Protein AF-A0A5A9P0S5-F1 (afdb_monomer_lite)

InterPro domains:
  IPR000719 Protein kinase domain [PS50011] (943-1234)
  IPR001245 Serine-threonine/tyrosine-protein kinase, catalytic domain [PF07714] (943-1093)
  IPR002110 Ankyrin repeat [PF12796] (555-648)
  IPR002110 Ankyrin repeat [PF12796] (655-737)
  IPR002110 Ankyrin repeat [PF12796] (754-848)
  IPR002110 Ankyrin repeat [PR01415] (750-765)
  IPR002110 Ankyrin repeat [PR01415] (835-849)
  IPR002110 Ankyrin repeat [PS50088] (584-616)
  IPR002110 Ankyrin repeat [PS50088] (617-649)
  IPR002110 Ankyrin repeat [PS50088] (653-682)
  IPR002110 Ankyrin repeat [PS50088] (683-715)
  IPR002110 Ankyrin repeat [PS50088] (749-781)
  IPR002110 Ankyrin repeat [PS50088] (819-851)
  IPR002110 Ankyrin repeat [SM00248] (550-580)
  IPR002110 Ankyrin repeat [SM00248] (584-613)
  IPR002110 Ankyrin repeat [SM00248] (617-646)
  IPR002110 Ankyrin repeat [SM00248] (650-679)
  IPR002110 Ankyrin repeat [SM00248] (683-712)
  IPR002110 Ankyrin repeat [SM00248] (714-743)
  IPR002110 Ankyrin repeat [SM00248] (749-780)

Foldseek 3Di:
DVVVVVVLLVQLLVQLVVLLVVQVVQQLEADDQLLAFQEEEEEAQAVVRQVLVVVVVVVSNVVSVGGPNHYYHYYHDDPDDAAAPQRSLLVVLVVCCVVQPPNLQQGEYEYEYFYDALLFDNVCRVNTLQQCFFQDDVLTDGLVSQVRSQCSQASNQEHRWYKYFYSFKHKTFGAPPPDGDHHPDAFKEFEWEWAALVVLQQFKFFDWDDDPDDDPHQKDKTFGQAIDGNDHSVVCVVSVQWDDDPNDTTTIGTGMMIHHPVVSVLSNVLCVVCPPSNAYDYNCQQQRLLEHNNRDLPSLPDCPPGLDDDDCSSVSSVSSSVSRHPGTYMYMYRHSMDMQGRSHLLSVLCLQFPDPSNCSSNVRDQAHLEAEDDDDSVVQSERHELEYAYPQEAAHGSEYAALEYEDHCEYEEHSEYHYVYYHDHNHYHYHQKYWDWAFDCDLNDTDIDIDIAGSPFRSSDDPVDPVSCVVTCRPVDPDDDPPPPLDQPFDRPADPVRVVVVVVVVVLVVVVVLLVVLLDDDPVVLVLLLVLQVDPVSVVPDDQPDADPQRDGNLLSCLRNPHFLVSNLVSLVVPDDQLDQTNSWDGSLLNNLLVLPLRSNVSCVVSPRDQCRATPQRDGSLLSNLLSLRQSSNLSSLVSPRDLCDQGNQGDGSLLSNLLVLNLVSNVVSVVSPRDQCRATPFQDGSLLNNLLVQNQSVVVVSPDDPHDQQGPQGDGSLLRNLLNQNQVNNCCVLVDPDPDDQQDATNQQDGSLLNNLLNQNQSSNVSSCVRRNCPQQPGAGNSLDGSLLSNLLNVPHLVSNVVSCVPPPDDQCDAGPQFDGSLLNNLLNLVQVNNVVSVQVPHDQPTWGFSPVDPPPDTPTDTSLLNNLLQQNVVNNVCVVPPDHPPDPDPPDDDDDDDDDDDDPDNPDCVSVVNNQDPLNVLLVVLVVPQDPQQEDAPVQKAFDAFQDDDPFATWTFIDGPNATKIKGWGADPPPPPPLRSVLLSQQQVVQSPDDDPQAWHFRHWHRDDPNTTMTITHDAPQAFQCCCCPVVVDDDDPLLVLQQQLSVLVQQLRQCPPPFRKDQVDDDRNQWGAHPVSHIHGHDRSVMDGDDDDDDDDDDDDDDDDPPLVVVLVVQCPDPDPVSHDRSVRVNVSSVVVSVVVVVVVVDDDDDDDDDDDDDDDDDDDDDDDDDDDDDDDDPPVPPPVVVVVVVVVVVVVPPPPDPDDDDDDDDDPVVSVVQDDDDCQDDVSDHPDSSPSGDDDDDDDDDDDDDDD

Organism: NCBI:txid1572043

Radius of gyration: 39.24 Å; chains: 1; bounding box: 106×98×119 Å

Structure (mmCIF, N/CA/C/O backbone):
data_AF-A0A5A9P0S5-F1
#
_entry.id   AF-A0A5A9P0S5-F1
#
loop_
_atom_site.group_PDB
_atom_site.id
_atom_site.type_symbol
_atom_site.label_atom_id
_atom_site.label_alt_id
_atom_site.label_comp_id
_atom_site.label_asym_id
_atom_site.label_entity_id
_atom_site.label_seq_id
_atom_site.pdbx_PDB_ins_code
_atom_site.Cartn_x
_atom_site.Cartn_y
_atom_site.Cartn_z
_atom_site.occupancy
_atom_site.B_iso_or_equiv
_atom_site.auth_seq_id
_atom_site.auth_comp_id
_atom_site.auth_asym_id
_atom_site.auth_atom_id
_atom_site.pdbx_PDB_model_num
ATOM 1 N N . MET A 1 1 ? 24.740 50.585 16.521 1.00 32.47 1 MET A N 1
ATOM 2 C CA . MET A 1 1 ? 23.821 49.792 15.682 1.00 32.47 1 MET A CA 1
ATOM 3 C C . MET A 1 1 ? 24.189 48.311 15.735 1.00 32.47 1 MET A C 1
ATOM 5 O O . MET A 1 1 ? 23.430 47.580 16.341 1.00 32.47 1 MET A O 1
ATOM 9 N N . LEU A 1 2 ? 25.398 47.901 15.326 1.00 28.11 2 LEU A N 1
ATOM 10 C CA . LEU A 1 2 ? 25.856 46.494 15.385 1.00 28.11 2 LEU A CA 1
ATOM 11 C C . LEU A 1 2 ? 25.905 45.846 16.795 1.00 28.11 2 LEU A C 1
ATOM 13 O O . LEU A 1 2 ? 25.663 44.659 16.933 1.00 28.11 2 LEU A O 1
ATOM 17 N N . ILE A 1 3 ? 26.156 46.612 17.866 1.00 28.73 3 ILE A N 1
ATOM 18 C CA . ILE A 1 3 ? 26.396 46.045 19.217 1.00 28.73 3 ILE A CA 1
ATOM 19 C C . ILE A 1 3 ? 25.102 45.596 19.944 1.00 28.73 3 ILE A C 1
ATOM 21 O O . ILE A 1 3 ? 25.177 44.811 20.887 1.00 28.73 3 ILE A O 1
ATOM 25 N N . MET A 1 4 ? 23.913 46.078 19.547 1.00 33.94 4 MET A N 1
ATOM 26 C CA . MET A 1 4 ? 22.639 45.675 20.182 1.00 33.94 4 MET A CA 1
ATOM 27 C C . MET A 1 4 ? 21.898 44.569 19.416 1.00 33.94 4 MET A C 1
ATOM 29 O O . MET A 1 4 ? 21.261 43.747 20.069 1.00 33.94 4 MET A O 1
ATOM 33 N N . GLU A 1 5 ? 22.033 44.488 18.086 1.00 43.41 5 GLU A N 1
ATOM 34 C CA . GLU A 1 5 ? 21.559 43.327 17.305 1.00 43.41 5 GLU A CA 1
ATOM 35 C C . GLU A 1 5 ? 22.314 42.046 17.696 1.00 43.41 5 GLU A C 1
ATOM 37 O O . GLU A 1 5 ? 21.688 41.005 17.888 1.00 43.41 5 GLU A O 1
ATOM 42 N N . ASP A 1 6 ? 23.625 42.148 17.957 1.00 43.88 6 ASP A N 1
ATOM 43 C CA . ASP A 1 6 ? 24.424 41.031 18.481 1.00 43.88 6 ASP A CA 1
ATOM 44 C C . ASP A 1 6 ? 23.940 40.554 19.862 1.00 43.88 6 ASP A C 1
ATOM 46 O O . ASP A 1 6 ? 23.918 39.356 20.130 1.00 43.88 6 ASP A O 1
ATOM 50 N N . ARG A 1 7 ? 23.500 41.457 20.756 1.00 47.25 7 ARG A N 1
ATOM 51 C CA . ARG A 1 7 ? 23.011 41.057 22.092 1.00 47.25 7 ARG A CA 1
ATOM 52 C C . ARG A 1 7 ? 21.668 40.324 22.037 1.00 47.25 7 ARG A C 1
ATOM 54 O O . ARG A 1 7 ? 21.497 39.364 22.783 1.00 47.25 7 ARG A O 1
ATOM 61 N N . GLY A 1 8 ? 20.738 40.751 21.178 1.00 55.19 8 GLY A N 1
ATOM 62 C CA . GLY A 1 8 ? 19.429 40.098 21.016 1.00 55.19 8 GLY A CA 1
ATOM 63 C C . GLY A 1 8 ? 19.546 38.664 20.492 1.00 55.19 8 GLY A C 1
ATOM 64 O O . GLY A 1 8 ? 18.948 37.751 21.065 1.00 55.19 8 GLY A O 1
ATOM 65 N N . ASN A 1 9 ? 20.404 38.455 19.485 1.00 60.12 9 ASN A N 1
ATOM 66 C CA . ASN A 1 9 ? 20.675 37.133 18.912 1.00 60.12 9 ASN A CA 1
ATOM 67 C C . ASN A 1 9 ? 21.346 36.181 19.912 1.00 60.12 9 ASN A C 1
ATOM 69 O O . ASN A 1 9 ? 20.933 35.030 20.016 1.00 60.12 9 ASN A O 1
ATOM 73 N N . ILE A 1 10 ? 22.306 36.660 20.715 1.00 69.00 10 ILE A N 1
ATOM 74 C CA . ILE A 1 10 ? 22.970 35.832 21.740 1.00 69.00 10 ILE A CA 1
ATOM 75 C C . ILE A 1 10 ? 21.971 35.343 22.804 1.00 69.00 10 ILE A C 1
ATOM 77 O O . ILE A 1 10 ? 22.044 34.197 23.251 1.00 69.00 10 ILE A O 1
ATOM 81 N N . HIS A 1 11 ? 21.026 36.192 23.227 1.00 77.88 11 HIS A N 1
ATOM 82 C CA . HIS A 1 11 ? 19.996 35.796 24.196 1.00 77.88 11 HIS A CA 1
ATOM 83 C C . HIS A 1 11 ? 19.016 34.767 23.619 1.00 77.88 11 HIS A C 1
ATOM 85 O O . HIS A 1 11 ? 18.635 33.825 24.321 1.00 77.88 11 HIS A O 1
ATOM 91 N N . LEU A 1 12 ? 18.639 34.920 22.348 1.00 86.00 12 LEU A N 1
ATOM 92 C CA . LEU A 1 12 ? 17.738 34.003 21.658 1.00 86.00 12 LEU A CA 1
ATOM 93 C C . LEU A 1 12 ? 18.386 32.636 21.406 1.00 86.00 12 LEU A C 1
ATOM 95 O O . LEU A 1 12 ? 17.783 31.613 21.729 1.00 86.00 12 LEU A O 1
ATOM 99 N N . GLU A 1 13 ? 19.629 32.614 20.924 1.00 87.56 13 GLU A N 1
ATOM 100 C CA . GLU A 1 13 ? 20.435 31.399 20.746 1.00 87.56 13 GLU A CA 1
ATOM 101 C C . GLU A 1 13 ? 20.596 30.651 22.077 1.00 87.56 13 GLU A C 1
ATOM 103 O O . GLU A 1 13 ? 20.300 29.459 22.181 1.00 87.56 13 GLU A O 1
ATOM 108 N N . LYS A 1 14 ? 20.986 31.366 23.143 1.00 88.50 14 LYS A N 1
ATOM 109 C CA . LYS A 1 14 ? 21.144 30.780 24.481 1.00 88.50 14 LYS A CA 1
ATOM 110 C C . LYS A 1 14 ? 19.832 30.190 25.004 1.00 88.50 14 LYS A C 1
ATOM 112 O O . LYS A 1 14 ? 19.840 29.087 25.549 1.00 88.50 14 LYS A O 1
ATOM 117 N N . SER A 1 15 ? 18.717 30.910 24.856 1.00 89.94 15 SER A N 1
ATOM 118 C CA . SER A 1 15 ? 17.403 30.429 25.302 1.00 89.94 15 SER A CA 1
ATOM 119 C C . SER A 1 15 ? 16.962 29.198 24.510 1.00 89.94 15 SER A C 1
ATOM 121 O O . SER A 1 15 ? 16.526 28.214 25.103 1.00 89.94 15 SER A O 1
ATOM 123 N N . THR A 1 16 ? 17.127 29.226 23.189 1.00 92.25 16 THR A N 1
ATOM 124 C CA . THR A 1 16 ? 16.798 28.114 22.288 1.00 92.25 16 THR A CA 1
ATOM 125 C C . THR A 1 16 ? 17.585 26.865 22.664 1.00 92.25 16 THR A C 1
ATOM 127 O O . THR A 1 16 ? 16.993 25.815 22.914 1.00 92.25 16 THR A O 1
ATOM 130 N N . LYS A 1 17 ? 18.905 26.993 22.831 1.00 91.06 17 LYS A N 1
ATOM 131 C CA . LYS A 1 17 ? 19.767 25.900 23.288 1.00 91.06 17 LYS A CA 1
ATOM 132 C C . LYS A 1 17 ? 19.325 25.341 24.643 1.00 91.06 17 LYS A C 1
ATOM 134 O O . LYS A 1 17 ? 19.251 24.127 24.799 1.00 91.06 17 LYS A O 1
ATOM 139 N N . GLY A 1 18 ? 18.973 26.205 25.596 1.00 92.44 18 GLY A N 1
ATOM 140 C CA . GLY A 1 18 ? 18.474 25.784 26.908 1.00 92.44 18 GLY A CA 1
ATOM 141 C C . GLY A 1 18 ? 17.190 24.949 26.833 1.00 92.44 18 GLY A C 1
ATOM 142 O O . GLY A 1 18 ? 17.072 23.946 27.539 1.00 92.44 18 GLY A O 1
ATOM 143 N N . LYS A 1 19 ? 16.251 25.309 25.947 1.00 94.00 19 LYS A N 1
ATOM 144 C CA . LYS A 1 19 ? 15.019 24.535 25.718 1.00 94.00 19 LYS A CA 1
ATOM 145 C C . LYS A 1 19 ? 15.295 23.181 25.068 1.00 94.00 19 LYS A C 1
ATOM 147 O O . LYS A 1 19 ? 14.759 22.172 25.523 1.00 94.00 19 LYS A O 1
ATOM 152 N N . LEU A 1 20 ? 16.173 23.143 24.062 1.00 94.00 20 LEU A N 1
ATOM 153 C CA . LEU A 1 20 ? 16.613 21.894 23.430 1.00 94.00 20 LEU A CA 1
ATOM 154 C C . LEU A 1 20 ? 17.281 20.963 24.453 1.00 94.00 20 LEU A C 1
ATOM 156 O O . LEU A 1 20 ? 16.906 19.802 24.561 1.00 94.00 20 LEU A O 1
ATOM 160 N N . GLU A 1 21 ? 18.184 21.486 25.289 1.00 93.31 21 GLU A N 1
ATOM 161 C CA . GLU A 1 21 ? 18.820 20.723 26.370 1.00 93.31 21 GLU A CA 1
ATOM 162 C C . GLU A 1 21 ? 17.809 20.223 27.415 1.00 93.31 21 GLU A C 1
ATOM 164 O O . GLU A 1 21 ? 17.973 19.135 27.972 1.00 93.31 21 GLU A O 1
ATOM 169 N N . LYS A 1 22 ? 16.767 21.009 27.719 1.00 92.75 22 LYS A N 1
ATOM 170 C CA . LYS A 1 22 ? 15.687 20.594 28.624 1.00 92.75 22 LYS A CA 1
ATOM 171 C C . LYS A 1 22 ? 14.866 19.454 28.020 1.00 92.75 22 LYS A C 1
ATOM 173 O O . LYS A 1 22 ? 14.611 18.477 28.720 1.00 92.75 22 LYS A O 1
ATOM 178 N N . PHE A 1 23 ? 14.513 19.540 26.740 1.00 94.81 23 PHE A N 1
ATOM 179 C CA . PHE A 1 23 ? 13.813 18.470 26.031 1.00 94.81 23 PHE A CA 1
ATOM 180 C C . PHE A 1 23 ? 14.666 17.198 25.916 1.00 94.81 23 PHE A C 1
ATOM 182 O O . PHE A 1 23 ? 14.196 16.110 26.249 1.00 94.81 23 PHE A O 1
ATOM 189 N N . ASP A 1 24 ? 15.948 17.327 25.563 1.00 92.00 24 ASP A N 1
ATOM 190 C CA . ASP A 1 24 ? 16.892 16.205 25.490 1.00 92.00 24 ASP A CA 1
ATOM 191 C C . ASP A 1 24 ? 17.017 15.459 26.826 1.00 92.00 24 ASP A C 1
ATOM 193 O O . ASP A 1 24 ? 17.144 14.235 26.854 1.00 92.00 24 ASP A O 1
ATOM 197 N N . LYS A 1 25 ? 16.912 16.165 27.959 1.00 92.25 25 LYS A N 1
ATOM 198 C CA . LYS A 1 25 ? 16.901 15.535 29.290 1.00 92.25 25 LYS A CA 1
ATOM 199 C C . LYS A 1 25 ? 15.659 14.679 29.551 1.00 92.25 25 LYS A C 1
ATOM 201 O O . LYS A 1 25 ? 15.755 13.799 30.412 1.00 92.25 25 LYS A O 1
ATOM 206 N N . MET A 1 26 ? 14.542 14.935 28.867 1.00 93.12 26 MET A N 1
ATOM 207 C CA . MET A 1 26 ? 13.263 14.223 29.015 1.00 93.12 26 MET A CA 1
ATOM 208 C C . MET A 1 26 ? 13.113 13.041 28.045 1.00 93.12 26 MET A C 1
ATOM 210 O O . MET A 1 26 ? 12.341 12.121 28.319 1.00 93.12 26 MET A O 1
ATOM 214 N N . ARG A 1 27 ? 13.856 13.026 26.932 1.00 91.69 27 ARG A N 1
ATOM 215 C CA . ARG A 1 27 ? 13.843 11.930 25.949 1.00 91.69 27 ARG A CA 1
ATOM 216 C C . ARG A 1 27 ? 14.065 10.566 26.607 1.00 91.69 27 ARG A C 1
ATOM 218 O O . ARG A 1 27 ? 14.986 10.384 27.406 1.00 91.69 27 ARG A O 1
ATOM 225 N N . GLY A 1 28 ? 13.196 9.600 26.297 1.00 90.75 28 GLY A N 1
ATOM 226 C CA . GLY A 1 28 ? 13.305 8.238 26.820 1.00 90.75 28 GLY A CA 1
ATOM 227 C C . GLY A 1 28 ? 12.995 8.068 28.306 1.00 90.75 28 GLY A C 1
ATOM 228 O O . GLY A 1 28 ? 13.204 6.971 28.832 1.00 90.75 28 GLY A O 1
ATOM 229 N N . LYS A 1 29 ? 12.530 9.118 28.992 1.00 92.12 29 LYS A N 1
ATOM 230 C CA . LYS A 1 29 ? 12.165 9.086 30.412 1.00 92.12 29 LYS A CA 1
ATOM 231 C C . LYS A 1 29 ? 10.672 9.293 30.581 1.00 92.12 29 LYS A C 1
ATOM 233 O O . LYS A 1 29 ? 10.063 10.052 29.834 1.00 92.12 29 LYS A O 1
ATOM 238 N N . ALA A 1 30 ? 10.097 8.611 31.568 1.00 90.06 30 ALA A N 1
ATOM 239 C CA . ALA A 1 30 ? 8.739 8.902 31.998 1.00 90.06 30 ALA A CA 1
ATOM 240 C C . ALA A 1 30 ? 8.717 10.282 32.665 1.00 90.06 30 ALA A C 1
ATOM 242 O O . ALA A 1 30 ? 9.511 10.515 33.575 1.00 90.06 30 ALA A O 1
ATOM 243 N N . VAL A 1 31 ? 7.838 11.165 32.201 1.00 89.06 31 VAL A N 1
ATOM 244 C CA . VAL A 1 31 ? 7.643 12.505 32.776 1.00 89.06 31 VAL A CA 1
ATOM 245 C C . VAL A 1 31 ? 6.436 12.517 33.713 1.00 89.06 31 VAL A C 1
ATOM 247 O O . VAL A 1 31 ? 5.468 11.779 33.508 1.00 89.06 31 VAL A O 1
ATOM 250 N N . GLU A 1 32 ? 6.501 13.325 34.769 1.00 81.12 32 GLU A N 1
ATOM 251 C CA . GLU A 1 32 ? 5.411 13.440 35.740 1.00 81.12 32 GLU A CA 1
ATOM 252 C C . GLU A 1 32 ? 4.300 14.384 35.246 1.00 81.12 32 GLU A C 1
ATOM 254 O O . GLU A 1 32 ? 4.511 15.262 34.405 1.00 81.12 32 GLU A O 1
ATOM 259 N N . SER A 1 33 ? 3.083 14.225 35.780 1.00 79.00 33 SER A N 1
ATOM 260 C CA . SER A 1 33 ? 1.962 15.097 35.404 1.00 79.00 33 SER A CA 1
ATOM 261 C C . SER A 1 33 ? 2.272 16.553 35.756 1.00 79.00 33 SER A C 1
ATOM 263 O O . SER A 1 33 ? 2.631 16.877 36.888 1.00 79.00 33 SER A O 1
ATOM 265 N N . GLY A 1 34 ? 2.128 17.435 34.766 1.00 79.62 34 GLY A N 1
ATOM 266 C CA . GLY A 1 34 ? 2.428 18.859 34.882 1.00 79.62 34 GLY A CA 1
ATOM 267 C C . GLY A 1 34 ? 3.888 19.247 34.625 1.00 79.62 34 GLY A C 1
ATOM 268 O O . GLY A 1 34 ? 4.143 20.440 34.472 1.00 79.62 34 GLY A O 1
ATOM 269 N N . GLU A 1 35 ? 4.815 18.287 34.527 1.00 86.31 35 GLU A N 1
ATOM 270 C CA . GLU A 1 35 ? 6.205 18.529 34.106 1.00 86.31 35 GLU A CA 1
ATOM 271 C C . GLU A 1 35 ? 6.294 18.771 32.591 1.00 86.31 35 GLU A C 1
ATOM 273 O O . GLU A 1 35 ? 7.090 19.586 32.123 1.00 86.31 35 GLU A O 1
ATOM 278 N N . PHE A 1 36 ? 5.435 18.086 31.833 1.00 94.31 36 PHE A N 1
ATOM 279 C CA . PHE A 1 36 ? 5.337 18.158 30.380 1.00 94.31 36 PHE A CA 1
ATOM 280 C C . PHE A 1 36 ? 3.864 18.046 29.927 1.00 94.31 36 PHE A C 1
ATOM 282 O O . PHE A 1 36 ? 2.951 18.101 30.753 1.00 94.31 36 PHE A O 1
ATOM 289 N N . TRP A 1 37 ? 3.615 17.950 28.618 1.00 95.19 37 TRP A N 1
ATOM 290 C CA . TRP A 1 37 ? 2.272 17.810 28.036 1.00 95.19 37 TRP A CA 1
ATOM 291 C C . TRP A 1 37 ? 1.584 16.525 28.497 1.00 95.19 37 TRP A C 1
ATOM 293 O O . TRP A 1 37 ? 2.206 15.475 28.440 1.00 95.19 37 TRP A O 1
ATOM 303 N N . ASP A 1 38 ? 0.301 16.570 28.870 1.00 94.12 38 ASP A N 1
ATOM 304 C CA . ASP A 1 38 ? -0.440 15.345 29.214 1.00 94.12 38 ASP A CA 1
ATOM 305 C C . ASP A 1 38 ? -0.821 14.558 27.947 1.00 94.12 38 ASP A C 1
ATOM 307 O O . ASP A 1 38 ? -0.778 13.326 27.928 1.00 94.12 38 ASP A O 1
ATOM 311 N N . LEU A 1 39 ? -1.189 15.279 26.880 1.00 96.12 39 LEU A N 1
ATOM 312 C CA . LEU A 1 39 ? -1.552 14.725 25.576 1.00 96.12 39 LEU A CA 1
ATOM 313 C C . LEU A 1 39 ? -0.857 15.504 24.452 1.00 96.12 39 LEU A C 1
ATOM 315 O O . LEU A 1 39 ? -0.878 16.738 24.433 1.00 96.12 39 LEU A O 1
ATOM 319 N N . VAL A 1 40 ? -0.321 14.776 23.475 1.00 97.69 40 VAL A N 1
ATOM 320 C CA . VAL A 1 40 ? 0.166 15.325 22.202 1.00 97.69 40 VAL A CA 1
ATOM 321 C C . VAL A 1 40 ? -0.763 14.832 21.101 1.00 97.69 40 VAL A C 1
ATOM 323 O O . VAL A 1 40 ? -0.926 13.629 20.918 1.00 97.69 40 VAL A O 1
ATOM 326 N N . VAL A 1 41 ? -1.399 15.751 20.383 1.00 97.88 41 VAL A N 1
ATOM 327 C CA . VAL A 1 41 ? -2.350 15.445 19.312 1.00 97.88 41 VAL A CA 1
ATOM 328 C C . VAL A 1 41 ? -1.790 15.951 17.995 1.00 97.88 41 VAL A C 1
ATOM 330 O O . VAL A 1 41 ? -1.412 17.112 17.889 1.00 97.88 41 VAL A O 1
ATOM 333 N N . ILE A 1 42 ? -1.756 15.091 16.986 1.00 96.06 42 ILE A N 1
ATOM 334 C CA . ILE A 1 42 ? -1.276 15.412 15.642 1.00 96.06 42 ILE A CA 1
ATOM 335 C C . ILE A 1 42 ? -2.427 15.176 14.665 1.00 96.06 42 ILE A C 1
ATOM 337 O O . ILE A 1 42 ? -3.051 14.117 14.686 1.00 96.06 42 ILE A O 1
ATOM 341 N N . THR A 1 43 ? -2.741 16.155 13.820 1.00 92.94 43 THR A N 1
ATOM 342 C CA . THR A 1 43 ? -3.777 15.969 12.791 1.00 92.94 43 THR A CA 1
ATOM 343 C C . THR A 1 43 ? -3.204 15.286 11.548 1.00 92.94 43 THR A C 1
ATOM 345 O O . THR A 1 43 ? -2.040 15.491 11.208 1.00 92.94 43 THR A O 1
ATOM 348 N N . ALA A 1 44 ? -4.016 14.486 10.863 1.00 87.81 44 ALA A N 1
ATOM 349 C CA . ALA A 1 44 ? -3.702 13.829 9.596 1.00 87.81 44 ALA A CA 1
ATOM 350 C C . ALA A 1 44 ? -4.834 14.080 8.585 1.00 87.81 44 ALA A C 1
ATOM 352 O O . ALA A 1 44 ? -5.978 14.284 8.975 1.00 87.81 44 ALA A O 1
ATOM 353 N N . VAL A 1 45 ? -4.519 14.099 7.289 1.00 78.94 45 VAL A N 1
ATOM 354 C CA . VAL A 1 45 ? -5.489 14.402 6.218 1.00 78.94 45 VAL A CA 1
ATOM 355 C C . VAL A 1 45 ? -6.476 13.263 5.956 1.00 78.94 45 VAL A C 1
ATOM 357 O O . VAL A 1 45 ? -7.591 13.515 5.516 1.00 78.94 45 VAL A O 1
ATOM 360 N N . ASP A 1 46 ? -6.061 12.026 6.216 1.00 79.50 46 ASP A N 1
ATOM 361 C CA . ASP A 1 46 ? -6.827 10.800 6.009 1.00 79.50 46 ASP A CA 1
ATOM 362 C C . ASP A 1 46 ? -6.278 9.664 6.898 1.00 79.50 46 ASP A C 1
ATOM 364 O O . ASP A 1 46 ? -5.302 9.836 7.641 1.00 79.50 46 ASP A O 1
ATOM 368 N N . GLU A 1 47 ? -6.940 8.503 6.858 1.00 83.44 47 GLU A N 1
ATOM 369 C CA . GLU A 1 47 ? -6.556 7.322 7.645 1.00 83.44 47 GLU A CA 1
ATOM 370 C C . GLU A 1 47 ? -5.199 6.733 7.212 1.00 83.44 47 GLU A C 1
ATOM 372 O O . GLU A 1 47 ? -4.474 6.193 8.050 1.00 83.44 47 GLU A O 1
ATOM 377 N N . ASP A 1 48 ? -4.800 6.897 5.947 1.00 73.19 48 ASP A N 1
ATOM 378 C CA . ASP A 1 48 ? -3.504 6.418 5.452 1.00 73.19 48 ASP A CA 1
ATOM 379 C C . ASP A 1 48 ? -2.354 7.240 6.055 1.00 73.19 48 ASP A C 1
ATOM 381 O O . ASP A 1 48 ? -1.407 6.690 6.630 1.00 73.19 48 ASP A O 1
ATOM 385 N N . GLN A 1 49 ? -2.459 8.573 6.011 1.00 75.25 49 GLN A N 1
ATOM 386 C CA . GLN A 1 49 ? -1.492 9.469 6.643 1.00 75.25 49 GLN A CA 1
ATOM 387 C C . GLN A 1 49 ? -1.472 9.280 8.162 1.00 75.25 49 GLN A C 1
ATOM 389 O O . GLN A 1 49 ? -0.402 9.329 8.776 1.00 75.25 49 GLN A O 1
ATOM 394 N N . ARG A 1 50 ? -2.629 9.016 8.776 1.00 85.25 50 ARG A N 1
ATOM 395 C CA . ARG A 1 50 ? -2.702 8.687 10.199 1.00 85.25 50 ARG A CA 1
ATOM 396 C C . ARG A 1 50 ? -1.900 7.429 10.522 1.00 85.25 50 ARG A C 1
ATOM 398 O O . ARG A 1 50 ? -1.063 7.480 11.420 1.00 85.25 50 ARG A O 1
ATOM 405 N N . SER A 1 51 ? -2.105 6.338 9.782 1.00 79.88 51 SER A N 1
ATOM 406 C CA . SER A 1 51 ? -1.365 5.086 9.981 1.00 79.88 51 SER A CA 1
ATOM 407 C C . SER A 1 51 ? 0.150 5.290 9.832 1.00 79.88 51 SER A C 1
ATOM 409 O O . SER A 1 51 ? 0.939 4.744 10.611 1.00 79.88 51 SER A O 1
ATOM 411 N N . ALA A 1 52 ? 0.577 6.111 8.867 1.00 71.88 52 ALA A N 1
ATOM 412 C CA . ALA A 1 52 ? 1.987 6.443 8.671 1.00 71.88 52 ALA A CA 1
ATOM 413 C C . ALA A 1 52 ? 2.571 7.252 9.846 1.00 71.88 52 ALA A C 1
ATOM 415 O O . ALA A 1 52 ? 3.674 6.962 10.313 1.00 71.88 52 ALA A O 1
ATOM 416 N N . TYR A 1 53 ? 1.841 8.250 10.354 1.00 85.50 53 TYR A N 1
ATOM 417 C CA . TYR A 1 53 ? 2.271 9.055 11.503 1.00 85.50 53 TYR A CA 1
ATOM 418 C C . TYR A 1 53 ? 2.312 8.230 12.797 1.00 85.50 53 TYR A C 1
ATOM 420 O O . TYR A 1 53 ? 3.272 8.346 13.557 1.00 85.50 53 TYR A O 1
ATOM 428 N N . GLU A 1 54 ? 1.318 7.368 13.043 1.00 88.31 54 GLU A N 1
ATOM 429 C CA . GLU A 1 54 ? 1.290 6.474 14.211 1.00 88.31 54 GLU A CA 1
ATOM 430 C C . GLU A 1 54 ? 2.492 5.515 14.213 1.00 88.31 54 GLU A C 1
ATOM 432 O O . GLU A 1 54 ? 3.123 5.317 15.256 1.00 88.31 54 GLU A O 1
ATOM 437 N N . THR A 1 55 ? 2.865 4.988 13.042 1.00 80.94 55 THR A N 1
ATOM 438 C CA . THR A 1 55 ? 4.056 4.139 12.880 1.00 80.94 55 THR A CA 1
ATOM 439 C C . THR A 1 55 ? 5.331 4.910 13.235 1.00 80.94 55 THR A C 1
ATOM 441 O O . THR A 1 55 ? 6.094 4.470 14.095 1.00 80.94 55 THR A O 1
ATOM 444 N N . GLN A 1 56 ? 5.523 6.109 12.670 1.00 79.19 56 GLN A N 1
ATOM 445 C CA . GLN A 1 56 ? 6.704 6.940 12.947 1.00 79.19 56 GLN A CA 1
ATOM 446 C C . GLN A 1 56 ? 6.827 7.324 14.431 1.00 79.19 56 GLN A C 1
ATOM 448 O O . GLN A 1 56 ? 7.916 7.270 15.000 1.00 79.19 56 GLN A O 1
ATOM 453 N N . ILE A 1 57 ? 5.722 7.682 15.091 1.00 88.31 57 ILE A N 1
ATOM 454 C CA . ILE A 1 57 ? 5.725 8.015 16.527 1.00 88.31 57 ILE A CA 1
ATOM 455 C C . ILE A 1 57 ? 6.076 6.788 17.371 1.00 88.31 57 ILE A C 1
ATOM 457 O O . ILE A 1 57 ? 6.850 6.900 18.323 1.00 88.31 57 ILE A O 1
ATOM 461 N N . THR A 1 58 ? 5.527 5.622 17.023 1.00 88.38 58 THR A N 1
ATOM 462 C CA . THR A 1 58 ? 5.797 4.365 17.734 1.00 88.38 58 THR A CA 1
ATOM 463 C C . THR A 1 58 ? 7.283 4.023 17.675 1.00 88.38 58 THR A C 1
ATOM 465 O O . THR A 1 58 ? 7.902 3.813 18.717 1.00 88.38 58 THR A O 1
ATOM 468 N N . GLU A 1 59 ? 7.891 4.082 16.490 1.00 80.56 59 GLU A N 1
ATOM 469 C CA . GLU A 1 59 ? 9.329 3.845 16.325 1.00 80.56 59 GLU A CA 1
ATOM 470 C C . GLU A 1 59 ? 10.185 4.846 17.115 1.00 80.56 59 GLU A C 1
ATOM 472 O O . GLU A 1 59 ? 11.169 4.468 17.756 1.00 80.56 59 GLU A O 1
ATOM 477 N N . LYS A 1 60 ? 9.801 6.127 17.133 1.00 86.81 60 LYS A N 1
ATOM 478 C CA . LYS A 1 60 ? 10.497 7.151 17.927 1.00 86.81 60 LYS A CA 1
ATOM 479 C C . LYS A 1 60 ? 10.446 6.881 19.424 1.00 86.81 60 LYS A C 1
ATOM 481 O O . LYS A 1 60 ? 11.438 7.095 20.124 1.00 86.81 60 LYS A O 1
ATOM 486 N N . LEU A 1 61 ? 9.309 6.408 19.932 1.00 89.00 61 LEU A N 1
ATOM 487 C CA . LEU A 1 61 ? 9.166 6.013 21.333 1.00 89.00 61 LEU A CA 1
ATOM 488 C C . LEU A 1 61 ? 10.047 4.800 21.658 1.00 89.00 61 LEU A C 1
ATOM 490 O O . LEU A 1 61 ? 10.735 4.808 22.681 1.00 89.00 61 LEU A O 1
ATOM 494 N N . GLU A 1 62 ? 10.098 3.800 20.773 1.00 87.00 62 GLU A N 1
ATOM 495 C CA . GLU A 1 62 ? 10.971 2.625 20.916 1.00 87.00 62 GLU A CA 1
ATOM 496 C C . GLU A 1 62 ? 12.458 3.007 20.951 1.00 87.00 62 GLU A C 1
ATOM 498 O O . GLU A 1 62 ? 13.224 2.489 21.769 1.00 87.00 62 GLU A O 1
ATOM 503 N N . ARG A 1 63 ? 12.857 3.977 20.121 1.00 84.50 63 ARG A N 1
ATOM 504 C CA . ARG A 1 63 ? 14.219 4.537 20.069 1.00 84.50 63 ARG A CA 1
ATOM 505 C C . ARG A 1 63 ? 14.519 5.549 21.164 1.00 84.50 63 ARG A C 1
ATOM 507 O O . ARG A 1 63 ? 15.650 6.023 21.250 1.00 84.50 63 ARG A O 1
ATOM 514 N N . LYS A 1 64 ? 13.543 5.848 22.029 1.00 90.06 64 LYS A N 1
ATOM 515 C CA . LYS A 1 64 ? 13.665 6.816 23.128 1.00 90.06 64 LYS A CA 1
ATOM 516 C C . LYS A 1 64 ? 13.941 8.249 22.654 1.00 90.06 64 LYS A C 1
ATOM 518 O O . LYS A 1 64 ? 14.546 9.031 23.379 1.00 90.06 64 LYS A O 1
ATOM 523 N N . GLU A 1 65 ? 13.471 8.610 21.463 1.00 89.06 65 GLU A N 1
ATOM 524 C CA . GLU A 1 65 ? 13.620 9.953 20.879 1.00 89.06 65 GLU A CA 1
ATOM 525 C C . GLU A 1 65 ? 12.571 10.952 21.394 1.00 89.06 65 GLU A C 1
ATOM 527 O O . GLU A 1 65 ? 12.737 12.164 21.238 1.00 89.06 65 GLU A O 1
ATOM 532 N N . LEU A 1 66 ? 11.513 10.448 22.039 1.00 94.94 66 LEU A N 1
ATOM 533 C CA . LEU A 1 66 ? 10.419 11.215 22.634 1.00 94.94 66 LEU A CA 1
ATOM 534 C C . LEU A 1 66 ? 10.293 10.926 24.147 1.00 94.94 66 LEU A C 1
ATOM 536 O O . LEU A 1 66 ? 10.723 9.860 24.607 1.00 94.94 66 LEU A O 1
ATOM 540 N N . PRO A 1 67 ? 9.726 11.851 24.945 1.00 94.75 67 PRO A N 1
ATOM 541 C CA . PRO A 1 67 ? 9.360 11.589 26.339 1.00 94.75 67 PRO A CA 1
ATOM 542 C C . PRO A 1 67 ? 8.374 10.418 26.481 1.00 94.75 67 PRO A C 1
ATOM 544 O O . PRO A 1 67 ? 7.433 10.275 25.703 1.00 94.75 67 PRO A O 1
ATOM 547 N N . LEU A 1 68 ? 8.579 9.573 27.491 1.00 92.44 68 LEU A N 1
ATOM 548 C CA . LEU A 1 68 ? 7.706 8.435 27.794 1.00 92.44 68 LEU A CA 1
ATOM 549 C C . LEU A 1 68 ? 6.625 8.832 28.810 1.00 92.44 68 LEU A C 1
ATOM 551 O O . LEU A 1 68 ? 6.736 9.837 29.507 1.00 92.44 68 LEU A O 1
ATOM 555 N N . GLY A 1 69 ? 5.574 8.020 28.929 1.00 86.75 69 GLY A N 1
ATOM 556 C CA . GLY A 1 69 ? 4.461 8.286 29.854 1.00 86.75 69 GLY A CA 1
ATOM 557 C C . GLY A 1 69 ? 3.441 9.309 29.341 1.00 86.75 69 GLY A C 1
ATOM 558 O O . GLY A 1 69 ? 2.430 9.528 30.002 1.00 86.75 69 GLY A O 1
ATOM 559 N N . ILE A 1 70 ? 3.671 9.870 28.151 1.00 92.00 70 ILE A N 1
ATOM 560 C CA . ILE A 1 70 ? 2.751 10.762 27.441 1.00 92.00 70 ILE A CA 1
ATOM 561 C C . ILE A 1 70 ? 1.916 9.977 26.439 1.00 92.00 70 ILE A C 1
ATOM 563 O O . ILE A 1 70 ? 2.384 8.997 25.855 1.00 92.00 70 ILE A O 1
ATOM 567 N N . ILE A 1 71 ? 0.673 10.411 26.228 1.00 92.75 71 ILE A N 1
ATOM 568 C CA . ILE A 1 71 ? -0.195 9.825 25.209 1.00 92.75 71 ILE A CA 1
ATOM 569 C C . ILE A 1 71 ? -0.117 10.670 23.937 1.00 92.75 71 ILE A C 1
ATOM 571 O O . ILE A 1 71 ? -0.493 11.844 23.929 1.00 92.75 71 ILE A O 1
ATOM 575 N N . TYR A 1 72 ? 0.329 10.035 22.859 1.00 96.88 72 TYR A N 1
ATOM 576 C CA . TYR A 1 72 ? 0.372 10.604 21.518 1.00 96.88 72 TYR A CA 1
ATOM 577 C C . TYR A 1 72 ? -0.834 10.091 20.723 1.00 96.88 72 TYR A C 1
ATOM 579 O O . TYR A 1 72 ? -0.989 8.881 20.566 1.00 96.88 72 TYR A O 1
ATOM 587 N N . HIS A 1 73 ? -1.698 10.988 20.240 1.00 97.62 73 HIS A N 1
ATOM 588 C CA . HIS A 1 73 ? -2.779 10.645 19.307 1.00 97.62 73 HIS A CA 1
ATOM 589 C C . HIS A 1 73 ? -2.506 11.229 17.938 1.00 97.62 73 HIS A C 1
ATOM 591 O O . HIS A 1 73 ? -2.086 12.381 17.823 1.00 97.62 73 HIS A O 1
ATOM 597 N N . VAL A 1 74 ? -2.865 10.466 16.914 1.00 96.06 74 VAL A N 1
ATOM 598 C CA . VAL A 1 74 ? -3.022 10.984 15.562 1.00 96.06 74 VAL A CA 1
ATOM 599 C C . VAL A 1 74 ? -4.497 10.894 15.190 1.00 96.06 74 VAL A C 1
ATOM 601 O O . VAL A 1 74 ? -5.099 9.828 15.304 1.00 96.06 74 VAL A O 1
ATOM 604 N N . PHE A 1 75 ? -5.100 12.010 14.783 1.00 95.19 75 PHE A N 1
ATOM 605 C CA . PHE A 1 75 ? -6.494 12.048 14.339 1.00 95.19 75 PHE A CA 1
ATOM 606 C C . PHE A 1 75 ? -6.563 12.398 12.858 1.00 95.19 75 PHE A C 1
ATOM 608 O O . PHE A 1 75 ? -6.108 13.469 12.456 1.00 95.19 75 PHE A O 1
ATOM 615 N N . ALA A 1 76 ? -7.131 11.487 12.069 1.00 91.00 76 ALA A N 1
ATOM 616 C CA . ALA A 1 76 ? -7.452 11.721 10.669 1.00 91.00 76 ALA A CA 1
ATOM 617 C C . ALA A 1 76 ? -8.669 12.642 10.542 1.00 91.00 76 ALA A C 1
ATOM 619 O O . ALA A 1 76 ? -9.624 12.520 11.314 1.00 91.00 76 ALA A O 1
ATOM 620 N N . ASP A 1 77 ? -8.649 13.533 9.555 1.00 87.69 77 ASP A N 1
ATOM 621 C CA . ASP A 1 77 ? -9.843 14.248 9.123 1.00 87.69 77 ASP A CA 1
ATOM 622 C C . ASP A 1 77 ? -10.898 13.237 8.602 1.00 87.69 77 ASP A C 1
ATOM 624 O O . ASP A 1 77 ? -10.548 12.202 8.026 1.00 87.69 77 ASP A O 1
ATOM 628 N N . PRO A 1 78 ? -12.204 13.494 8.806 1.00 84.19 78 PRO A N 1
ATOM 629 C CA . PRO A 1 78 ? -13.270 12.611 8.346 1.00 84.19 78 PRO A CA 1
ATOM 630 C C . PRO A 1 78 ? -13.301 12.514 6.809 1.00 84.19 78 PRO A C 1
ATOM 632 O O . PRO A 1 78 ? -13.006 13.497 6.123 1.00 84.19 78 PRO A O 1
ATOM 635 N N . PRO A 1 79 ? -13.731 11.369 6.243 1.00 78.50 79 PRO A N 1
ATOM 636 C CA . PRO A 1 79 ? -13.824 11.205 4.797 1.00 78.50 79 PRO A CA 1
ATOM 637 C C . PRO A 1 79 ? -14.829 12.202 4.204 1.00 78.50 79 PRO A C 1
ATOM 639 O O . PRO A 1 79 ? -15.948 12.343 4.703 1.00 78.50 79 PRO A O 1
ATOM 642 N N . GLY A 1 80 ? -14.453 12.878 3.117 1.00 74.44 80 GLY A N 1
ATOM 643 C CA . GLY A 1 80 ? -15.323 13.840 2.442 1.00 74.44 80 GLY A CA 1
ATOM 644 C C . GLY A 1 80 ? -14.591 15.084 1.948 1.00 74.44 80 GLY A C 1
ATOM 645 O O . GLY A 1 80 ? -13.498 15.003 1.390 1.00 74.44 80 GLY A O 1
ATOM 646 N N . VAL A 1 81 ? -15.236 16.245 2.086 1.00 70.44 81 VAL A N 1
ATOM 647 C CA . VAL A 1 81 ? -14.678 17.533 1.650 1.00 70.44 81 VAL A CA 1
ATOM 648 C C . VAL A 1 81 ? -13.560 18.000 2.579 1.00 70.44 81 VAL A C 1
ATOM 650 O O . VAL A 1 81 ? -13.564 17.715 3.772 1.00 70.44 81 VAL A O 1
ATOM 653 N N . LYS A 1 82 ? -12.610 18.768 2.040 1.00 76.75 82 LYS A N 1
ATOM 654 C CA . LYS A 1 82 ? -11.504 19.332 2.818 1.00 76.75 82 LYS A CA 1
ATOM 655 C C . LYS A 1 82 ? -12.036 20.310 3.874 1.00 76.75 82 LYS A C 1
ATOM 657 O O . LYS A 1 82 ? -12.568 21.362 3.526 1.00 76.75 82 LYS A O 1
ATOM 662 N N . ILE A 1 83 ? -11.832 19.994 5.152 1.00 83.25 83 ILE A N 1
ATOM 663 C CA . ILE A 1 83 ? -12.392 20.768 6.276 1.00 83.25 83 ILE A CA 1
ATOM 664 C C . ILE A 1 83 ? -11.477 21.885 6.803 1.00 83.25 83 ILE A C 1
ATOM 666 O O . ILE A 1 83 ? -11.934 22.739 7.561 1.00 83.25 83 ILE A O 1
ATOM 670 N N . GLY A 1 84 ? -10.216 21.940 6.366 1.00 83.31 84 GLY A N 1
ATOM 671 C CA . GLY A 1 84 ? -9.248 22.962 6.787 1.00 83.31 84 GLY A CA 1
ATOM 672 C C . GLY A 1 84 ? -8.770 22.792 8.231 1.00 83.31 84 GLY A C 1
ATOM 673 O O . GLY A 1 84 ? -9.344 22.033 9.004 1.00 83.31 84 GLY A O 1
ATOM 674 N N . ASN A 1 85 ? -7.721 23.522 8.617 1.00 87.31 85 ASN A N 1
ATOM 675 C CA . ASN A 1 85 ? -7.094 23.368 9.935 1.00 87.31 85 ASN A CA 1
ATOM 676 C C . ASN A 1 85 ? -8.032 23.729 11.105 1.00 87.31 85 ASN A C 1
ATOM 678 O O . ASN A 1 85 ? -7.946 23.127 12.172 1.00 87.31 85 ASN A O 1
ATOM 682 N N . GLY A 1 86 ? -8.970 24.660 10.909 1.00 89.50 86 GLY A N 1
ATOM 683 C CA . GLY A 1 86 ? -10.018 24.956 11.886 1.00 89.50 86 GLY A CA 1
ATOM 684 C C . GLY A 1 86 ? -11.027 23.816 12.007 1.00 89.50 86 GLY A C 1
ATOM 685 O O . GLY A 1 86 ? -11.427 23.465 13.116 1.00 89.50 86 GLY A O 1
ATOM 686 N N . GLY A 1 87 ? -11.382 23.180 10.888 1.00 90.75 87 GLY A N 1
ATOM 687 C CA . GLY A 1 87 ? -12.203 21.971 10.876 1.00 90.75 87 GLY A CA 1
ATOM 688 C C . GLY A 1 87 ? -11.511 20.816 11.598 1.00 90.75 87 GLY A C 1
ATOM 689 O O . GLY A 1 87 ? -12.118 20.203 12.475 1.00 90.75 87 GLY A O 1
ATOM 690 N N . SER A 1 88 ? -10.226 20.586 11.313 1.00 91.69 88 SER A N 1
ATOM 691 C CA . SER A 1 88 ? -9.407 19.571 11.986 1.00 91.69 88 SER A CA 1
ATOM 692 C C . SER A 1 88 ? -9.301 19.825 13.492 1.00 91.69 88 SER A C 1
ATOM 694 O O . SER A 1 88 ? -9.346 18.872 14.271 1.00 91.69 88 SER A O 1
ATOM 696 N N . THR A 1 89 ? -9.221 21.089 13.938 1.00 94.31 89 THR A N 1
ATOM 697 C CA . THR A 1 89 ? -9.298 21.433 15.372 1.00 94.31 89 THR A CA 1
ATOM 698 C C . THR A 1 89 ? -10.622 20.980 15.977 1.00 94.31 89 THR A C 1
ATOM 700 O O . THR A 1 89 ? -10.620 20.321 17.014 1.00 94.31 89 THR A O 1
ATOM 703 N N . LEU A 1 90 ? -11.757 21.304 15.346 1.00 93.81 90 LEU A N 1
ATOM 704 C CA . LEU A 1 90 ? -13.076 20.925 15.860 1.00 93.81 90 LEU A CA 1
ATOM 705 C C . LEU A 1 90 ? -13.249 19.405 15.911 1.00 93.81 90 LEU A C 1
ATOM 707 O O . LEU A 1 90 ? -13.689 18.870 16.927 1.00 93.81 90 LEU A O 1
ATOM 711 N N . TYR A 1 91 ? -12.856 18.709 14.846 1.00 93.00 91 TYR A N 1
ATOM 712 C CA . TYR A 1 91 ? -12.942 17.255 14.786 1.00 93.00 91 TYR A CA 1
ATOM 713 C C . TYR A 1 91 ? -12.019 16.585 15.814 1.00 93.00 91 TYR A C 1
ATOM 715 O O . TYR A 1 91 ? -12.437 15.685 16.535 1.00 93.00 91 TYR A O 1
ATOM 723 N N . SER A 1 92 ? -10.797 17.094 15.993 1.00 95.19 92 SER A N 1
ATOM 724 C CA . SER A 1 92 ? -9.886 16.620 17.044 1.00 95.19 92 SER A CA 1
ATOM 725 C C . SER A 1 92 ? -10.465 16.826 18.445 1.00 95.19 92 SER A C 1
ATOM 727 O O . SER A 1 92 ? -10.337 15.947 19.296 1.00 95.19 92 SER A O 1
ATOM 729 N N . LEU A 1 93 ? -11.138 17.956 18.696 1.00 95.31 93 LEU A N 1
ATOM 730 C CA . LEU A 1 93 ? -11.847 18.184 19.957 1.00 95.31 93 LEU A CA 1
ATOM 731 C C . LEU A 1 93 ? -12.973 17.168 20.160 1.00 95.31 93 LEU A C 1
ATOM 733 O O . LEU A 1 93 ? -13.134 16.680 21.278 1.00 95.31 93 LEU A O 1
ATOM 737 N N . GLN A 1 94 ? -13.723 16.827 19.109 1.00 94.81 94 GLN A N 1
ATOM 738 C CA . GLN A 1 94 ? -14.745 15.780 19.167 1.00 94.81 94 GLN A CA 1
ATOM 739 C C . GLN A 1 94 ? -14.127 14.432 19.541 1.00 94.81 94 GLN A C 1
ATOM 741 O O . GLN A 1 94 ? -14.547 13.836 20.528 1.00 94.81 94 GLN A O 1
ATOM 746 N N . CYS A 1 95 ? -13.067 14.009 18.849 1.00 95.44 95 CYS A N 1
ATOM 747 C CA . CYS A 1 95 ? -12.347 12.769 19.144 1.00 95.44 95 CYS A CA 1
ATOM 748 C C . CYS A 1 95 ? -11.825 12.724 20.590 1.00 95.44 95 CYS A C 1
ATOM 750 O O . CYS A 1 95 ? -11.948 11.707 21.277 1.00 95.44 95 CYS A O 1
ATOM 752 N N . LEU A 1 96 ? -11.267 13.832 21.086 1.00 96.50 96 LEU A N 1
ATOM 753 C CA . LEU A 1 96 ? -10.825 13.951 22.477 1.00 96.50 96 LEU A CA 1
ATOM 754 C C . LEU A 1 96 ? -11.996 13.863 23.458 1.00 96.50 96 LEU A C 1
ATOM 756 O O . LEU A 1 96 ? -11.894 13.175 24.473 1.00 96.50 96 LEU A O 1
ATOM 760 N N . ASN A 1 97 ? -13.104 14.543 23.170 1.00 94.75 97 ASN A N 1
ATOM 761 C CA . ASN A 1 97 ? -14.296 14.515 24.006 1.00 94.75 97 ASN A CA 1
ATOM 762 C C . ASN A 1 97 ? -14.935 13.119 24.037 1.00 94.75 97 ASN A C 1
ATOM 764 O O . ASN A 1 97 ? -15.342 12.667 25.102 1.00 94.75 97 ASN A O 1
ATOM 768 N N . ASP A 1 98 ? -14.960 12.407 22.915 1.00 94.69 98 ASP A N 1
ATOM 769 C CA . ASP A 1 98 ? -15.497 11.049 22.831 1.00 94.69 98 ASP A CA 1
ATOM 770 C C . ASP A 1 98 ? -14.610 10.049 23.589 1.00 94.69 98 ASP A C 1
ATOM 772 O O . ASP A 1 98 ? -15.110 9.136 24.247 1.00 94.69 98 ASP A O 1
ATOM 776 N N . LYS A 1 99 ? -13.285 10.254 23.564 1.00 96.12 99 LYS A N 1
ATOM 777 C CA . LYS A 1 99 ? -12.309 9.383 24.235 1.00 96.12 99 LYS A CA 1
ATOM 778 C C . LYS A 1 99 ? -12.193 9.632 25.740 1.00 96.12 99 LYS A C 1
ATOM 780 O O . LYS A 1 99 ? -12.023 8.684 26.504 1.00 96.12 99 LYS A O 1
ATOM 785 N N . TYR A 1 100 ? -12.255 10.890 26.171 1.00 94.31 100 TYR A N 1
ATOM 786 C CA . TYR A 1 100 ? -11.947 11.297 27.548 1.00 94.31 100 TYR A CA 1
ATOM 787 C C . TYR A 1 100 ? -13.151 11.873 28.307 1.00 94.31 100 TYR A C 1
ATOM 789 O O . TYR A 1 100 ? -13.195 11.852 29.540 1.00 94.31 100 TYR A O 1
ATOM 797 N N . GLY A 1 101 ? -14.169 12.367 27.605 1.00 92.38 101 GLY A N 1
ATOM 798 C CA . GLY A 1 101 ? -15.361 12.958 28.201 1.00 92.38 101 GLY A CA 1
ATOM 799 C C . GLY A 1 101 ? -15.014 14.023 29.240 1.00 92.38 101 GLY A C 1
ATOM 800 O O . GLY A 1 101 ? -14.298 14.985 28.974 1.00 92.38 101 GLY A O 1
ATOM 801 N N . LYS A 1 102 ? -15.498 13.840 30.473 1.00 87.38 102 LYS A N 1
ATOM 802 C CA . LYS A 1 102 ? -15.290 14.814 31.556 1.00 87.38 102 LYS A CA 1
ATOM 803 C C . LYS A 1 102 ? -13.833 14.942 32.007 1.00 87.38 102 LYS A C 1
ATOM 805 O O . LYS A 1 102 ? -13.502 15.991 32.548 1.00 87.38 102 LYS A O 1
ATOM 810 N N . THR A 1 103 ? -12.979 13.933 31.811 1.00 91.06 103 THR A N 1
ATOM 811 C CA . THR A 1 103 ? -11.570 14.014 32.244 1.00 91.06 103 THR A CA 1
ATOM 812 C C . THR A 1 103 ? -10.750 14.965 31.377 1.00 91.06 103 THR A C 1
ATOM 814 O O . THR A 1 103 ? -9.723 15.458 31.836 1.00 91.06 103 THR A O 1
ATOM 817 N N . LEU A 1 104 ? -11.255 15.324 30.188 1.00 91.31 104 LEU A N 1
ATOM 818 C CA . LEU A 1 104 ? -10.644 16.308 29.295 1.00 91.31 104 LEU A CA 1
ATOM 819 C C . LEU A 1 104 ? -10.397 17.664 29.975 1.00 91.31 104 LEU A C 1
ATOM 821 O O . LEU A 1 104 ? -9.438 18.351 29.645 1.00 91.31 104 LEU A O 1
ATOM 825 N N . SER A 1 105 ? -11.206 18.021 30.981 1.00 91.38 105 SER A N 1
ATOM 826 C CA . SER A 1 105 ? -11.054 19.268 31.740 1.00 91.38 105 SER A CA 1
ATOM 827 C C . SER A 1 105 ? -9.766 19.366 32.557 1.00 91.38 105 SER A C 1
ATOM 829 O O . SER A 1 105 ? -9.488 20.428 33.106 1.00 91.38 105 SER A O 1
ATOM 831 N N . GLY A 1 106 ? -9.050 18.253 32.732 1.00 92.06 106 GLY A N 1
ATOM 832 C CA . GLY A 1 106 ? -7.818 18.178 33.511 1.00 92.06 106 GLY A CA 1
ATOM 833 C C . GLY A 1 106 ? -6.539 18.161 32.677 1.00 92.06 106 GLY A C 1
ATOM 834 O O . GLY A 1 106 ? -5.472 18.280 33.267 1.00 92.06 106 GLY A O 1
ATOM 835 N N . PHE A 1 107 ? -6.623 18.028 31.348 1.00 94.25 107 PHE A N 1
ATOM 836 C CA . PHE A 1 107 ? -5.444 17.834 30.501 1.00 94.25 107 PHE A CA 1
ATOM 837 C C . PHE A 1 107 ? -4.877 19.138 29.936 1.00 94.25 107 PHE A C 1
ATOM 839 O O . PHE A 1 107 ? -5.614 20.036 29.527 1.00 94.25 107 PHE A O 1
ATOM 846 N N . LYS A 1 108 ? -3.547 19.203 29.861 1.00 94.94 108 LYS A N 1
ATOM 847 C CA . LYS A 1 108 ? -2.774 20.178 29.087 1.00 94.94 108 LYS A CA 1
ATOM 848 C C . LYS A 1 108 ? -2.373 19.524 27.774 1.00 94.94 108 LYS A C 1
ATOM 850 O O . LYS A 1 108 ? -1.603 18.562 27.760 1.00 94.94 108 LYS A O 1
ATOM 855 N N . ILE A 1 109 ? -2.933 20.024 26.682 1.00 97.00 109 ILE A N 1
ATOM 856 C CA . ILE A 1 109 ? -2.849 19.384 25.370 1.00 97.00 109 ILE A CA 1
ATOM 857 C C . ILE A 1 109 ? -2.095 20.299 24.422 1.00 97.00 109 ILE A C 1
ATOM 859 O O . ILE A 1 109 ? -2.417 21.483 24.332 1.00 97.00 109 ILE A O 1
ATOM 863 N N . ILE A 1 110 ? -1.150 19.737 23.676 1.00 97.44 110 ILE A N 1
ATOM 864 C CA . ILE A 1 110 ? -0.627 20.370 22.467 1.00 97.44 110 ILE A CA 1
ATOM 865 C C . ILE A 1 110 ? -1.246 19.684 21.250 1.00 97.44 110 ILE A C 1
ATOM 867 O O . ILE A 1 110 ? -1.178 18.464 21.111 1.00 97.44 110 ILE A O 1
ATOM 871 N N . LEU A 1 111 ? -1.890 20.470 20.395 1.00 97.44 111 LEU A N 1
ATOM 872 C CA . LEU A 1 111 ? -2.490 20.048 19.138 1.00 97.44 111 LEU A CA 1
ATOM 873 C C . LEU A 1 111 ? -1.677 20.651 17.995 1.00 97.44 111 LEU A C 1
ATOM 875 O O . LEU A 1 111 ? -1.581 21.868 17.853 1.00 97.44 111 LEU A O 1
ATOM 879 N N . ILE A 1 112 ? -1.090 19.784 17.180 1.00 95.12 112 ILE A N 1
ATOM 880 C CA . ILE A 1 112 ? -0.215 20.158 16.079 1.00 95.12 112 ILE A CA 1
ATOM 881 C C . ILE A 1 112 ? -0.946 19.904 14.764 1.00 95.12 112 ILE A C 1
ATOM 883 O O . ILE A 1 112 ? -1.279 18.764 14.426 1.00 95.12 112 ILE A O 1
ATOM 887 N N . HIS A 1 113 ? -1.183 20.972 14.006 1.00 90.69 113 HIS A N 1
ATOM 888 C CA . HIS A 1 113 ? -1.734 20.883 12.659 1.00 90.69 113 HIS A CA 1
ATOM 889 C C . HIS A 1 113 ? -0.678 20.352 11.695 1.00 90.69 113 HIS A C 1
ATOM 891 O O . HIS A 1 113 ? 0.154 21.099 11.179 1.00 90.69 113 HIS A O 1
ATOM 897 N N . ALA A 1 114 ? -0.726 19.044 11.455 1.00 84.38 114 ALA A N 1
ATOM 898 C CA . ALA A 1 114 ? 0.148 18.339 10.520 1.00 84.38 114 ALA A CA 1
ATOM 899 C C . ALA A 1 114 ? -0.612 17.724 9.332 1.00 84.38 114 ALA A C 1
ATOM 901 O O . ALA A 1 114 ? 0.021 17.246 8.387 1.00 84.38 114 ALA A O 1
ATOM 902 N N . GLY A 1 115 ? -1.949 17.749 9.384 1.00 61.50 115 GLY A N 1
ATOM 903 C CA . GLY A 1 115 ? -2.842 17.246 8.349 1.00 61.50 115 GLY A CA 1
ATOM 904 C C . GLY A 1 115 ? -2.897 18.175 7.138 1.00 61.50 115 GLY A C 1
ATOM 905 O O . GLY A 1 115 ? -2.978 19.399 7.260 1.00 61.50 115 GLY A O 1
ATOM 906 N N . GLY A 1 116 ? -2.844 17.574 5.953 1.00 58.75 116 GLY A N 1
ATOM 907 C CA . GLY A 1 116 ? -2.977 18.232 4.657 1.00 58.75 116 GLY A CA 1
ATOM 908 C C . GLY A 1 116 ? -1.753 18.028 3.767 1.00 58.75 116 GLY A C 1
ATOM 909 O O . GLY A 1 116 ? -0.611 18.122 4.212 1.00 58.75 116 GLY A O 1
ATOM 910 N N . PHE A 1 117 ? -1.981 17.790 2.475 1.00 52.94 117 PHE A N 1
ATOM 911 C CA . PHE A 1 117 ? -0.894 17.693 1.503 1.00 52.94 117 PHE A CA 1
ATOM 912 C C . PHE A 1 117 ? -0.163 19.039 1.393 1.00 52.94 117 PHE A C 1
ATOM 914 O O . PHE A 1 117 ? -0.775 20.085 1.140 1.00 52.94 117 PHE A O 1
ATOM 921 N N . SER A 1 118 ? 1.158 19.035 1.581 1.00 50.25 118 SER A N 1
ATOM 922 C CA . SER A 1 118 ? 1.993 20.205 1.323 1.00 50.25 118 SER A CA 1
ATOM 923 C C . SER A 1 118 ? 2.074 20.450 -0.179 1.00 50.25 118 SER A C 1
ATOM 925 O O . SER A 1 118 ? 2.959 19.962 -0.878 1.00 50.25 118 SER A O 1
ATOM 927 N N . GLN A 1 119 ? 1.172 21.282 -0.686 1.00 48.19 119 GLN A N 1
ATOM 928 C CA . GLN A 1 119 ? 1.062 21.589 -2.115 1.00 48.19 119 GLN A CA 1
ATOM 929 C C . GLN A 1 119 ? 2.310 22.285 -2.720 1.00 48.19 119 GLN A C 1
ATOM 931 O O . GLN A 1 119 ? 2.258 22.753 -3.851 1.00 48.19 119 GLN A O 1
ATOM 936 N N . ARG A 1 120 ? 3.397 22.444 -1.950 1.00 50.53 120 ARG A N 1
ATOM 937 C CA . ARG A 1 120 ? 4.632 23.149 -2.323 1.00 50.53 120 ARG A CA 1
ATOM 938 C C . ARG A 1 120 ? 5.921 22.424 -1.920 1.00 50.53 120 ARG A C 1
ATOM 940 O O . ARG A 1 120 ? 6.979 22.875 -2.323 1.00 50.53 120 ARG A O 1
ATOM 947 N N . LEU A 1 121 ? 5.864 21.332 -1.149 1.00 54.94 121 LEU A N 1
ATOM 948 C CA . LEU A 1 121 ? 7.029 20.531 -0.738 1.00 54.94 121 LEU A CA 1
ATOM 949 C C . LEU A 1 121 ? 6.660 19.039 -0.843 1.00 54.94 121 LEU A C 1
ATOM 951 O O . LEU A 1 121 ? 6.024 18.510 0.071 1.00 54.94 121 LEU A O 1
ATOM 955 N N . PRO A 1 122 ? 7.014 18.343 -1.940 1.00 47.41 122 PRO A N 1
ATOM 956 C CA . PRO A 1 122 ? 6.578 16.961 -2.161 1.00 47.41 122 PRO A CA 1
ATOM 957 C C . PRO A 1 122 ? 7.060 15.966 -1.092 1.00 47.41 122 PRO A C 1
ATOM 959 O O . PRO A 1 122 ? 6.278 15.110 -0.692 1.00 47.41 122 PRO A O 1
ATOM 962 N N . ASN A 1 123 ? 8.269 16.122 -0.534 1.00 46.19 123 ASN A N 1
ATOM 963 C CA . ASN A 1 123 ? 8.738 15.266 0.576 1.00 46.19 123 ASN A CA 1
ATOM 964 C C . ASN A 1 123 ? 7.900 15.463 1.840 1.00 46.19 123 ASN A C 1
ATOM 966 O O . ASN A 1 123 ? 7.530 14.495 2.493 1.00 46.19 123 ASN A O 1
ATOM 970 N N . ALA A 1 124 ? 7.542 16.712 2.153 1.00 47.25 124 ALA A N 1
ATOM 971 C CA . ALA A 1 124 ? 6.665 17.038 3.276 1.00 47.25 124 ALA A CA 1
ATOM 972 C C . ALA A 1 124 ? 5.209 16.595 3.030 1.00 47.25 124 ALA A C 1
ATOM 974 O O . ALA A 1 124 ? 4.444 16.464 3.980 1.00 47.25 124 ALA A O 1
ATOM 975 N N . SER A 1 125 ? 4.819 16.350 1.774 1.00 46.97 125 SER A N 1
ATOM 976 C CA . SER A 1 125 ? 3.542 15.707 1.432 1.00 46.97 125 SER A CA 1
ATOM 977 C C . SER A 1 125 ? 3.582 14.187 1.568 1.00 46.97 125 SER A C 1
ATOM 979 O O . SER A 1 125 ? 2.572 13.613 1.954 1.00 46.97 125 SER A O 1
ATOM 981 N N . ALA A 1 126 ? 4.717 13.550 1.263 1.00 39.69 126 ALA A N 1
ATOM 982 C CA . ALA A 1 126 ? 4.880 12.096 1.307 1.00 39.69 126 ALA A CA 1
ATOM 983 C C . ALA A 1 126 ? 5.221 11.559 2.713 1.00 39.69 126 ALA A C 1
ATOM 985 O O . ALA A 1 126 ? 4.714 10.515 3.106 1.00 39.69 126 ALA A O 1
ATOM 986 N N . LEU A 1 127 ? 6.059 12.272 3.476 1.00 46.97 127 LEU A N 1
ATOM 987 C CA . LEU A 1 127 ? 6.481 11.905 4.840 1.00 46.97 127 LEU A CA 1
ATOM 988 C C . LEU A 1 127 ? 5.674 12.622 5.937 1.00 46.97 127 LEU A C 1
ATOM 990 O O . LEU A 1 127 ? 5.633 12.153 7.074 1.00 46.97 127 LEU A O 1
ATOM 994 N N . GLY A 1 128 ? 5.030 13.743 5.589 1.00 61.75 128 GLY A N 1
ATOM 995 C CA . GLY A 1 128 ? 4.345 14.647 6.513 1.00 61.75 128 GLY A CA 1
ATOM 996 C C . GLY A 1 128 ? 5.212 15.810 6.987 1.00 61.75 128 GLY A C 1
ATOM 997 O O . GLY A 1 128 ? 6.349 15.615 7.412 1.00 61.75 128 GLY A O 1
ATOM 998 N N . LYS A 1 129 ? 4.665 17.036 6.974 1.00 73.00 129 LYS A N 1
ATOM 999 C CA . LYS A 1 129 ? 5.369 18.271 7.391 1.00 73.00 129 LYS A CA 1
ATOM 1000 C C . LYS A 1 129 ? 6.025 18.141 8.769 1.00 73.00 129 LYS A C 1
ATOM 1002 O O . LYS A 1 129 ? 7.146 18.605 8.965 1.00 73.00 129 LYS A O 1
ATOM 1007 N N . ILE A 1 130 ? 5.347 17.459 9.691 1.00 83.31 130 ILE A N 1
ATOM 1008 C CA . ILE A 1 130 ? 5.767 17.292 11.086 1.00 83.31 130 ILE A CA 1
ATOM 1009 C C . ILE A 1 130 ? 7.002 16.392 11.264 1.00 83.31 130 ILE A C 1
ATOM 1011 O O . ILE A 1 130 ? 7.657 16.453 12.300 1.00 83.31 130 ILE A O 1
ATOM 1015 N N . PHE A 1 131 ? 7.378 15.622 10.241 1.00 82.25 131 PHE A N 1
ATOM 1016 C CA . PHE A 1 131 ? 8.573 14.772 10.239 1.00 82.25 131 PHE A CA 1
ATOM 1017 C C . PHE A 1 131 ? 9.701 15.326 9.353 1.00 82.25 131 PHE A C 1
ATOM 1019 O O . PHE A 1 131 ? 10.664 14.625 9.043 1.00 82.25 131 PHE A O 1
ATOM 1026 N N . THR A 1 132 ? 9.626 16.602 8.962 1.00 79.06 132 THR A N 1
ATOM 1027 C CA . THR A 1 132 ? 10.720 17.270 8.241 1.00 79.06 132 THR A CA 1
ATOM 1028 C C . THR A 1 132 ? 11.969 17.325 9.122 1.00 79.06 132 THR A C 1
ATOM 1030 O O . THR A 1 132 ? 11.900 17.790 10.260 1.00 79.06 132 THR A O 1
ATOM 1033 N N . ALA A 1 133 ? 13.099 16.853 8.597 1.00 79.06 133 ALA A N 1
ATOM 1034 C CA . ALA A 1 133 ? 14.385 16.851 9.282 1.00 79.06 133 ALA A CA 1
ATOM 1035 C C . ALA A 1 133 ? 15.033 18.238 9.350 1.00 79.06 133 ALA A C 1
ATOM 1037 O O . ALA A 1 133 ? 14.972 19.021 8.404 1.00 79.06 133 ALA A O 1
ATOM 1038 N N . LEU A 1 134 ? 15.705 18.506 10.468 1.00 84.06 134 LEU A N 1
ATOM 1039 C CA . LEU A 1 134 ? 16.472 19.718 10.728 1.00 84.06 134 LEU A CA 1
ATOM 1040 C C . LEU A 1 134 ? 17.942 19.345 10.926 1.00 84.06 134 LEU A C 1
ATOM 1042 O O . LEU A 1 134 ? 18.198 18.422 11.680 1.00 84.06 134 LEU A O 1
ATOM 1046 N N . PRO A 1 135 ? 18.939 20.044 10.362 1.00 85.62 135 PRO A N 1
ATOM 1047 C CA . PRO A 1 135 ? 20.351 19.676 10.486 1.00 85.62 135 PRO A CA 1
ATOM 1048 C C . PRO A 1 135 ? 20.941 20.006 11.877 1.00 85.62 135 PRO A C 1
ATOM 1050 O O . PRO A 1 135 ? 21.944 20.710 11.978 1.00 85.62 135 PRO A O 1
ATOM 1053 N N . LEU A 1 136 ? 20.315 19.531 12.959 1.00 86.56 136 LEU A N 1
ATOM 1054 C CA . LEU A 1 136 ? 20.722 19.724 14.352 1.00 86.56 136 LEU A CA 1
ATOM 1055 C C . LEU A 1 136 ? 20.213 18.581 15.263 1.00 86.56 136 LEU A C 1
ATOM 1057 O O . LEU A 1 136 ? 19.313 17.836 14.883 1.00 86.56 136 LEU A O 1
ATOM 1061 N N . GLY A 1 137 ? 20.758 18.466 16.479 1.00 81.25 137 GLY A N 1
ATOM 1062 C CA . GLY A 1 137 ? 20.387 17.428 17.463 1.00 81.25 137 GLY A CA 1
ATOM 1063 C C . GLY A 1 137 ? 21.165 16.113 17.309 1.00 81.25 137 GLY A C 1
ATOM 1064 O O . GLY A 1 137 ? 21.939 15.976 16.370 1.00 81.25 137 GLY A O 1
ATOM 1065 N N . ASN A 1 138 ? 21.004 15.166 18.247 1.00 74.81 138 ASN A N 1
ATOM 1066 C CA . ASN A 1 138 ? 21.495 13.781 18.134 1.00 74.81 138 ASN A CA 1
ATOM 1067 C C . ASN A 1 138 ? 20.587 12.775 18.897 1.00 74.81 138 ASN A C 1
ATOM 1069 O O . ASN A 1 138 ? 20.585 12.818 20.128 1.00 74.81 138 ASN A O 1
ATOM 1073 N N . PRO A 1 139 ? 19.847 11.872 18.212 1.00 72.75 139 PRO A N 1
ATOM 1074 C CA . PRO A 1 139 ? 19.683 11.822 16.758 1.00 72.75 139 PRO A CA 1
ATOM 1075 C C . PRO A 1 139 ? 19.024 13.108 16.243 1.00 72.75 139 PRO A C 1
ATOM 1077 O O . PRO A 1 139 ? 18.560 13.946 17.024 1.00 72.75 139 PRO A O 1
ATOM 1080 N N . LEU A 1 140 ? 19.067 13.290 14.927 1.00 77.62 140 LEU A N 1
ATOM 1081 C CA . LEU A 1 140 ? 18.634 14.512 14.268 1.00 77.62 140 LEU A CA 1
ATOM 1082 C C . LEU A 1 140 ? 17.194 14.902 14.674 1.00 77.62 140 LEU A C 1
ATOM 1084 O O . LEU A 1 140 ? 16.311 14.050 14.755 1.00 77.62 140 LEU A O 1
ATOM 1088 N N . TYR A 1 141 ? 16.947 16.177 14.978 1.00 86.81 141 TYR A N 1
ATOM 1089 C CA . TYR A 1 141 ? 15.588 16.626 15.278 1.00 86.81 141 TYR A CA 1
ATOM 1090 C C . TYR A 1 141 ? 14.734 16.656 14.016 1.00 86.81 141 TYR A C 1
ATOM 1092 O O . TYR A 1 141 ? 15.176 17.123 12.965 1.00 86.81 141 TYR A O 1
ATOM 1100 N N . GLN A 1 142 ? 13.480 16.232 14.143 1.00 89.06 142 GLN A N 1
ATOM 1101 C CA . GLN A 1 142 ? 12.445 16.567 13.180 1.00 89.06 142 GLN A CA 1
ATOM 1102 C C . GLN A 1 142 ? 11.542 17.665 13.758 1.00 89.06 142 GLN A C 1
ATOM 1104 O O . GLN A 1 142 ? 11.665 18.062 14.923 1.00 89.06 142 GLN A O 1
ATOM 1109 N N . MET A 1 143 ? 10.646 18.198 12.926 1.00 88.50 143 MET A N 1
ATOM 1110 C CA . MET A 1 143 ? 9.724 19.261 13.338 1.00 88.50 143 MET A CA 1
ATOM 1111 C C . MET A 1 143 ? 8.898 18.885 14.577 1.00 88.50 143 MET A C 1
ATOM 1113 O O . MET A 1 143 ? 8.629 19.759 15.398 1.00 88.50 143 MET A O 1
ATOM 1117 N N . LEU A 1 144 ? 8.554 17.606 14.770 1.00 93.19 144 LEU A N 1
ATOM 1118 C CA . LEU A 1 144 ? 7.867 17.122 15.969 1.00 93.19 144 LEU A CA 1
ATOM 1119 C C . LEU A 1 144 ? 8.651 17.431 17.249 1.00 93.19 144 LEU A C 1
ATOM 1121 O O . LEU A 1 144 ? 8.123 18.063 18.162 1.00 93.19 144 LEU A O 1
ATOM 1125 N N . GLU A 1 145 ? 9.909 17.003 17.327 1.00 93.81 145 GLU A N 1
ATOM 1126 C CA . GLU A 1 145 ? 10.750 17.240 18.496 1.00 93.81 145 GLU A CA 1
ATOM 1127 C C . GLU A 1 145 ? 11.057 18.714 18.673 1.00 93.81 145 GLU A C 1
ATOM 1129 O O . GLU A 1 145 ? 11.044 19.193 19.803 1.00 93.81 145 GLU A O 1
ATOM 1134 N N . LEU A 1 146 ? 11.281 19.448 17.578 1.00 93.88 146 LEU A N 1
ATOM 1135 C CA . LEU A 1 146 ? 11.498 20.885 17.668 1.00 93.88 146 LEU A CA 1
ATOM 1136 C C . LEU A 1 146 ? 10.276 21.584 18.275 1.00 93.88 146 LEU A C 1
ATOM 1138 O O . LEU A 1 146 ? 10.438 22.398 19.180 1.00 93.88 146 LEU A O 1
ATOM 1142 N N . LYS A 1 147 ? 9.057 21.244 17.838 1.00 94.44 147 LYS A N 1
ATOM 1143 C CA . LYS A 1 147 ? 7.817 21.813 18.387 1.00 94.44 147 LYS A CA 1
ATOM 1144 C C . LYS A 1 147 ? 7.666 21.502 19.868 1.00 94.44 147 LYS A C 1
ATOM 1146 O O . LYS A 1 147 ? 7.419 22.395 20.674 1.00 94.44 147 LYS A O 1
ATOM 1151 N N . LEU A 1 148 ? 7.874 20.245 20.241 1.00 95.81 148 LEU A N 1
ATOM 1152 C CA . LEU A 1 148 ? 7.815 19.816 21.633 1.00 95.81 148 LEU A CA 1
ATOM 1153 C C . LEU A 1 148 ? 8.887 20.493 22.502 1.00 95.81 148 LEU A C 1
ATOM 1155 O O . LEU A 1 148 ? 8.602 20.863 23.641 1.00 95.81 148 LEU A O 1
ATOM 1159 N N . ALA A 1 149 ? 10.089 20.697 21.962 1.00 95.12 149 ALA A N 1
ATOM 1160 C CA . ALA A 1 149 ? 11.185 21.359 22.652 1.00 95.12 149 ALA A CA 1
ATOM 1161 C C . ALA A 1 149 ? 10.953 22.865 22.803 1.00 95.12 149 ALA A C 1
ATOM 1163 O O . ALA A 1 149 ? 11.182 23.408 23.880 1.00 95.12 149 ALA A O 1
ATOM 1164 N N . MET A 1 150 ? 10.466 23.552 21.767 1.00 94.06 150 MET A N 1
ATOM 1165 C CA . MET A 1 150 ? 10.236 24.998 21.832 1.00 94.06 150 MET A CA 1
ATOM 1166 C C . MET A 1 150 ? 9.157 25.371 22.845 1.00 94.06 150 MET A C 1
ATOM 1168 O O . MET A 1 150 ? 9.266 26.430 23.452 1.00 94.06 150 MET A O 1
ATOM 1172 N N . TYR A 1 151 ? 8.193 24.485 23.113 1.00 94.19 151 TYR A N 1
ATOM 1173 C CA . TYR A 1 151 ? 7.129 24.715 24.097 1.00 94.19 151 TYR A CA 1
ATOM 1174 C C . TYR A 1 151 ? 7.274 23.896 25.390 1.00 94.19 151 TYR A C 1
ATOM 1176 O O . TYR A 1 151 ? 6.313 23.755 26.148 1.00 94.19 151 TYR A O 1
ATOM 1184 N N . VAL A 1 152 ? 8.470 23.369 25.674 1.00 93.12 152 VAL A N 1
ATOM 1185 C CA . VAL A 1 152 ? 8.751 22.523 26.853 1.00 93.12 152 VAL A CA 1
ATOM 1186 C C . VAL A 1 152 ? 8.475 23.222 28.195 1.00 93.12 152 VAL A C 1
ATOM 1188 O O . VAL A 1 152 ? 8.274 22.568 29.216 1.00 93.12 152 VAL A O 1
ATOM 1191 N N . ASP A 1 153 ? 8.459 24.556 28.215 1.00 89.69 153 ASP A N 1
ATOM 1192 C CA . ASP A 1 153 ? 8.271 25.363 29.427 1.00 89.69 153 ASP A CA 1
ATOM 1193 C C . ASP A 1 153 ? 6.803 25.706 29.721 1.00 89.69 153 ASP A C 1
ATOM 1195 O O . ASP A 1 153 ? 6.493 26.223 30.792 1.00 89.69 153 ASP A O 1
ATOM 1199 N N . PHE A 1 154 ? 5.881 25.443 28.791 1.00 92.44 154 PHE A N 1
ATOM 1200 C CA . PHE A 1 154 ? 4.488 25.870 28.945 1.00 92.44 154 PHE A CA 1
ATOM 1201 C C . PHE A 1 154 ? 3.698 25.027 29.943 1.00 92.44 154 PHE A C 1
ATOM 1203 O O . PHE A 1 154 ? 3.012 25.622 30.780 1.00 92.44 154 PHE A O 1
ATOM 1210 N N . PRO A 1 155 ? 3.786 23.681 29.938 1.00 93.00 155 PRO A N 1
ATOM 1211 C CA . PRO A 1 155 ? 2.957 22.860 30.814 1.00 93.00 155 PRO A CA 1
ATOM 1212 C C . PRO A 1 155 ? 3.085 23.211 32.302 1.00 93.00 155 PRO A C 1
ATOM 1214 O O . PRO A 1 155 ? 2.077 23.189 33.011 1.00 93.00 155 PRO A O 1
ATOM 1217 N N . SER A 1 156 ? 4.259 23.630 32.784 1.00 89.62 156 SER A N 1
ATOM 1218 C CA . SER A 1 156 ? 4.459 24.011 34.192 1.00 89.62 156 SER A CA 1
ATOM 1219 C C . SER A 1 156 ? 3.751 25.313 34.598 1.00 89.62 156 SER A C 1
ATOM 1221 O O . SER A 1 156 ? 3.508 25.529 35.785 1.00 89.62 156 SER A O 1
ATOM 1223 N N . HIS A 1 157 ? 3.365 26.157 33.636 1.00 89.25 157 HIS A N 1
ATOM 1224 C CA . HIS A 1 157 ? 2.755 27.478 33.854 1.00 89.25 157 HIS A CA 1
ATOM 1225 C C . HIS A 1 157 ? 1.400 27.647 33.139 1.00 89.25 157 HIS A C 1
ATOM 1227 O O . HIS A 1 157 ? 0.911 28.759 32.931 1.00 89.25 157 HIS A O 1
ATOM 1233 N N . MET A 1 158 ? 0.764 26.534 32.782 1.00 90.44 158 MET A N 1
ATOM 1234 C CA . MET A 1 158 ? -0.450 26.485 31.969 1.00 90.44 158 MET A CA 1
ATOM 1235 C C . MET A 1 158 ? -1.612 25.838 32.735 1.00 90.44 158 MET A C 1
ATOM 1237 O O . MET A 1 158 ? -1.438 24.808 33.395 1.00 90.44 158 MET A O 1
ATOM 1241 N N . LYS A 1 159 ? -2.816 26.422 32.640 1.00 91.19 159 LYS A N 1
ATOM 1242 C CA . LYS A 1 159 ? -4.060 25.758 33.069 1.00 91.19 159 LYS A CA 1
ATOM 1243 C C . LYS A 1 159 ? -4.479 24.680 32.054 1.00 91.19 159 LYS A C 1
ATOM 1245 O O . LYS A 1 159 ? -4.116 24.788 30.888 1.00 91.19 159 LYS A O 1
ATOM 1250 N N . PRO A 1 160 ? -5.261 23.661 32.458 1.00 92.06 160 PRO A N 1
ATOM 1251 C CA . PRO A 1 160 ? -5.820 22.697 31.514 1.00 92.06 160 PRO A CA 1
ATOM 1252 C C . PRO A 1 160 ? -6.548 23.370 30.342 1.00 92.06 160 PRO A C 1
ATOM 1254 O O . PRO A 1 160 ? -7.392 24.250 30.536 1.00 92.06 160 PRO A O 1
ATOM 1257 N N . GLY A 1 161 ? -6.227 22.926 29.135 1.00 94.25 161 GLY A N 1
ATOM 1258 C CA . GLY A 1 161 ? -6.679 23.509 27.880 1.00 94.25 161 GLY A CA 1
ATOM 1259 C C . GLY A 1 161 ? -5.803 23.046 26.715 1.00 94.25 161 GLY A C 1
ATOM 1260 O O . GLY A 1 161 ? -4.985 22.134 26.869 1.00 94.25 161 GLY A O 1
ATOM 1261 N N . ILE A 1 162 ? -5.997 23.653 25.546 1.00 96.69 162 ILE A N 1
ATOM 1262 C CA . ILE A 1 162 ? -5.390 23.204 24.291 1.00 96.69 162 ILE A CA 1
ATOM 1263 C C . ILE A 1 162 ? -4.528 24.326 23.711 1.00 96.69 162 ILE A C 1
ATOM 1265 O O . ILE A 1 162 ? -5.040 25.408 23.437 1.00 96.69 162 ILE A O 1
ATOM 1269 N N . LEU A 1 163 ? -3.236 24.062 23.507 1.00 96.31 163 LEU A N 1
ATOM 1270 C CA . LEU A 1 163 ? -2.340 24.877 22.685 1.00 96.31 163 LEU A CA 1
ATOM 1271 C C . LEU A 1 163 ? -2.358 24.344 21.247 1.00 96.31 163 LEU A C 1
ATOM 1273 O O . LEU A 1 163 ? -2.124 23.157 21.041 1.00 96.31 163 LEU A O 1
ATOM 1277 N N . VAL A 1 164 ? -2.607 25.204 20.263 1.00 95.50 164 VAL A N 1
ATOM 1278 C CA . VAL A 1 164 ? -2.659 24.867 18.836 1.00 95.50 164 VAL A CA 1
ATOM 1279 C C . VAL A 1 164 ? -1.510 25.536 18.090 1.00 95.50 164 VAL A C 1
ATOM 1281 O O . VAL A 1 164 ? -1.391 26.758 18.121 1.00 95.50 164 VAL A O 1
ATOM 1284 N N . THR A 1 165 ? -0.711 24.740 17.379 1.00 92.50 165 THR A N 1
ATOM 1285 C CA . THR A 1 165 ? 0.436 25.197 16.573 1.00 92.50 165 THR A CA 1
ATOM 1286 C C . THR A 1 165 ? 0.472 24.492 15.214 1.00 92.50 165 THR A C 1
ATOM 1288 O O . THR A 1 165 ? -0.090 23.405 15.053 1.00 92.50 165 THR A O 1
ATOM 1291 N N . CYS A 1 166 ? 1.144 25.093 14.233 1.00 88.44 166 CYS A N 1
ATOM 1292 C CA . CYS A 1 166 ? 1.340 24.507 12.910 1.00 88.44 166 CYS A CA 1
ATOM 1293 C C . CYS A 1 166 ? 2.621 23.658 12.846 1.00 88.44 166 CYS A C 1
ATOM 1295 O O . CYS A 1 166 ? 3.521 23.787 13.673 1.00 88.44 166 CYS A O 1
ATOM 1297 N N . ALA A 1 167 ? 2.693 22.737 11.883 1.00 86.56 167 ALA A N 1
ATOM 1298 C CA . ALA A 1 167 ? 3.873 21.897 11.664 1.00 86.56 167 ALA A CA 1
ATOM 1299 C C . ALA A 1 167 ? 4.934 22.533 10.740 1.00 86.56 167 ALA A C 1
ATOM 1301 O O . ALA A 1 167 ? 6.024 21.983 10.623 1.00 86.56 167 ALA A O 1
ATOM 1302 N N . ASP A 1 168 ? 4.619 23.634 10.050 1.00 81.56 168 ASP A N 1
ATOM 1303 C CA . ASP A 1 168 ? 5.442 24.275 9.010 1.00 81.56 168 ASP A CA 1
ATOM 1304 C C . ASP A 1 168 ? 6.022 25.643 9.399 1.00 81.56 168 ASP A C 1
ATOM 1306 O O . ASP A 1 168 ? 6.529 26.366 8.543 1.00 81.56 168 ASP A O 1
ATOM 1310 N N . ASP A 1 169 ? 6.016 25.987 10.680 1.00 85.31 169 ASP A N 1
ATOM 1311 C CA . ASP A 1 169 ? 6.655 27.182 11.225 1.00 85.31 169 ASP A CA 1
ATOM 1312 C C . ASP A 1 169 ? 7.596 26.855 12.393 1.00 85.31 169 ASP A C 1
ATOM 1314 O O . ASP A 1 169 ? 7.448 25.863 13.108 1.00 85.31 169 ASP A O 1
ATOM 1318 N N . ILE A 1 170 ? 8.603 27.701 12.583 1.00 88.69 170 ILE A N 1
ATOM 1319 C CA . ILE A 1 170 ? 9.574 27.632 13.670 1.00 88.69 170 ILE A CA 1
ATOM 1320 C C . ILE A 1 170 ? 9.491 28.937 14.454 1.00 88.69 170 ILE A C 1
ATOM 1322 O O . ILE A 1 170 ? 9.727 30.024 13.923 1.00 88.69 170 ILE A O 1
ATOM 1326 N N . GLU A 1 171 ? 9.187 28.807 15.740 1.00 89.12 171 GLU A N 1
ATOM 1327 C CA . GLU A 1 171 ? 9.071 29.918 16.675 1.00 89.12 171 GLU A CA 1
ATOM 1328 C C . GLU A 1 171 ? 10.205 29.844 17.688 1.00 89.12 171 GLU A C 1
ATOM 1330 O O . GLU A 1 171 ? 10.274 28.919 18.498 1.00 89.12 171 GLU A O 1
ATOM 1335 N N . LEU A 1 172 ? 11.085 30.842 17.660 1.00 91.62 172 LEU A N 1
ATOM 1336 C CA . LEU A 1 172 ? 12.143 30.999 18.647 1.00 91.62 172 LEU A CA 1
ATOM 1337 C C . LEU A 1 172 ? 11.826 32.218 19.492 1.00 91.62 172 LEU A C 1
ATOM 1339 O O . LEU A 1 172 ? 11.492 33.279 18.973 1.00 91.62 172 LEU A O 1
ATOM 1343 N N . TYR A 1 173 ? 11.957 32.100 20.803 1.00 90.88 173 TYR A N 1
ATOM 1344 C CA . TYR A 1 173 ? 11.744 33.224 21.704 1.00 90.88 173 TYR A CA 1
ATOM 1345 C C . TYR A 1 173 ? 12.623 33.101 22.937 1.00 90.88 173 TYR A C 1
ATOM 1347 O O . TYR A 1 173 ? 12.919 31.997 23.401 1.00 90.88 173 TYR A O 1
ATOM 1355 N N . SER A 1 174 ? 13.008 34.240 23.498 1.00 88.69 174 SER A N 1
ATOM 1356 C CA . SER A 1 174 ? 13.633 34.305 24.814 1.00 88.69 174 SER A CA 1
ATOM 1357 C C . SER A 1 174 ? 12.726 35.052 25.776 1.00 88.69 174 SER A C 1
ATOM 1359 O O . SER A 1 174 ? 12.181 36.095 25.418 1.00 88.69 174 SER A O 1
ATOM 1361 N N . ILE A 1 175 ? 12.637 34.554 27.000 1.00 83.44 175 ILE A N 1
ATOM 1362 C CA . ILE A 1 175 ? 12.005 35.251 28.117 1.00 83.44 175 ILE A CA 1
ATOM 1363 C C . ILE A 1 175 ? 13.067 35.566 29.176 1.00 83.44 175 ILE A C 1
ATOM 1365 O O . ILE A 1 175 ? 14.035 34.807 29.292 1.00 83.44 175 ILE A O 1
ATOM 1369 N N . PRO A 1 176 ? 12.931 36.670 29.927 1.00 80.56 176 PRO A N 1
ATOM 1370 C CA . PRO A 1 176 ? 13.823 36.961 31.043 1.00 80.56 176 PRO A CA 1
ATOM 1371 C C . PRO A 1 176 ? 13.773 35.859 32.109 1.00 80.56 176 PRO A C 1
ATOM 1373 O O . PRO A 1 176 ? 12.699 35.355 32.415 1.00 80.56 176 PRO A O 1
ATOM 1376 N N . ASP A 1 177 ? 14.907 35.551 32.750 1.00 75.56 177 ASP A N 1
ATOM 1377 C CA . ASP A 1 177 ? 15.034 34.455 33.738 1.00 75.56 177 ASP A CA 1
ATOM 1378 C C . ASP A 1 177 ? 14.066 34.552 34.947 1.00 75.56 177 ASP A C 1
ATOM 1380 O O . ASP A 1 177 ? 13.914 33.598 35.707 1.00 75.56 177 ASP A O 1
ATOM 1384 N N . HIS A 1 178 ? 13.440 35.712 35.163 1.00 77.25 178 HIS A N 1
ATOM 1385 C CA . HIS A 1 178 ? 12.513 35.994 36.265 1.00 77.25 178 HIS A CA 1
ATOM 1386 C C . HIS A 1 178 ? 11.036 36.029 35.839 1.00 77.25 178 HIS A C 1
ATOM 1388 O O . HIS A 1 178 ? 10.167 36.246 36.685 1.00 77.25 178 HIS A O 1
ATOM 1394 N N . GLU A 1 179 ? 10.740 35.822 34.555 1.00 81.75 179 GLU A N 1
ATOM 1395 C CA . GLU A 1 179 ? 9.388 35.824 33.998 1.00 81.75 179 GLU A CA 1
ATOM 1396 C C . GLU A 1 179 ? 9.051 34.456 33.393 1.00 81.75 179 GLU A C 1
ATOM 1398 O O . GLU A 1 179 ? 9.924 33.735 32.923 1.00 81.75 179 GLU A O 1
ATOM 1403 N N . ASN A 1 180 ? 7.766 34.094 33.393 1.00 83.88 180 ASN A N 1
ATOM 1404 C CA . ASN A 1 180 ? 7.266 32.871 32.766 1.00 83.88 180 ASN A CA 1
ATOM 1405 C C . ASN A 1 180 ? 6.079 33.204 31.861 1.00 83.88 180 ASN A C 1
ATOM 1407 O O . ASN A 1 180 ? 5.283 34.091 32.178 1.00 83.88 180 ASN A O 1
ATOM 1411 N N . ILE A 1 181 ? 5.925 32.456 30.768 1.00 87.88 181 ILE A N 1
ATOM 1412 C CA . ILE A 1 181 ? 4.719 32.515 29.935 1.00 87.88 181 ILE A CA 1
ATOM 1413 C C . ILE A 1 181 ? 3.616 31.756 30.671 1.00 87.88 181 ILE A C 1
ATOM 1415 O O . ILE A 1 181 ? 3.729 30.554 30.898 1.00 87.88 181 ILE A O 1
ATOM 1419 N N . VAL A 1 182 ? 2.563 32.470 31.065 1.00 89.19 182 VAL A N 1
ATOM 1420 C CA . VAL A 1 182 ? 1.457 31.922 31.856 1.00 89.19 182 VAL A CA 1
ATOM 1421 C C . VAL A 1 182 ? 0.175 31.924 31.030 1.00 89.19 182 VAL A C 1
ATOM 1423 O O . VAL A 1 182 ? -0.240 32.961 30.516 1.00 89.19 182 VAL A O 1
ATOM 1426 N N . PHE A 1 183 ? -0.484 30.767 30.951 1.00 90.62 183 PHE A N 1
ATOM 1427 C CA . PHE A 1 183 ? -1.790 30.607 30.302 1.00 90.62 183 PHE A CA 1
ATOM 1428 C C . PHE A 1 183 ? -2.890 30.467 31.363 1.00 90.62 183 PHE A C 1
ATOM 1430 O O . PHE A 1 183 ? -3.380 29.369 31.640 1.00 90.62 183 PHE A O 1
ATOM 1437 N N . ASP A 1 184 ? -3.246 31.579 32.013 1.00 86.44 184 ASP A N 1
ATOM 1438 C CA . ASP A 1 184 ? -4.220 31.619 33.113 1.00 86.44 184 ASP A CA 1
ATOM 1439 C C . ASP A 1 184 ? -5.510 32.400 32.806 1.00 86.44 184 ASP A C 1
ATOM 1441 O O . ASP A 1 184 ? -6.483 32.274 33.566 1.00 86.44 184 ASP A O 1
ATOM 1445 N N . LYS A 1 185 ? -5.523 33.169 31.712 1.00 88.50 185 LYS A N 1
ATOM 1446 C CA . LYS A 1 185 ? -6.663 33.963 31.236 1.00 88.50 185 LYS A CA 1
ATOM 1447 C C . LYS A 1 185 ? -7.738 33.086 30.571 1.00 88.50 185 LYS A C 1
ATOM 1449 O O . LYS A 1 185 ? -7.389 32.087 29.939 1.00 88.50 185 LYS A O 1
ATOM 1454 N N . PRO A 1 186 ? -9.032 33.428 30.723 1.00 89.50 186 PRO A N 1
ATOM 1455 C CA . PRO A 1 186 ? -10.119 32.738 30.032 1.00 89.50 186 PRO A CA 1
ATOM 1456 C C . PRO A 1 186 ? -10.142 33.096 28.538 1.00 89.50 186 PRO A C 1
ATOM 1458 O O . PRO A 1 186 ? -9.602 34.123 28.128 1.00 89.50 186 PRO A O 1
ATOM 1461 N N . GLY A 1 187 ? -10.808 32.275 27.724 1.00 92.44 187 GLY A N 1
ATOM 1462 C CA . GLY A 1 187 ? -10.916 32.522 26.287 1.00 92.44 187 GLY A CA 1
ATOM 1463 C C . GLY A 1 187 ? -9.689 32.049 25.510 1.00 92.44 187 GLY A C 1
ATOM 1464 O O . GLY A 1 187 ? -9.120 30.994 25.805 1.00 92.44 187 GLY A O 1
ATOM 1465 N N . PHE A 1 188 ? -9.295 32.838 24.509 1.00 94.81 188 PHE A N 1
ATOM 1466 C CA . PHE A 1 188 ? -8.104 32.594 23.701 1.00 94.81 188 PHE A CA 1
ATOM 1467 C C . PHE A 1 188 ? -6.917 33.411 24.217 1.00 94.81 188 PHE A C 1
ATOM 1469 O O . PHE A 1 188 ? -7.062 34.574 24.598 1.00 94.81 188 PHE A O 1
ATOM 1476 N N . THR A 1 189 ? -5.728 32.818 24.155 1.00 94.94 189 THR A N 1
ATOM 1477 C CA . THR A 1 189 ? -4.449 33.490 24.403 1.00 94.94 189 THR A CA 1
ATOM 1478 C C . THR A 1 189 ? -3.495 33.164 23.263 1.00 94.94 189 THR A C 1
ATOM 1480 O O . THR A 1 189 ? -3.035 32.032 23.153 1.00 94.94 189 THR A O 1
ATOM 1483 N N . ALA A 1 190 ? -3.202 34.136 22.405 1.00 93.38 190 ALA A N 1
ATOM 1484 C CA . ALA A 1 190 ? -2.272 33.975 21.293 1.00 93.38 190 ALA A CA 1
ATOM 1485 C C . ALA A 1 190 ? -0.855 34.421 21.673 1.00 93.38 190 ALA A C 1
ATOM 1487 O O . ALA A 1 190 ? -0.686 35.367 22.444 1.00 93.38 190 ALA A O 1
ATOM 1488 N N . LEU A 1 191 ? 0.161 33.776 21.104 1.00 92.44 191 LEU A N 1
ATOM 1489 C CA . LEU A 1 191 ? 1.515 34.322 21.084 1.00 92.44 191 LEU A CA 1
ATOM 1490 C C . LEU A 1 191 ? 1.667 35.201 19.846 1.00 92.44 191 LEU A C 1
ATOM 1492 O O . LEU A 1 191 ? 1.151 34.873 18.776 1.00 92.44 191 LEU A O 1
ATOM 1496 N N . ALA A 1 192 ? 2.348 36.334 20.005 1.00 91.44 192 ALA A N 1
ATOM 1497 C CA . ALA A 1 192 ? 2.577 37.245 18.901 1.00 91.44 192 ALA A CA 1
ATOM 1498 C C . ALA A 1 192 ? 4.026 37.704 18.810 1.00 91.44 192 ALA A C 1
ATOM 1500 O O . ALA A 1 192 ? 4.656 38.075 19.806 1.00 91.44 192 ALA A O 1
ATOM 1501 N N . HIS A 1 193 ? 4.521 37.727 17.577 1.00 90.19 193 HIS A N 1
ATOM 1502 C CA . HIS A 1 193 ? 5.919 37.992 17.262 1.00 90.19 193 HIS A CA 1
ATOM 1503 C C . HIS A 1 193 ? 6.050 39.295 16.469 1.00 90.19 193 HIS A C 1
ATOM 1505 O O . HIS A 1 193 ? 5.207 39.566 15.608 1.00 90.19 193 HIS A O 1
ATOM 1511 N N . PRO A 1 194 ? 7.075 40.123 16.741 1.00 89.31 194 PRO A N 1
ATOM 1512 C CA . PRO A 1 194 ? 7.340 41.315 15.956 1.00 89.31 194 PRO A CA 1
ATOM 1513 C C . PRO A 1 194 ? 7.838 40.916 14.563 1.00 89.31 194 PRO A C 1
ATOM 1515 O O . PRO A 1 194 ? 8.875 40.271 14.419 1.00 89.31 194 PRO A O 1
ATOM 1518 N N . SER A 1 195 ? 7.115 41.351 13.537 1.00 87.50 195 SER A N 1
ATOM 1519 C CA . SER A 1 195 ? 7.329 40.944 12.153 1.00 87.50 195 SER A CA 1
ATOM 1520 C C . SER A 1 195 ? 7.328 42.147 11.203 1.00 87.50 195 SER A C 1
ATOM 1522 O O . SER A 1 195 ? 6.561 43.098 11.400 1.00 87.50 195 SER A O 1
ATOM 1524 N N . PRO A 1 196 ? 8.145 42.127 10.132 1.00 85.69 196 PRO A N 1
ATOM 1525 C CA . PRO A 1 196 ? 8.060 43.107 9.058 1.00 85.69 196 PRO A CA 1
ATOM 1526 C C . PRO A 1 196 ? 6.673 43.122 8.406 1.00 85.69 196 PRO A C 1
ATOM 1528 O O . PRO A 1 196 ? 5.983 42.102 8.340 1.00 85.69 196 PRO A O 1
ATOM 1531 N N . LEU A 1 197 ? 6.298 44.263 7.821 1.00 85.06 197 LEU A N 1
ATOM 1532 C CA . LEU A 1 197 ? 5.028 44.408 7.097 1.00 85.06 197 LEU A CA 1
ATOM 1533 C C . LEU A 1 197 ? 4.847 43.368 5.979 1.00 85.06 197 LEU A C 1
ATOM 1535 O O . LEU A 1 197 ? 3.720 42.967 5.711 1.00 85.06 197 LEU A O 1
ATOM 1539 N N . SER A 1 198 ? 5.931 42.917 5.338 1.00 80.81 198 SER A N 1
ATOM 1540 C CA . SER A 1 198 ? 5.881 41.869 4.311 1.00 80.81 198 SER A CA 1
ATOM 1541 C C . SER A 1 198 ? 5.330 40.550 4.861 1.00 80.81 198 SER A C 1
ATOM 1543 O O . SER A 1 198 ? 4.424 39.982 4.255 1.00 80.81 198 SER A O 1
ATOM 1545 N N . ILE A 1 199 ? 5.790 40.111 6.037 1.00 79.31 199 ILE A N 1
ATOM 1546 C CA . ILE A 1 199 ? 5.270 38.918 6.727 1.00 79.31 199 ILE A CA 1
ATOM 1547 C C . ILE A 1 199 ? 3.814 39.141 7.150 1.00 79.31 199 ILE A C 1
ATOM 1549 O O . ILE A 1 199 ? 2.974 38.262 6.971 1.00 79.31 199 ILE A O 1
ATOM 1553 N N . GLY A 1 200 ? 3.478 40.349 7.612 1.00 83.25 200 GLY A N 1
ATOM 1554 C CA . GLY A 1 200 ? 2.102 40.719 7.951 1.00 83.25 200 GLY A CA 1
ATOM 1555 C C . GLY A 1 200 ? 1.109 40.596 6.788 1.00 83.25 200 GLY A C 1
ATOM 1556 O O . GLY A 1 200 ? -0.083 40.453 7.029 1.00 83.25 200 GLY A O 1
ATOM 1557 N N . THR A 1 201 ? 1.558 40.620 5.525 1.00 83.62 201 THR A N 1
ATOM 1558 C CA . THR A 1 201 ? 0.659 40.387 4.375 1.00 83.62 201 THR A CA 1
ATOM 1559 C C . THR A 1 201 ? 0.333 38.917 4.130 1.00 83.62 201 THR A C 1
ATOM 1561 O O . THR A 1 201 ? -0.674 38.610 3.491 1.00 83.62 201 THR A O 1
ATOM 1564 N N . THR A 1 202 ? 1.154 38.002 4.645 1.00 77.94 202 THR A N 1
ATOM 1565 C CA . THR A 1 202 ? 0.981 36.552 4.487 1.00 77.94 202 THR A CA 1
ATOM 1566 C C . THR A 1 202 ? 0.466 35.870 5.755 1.00 77.94 202 THR A C 1
ATOM 1568 O O . THR A 1 202 ? -0.024 34.745 5.661 1.00 77.94 202 THR A O 1
ATOM 1571 N N . HIS A 1 203 ? 0.489 36.570 6.893 1.00 82.38 203 HIS A N 1
ATOM 1572 C CA . HIS A 1 203 ? 0.065 36.095 8.213 1.00 82.38 203 HIS A CA 1
ATOM 1573 C C . HIS A 1 203 ? -1.071 36.951 8.786 1.00 82.38 203 HIS A C 1
ATOM 1575 O O . HIS A 1 203 ? -1.453 37.989 8.242 1.00 82.38 203 HIS A O 1
ATOM 1581 N N . GLY A 1 204 ? -1.676 36.487 9.868 1.00 87.62 204 GLY A N 1
ATOM 1582 C CA . GLY A 1 204 ? -2.575 37.282 10.678 1.00 87.62 204 GLY A CA 1
ATOM 1583 C C . GLY A 1 204 ? -1.846 38.370 11.458 1.00 87.62 204 GLY A C 1
ATOM 1584 O O . GLY A 1 204 ? -0.690 38.222 11.833 1.00 87.62 204 GLY A O 1
ATOM 1585 N N . VAL A 1 205 ? -2.520 39.492 11.692 1.00 92.06 205 VAL A N 1
ATOM 1586 C CA . VAL A 1 205 ? -1.967 40.663 12.377 1.00 92.06 205 VAL A CA 1
ATOM 1587 C C . VAL A 1 205 ? -2.883 41.062 13.526 1.00 92.06 205 VAL A C 1
ATOM 1589 O O . VAL A 1 205 ? -4.086 41.259 13.331 1.00 92.06 205 VAL A O 1
ATOM 1592 N N . PHE A 1 206 ? -2.312 41.222 14.719 1.00 93.50 206 PHE A N 1
ATOM 1593 C CA . PHE A 1 206 ? -3.040 41.682 15.901 1.00 93.50 206 PHE A CA 1
ATOM 1594 C C . PHE A 1 206 ? -3.112 43.210 15.950 1.00 93.50 206 PHE A C 1
ATOM 1596 O O . PHE A 1 206 ? -2.098 43.903 15.868 1.00 93.50 206 PHE A O 1
ATOM 1603 N N . VAL A 1 207 ? -4.318 43.740 16.150 1.00 92.56 207 VAL A N 1
ATOM 1604 C CA . VAL A 1 207 ? -4.551 45.147 16.489 1.00 92.56 207 VAL A CA 1
ATOM 1605 C C . VAL A 1 207 ? -4.674 45.238 18.003 1.00 92.56 207 VAL A C 1
ATOM 1607 O O . VAL A 1 207 ? -5.668 44.798 18.579 1.00 92.56 207 VAL A O 1
ATOM 1610 N N . LEU A 1 208 ? -3.649 45.772 18.659 1.00 90.56 208 LEU A N 1
ATOM 1611 C CA . LEU A 1 208 ? -3.551 45.802 20.118 1.00 90.56 208 LEU A CA 1
ATOM 1612 C C . LEU A 1 208 ? -4.210 47.056 20.701 1.00 90.56 208 LEU A C 1
ATOM 1614 O O . LEU A 1 208 ? -4.091 48.146 20.141 1.00 90.56 208 LEU A O 1
ATOM 1618 N N . GLU A 1 209 ? -4.849 46.926 21.865 1.00 86.06 209 GLU A N 1
ATOM 1619 C CA . GLU A 1 209 ? -5.327 48.096 22.616 1.00 86.06 209 GLU A CA 1
ATOM 1620 C C . GLU A 1 209 ? -4.154 48.990 23.058 1.00 86.06 209 GLU A C 1
ATOM 1622 O O . GLU A 1 209 ? -3.081 48.451 23.339 1.00 86.06 209 GLU A O 1
ATOM 1627 N N . PRO A 1 210 ? -4.311 50.325 23.166 1.00 79.31 210 PRO A N 1
ATOM 1628 C CA . PRO A 1 210 ? -3.234 51.229 23.579 1.00 79.31 210 PRO A CA 1
ATOM 1629 C C . PRO A 1 210 ? -2.607 50.845 24.928 1.00 79.31 210 PRO A C 1
ATOM 1631 O O . PRO A 1 210 ? -3.310 50.538 25.891 1.00 79.31 210 PRO A O 1
ATOM 1634 N N . ALA A 1 211 ? -1.274 50.893 25.016 1.00 70.31 211 ALA A N 1
ATOM 1635 C CA . ALA A 1 211 ? -0.559 50.628 26.264 1.00 70.31 211 ALA A CA 1
ATOM 1636 C C . ALA A 1 211 ? -0.863 51.725 27.297 1.00 70.31 211 ALA A C 1
ATOM 1638 O O . ALA A 1 211 ? -0.832 52.909 26.960 1.00 70.31 211 ALA A O 1
ATOM 1639 N N . LYS A 1 212 ? -1.096 51.352 28.564 1.00 63.75 212 LYS A N 1
ATOM 1640 C CA . LYS A 1 212 ? -1.258 52.330 29.660 1.00 63.75 212 LYS A CA 1
ATOM 1641 C C . LYS A 1 212 ? 0.057 53.050 29.997 1.00 63.75 212 LYS A C 1
ATOM 1643 O O . LYS A 1 212 ? 0.016 54.203 30.408 1.00 63.75 212 LYS A O 1
ATOM 1648 N N . GLU A 1 213 ? 1.202 52.398 29.776 1.00 60.50 213 GLU A N 1
ATOM 1649 C CA . GLU A 1 213 ? 2.553 52.963 29.892 1.00 60.50 213 GLU A CA 1
ATOM 1650 C C . GLU A 1 213 ? 3.481 52.316 28.842 1.00 60.50 213 GLU A C 1
ATOM 1652 O O . GLU A 1 213 ? 3.484 51.090 28.728 1.00 60.50 213 GLU A O 1
ATOM 1657 N N . PRO A 1 214 ? 4.285 53.080 28.080 1.00 57.16 214 PRO A N 1
ATOM 1658 C CA . PRO A 1 214 ? 5.256 52.510 27.151 1.00 57.16 214 PRO A CA 1
ATOM 1659 C C . PRO A 1 214 ? 6.469 51.974 27.925 1.00 57.16 214 PRO A C 1
ATOM 1661 O O . PRO A 1 214 ? 7.339 52.739 28.340 1.00 57.16 214 PRO A O 1
ATOM 1664 N N . ARG A 1 215 ? 6.539 50.655 28.123 1.00 62.16 215 ARG A N 1
ATOM 1665 C CA . ARG A 1 215 ? 7.725 49.975 28.663 1.00 62.16 215 ARG A CA 1
ATOM 1666 C C . ARG A 1 215 ? 8.370 49.126 27.571 1.00 62.16 215 ARG A C 1
ATOM 1668 O O . ARG A 1 215 ? 7.680 48.439 26.827 1.00 62.16 215 ARG A O 1
ATOM 1675 N N . ILE A 1 216 ? 9.696 49.186 27.470 1.00 63.47 216 ILE A N 1
ATOM 1676 C CA . ILE A 1 216 ? 10.472 48.271 26.625 1.00 63.47 216 ILE A CA 1
ATOM 1677 C C . ILE A 1 216 ? 10.725 47.022 27.474 1.00 63.47 216 ILE A C 1
ATOM 1679 O O . ILE A 1 216 ? 11.639 47.012 28.293 1.00 63.47 216 ILE A O 1
ATOM 1683 N N . CYS A 1 217 ? 9.869 46.015 27.324 1.00 72.56 217 CYS A N 1
ATOM 1684 C CA . CYS A 1 217 ? 9.975 44.723 28.006 1.00 72.56 217 CYS A CA 1
ATOM 1685 C C . CYS A 1 217 ? 10.133 43.611 26.965 1.00 72.56 217 CYS A C 1
ATOM 1687 O O . CYS A 1 217 ? 9.568 43.717 25.878 1.00 72.56 217 CYS A O 1
ATOM 1689 N N . ASP A 1 218 ? 10.867 42.544 27.284 1.00 76.81 218 ASP A N 1
ATOM 1690 C CA . ASP A 1 218 ? 11.063 41.407 26.367 1.00 76.81 218 ASP A CA 1
ATOM 1691 C C . ASP A 1 218 ? 9.782 40.572 26.183 1.00 76.81 218 ASP A C 1
ATOM 1693 O O . ASP A 1 218 ? 9.622 39.905 25.159 1.00 76.81 218 ASP A O 1
ATOM 1697 N N . MET A 1 219 ? 8.842 40.669 27.128 1.00 86.69 219 MET A N 1
ATOM 1698 C CA . MET A 1 219 ? 7.511 40.070 27.072 1.00 86.69 219 MET A CA 1
ATOM 1699 C C . MET A 1 219 ? 6.448 41.054 27.593 1.00 86.69 219 MET A C 1
ATOM 1701 O O . MET A 1 219 ? 6.707 41.819 28.521 1.00 86.69 219 MET A O 1
ATOM 1705 N N . GLU A 1 220 ? 5.243 41.050 27.011 1.00 87.88 220 GLU A N 1
ATOM 1706 C CA . GLU A 1 220 ? 4.114 41.867 27.484 1.00 87.88 220 GLU A CA 1
ATOM 1707 C C . GLU A 1 220 ? 2.765 41.153 27.291 1.00 87.88 220 GLU A C 1
ATOM 1709 O O . GLU A 1 220 ? 2.509 40.574 26.239 1.00 87.88 220 GLU A O 1
ATOM 1714 N N . PHE A 1 221 ? 1.866 41.241 28.276 1.00 87.88 221 PHE A N 1
ATOM 1715 C CA . PHE A 1 221 ? 0.480 40.779 28.145 1.00 87.88 221 PHE A CA 1
ATOM 1716 C C . PHE A 1 221 ? -0.424 41.923 27.688 1.00 87.88 221 PHE A C 1
ATOM 1718 O O . PHE A 1 221 ? -0.526 42.952 28.360 1.00 87.88 221 PHE A O 1
ATOM 1725 N N . ARG A 1 222 ? -1.115 41.735 26.563 1.00 88.81 222 ARG A N 1
ATOM 1726 C CA . ARG A 1 222 ? -2.016 42.727 25.969 1.00 88.81 222 ARG A CA 1
ATOM 1727 C C . ARG A 1 222 ? -3.341 42.115 25.548 1.00 88.81 222 ARG A C 1
ATOM 1729 O O . ARG A 1 222 ? -3.461 40.910 25.356 1.00 88.81 222 ARG A O 1
ATOM 1736 N N . THR A 1 223 ? -4.335 42.976 25.383 1.00 86.62 223 THR A N 1
ATOM 1737 C CA . THR A 1 223 ? -5.636 42.607 24.824 1.00 86.62 223 THR A CA 1
ATOM 1738 C C . THR A 1 223 ? -5.675 42.980 23.347 1.00 86.62 223 THR A C 1
ATOM 1740 O O . THR A 1 223 ? -5.235 44.068 22.955 1.00 86.62 223 THR A O 1
ATOM 1743 N N . CYS A 1 224 ? -6.200 42.079 22.519 1.00 91.06 224 CYS A N 1
ATOM 1744 C CA . CYS A 1 224 ? -6.424 42.344 21.105 1.00 91.06 224 CYS A CA 1
ATOM 1745 C C . CYS A 1 224 ? -7.785 43.015 20.895 1.00 91.06 224 CYS A C 1
ATOM 1747 O O . CYS A 1 224 ? -8.818 42.481 21.294 1.00 91.06 224 CYS A O 1
ATOM 1749 N N . SER A 1 225 ? -7.792 44.161 20.215 1.00 89.62 225 SER A N 1
ATOM 1750 C CA . SER A 1 225 ? -9.018 44.836 19.779 1.00 89.62 225 SER A CA 1
ATOM 1751 C C . SER A 1 225 ? -9.650 44.138 18.574 1.00 89.62 225 SER A C 1
ATOM 1753 O O . SER A 1 225 ? -10.874 44.031 18.480 1.00 89.62 225 SER A O 1
ATOM 1755 N N . GLN A 1 226 ? -8.809 43.695 17.635 1.00 90.38 226 GLN A N 1
ATOM 1756 C CA . GLN A 1 226 ? -9.213 43.056 16.387 1.00 90.38 226 GLN A CA 1
ATOM 1757 C C . GLN A 1 226 ? -8.072 42.218 15.816 1.00 90.38 226 GLN A C 1
ATOM 1759 O O . GLN A 1 226 ? -6.922 42.653 15.798 1.00 90.38 226 GLN A O 1
ATOM 1764 N N . PHE A 1 227 ? -8.397 41.062 15.254 1.00 91.56 227 PHE A N 1
ATOM 1765 C CA . PHE A 1 227 ? -7.461 40.289 14.451 1.00 91.56 227 PHE A CA 1
ATOM 1766 C C . PHE A 1 227 ? -7.708 40.509 12.953 1.00 91.56 227 PHE A C 1
ATOM 1768 O O . PHE A 1 227 ? -8.846 40.465 12.482 1.00 91.56 227 PHE A O 1
ATOM 1775 N N . LEU A 1 228 ? -6.643 40.753 12.190 1.00 89.88 228 LEU A N 1
ATOM 1776 C CA . LEU A 1 228 ? -6.691 40.945 10.744 1.00 89.88 228 LEU A CA 1
ATOM 1777 C C . LEU A 1 228 ? -6.047 39.744 10.059 1.00 89.88 228 LEU A C 1
ATOM 1779 O O . LEU A 1 228 ? -4.840 39.573 10.142 1.00 89.88 228 LEU A O 1
ATOM 1783 N N . HIS A 1 229 ? -6.811 38.941 9.327 1.00 88.88 229 HIS A N 1
ATOM 1784 C CA . HIS A 1 229 ? -6.240 37.797 8.617 1.00 88.88 229 HIS A CA 1
ATOM 1785 C C . HIS A 1 229 ? -5.670 38.213 7.251 1.00 88.88 229 HIS A C 1
ATOM 1787 O O . HIS A 1 229 ? -6.429 38.656 6.381 1.00 88.88 229 HIS A O 1
ATOM 1793 N N . LYS A 1 230 ? -4.348 38.070 7.071 1.00 86.44 230 LYS A N 1
ATOM 1794 C CA . LYS A 1 230 ? -3.600 38.347 5.825 1.00 86.44 230 LYS A CA 1
ATOM 1795 C C . LYS A 1 230 ? -3.933 39.718 5.198 1.00 86.44 230 LYS A C 1
ATOM 1797 O O . LYS A 1 230 ? -4.388 39.784 4.051 1.00 86.44 230 LYS A O 1
ATOM 1802 N N . PRO A 1 231 ? -3.828 40.829 5.958 1.00 88.62 231 PRO A N 1
ATOM 1803 C CA . PRO A 1 231 ? -4.194 42.164 5.491 1.00 88.62 231 PRO A CA 1
ATOM 1804 C C . PRO A 1 231 ? -3.203 42.734 4.468 1.00 88.62 231 PRO A C 1
ATOM 1806 O O . PRO A 1 231 ? -2.020 42.416 4.467 1.00 88.62 231 PRO A O 1
ATOM 1809 N N . SER A 1 232 ? -3.653 43.690 3.651 1.00 88.00 232 SER A N 1
ATOM 1810 C CA . SER A 1 232 ? -2.728 44.533 2.886 1.00 88.00 232 SER A CA 1
ATOM 1811 C C . SER A 1 232 ? -1.987 45.515 3.800 1.00 88.00 232 SER A C 1
ATOM 1813 O O . SER A 1 232 ? -2.510 45.926 4.841 1.00 88.00 232 SER A O 1
ATOM 1815 N N . SER A 1 233 ? -0.802 45.974 3.381 1.00 87.38 233 SER A N 1
ATOM 1816 C CA . SER A 1 233 ? -0.030 47.001 4.103 1.00 87.38 233 SER A CA 1
ATOM 1817 C C . SER A 1 233 ? -0.847 48.271 4.366 1.00 87.38 233 SER A C 1
ATOM 1819 O O . SER A 1 233 ? -0.728 48.891 5.417 1.00 87.38 233 SER A O 1
ATOM 1821 N N . GLU A 1 234 ? -1.734 48.638 3.440 1.00 88.31 234 GLU A N 1
ATOM 1822 C CA . GLU A 1 234 ? -2.651 49.769 3.600 1.00 88.31 234 GLU A CA 1
ATOM 1823 C C . GLU A 1 234 ? -3.718 49.510 4.676 1.00 88.31 234 GLU A C 1
ATOM 1825 O O . GLU A 1 234 ? -4.011 50.392 5.485 1.00 88.31 234 GLU A O 1
ATOM 1830 N N . LYS A 1 235 ? -4.274 48.291 4.731 1.00 88.06 235 LYS A N 1
ATOM 1831 C CA . LYS A 1 235 ? -5.247 47.901 5.758 1.00 88.06 235 LYS A CA 1
ATOM 1832 C C . LYS A 1 235 ? -4.610 47.898 7.149 1.00 88.06 235 LYS A C 1
ATOM 1834 O O . LYS A 1 235 ? -5.216 48.429 8.071 1.00 88.06 235 LYS A O 1
ATOM 1839 N N . MET A 1 236 ? -3.376 47.403 7.286 1.00 91.69 236 MET A N 1
ATOM 1840 C CA . MET A 1 236 ? -2.623 47.469 8.549 1.00 91.69 236 MET A CA 1
ATOM 1841 C C . MET A 1 236 ? -2.469 48.915 9.052 1.00 91.69 236 MET A C 1
ATOM 1843 O O . MET A 1 236 ? -2.711 49.184 10.229 1.00 91.69 236 MET A O 1
ATOM 1847 N N . ARG A 1 237 ? -2.143 49.859 8.152 1.00 89.19 237 ARG A N 1
ATOM 1848 C CA . ARG A 1 237 ? -2.027 51.298 8.469 1.00 89.19 237 ARG A CA 1
ATOM 1849 C C . ARG A 1 237 ? -3.347 51.905 8.927 1.00 89.19 237 ARG A C 1
ATOM 1851 O O . ARG A 1 237 ? -3.382 52.589 9.943 1.00 89.19 237 ARG A O 1
ATOM 1858 N N . ARG A 1 238 ? -4.439 51.635 8.207 1.00 90.88 238 ARG A N 1
ATOM 1859 C CA . ARG A 1 238 ? -5.775 52.160 8.544 1.00 90.88 238 ARG A CA 1
ATOM 1860 C C . ARG A 1 238 ? -6.336 51.593 9.845 1.00 90.88 238 ARG A C 1
ATOM 1862 O O . ARG A 1 238 ? -7.044 52.301 10.549 1.00 90.88 238 ARG A O 1
ATOM 1869 N N . SER A 1 239 ? -6.020 50.340 10.156 1.00 87.31 239 SER A N 1
ATOM 1870 C CA . SER A 1 239 ? -6.480 49.651 11.365 1.00 87.31 239 SER A CA 1
ATOM 1871 C C . SER A 1 239 ? -5.605 49.914 12.595 1.00 87.31 239 SER A C 1
ATOM 1873 O O . SER A 1 239 ? -5.820 49.275 13.617 1.00 87.31 239 SER A O 1
ATOM 1875 N N . ASN A 1 240 ? -4.633 50.832 12.517 1.00 88.06 240 ASN A N 1
ATOM 1876 C CA . ASN A 1 240 ? -3.720 51.167 13.614 1.00 88.06 240 ASN A CA 1
ATOM 1877 C C . ASN A 1 240 ? -2.956 49.948 14.179 1.00 88.06 240 ASN A C 1
ATOM 1879 O O . ASN A 1 240 ? -2.725 49.847 15.380 1.00 88.06 240 ASN A O 1
ATOM 1883 N N . ALA A 1 241 ? -2.582 49.006 13.305 1.00 89.25 241 ALA A N 1
ATOM 1884 C CA . ALA A 1 241 ? -1.851 47.793 13.685 1.00 89.25 241 ALA A CA 1
ATOM 1885 C C . ALA A 1 241 ? -0.328 48.006 13.795 1.00 89.25 241 ALA A C 1
ATOM 1887 O O . ALA A 1 241 ? 0.388 47.139 14.294 1.00 89.25 241 ALA A O 1
ATOM 1888 N N . LEU A 1 242 ? 0.184 49.129 13.278 1.00 88.56 242 LEU A N 1
ATOM 1889 C CA . LEU A 1 242 ? 1.620 49.387 13.199 1.00 88.56 242 LEU A CA 1
ATOM 1890 C C . LEU A 1 242 ? 2.186 49.763 14.561 1.00 88.56 242 LEU A C 1
ATOM 1892 O O . LEU A 1 242 ? 1.654 50.615 15.270 1.00 88.56 242 LEU A O 1
ATOM 1896 N N . CYS A 1 243 ? 3.334 49.175 14.860 1.00 85.06 243 CYS A N 1
ATOM 1897 C CA . CYS A 1 243 ? 4.178 49.530 15.981 1.00 85.06 243 CYS A CA 1
ATOM 1898 C C . CYS A 1 243 ? 5.481 50.147 15.461 1.00 85.06 243 CYS A C 1
ATOM 1900 O O . CYS A 1 243 ? 5.955 49.819 14.372 1.00 85.06 243 CYS A O 1
ATOM 1902 N N . LEU A 1 244 ? 6.063 51.048 16.252 1.00 80.56 244 LEU A N 1
ATOM 1903 C CA . LEU A 1 244 ? 7.333 51.698 15.940 1.00 80.56 244 LEU A CA 1
ATOM 1904 C C . LEU A 1 244 ? 8.382 51.270 16.960 1.00 80.56 244 LEU A C 1
ATOM 1906 O O . LEU A 1 244 ? 8.199 51.461 18.162 1.00 80.56 244 LEU A O 1
ATOM 1910 N N . ARG A 1 245 ? 9.495 50.712 16.480 1.00 77.50 245 ARG A N 1
ATOM 1911 C CA . ARG A 1 245 ? 10.680 50.417 17.296 1.00 77.50 245 ARG A CA 1
ATOM 1912 C C . ARG A 1 245 ? 11.890 50.986 16.569 1.00 77.50 245 ARG A C 1
ATOM 1914 O O . ARG A 1 245 ? 12.151 50.632 15.430 1.00 77.50 245 ARG A O 1
ATOM 1921 N N . ASN A 1 246 ? 12.602 51.910 17.213 1.00 70.12 246 ASN A N 1
ATOM 1922 C CA . ASN A 1 246 ? 13.813 52.545 16.671 1.00 70.12 246 ASN A CA 1
ATOM 1923 C C . ASN A 1 246 ? 13.653 53.201 15.279 1.00 70.12 246 ASN A C 1
ATOM 1925 O O . ASN A 1 246 ? 14.624 53.310 14.539 1.00 70.12 246 ASN A O 1
ATOM 1929 N N . GLY A 1 247 ? 12.447 53.667 14.933 1.00 73.38 247 GLY A N 1
ATOM 1930 C CA . GLY A 1 247 ? 12.153 54.302 13.641 1.00 73.38 247 GLY A CA 1
ATOM 1931 C C . GLY A 1 247 ? 11.734 53.339 12.525 1.00 73.38 247 GLY A C 1
ATOM 1932 O O . GLY A 1 247 ? 11.350 53.808 11.458 1.00 73.38 247 GLY A O 1
ATOM 1933 N N . GLU A 1 248 ? 11.742 52.027 12.774 1.00 80.75 248 GLU A N 1
ATOM 1934 C CA . GLU A 1 248 ? 11.238 51.019 11.840 1.00 80.75 248 GLU A CA 1
ATOM 1935 C C . GLU A 1 248 ? 9.810 50.595 12.199 1.00 80.75 248 GLU A C 1
ATOM 1937 O O . GLU A 1 248 ? 9.453 50.421 13.372 1.00 80.75 248 GLU A O 1
ATOM 1942 N N . GLU A 1 249 ? 8.982 50.453 11.165 1.00 88.06 249 GLU A N 1
ATOM 1943 C CA . GLU A 1 249 ? 7.604 49.989 11.280 1.00 88.06 249 GLU A CA 1
ATOM 1944 C C . GLU A 1 249 ? 7.556 48.461 11.278 1.00 88.06 249 GLU A C 1
ATOM 1946 O O . GLU A 1 249 ? 8.061 47.806 10.365 1.00 88.06 249 GLU A O 1
ATOM 1951 N N . PHE A 1 250 ? 6.875 47.895 12.268 1.00 89.62 250 PHE A N 1
ATOM 1952 C CA . PHE A 1 250 ? 6.626 46.462 12.362 1.00 89.62 250 PHE A CA 1
ATOM 1953 C C . PHE A 1 250 ? 5.195 46.201 12.843 1.00 89.62 250 PHE A C 1
ATOM 1955 O O . PHE A 1 250 ? 4.492 47.110 13.291 1.00 89.62 250 PHE A O 1
ATOM 1962 N N . VAL A 1 251 ? 4.750 44.955 12.734 1.00 91.94 251 VAL A N 1
ATOM 1963 C CA . VAL A 1 251 ? 3.440 44.493 13.209 1.00 91.94 251 VAL A CA 1
ATOM 1964 C C . VAL A 1 251 ? 3.606 43.239 14.058 1.00 91.94 251 VAL A C 1
ATOM 1966 O O . VAL A 1 251 ? 4.611 42.545 13.934 1.00 91.94 251 VAL A O 1
ATOM 1969 N N . TYR A 1 252 ? 2.634 42.939 14.916 1.00 91.62 252 TYR A N 1
ATOM 1970 C CA . TYR A 1 252 ? 2.611 41.674 15.651 1.00 91.62 252 TYR A CA 1
ATOM 1971 C C . TYR A 1 252 ? 1.798 40.637 14.883 1.00 91.62 252 TYR A C 1
ATOM 1973 O O . TYR A 1 252 ? 0.612 40.864 14.629 1.00 91.62 252 TYR A O 1
ATOM 1981 N N . THR A 1 253 ? 2.429 39.521 14.519 1.00 90.50 253 THR A N 1
ATOM 1982 C CA . THR A 1 253 ? 1.794 38.441 13.747 1.00 90.50 253 THR A CA 1
ATOM 1983 C C . THR A 1 253 ? 1.462 37.225 14.598 1.00 90.50 253 THR A C 1
ATOM 1985 O O . THR A 1 253 ? 2.089 37.014 15.637 1.00 90.50 253 THR A O 1
ATOM 1988 N N . ASP A 1 254 ? 0.469 36.449 14.161 1.00 85.50 254 ASP A N 1
ATOM 1989 C CA . ASP A 1 254 ? 0.083 35.168 14.758 1.00 85.50 254 ASP A CA 1
ATOM 1990 C C . ASP A 1 254 ? 1.086 34.055 14.480 1.00 85.50 254 ASP A C 1
ATOM 1992 O O . ASP A 1 254 ? 1.797 34.058 13.478 1.00 85.50 254 ASP A O 1
ATOM 1996 N N . SER A 1 255 ? 1.117 33.100 15.404 1.00 80.81 255 SER A N 1
ATOM 1997 C CA . SER A 1 255 ? 1.950 31.906 15.313 1.00 80.81 255 SER A CA 1
ATOM 1998 C C . SER A 1 255 ? 1.236 30.712 15.957 1.00 80.81 255 SER A C 1
ATOM 2000 O O . SER A 1 255 ? 0.696 29.843 15.275 1.00 80.81 255 SER A O 1
ATOM 2002 N N . THR A 1 256 ? 1.045 30.757 17.271 1.00 90.88 256 THR A N 1
ATOM 2003 C CA . THR A 1 256 ? 0.376 29.729 18.072 1.00 90.88 256 THR A CA 1
ATOM 2004 C C . THR A 1 256 ? -0.651 30.361 19.006 1.00 90.88 256 THR A C 1
ATOM 2006 O O . THR A 1 256 ? -0.524 31.521 19.415 1.00 90.88 256 THR A O 1
ATOM 2009 N N . TYR A 1 257 ? -1.699 29.616 19.350 1.00 93.62 257 TYR A N 1
ATOM 2010 C CA . TYR A 1 257 ? -2.700 30.085 20.302 1.00 93.62 257 TYR A CA 1
ATOM 2011 C C . TYR A 1 257 ? -3.188 28.978 21.224 1.00 93.62 257 TYR A C 1
ATOM 2013 O O . TYR A 1 257 ? -3.306 27.814 20.861 1.00 93.62 257 TYR A O 1
ATOM 2021 N N . TYR A 1 258 ? -3.511 29.379 22.440 1.00 95.69 258 TYR A N 1
ATOM 2022 C CA . TYR A 1 258 ? -4.134 28.567 23.464 1.00 95.69 258 TYR A CA 1
ATOM 2023 C C . TYR A 1 258 ? -5.613 28.918 23.587 1.00 95.69 258 TYR A C 1
ATOM 2025 O O . TYR A 1 258 ? -5.976 30.090 23.482 1.00 95.69 258 TYR A O 1
ATOM 2033 N N . PHE A 1 259 ? -6.453 27.933 23.888 1.00 95.75 259 PHE A N 1
ATOM 2034 C CA . PHE A 1 259 ? -7.782 28.178 24.435 1.00 95.75 259 PHE A CA 1
ATOM 2035 C C . PHE A 1 259 ? -8.071 27.271 25.627 1.00 95.75 259 PHE A C 1
ATOM 2037 O O . PHE A 1 259 ? -7.689 26.097 25.676 1.00 95.75 259 PHE A O 1
ATOM 2044 N N . ASP A 1 260 ? -8.758 27.842 26.611 1.00 94.31 260 ASP A N 1
ATOM 2045 C CA . ASP A 1 260 ? -9.113 27.138 27.832 1.00 94.31 260 ASP A CA 1
ATOM 2046 C C . ASP A 1 260 ? -10.220 26.094 27.604 1.00 94.31 260 ASP A C 1
ATOM 2048 O O . ASP A 1 260 ? -10.936 26.078 26.597 1.00 94.31 260 ASP A O 1
ATOM 2052 N N . TYR A 1 261 ? -10.394 25.200 28.577 1.00 92.06 261 TYR A N 1
ATOM 2053 C CA . TYR A 1 261 ? -11.405 24.146 28.478 1.00 92.06 261 TYR A CA 1
ATOM 2054 C C . TYR A 1 261 ? -12.846 24.681 28.349 1.00 92.06 261 TYR A C 1
ATOM 2056 O O . TYR A 1 261 ? -13.699 24.025 27.747 1.00 92.06 261 TYR A O 1
ATOM 2064 N N . SER A 1 262 ? -13.142 25.868 28.895 1.00 92.75 262 SER A N 1
ATOM 2065 C CA . SER A 1 262 ? -14.469 26.480 28.747 1.00 92.75 262 SER A CA 1
ATOM 2066 C C . SER A 1 262 ? -14.747 26.846 27.285 1.00 92.75 262 SER A C 1
ATOM 2068 O O . SER A 1 262 ? -15.797 26.487 26.750 1.00 92.75 262 SER A O 1
ATOM 2070 N N . THR A 1 263 ? -13.758 27.422 26.607 1.00 94.19 263 THR A N 1
ATOM 2071 C CA . THR A 1 263 ? -13.801 27.726 25.175 1.00 94.19 263 THR A CA 1
ATOM 2072 C C . THR A 1 263 ? -13.842 26.461 24.321 1.00 94.19 263 THR A C 1
ATOM 2074 O O . THR A 1 263 ? -14.604 26.399 23.356 1.00 94.19 263 THR A O 1
ATOM 2077 N N . ALA A 1 264 ? -13.116 25.405 24.706 1.00 94.06 264 ALA A N 1
ATOM 2078 C CA . ALA A 1 264 ? -13.181 24.108 24.027 1.00 94.06 264 ALA A CA 1
ATOM 2079 C C . ALA A 1 264 ? -14.615 23.539 23.990 1.00 94.06 264 ALA A C 1
ATOM 2081 O O . ALA A 1 264 ? -15.048 23.005 22.969 1.00 94.06 264 ALA A O 1
ATOM 2082 N N . LYS A 1 265 ? -15.398 23.708 25.068 1.00 92.81 265 LYS A N 1
ATOM 2083 C CA . LYS A 1 265 ? -16.822 23.323 25.088 1.00 92.81 265 LYS A CA 1
ATOM 2084 C C . LYS A 1 265 ? -17.687 24.174 24.168 1.00 92.81 265 LYS A C 1
ATOM 2086 O O . LYS A 1 265 ? -18.607 23.641 23.546 1.00 92.81 265 LYS A O 1
ATOM 2091 N N . THR A 1 266 ? -17.415 25.474 24.078 1.00 94.38 266 THR A N 1
ATOM 2092 C CA . THR A 1 266 ? -18.107 26.360 23.132 1.00 94.38 266 THR A CA 1
ATOM 2093 C C . THR A 1 266 ? -17.870 25.894 21.697 1.00 94.38 266 THR A C 1
ATOM 2095 O O . THR A 1 266 ? -18.821 25.775 20.929 1.00 94.38 266 THR A O 1
ATOM 2098 N N . LEU A 1 267 ? -16.629 25.532 21.359 1.00 94.62 267 LEU A N 1
ATOM 2099 C CA . LEU A 1 267 ? -16.270 24.978 20.052 1.00 94.62 267 LEU A CA 1
ATOM 2100 C C . LEU A 1 267 ? -16.925 23.609 19.780 1.00 94.62 267 LEU A C 1
ATOM 2102 O O . LEU A 1 267 ? -17.406 23.378 18.674 1.00 94.62 267 LEU A O 1
ATOM 2106 N N . LEU A 1 268 ? -17.025 22.726 20.779 1.00 93.62 268 LEU A N 1
ATOM 2107 C CA . LEU A 1 268 ? -17.765 21.456 20.666 1.00 93.62 268 LEU A CA 1
ATOM 2108 C C . LEU A 1 268 ? -19.271 21.666 20.451 1.00 93.62 268 LEU A C 1
ATOM 2110 O O . LEU A 1 268 ? -19.894 20.963 19.656 1.00 93.62 268 LEU A O 1
ATOM 2114 N N . THR A 1 269 ? -19.857 22.647 21.140 1.00 93.88 269 THR A N 1
ATOM 2115 C CA . THR A 1 269 ? -21.273 23.011 20.972 1.00 93.88 269 THR A CA 1
ATOM 2116 C C . THR A 1 269 ? -21.511 23.520 19.555 1.00 93.88 269 THR A C 1
ATOM 2118 O O . THR A 1 269 ? -22.389 23.012 18.862 1.00 93.88 269 THR A O 1
ATOM 2121 N N . LEU A 1 270 ? -20.658 24.434 19.085 1.00 92.62 270 LEU A N 1
ATOM 2122 C CA . LEU A 1 270 ? -20.663 24.914 17.708 1.00 92.62 270 LEU A CA 1
ATOM 2123 C C . LEU A 1 270 ? -20.572 23.752 16.708 1.00 92.62 270 LEU A C 1
ATOM 2125 O O . LEU A 1 270 ? -21.355 23.721 15.761 1.00 92.62 270 LEU A O 1
ATOM 2129 N N . LEU A 1 271 ? -19.656 22.796 16.917 1.00 92.00 271 LEU A N 1
ATOM 2130 C CA . LEU A 1 271 ? -19.491 21.639 16.036 1.00 92.00 271 LEU A CA 1
ATOM 2131 C C . LEU A 1 271 ? -20.801 20.853 15.890 1.00 92.00 271 LEU A C 1
ATOM 2133 O O . LEU A 1 271 ? -21.196 20.538 14.769 1.00 92.00 271 LEU A O 1
ATOM 2137 N N . SER A 1 272 ? -21.522 20.617 16.990 1.00 90.06 272 SER A N 1
ATOM 2138 C CA . SER A 1 272 ? -22.812 19.911 16.954 1.00 90.06 272 SER A CA 1
ATOM 2139 C C . SER A 1 272 ? -23.869 20.595 16.071 1.00 90.06 272 SER A C 1
ATOM 2141 O O . SER A 1 272 ? -24.759 19.927 15.550 1.00 90.06 272 SER A O 1
ATOM 2143 N N . GLU A 1 273 ? -23.748 21.906 15.837 1.00 89.75 273 GLU A N 1
ATOM 2144 C CA . GLU A 1 273 ? -24.645 22.668 14.964 1.00 89.75 273 GLU A CA 1
ATOM 2145 C C . GLU A 1 273 ? -24.196 22.736 13.498 1.00 89.75 273 GLU A C 1
ATOM 2147 O O . GLU A 1 273 ? -24.977 23.176 12.642 1.00 89.75 273 GLU A O 1
ATOM 2152 N N . ILE A 1 274 ? -22.936 22.405 13.203 1.00 87.62 274 ILE A N 1
ATOM 2153 C CA . ILE A 1 274 ? -22.339 22.540 11.864 1.00 87.62 274 ILE A CA 1
ATOM 2154 C C . ILE A 1 274 ? -21.906 21.208 11.242 1.00 87.62 274 ILE A C 1
ATOM 2156 O O . ILE A 1 274 ? -21.451 21.222 10.104 1.00 87.62 274 ILE A O 1
ATOM 2160 N N . VAL A 1 275 ? -22.059 20.078 11.942 1.00 83.38 275 VAL A N 1
ATOM 2161 C CA . VAL A 1 275 ? -21.857 18.726 11.388 1.00 83.38 275 VAL A CA 1
ATOM 2162 C C . VAL A 1 275 ? -23.024 18.340 10.455 1.00 83.38 275 VAL A C 1
ATOM 2164 O O . VAL A 1 275 ? -24.180 18.613 10.789 1.00 83.38 275 VAL A O 1
ATOM 2167 N N . PRO A 1 276 ? -22.763 17.670 9.312 1.00 81.44 276 PRO A N 1
ATOM 2168 C CA . PRO A 1 276 ? -21.439 17.327 8.783 1.00 81.44 276 PRO A CA 1
ATOM 2169 C C . PRO A 1 276 ? -20.673 18.572 8.322 1.00 81.44 276 PRO A C 1
ATOM 2171 O O . PRO A 1 276 ? -21.261 19.484 7.750 1.00 81.44 276 PRO A O 1
ATOM 2174 N N . LEU A 1 277 ? -19.357 18.610 8.567 1.00 81.19 277 LEU A N 1
ATOM 2175 C CA . LEU A 1 277 ? -18.500 19.703 8.105 1.00 81.19 277 LEU A CA 1
ATOM 2176 C C . LEU A 1 277 ? -18.449 19.679 6.573 1.00 81.19 277 LEU A C 1
ATOM 2178 O O . LEU A 1 277 ? -17.798 18.826 5.979 1.00 81.19 277 LEU A O 1
ATOM 2182 N N . THR A 1 278 ? -19.167 20.599 5.931 1.00 76.94 278 THR A N 1
ATOM 2183 C CA . THR A 1 278 ? -19.293 20.643 4.467 1.00 76.94 278 THR A CA 1
ATOM 2184 C C . THR A 1 278 ? -18.417 21.704 3.806 1.00 76.94 278 THR A C 1
ATOM 2186 O O . THR A 1 278 ? -18.680 22.026 2.652 1.00 76.94 278 THR A O 1
ATOM 2189 N N . CYS A 1 279 ? -17.482 22.332 4.527 1.00 75.81 279 CYS A N 1
ATOM 2190 C CA . CYS A 1 279 ? -16.636 23.388 3.973 1.00 75.81 279 CYS A CA 1
ATOM 2191 C C . CYS A 1 279 ? -15.321 23.586 4.739 1.00 75.81 279 CYS A C 1
ATOM 2193 O O . CYS A 1 279 ? -15.238 23.271 5.926 1.00 75.81 279 CYS A O 1
ATOM 2195 N N . GLU A 1 280 ? -14.329 24.194 4.081 1.00 83.50 280 GLU A N 1
ATOM 2196 C CA . GLU A 1 280 ? -13.034 24.550 4.682 1.00 83.50 280 GLU A CA 1
ATOM 2197 C C . GLU A 1 280 ? -13.191 25.658 5.748 1.00 83.50 280 GLU A C 1
ATOM 2199 O O . GLU A 1 280 ? -13.755 26.725 5.477 1.00 83.50 280 GLU A O 1
ATOM 2204 N N . ILE A 1 281 ? -12.679 25.409 6.957 1.00 85.75 281 ILE A N 1
ATOM 2205 C CA . ILE A 1 281 ? -12.613 26.355 8.079 1.00 85.75 281 ILE A CA 1
ATOM 2206 C C . ILE A 1 281 ? -11.134 26.641 8.373 1.00 85.75 281 ILE A C 1
ATOM 2208 O O . ILE A 1 281 ? -10.360 25.717 8.629 1.00 85.75 281 ILE A O 1
ATOM 2212 N N . ASP A 1 282 ? -10.742 27.915 8.357 1.00 85.56 282 ASP A N 1
ATOM 2213 C CA . ASP A 1 282 ? -9.386 28.359 8.704 1.00 85.56 282 ASP A CA 1
ATOM 2214 C C . ASP A 1 282 ? -9.336 28.713 10.194 1.00 85.56 282 ASP A C 1
ATOM 2216 O O . ASP A 1 282 ? -10.075 29.578 10.653 1.00 85.56 282 ASP A O 1
ATOM 2220 N N . ALA A 1 283 ? -8.483 28.061 10.978 1.00 83.12 283 ALA A N 1
ATOM 2221 C CA . ALA A 1 283 ? -8.468 28.261 12.425 1.00 83.12 283 ALA A CA 1
ATOM 2222 C C . ALA A 1 283 ? -8.134 29.716 12.814 1.00 83.12 283 ALA A C 1
ATOM 2224 O O . ALA A 1 283 ? -8.754 30.288 13.708 1.00 83.12 283 ALA A O 1
ATOM 2225 N N . TYR A 1 284 ? -7.208 30.355 12.102 1.00 82.50 284 TYR A N 1
ATOM 2226 C CA . TYR A 1 284 ? -6.801 31.733 12.372 1.00 82.50 284 TYR A CA 1
ATOM 2227 C C . TYR A 1 284 ? -7.777 32.716 11.709 1.00 82.50 284 TYR A C 1
ATOM 2229 O O . TYR A 1 284 ? -8.238 33.683 12.313 1.00 82.50 284 TYR A O 1
ATOM 2237 N N . GLY A 1 285 ? -8.148 32.444 10.459 1.00 82.19 285 GLY A N 1
ATOM 2238 C CA . GLY A 1 285 ? -9.063 33.254 9.667 1.00 82.19 285 GLY A CA 1
ATOM 2239 C C . GLY A 1 285 ? -10.512 33.221 10.149 1.00 82.19 285 GLY A C 1
ATOM 2240 O O . GLY A 1 285 ? -11.212 34.210 9.964 1.00 82.19 285 GLY A O 1
ATOM 2241 N N . ASP A 1 286 ? -10.974 32.147 10.779 1.00 88.06 286 ASP A N 1
ATOM 2242 C CA . ASP A 1 286 ? -12.371 31.999 11.187 1.00 88.06 286 ASP A CA 1
ATOM 2243 C C . ASP A 1 286 ? -12.565 32.052 12.702 1.00 88.06 286 ASP A C 1
ATOM 2245 O O . ASP A 1 286 ? -13.546 32.664 13.129 1.00 88.06 286 ASP A O 1
ATOM 2249 N N . PHE A 1 287 ? -11.648 31.501 13.514 1.00 91.81 287 PHE A N 1
ATOM 2250 C CA . PHE A 1 287 ? -11.745 31.631 14.974 1.00 91.81 287 PHE A CA 1
ATOM 2251 C C . PHE A 1 287 ? -11.210 32.977 15.447 1.00 91.81 287 PHE A C 1
ATOM 2253 O O . PHE A 1 287 ? -11.968 33.738 16.036 1.00 91.81 287 PHE A O 1
ATOM 2260 N N . LEU A 1 288 ? -9.954 33.334 15.148 1.00 90.88 288 LEU A N 1
ATOM 2261 C CA . LEU A 1 288 ? -9.367 34.561 15.708 1.00 90.88 288 LEU A CA 1
ATOM 2262 C C . LEU A 1 288 ? -10.027 35.846 15.181 1.00 90.88 288 LEU A C 1
ATOM 2264 O O . LEU A 1 288 ? -10.196 36.790 15.949 1.00 90.88 288 LEU A O 1
ATOM 2268 N N . GLN A 1 289 ? -10.474 35.890 13.916 1.00 90.00 289 GLN A N 1
ATOM 2269 C CA . GLN A 1 289 ? -11.230 37.048 13.390 1.00 90.00 289 GLN A CA 1
ATOM 2270 C C . GLN A 1 289 ? -12.613 37.226 14.037 1.00 90.00 289 GLN A C 1
ATOM 2272 O O . GLN A 1 289 ? -13.172 38.321 13.964 1.00 90.00 289 GLN A O 1
ATOM 2277 N N . ALA A 1 290 ? -13.173 36.182 14.658 1.00 90.56 290 ALA A N 1
ATOM 2278 C CA . ALA A 1 290 ? -14.432 36.279 15.393 1.00 90.56 290 ALA A CA 1
ATOM 2279 C C . ALA A 1 290 ? -14.280 36.916 16.784 1.00 90.56 290 ALA A C 1
ATOM 2281 O O . ALA A 1 290 ? -15.286 37.237 17.421 1.00 90.56 290 ALA A O 1
ATOM 2282 N N . LEU A 1 291 ? -13.041 37.083 17.253 1.00 90.81 291 LEU A N 1
ATOM 2283 C CA . LEU A 1 291 ? -12.719 37.510 18.608 1.00 90.81 291 LEU A CA 1
ATOM 2284 C C . LEU A 1 291 ? -12.309 38.985 18.672 1.00 90.81 291 LEU A C 1
ATOM 2286 O O . LEU A 1 291 ? -11.804 39.568 17.710 1.00 90.81 291 LEU A O 1
ATOM 2290 N N . GLY A 1 292 ? -12.459 39.565 19.862 1.00 86.25 292 GLY A N 1
ATOM 2291 C CA . GLY A 1 292 ? -12.112 40.956 20.149 1.00 86.25 292 GLY A CA 1
ATOM 2292 C C . GLY A 1 292 ? -13.296 41.928 20.012 1.00 86.25 292 GLY A C 1
ATOM 2293 O O . GLY A 1 292 ? -14.274 41.651 19.312 1.00 86.25 292 GLY A O 1
ATOM 2294 N N . PRO A 1 293 ? -13.239 43.085 20.693 1.00 85.88 293 PRO A N 1
ATOM 2295 C CA . PRO A 1 293 ? -14.344 44.042 20.765 1.00 85.88 293 PRO A CA 1
ATOM 2296 C C . PRO A 1 293 ? -14.708 44.689 19.420 1.00 85.88 293 PRO A C 1
ATOM 2298 O O . PRO A 1 293 ? -15.844 45.133 19.254 1.00 85.88 293 PRO A O 1
ATOM 2301 N N . LEU A 1 294 ? -13.778 44.744 18.459 1.00 87.06 294 LEU A N 1
ATOM 2302 C CA . LEU A 1 294 ? -13.996 45.333 17.131 1.00 87.06 294 LEU A CA 1
ATOM 2303 C C . LEU A 1 294 ? -14.241 44.283 16.032 1.00 87.06 294 LEU A C 1
ATOM 2305 O O . LEU A 1 294 ? -14.244 44.625 14.848 1.00 87.06 294 LEU A O 1
ATOM 2309 N N . ALA A 1 295 ? -14.443 43.010 16.386 1.00 86.56 295 ALA A N 1
ATOM 2310 C CA . ALA A 1 295 ? -14.780 41.972 15.417 1.00 86.56 295 ALA A CA 1
ATOM 2311 C C . ALA A 1 295 ? -16.160 42.227 14.782 1.00 86.56 295 ALA A C 1
ATOM 2313 O O . ALA A 1 295 ? -17.164 42.423 15.474 1.00 86.56 295 ALA A O 1
ATOM 2314 N N . THR A 1 296 ? -16.228 42.192 13.449 1.00 85.00 296 THR A N 1
ATOM 2315 C CA . THR A 1 296 ? -17.469 42.388 12.683 1.00 85.00 296 THR A CA 1
ATOM 2316 C C . THR A 1 296 ? -17.796 41.164 11.835 1.00 85.00 296 THR A C 1
ATOM 2318 O O . THR A 1 296 ? -16.927 40.368 11.495 1.00 85.00 296 THR A O 1
ATOM 2321 N N . LEU A 1 297 ? -19.058 41.039 11.418 1.00 87.00 297 LEU A N 1
ATOM 2322 C CA . LEU A 1 297 ? -19.503 39.981 10.502 1.00 87.00 297 LEU A CA 1
ATOM 2323 C C . LEU A 1 297 ? -18.923 40.108 9.081 1.00 87.00 297 LEU A C 1
ATOM 2325 O O . LEU A 1 297 ? -19.148 39.224 8.254 1.00 87.00 297 LEU A O 1
ATOM 2329 N N . ASP A 1 298 ? -18.198 41.181 8.761 1.00 82.88 298 ASP A N 1
ATOM 2330 C CA . ASP A 1 298 ? -17.771 41.477 7.390 1.00 82.88 298 ASP A CA 1
ATOM 2331 C C . ASP A 1 298 ? -16.792 40.434 6.841 1.00 82.88 298 ASP A C 1
ATOM 2333 O O . ASP A 1 298 ? -16.857 40.093 5.656 1.00 82.88 298 ASP A O 1
ATOM 2337 N N . TYR A 1 299 ? -15.942 39.847 7.696 1.00 81.00 299 TYR A N 1
ATOM 2338 C CA . TYR A 1 299 ? -14.996 38.811 7.264 1.00 81.00 299 TYR A CA 1
ATOM 2339 C C . TYR A 1 299 ? -15.705 37.534 6.786 1.00 81.00 299 TYR A C 1
ATOM 2341 O O . TYR A 1 299 ? -15.178 36.829 5.925 1.00 81.00 299 TYR A O 1
ATOM 2349 N N . THR A 1 300 ? -16.928 37.261 7.263 1.00 81.75 300 THR A N 1
ATOM 2350 C CA . THR A 1 300 ? -17.683 36.051 6.889 1.00 81.75 300 THR A CA 1
ATOM 2351 C C . THR A 1 300 ? -17.984 35.989 5.389 1.00 81.75 300 THR A C 1
ATOM 2353 O O . THR A 1 300 ? -18.142 34.902 4.837 1.00 81.75 300 THR A O 1
ATOM 2356 N N . LYS A 1 301 ? -18.001 37.146 4.710 1.00 77.00 301 LYS A N 1
ATOM 2357 C CA . LYS A 1 301 ? -18.214 37.286 3.261 1.00 77.00 301 LYS A CA 1
ATOM 2358 C C . LYS A 1 301 ? -16.912 37.278 2.452 1.00 77.00 301 LYS A C 1
ATOM 2360 O O . LYS A 1 301 ? -16.963 37.245 1.224 1.00 77.00 301 LYS A O 1
ATOM 2365 N N . ASN A 1 302 ? -15.751 37.321 3.107 1.00 69.69 302 ASN A N 1
ATOM 2366 C CA . ASN A 1 302 ? -14.458 37.372 2.435 1.00 69.69 302 ASN A CA 1
ATOM 2367 C C . ASN A 1 302 ? -14.034 35.977 1.946 1.00 69.69 302 ASN A C 1
ATOM 2369 O O . ASN A 1 302 ? -13.553 35.149 2.718 1.00 69.69 302 ASN A O 1
ATOM 2373 N N . THR A 1 303 ? -14.183 35.722 0.647 1.00 63.97 303 THR A N 1
ATOM 2374 C CA . THR A 1 303 ? -13.814 34.441 0.022 1.00 63.97 303 THR A CA 1
ATOM 2375 C C . THR A 1 303 ? -12.405 34.427 -0.577 1.00 63.97 303 THR A C 1
ATOM 2377 O O . THR A 1 303 ? -12.086 33.490 -1.300 1.00 63.97 303 THR A O 1
ATOM 2380 N N . ALA A 1 304 ? -11.580 35.461 -0.366 1.00 57.44 304 ALA A N 1
ATOM 2381 C CA . ALA A 1 304 ? -10.302 35.614 -1.075 1.00 57.44 304 ALA A CA 1
ATOM 2382 C C . ALA A 1 304 ? -9.278 34.501 -0.771 1.00 57.44 304 ALA A C 1
ATOM 2384 O O . ALA A 1 304 ? -8.443 34.205 -1.617 1.00 57.44 304 ALA A O 1
ATOM 2385 N N . ASN A 1 305 ? -9.380 33.863 0.401 1.00 55.28 305 ASN A N 1
ATOM 2386 C CA . ASN A 1 305 ? -8.411 32.873 0.888 1.00 55.28 305 ASN A CA 1
ATOM 2387 C C . ASN A 1 305 ? -8.933 31.422 0.857 1.00 55.28 305 ASN A C 1
ATOM 2389 O O . ASN A 1 305 ? -8.296 30.545 1.429 1.00 55.28 305 ASN A O 1
ATOM 2393 N N . LEU A 1 306 ? -10.089 31.164 0.230 1.00 57.97 306 LEU A N 1
ATOM 2394 C CA . LEU A 1 306 ? -10.684 29.823 0.146 1.00 57.97 306 LEU A CA 1
ATOM 2395 C C . LEU A 1 306 ? -10.190 29.072 -1.092 1.00 57.97 306 LEU A C 1
ATOM 2397 O O . LEU A 1 306 ? -10.175 29.634 -2.188 1.00 57.97 306 LEU A O 1
ATOM 2401 N N . THR A 1 307 ? -9.847 27.789 -0.934 1.00 52.34 307 THR A N 1
ATOM 2402 C CA . THR A 1 307 ? -9.380 26.954 -2.055 1.00 52.34 307 THR A CA 1
ATOM 2403 C C . THR A 1 307 ? -10.504 26.554 -3.019 1.00 52.34 307 THR A C 1
ATOM 2405 O O . THR A 1 307 ? -10.253 26.397 -4.214 1.00 52.34 307 THR A O 1
ATOM 2408 N N . LYS A 1 308 ? -11.755 26.460 -2.543 1.00 53.47 308 LYS A N 1
ATOM 2409 C CA . LYS A 1 308 ? -12.951 26.173 -3.352 1.00 53.47 308 LYS A CA 1
ATOM 2410 C C . LYS A 1 308 ? -14.146 26.975 -2.822 1.00 53.47 308 LYS A C 1
ATOM 2412 O O . LYS A 1 308 ? -14.340 27.080 -1.616 1.00 53.47 308 LYS A O 1
ATOM 2417 N N . LYS A 1 309 ? -14.944 27.589 -3.705 1.00 55.69 309 LYS A N 1
ATOM 2418 C CA . LYS A 1 309 ? -16.156 28.329 -3.301 1.00 55.69 309 LYS A CA 1
ATOM 2419 C C . LYS A 1 309 ? -17.328 27.360 -3.169 1.00 55.69 309 LYS A C 1
ATOM 2421 O O . LYS A 1 309 ? -17.931 26.995 -4.173 1.00 55.69 309 LYS A O 1
ATOM 2426 N N . GLU A 1 310 ? -17.650 26.963 -1.944 1.00 61.25 310 GLU A N 1
ATOM 2427 C CA . GLU A 1 310 ? -18.745 26.024 -1.668 1.00 61.25 310 GLU A CA 1
ATOM 2428 C C . GLU A 1 310 ? -20.004 26.731 -1.134 1.00 61.25 310 GLU A C 1
ATOM 2430 O O . GLU A 1 310 ? -19.940 27.748 -0.430 1.00 61.25 310 GLU A O 1
ATOM 2435 N N . ASN A 1 311 ? -21.178 26.192 -1.478 1.00 56.94 311 ASN A N 1
ATOM 2436 C CA . ASN A 1 311 ? -22.479 26.723 -1.070 1.00 56.94 311 ASN A CA 1
ATOM 2437 C C . ASN A 1 311 ? -22.707 26.493 0.435 1.00 56.94 311 ASN A C 1
ATOM 2439 O O . ASN A 1 311 ? -23.298 25.498 0.833 1.00 56.94 311 ASN A O 1
ATOM 2443 N N . GLY A 1 312 ? -22.261 27.421 1.287 1.00 67.81 312 GLY A N 1
ATOM 2444 C CA . GLY A 1 312 ? -22.490 27.326 2.736 1.00 67.81 312 GLY A CA 1
ATOM 2445 C C . GLY A 1 312 ? -21.475 28.040 3.629 1.00 67.81 312 GLY A C 1
ATOM 2446 O O . GLY A 1 312 ? -21.823 28.363 4.764 1.00 67.81 312 GLY A O 1
ATOM 2447 N N . HIS A 1 313 ? -20.280 28.375 3.119 1.00 76.38 313 HIS A N 1
ATOM 2448 C CA . HIS A 1 313 ? -19.185 28.976 3.909 1.00 76.38 313 HIS A CA 1
ATOM 2449 C C . HIS A 1 313 ? -19.610 30.178 4.759 1.00 76.38 313 HIS A C 1
ATOM 2451 O O . HIS A 1 313 ? -19.271 30.268 5.936 1.00 76.38 313 HIS A O 1
ATOM 2457 N N . VAL A 1 314 ? -20.390 31.098 4.183 1.00 81.44 314 VAL A N 1
ATOM 2458 C CA . VAL A 1 314 ? -20.836 32.307 4.893 1.00 81.44 314 VAL A CA 1
ATOM 2459 C C . VAL A 1 314 ? -21.707 31.948 6.103 1.00 81.44 314 VAL A C 1
ATOM 2461 O O . VAL A 1 314 ? -21.561 32.558 7.157 1.00 81.44 314 VAL A O 1
ATOM 2464 N N . LYS A 1 315 ? -22.577 30.933 5.987 1.00 85.12 315 LYS A N 1
ATOM 2465 C CA . LYS A 1 315 ? -23.451 30.490 7.087 1.00 85.12 315 LYS A CA 1
ATOM 2466 C C . LYS A 1 315 ? -22.644 29.849 8.217 1.00 85.12 315 LYS A C 1
ATOM 2468 O O . LYS A 1 315 ? -22.913 30.132 9.381 1.00 85.12 315 LYS A O 1
ATOM 2473 N N . VAL A 1 316 ? -21.651 29.022 7.882 1.00 87.06 316 VAL A N 1
ATOM 2474 C CA . VAL A 1 316 ? -20.761 28.394 8.874 1.00 87.06 316 VAL A CA 1
ATOM 2475 C C . VAL A 1 316 ? -19.942 29.460 9.605 1.00 87.06 316 VAL A C 1
ATOM 2477 O O . VAL A 1 316 ? -19.964 29.505 10.831 1.00 87.06 316 VAL A O 1
ATOM 2480 N N . ARG A 1 317 ? -19.329 30.404 8.880 1.00 87.94 317 ARG A N 1
ATOM 2481 C CA . ARG A 1 317 ? -18.582 31.526 9.478 1.00 87.94 317 ARG A CA 1
ATOM 2482 C C . ARG A 1 317 ? -19.447 32.437 10.349 1.00 87.94 317 ARG A C 1
ATOM 2484 O O . ARG A 1 317 ? -18.992 32.893 11.389 1.00 87.94 317 ARG A O 1
ATOM 2491 N N . GLN A 1 318 ? -20.705 32.668 9.972 1.00 89.56 318 GLN A N 1
ATOM 2492 C CA . GLN A 1 318 ? -21.663 33.394 10.815 1.00 89.56 318 GLN A CA 1
ATOM 2493 C C . GLN A 1 318 ? -21.964 32.653 12.122 1.00 89.56 318 GLN A C 1
ATOM 2495 O O . GLN A 1 318 ? -22.017 33.285 13.174 1.00 89.56 318 GLN A O 1
ATOM 2500 N N . LYS A 1 319 ? -22.131 31.325 12.081 1.00 91.00 319 LYS A N 1
ATOM 2501 C CA . LYS A 1 319 ? -22.305 30.513 13.296 1.00 91.00 319 LYS A CA 1
ATOM 2502 C C . LYS A 1 319 ? -21.067 30.553 14.189 1.00 91.00 319 LYS A C 1
ATOM 2504 O O . LYS A 1 319 ? -21.226 30.743 15.392 1.00 91.00 319 LYS A O 1
ATOM 2509 N N . ILE A 1 320 ? -19.868 30.446 13.603 1.00 91.12 320 ILE A N 1
ATOM 2510 C CA . ILE A 1 320 ? -18.588 30.602 14.314 1.00 91.12 320 ILE A CA 1
ATOM 2511 C C . ILE A 1 320 ? -18.546 31.964 15.016 1.00 91.12 320 ILE A C 1
ATOM 2513 O O . ILE A 1 320 ? -18.353 32.023 16.228 1.00 91.1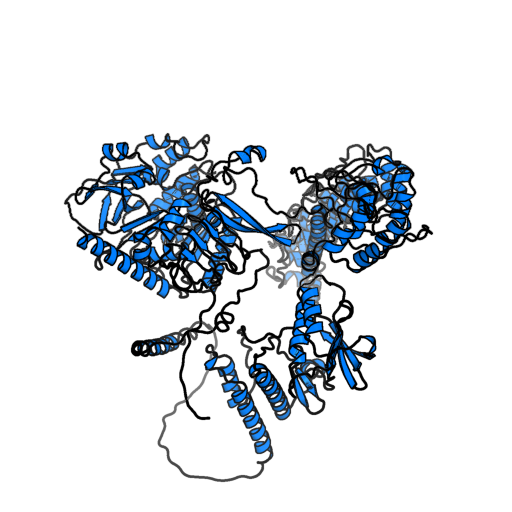2 320 ILE A O 1
ATOM 2517 N N . PHE A 1 321 ? -18.817 33.046 14.278 1.00 91.75 321 PHE A N 1
ATOM 2518 C CA . PHE A 1 321 ? -18.859 34.395 14.836 1.00 91.75 321 PHE A CA 1
ATOM 2519 C C . PHE A 1 321 ? -19.845 34.509 15.999 1.00 91.75 321 PHE A C 1
ATOM 2521 O O . PHE A 1 321 ? -19.493 35.030 17.048 1.00 91.75 321 PHE A O 1
ATOM 2528 N N . ASN A 1 322 ? -21.064 33.990 15.852 1.00 92.19 322 ASN A N 1
ATOM 2529 C CA . ASN A 1 322 ? -22.083 34.085 16.897 1.00 92.19 322 ASN A CA 1
ATOM 2530 C C . ASN A 1 322 ? -21.697 33.347 18.188 1.00 92.19 322 ASN A C 1
ATOM 2532 O O . ASN A 1 322 ? -22.074 33.804 19.263 1.00 92.19 322 ASN A O 1
ATOM 2536 N N . HIS A 1 323 ? -20.957 32.238 18.089 1.00 92.12 323 HIS A N 1
ATOM 2537 C CA . HIS A 1 323 ? -20.503 31.467 19.250 1.00 92.12 323 HIS A CA 1
ATOM 2538 C C . HIS A 1 323 ? -19.277 32.073 19.934 1.00 92.12 323 HIS A C 1
ATOM 2540 O O . HIS A 1 323 ? -19.157 31.984 21.152 1.00 92.12 323 HIS A O 1
ATOM 2546 N N . LEU A 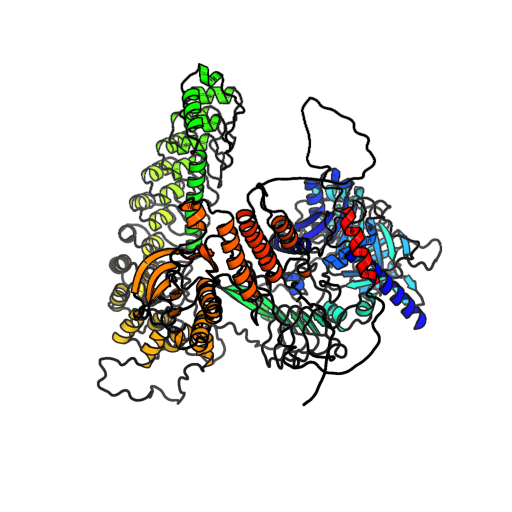1 324 ? -18.362 32.657 19.157 1.00 91.94 324 LEU A N 1
ATOM 2547 C CA . LEU A 1 324 ? -17.094 33.190 19.662 1.00 91.94 324 LEU A CA 1
ATOM 2548 C C . LEU A 1 324 ? -17.153 34.682 20.006 1.00 91.94 324 LEU A C 1
ATOM 2550 O O . LEU A 1 324 ? -16.293 35.191 20.726 1.00 91.94 324 LEU A O 1
ATOM 2554 N N . LYS A 1 325 ? -18.162 35.412 19.520 1.00 89.44 325 LYS A N 1
ATOM 2555 C CA . LYS A 1 325 ? -18.316 36.834 19.820 1.00 89.44 325 LYS A CA 1
ATOM 2556 C C . LYS A 1 325 ? -18.454 37.048 21.327 1.00 89.44 325 LYS A C 1
ATOM 2558 O O . LYS A 1 325 ? -19.366 36.531 21.965 1.00 89.44 325 LYS A O 1
ATOM 2563 N N . GLY A 1 326 ? -17.593 37.906 21.869 1.00 84.62 326 GLY A N 1
ATOM 2564 C CA . GLY A 1 326 ? -17.551 38.218 23.299 1.00 84.62 326 GLY A CA 1
ATOM 2565 C C . GLY A 1 326 ? -16.609 37.321 24.103 1.00 84.62 326 GLY A C 1
ATOM 2566 O O . GLY A 1 326 ? -16.391 37.599 25.278 1.00 84.62 326 GLY A O 1
ATOM 2567 N N . THR A 1 327 ? -16.008 36.298 23.489 1.00 90.56 327 THR A N 1
ATOM 2568 C CA . THR A 1 327 ? -14.862 35.591 24.065 1.00 90.56 327 THR A CA 1
ATOM 2569 C C . THR A 1 327 ? -13.616 36.483 23.998 1.00 90.56 327 THR A C 1
ATOM 2571 O O . THR A 1 327 ? -13.362 37.146 22.988 1.00 90.56 327 THR A O 1
ATOM 2574 N N . GLU A 1 328 ? -12.844 36.522 25.085 1.00 87.44 328 GLU A N 1
ATOM 2575 C CA . GLU A 1 328 ? -11.623 37.328 25.175 1.00 87.44 328 GLU A CA 1
ATOM 2576 C C . GLU A 1 328 ? -10.520 36.781 24.251 1.00 87.44 328 GLU A C 1
ATOM 2578 O O . GLU A 1 328 ? -10.318 35.568 24.161 1.00 87.44 328 GLU A O 1
ATOM 2583 N N . LEU A 1 329 ? -9.797 37.691 23.585 1.00 92.19 329 LEU A N 1
ATOM 2584 C CA . LEU A 1 329 ? -8.561 37.401 22.853 1.00 92.19 329 LEU A CA 1
ATOM 2585 C C . LEU A 1 329 ? -7.398 38.126 23.528 1.00 92.19 329 LEU A C 1
ATOM 2587 O O . LEU A 1 329 ? -7.146 39.315 23.303 1.00 92.19 329 LEU A O 1
ATOM 2591 N N . ASN A 1 330 ? -6.702 37.377 24.369 1.00 92.81 330 ASN A N 1
ATOM 2592 C CA . ASN A 1 330 ? -5.475 37.789 25.024 1.00 92.81 330 ASN A CA 1
ATOM 2593 C C . ASN A 1 330 ? -4.293 37.551 24.080 1.00 92.81 330 ASN A C 1
ATOM 2595 O O . ASN A 1 330 ? -4.304 36.616 23.277 1.00 92.81 330 ASN A O 1
ATOM 2599 N N . VAL A 1 331 ? -3.263 38.384 24.178 1.00 92.62 331 VAL A N 1
ATOM 2600 C CA . VAL A 1 331 ? -2.053 38.276 23.363 1.00 92.62 331 VAL A CA 1
ATOM 2601 C C . VAL A 1 331 ? -0.830 38.429 24.254 1.00 92.62 331 VAL A C 1
ATOM 2603 O O . VAL A 1 331 ? -0.719 39.395 25.010 1.00 92.62 331 VAL A O 1
ATOM 2606 N N . ILE A 1 332 ? 0.095 37.482 24.151 1.00 92.50 332 ILE A N 1
ATOM 2607 C CA . ILE A 1 332 ? 1.414 37.549 24.775 1.00 92.50 332 ILE A CA 1
ATOM 2608 C C . ILE A 1 332 ? 2.393 37.999 23.695 1.00 92.50 332 ILE A C 1
ATOM 2610 O O . ILE A 1 332 ? 2.690 37.260 22.756 1.00 92.50 332 ILE A O 1
ATOM 2614 N N . LEU A 1 333 ? 2.864 39.236 23.812 1.00 90.94 333 LEU A N 1
ATOM 2615 C CA . LEU A 1 333 ? 3.845 39.812 22.904 1.00 90.94 333 LEU A CA 1
ATOM 2616 C C . LEU A 1 333 ? 5.226 39.311 23.300 1.00 90.94 333 LEU A C 1
ATOM 2618 O O . LEU A 1 333 ? 5.690 39.595 24.403 1.00 90.94 333 LEU A O 1
ATOM 2622 N N . LEU A 1 334 ? 5.889 38.596 22.399 1.00 90.19 334 LEU A N 1
ATOM 2623 C CA . LEU A 1 334 ? 7.250 38.111 22.593 1.00 90.19 334 LEU A CA 1
ATOM 2624 C C . LEU A 1 334 ? 8.202 39.052 21.856 1.00 90.19 334 LEU A C 1
ATOM 2626 O O . LEU A 1 334 ? 8.512 38.865 20.683 1.00 90.19 334 LEU A O 1
ATOM 2630 N N . ASN A 1 335 ? 8.650 40.108 22.529 1.00 86.31 335 ASN A N 1
ATOM 2631 C CA . ASN A 1 335 ? 9.415 41.190 21.908 1.00 86.31 335 ASN A CA 1
ATOM 2632 C C . ASN A 1 335 ? 10.831 40.799 21.499 1.00 86.31 335 ASN A C 1
ATOM 2634 O O . ASN A 1 335 ? 11.365 41.434 20.583 1.00 86.31 335 ASN A O 1
ATOM 2638 N N . ASN A 1 336 ? 11.396 39.773 22.142 1.00 86.38 336 ASN A N 1
ATOM 2639 C CA . ASN A 1 336 ? 12.614 39.102 21.703 1.00 86.38 336 ASN A CA 1
ATOM 2640 C C . ASN A 1 336 ? 12.292 37.694 21.182 1.00 86.38 336 ASN A C 1
ATOM 2642 O O . ASN A 1 336 ? 12.477 36.683 21.866 1.00 86.38 336 ASN A O 1
ATOM 2646 N N . SER A 1 337 ? 11.741 37.645 19.971 1.00 88.56 337 SER A N 1
ATOM 2647 C CA . SER A 1 337 ? 11.389 36.405 19.291 1.00 88.56 337 SER A CA 1
ATOM 2648 C C . SER A 1 337 ? 11.553 36.514 17.778 1.00 88.56 337 SER A C 1
ATOM 2650 O O . SER A 1 337 ? 11.643 37.611 17.220 1.00 88.56 337 SER A O 1
ATOM 2652 N N . LYS A 1 338 ? 11.605 35.355 17.127 1.00 86.69 338 LYS A N 1
ATOM 2653 C CA . LYS A 1 338 ? 11.708 35.181 15.684 1.00 86.69 338 LYS A CA 1
ATOM 2654 C C . LYS A 1 338 ? 10.706 34.134 15.229 1.00 86.69 338 LYS A C 1
ATOM 2656 O O . LYS A 1 338 ? 10.508 33.116 15.891 1.00 86.69 338 LYS A O 1
ATOM 2661 N N . PHE A 1 339 ? 10.101 34.412 14.087 1.00 85.38 339 PHE A N 1
ATOM 2662 C CA . PHE A 1 339 ? 9.135 33.547 13.439 1.00 85.38 339 PHE A CA 1
ATOM 2663 C C . PHE A 1 339 ? 9.643 33.224 12.035 1.00 85.38 339 PHE A C 1
ATOM 2665 O O . PHE A 1 339 ? 9.888 34.132 11.237 1.00 85.38 339 PHE A O 1
ATOM 2672 N N . TYR A 1 340 ? 9.810 31.937 11.753 1.00 85.06 340 TYR A N 1
ATOM 2673 C CA . TYR A 1 340 ? 10.286 31.429 10.474 1.00 85.06 340 TYR A CA 1
ATOM 2674 C C . TYR A 1 340 ? 9.233 30.504 9.885 1.00 85.06 340 TYR A C 1
ATOM 2676 O O . TYR A 1 340 ? 8.824 29.543 10.526 1.00 85.06 340 TYR A O 1
ATOM 2684 N N . HIS A 1 341 ? 8.806 30.771 8.658 1.00 80.81 341 HIS A N 1
ATOM 2685 C CA . HIS A 1 341 ? 7.811 29.958 7.971 1.00 80.81 341 HIS A CA 1
ATOM 2686 C C . HIS A 1 341 ? 8.500 29.107 6.905 1.00 80.81 341 HIS A C 1
ATOM 2688 O O . HIS A 1 341 ? 9.212 29.629 6.052 1.00 80.81 341 HIS A O 1
ATOM 2694 N N . VAL A 1 342 ? 8.293 27.793 6.952 1.00 77.62 342 VAL A N 1
ATOM 2695 C CA . VAL A 1 342 ? 8.922 26.791 6.079 1.00 77.62 342 VAL A CA 1
ATOM 2696 C C . VAL A 1 342 ? 7.834 26.085 5.255 1.00 77.62 342 VAL A C 1
ATOM 2698 O O . VAL A 1 342 ? 7.732 24.860 5.204 1.00 77.62 342 VAL A O 1
ATOM 2701 N N . GLY A 1 343 ? 6.969 26.872 4.609 1.00 68.94 343 GLY A N 1
ATOM 2702 C CA . GLY A 1 343 ? 5.785 26.375 3.897 1.00 68.94 343 GLY A CA 1
ATOM 2703 C C . GLY A 1 343 ? 5.919 26.313 2.369 1.00 68.94 343 GLY A C 1
ATOM 2704 O O . GLY A 1 343 ? 4.962 25.924 1.680 1.00 68.94 343 GLY A O 1
ATOM 2705 N N . THR A 1 344 ? 7.065 26.717 1.817 1.00 72.50 344 THR A N 1
ATOM 2706 C CA . THR A 1 344 ? 7.395 26.685 0.382 1.00 72.50 344 THR A CA 1
ATOM 2707 C C . THR A 1 344 ? 8.789 26.103 0.133 1.00 72.50 344 THR A C 1
ATOM 2709 O O . THR A 1 344 ? 9.652 26.136 1.007 1.00 72.50 344 THR A O 1
ATOM 2712 N N . THR A 1 345 ? 9.035 25.601 -1.081 1.00 75.06 345 THR A N 1
ATOM 2713 C CA . THR A 1 345 ? 10.378 25.216 -1.553 1.00 75.06 345 THR A CA 1
ATOM 2714 C C . THR A 1 345 ? 11.380 26.365 -1.461 1.00 75.06 345 THR A C 1
ATOM 2716 O O . THR A 1 345 ? 12.528 26.134 -1.092 1.00 75.06 345 THR A O 1
ATOM 2719 N N . GLU A 1 346 ? 10.964 27.596 -1.770 1.00 78.56 346 GLU A N 1
ATOM 2720 C CA . GLU A 1 346 ? 11.834 28.773 -1.689 1.00 78.56 346 GLU A CA 1
ATOM 2721 C C . GLU A 1 346 ? 12.208 29.123 -0.250 1.00 78.56 346 GLU A C 1
ATOM 2723 O O . GLU A 1 346 ? 13.386 29.337 0.025 1.00 78.56 346 GLU A O 1
ATOM 2728 N N . GLU A 1 347 ? 11.236 29.142 0.664 1.00 80.19 347 GLU A N 1
ATOM 2729 C CA . GLU A 1 347 ? 11.479 29.365 2.093 1.00 80.19 347 GLU A CA 1
ATOM 2730 C C . GLU A 1 347 ? 12.358 28.254 2.676 1.00 80.19 347 GLU A C 1
ATOM 2732 O O . GLU A 1 347 ? 13.331 28.548 3.362 1.00 80.19 347 GLU A O 1
ATOM 2737 N N . TYR A 1 348 ? 12.082 26.987 2.346 1.00 83.12 348 TYR A N 1
ATOM 2738 C CA . TYR A 1 348 ? 12.894 25.844 2.770 1.00 83.12 348 TYR A CA 1
ATOM 2739 C C . TYR A 1 348 ? 14.345 25.974 2.283 1.00 83.12 348 TYR A C 1
ATOM 2741 O O . TYR A 1 348 ? 15.280 25.936 3.082 1.00 83.12 348 TYR A O 1
ATOM 2749 N N . LEU A 1 349 ? 14.562 26.217 0.985 1.00 85.25 349 LEU A N 1
ATOM 2750 C CA . LEU A 1 349 ? 15.908 26.442 0.456 1.00 85.25 349 LEU A CA 1
ATOM 2751 C C . LEU A 1 349 ? 16.577 27.639 1.130 1.00 85.25 349 LEU A C 1
ATOM 2753 O O . LEU A 1 349 ? 17.718 27.522 1.565 1.00 85.25 349 LEU A O 1
ATOM 2757 N N . TYR A 1 350 ? 15.891 28.777 1.241 1.00 86.12 350 TYR A N 1
ATOM 2758 C CA . TYR A 1 350 ? 16.448 29.981 1.848 1.00 86.12 350 TYR A CA 1
ATOM 2759 C C . TYR A 1 350 ? 16.880 29.736 3.298 1.00 86.12 350 TYR A C 1
ATOM 2761 O O . TYR A 1 350 ? 18.047 29.966 3.618 1.00 86.12 350 TYR A O 1
ATOM 2769 N N . HIS A 1 351 ? 15.991 29.207 4.139 1.00 86.12 351 HIS A N 1
ATOM 2770 C CA . HIS A 1 351 ? 16.232 29.020 5.568 1.00 86.12 351 HIS A CA 1
ATOM 2771 C C . HIS A 1 351 ? 17.330 27.988 5.871 1.00 86.12 351 HIS A C 1
ATOM 2773 O O . HIS A 1 351 ? 18.171 28.233 6.733 1.00 86.12 351 HIS A O 1
ATOM 2779 N N . PHE A 1 352 ? 17.406 26.873 5.135 1.00 85.69 352 PHE A N 1
ATOM 2780 C CA . PHE A 1 352 ? 18.428 25.846 5.393 1.00 85.69 352 PHE A CA 1
ATOM 2781 C C . PHE A 1 352 ? 19.785 26.120 4.732 1.00 85.69 352 PHE A C 1
ATOM 2783 O O . PHE A 1 352 ? 20.772 25.472 5.082 1.00 85.69 352 PHE A O 1
ATOM 2790 N N . THR A 1 353 ? 19.876 27.065 3.790 1.00 85.56 353 THR A N 1
ATOM 2791 C CA . THR A 1 353 ? 21.121 27.293 3.027 1.00 85.56 353 THR A CA 1
ATOM 2792 C C . THR A 1 353 ? 21.669 28.711 3.128 1.00 85.56 353 THR A C 1
ATOM 2794 O O . THR A 1 353 ? 22.882 28.902 3.201 1.00 85.56 353 THR A O 1
ATOM 2797 N N . THR A 1 354 ? 20.795 29.715 3.101 1.00 83.94 354 THR A N 1
ATOM 2798 C CA . THR A 1 354 ? 21.163 31.117 2.876 1.00 83.94 354 THR A CA 1
ATOM 2799 C C . THR A 1 354 ? 20.940 31.982 4.110 1.00 83.94 354 THR A C 1
ATOM 2801 O O . THR A 1 354 ? 21.663 32.963 4.260 1.00 83.94 354 THR A O 1
ATOM 2804 N N . ASP A 1 355 ? 19.994 31.625 4.981 1.00 84.19 355 ASP A N 1
ATOM 2805 C CA . ASP A 1 355 ? 19.634 32.375 6.186 1.00 84.19 355 ASP A CA 1
ATOM 2806 C C . ASP A 1 355 ? 20.682 32.207 7.307 1.00 84.19 355 ASP A C 1
ATOM 2808 O O . ASP A 1 355 ? 20.778 31.142 7.928 1.00 84.19 355 ASP A O 1
ATOM 2812 N N . PRO A 1 356 ? 21.494 33.241 7.595 1.00 80.00 356 PRO A N 1
ATOM 2813 C CA . PRO A 1 356 ? 22.497 33.158 8.646 1.00 80.00 356 PRO A CA 1
ATOM 2814 C C . PRO A 1 356 ? 21.887 33.273 10.051 1.00 80.00 356 PRO A C 1
ATOM 2816 O O . PRO A 1 356 ? 22.515 32.812 11.004 1.00 80.00 356 PRO A O 1
ATOM 2819 N N . CYS A 1 357 ? 20.698 33.877 10.190 1.00 84.69 357 CYS A N 1
ATOM 2820 C CA . CYS A 1 357 ? 20.051 34.126 11.477 1.00 84.69 357 CYS A CA 1
ATOM 2821 C C . CYS A 1 357 ? 19.499 32.827 12.050 1.00 84.69 357 CYS A C 1
ATOM 2823 O O . CYS A 1 357 ? 19.940 32.408 13.118 1.00 84.69 357 CYS A O 1
ATOM 2825 N N . LEU A 1 358 ? 18.644 32.126 11.295 1.00 85.81 358 LEU A N 1
ATOM 2826 C CA . LEU A 1 358 ? 18.100 30.836 11.726 1.00 85.81 358 LEU A CA 1
ATOM 2827 C C . LEU A 1 358 ? 19.218 29.839 12.049 1.00 85.81 358 LEU A C 1
ATOM 2829 O O . LEU A 1 358 ? 19.165 29.127 13.051 1.00 85.81 358 LEU A O 1
ATOM 2833 N N . ARG A 1 359 ? 20.264 29.817 11.215 1.00 85.19 359 ARG A N 1
ATOM 2834 C CA . ARG A 1 359 ? 21.424 28.951 11.420 1.00 85.19 359 ARG A CA 1
ATOM 2835 C C . ARG A 1 359 ? 22.125 29.215 12.750 1.00 85.19 359 ARG A C 1
ATOM 2837 O O . ARG A 1 359 ? 22.469 28.249 13.426 1.00 85.19 359 ARG A O 1
ATOM 2844 N N . ALA A 1 360 ? 22.366 30.477 13.095 1.00 84.25 360 ALA A N 1
ATOM 2845 C CA . ALA A 1 360 ? 22.998 30.838 14.359 1.00 84.25 360 ALA A CA 1
ATOM 2846 C C . ALA A 1 360 ? 22.076 30.532 15.550 1.00 84.25 360 ALA A C 1
ATOM 2848 O O . ALA A 1 360 ? 22.503 29.895 16.504 1.00 84.25 360 ALA A O 1
ATOM 2849 N N . GLU A 1 361 ? 20.800 30.908 15.459 1.00 87.88 361 GLU A N 1
ATOM 2850 C CA . GLU A 1 361 ? 19.834 30.805 16.558 1.00 87.88 361 GLU A CA 1
ATOM 2851 C C . GLU A 1 361 ? 19.464 29.352 16.916 1.00 87.88 361 GLU A C 1
ATOM 2853 O O . GLU A 1 361 ? 19.324 29.034 18.097 1.00 87.88 361 GLU A O 1
ATOM 2858 N N . LEU A 1 362 ? 19.338 28.461 15.922 1.00 87.12 362 LEU A N 1
ATOM 2859 C CA . LEU A 1 362 ? 19.086 27.022 16.118 1.00 87.12 362 LEU A CA 1
ATOM 2860 C C . LEU A 1 362 ? 20.362 26.171 16.208 1.00 87.12 362 LEU A C 1
ATOM 2862 O O . LEU A 1 362 ? 20.291 25.000 16.581 1.00 87.12 362 LEU A O 1
ATOM 2866 N N . GLY A 1 363 ? 21.516 26.713 15.813 1.00 85.38 363 GLY A N 1
ATOM 2867 C CA . GLY A 1 363 ? 22.758 25.948 15.690 1.00 85.38 363 GLY A CA 1
ATOM 2868 C C . GLY A 1 363 ? 22.754 24.942 14.530 1.00 85.38 363 GLY A C 1
ATOM 2869 O O . GLY A 1 363 ? 23.215 23.813 14.693 1.00 85.38 363 GLY A O 1
ATOM 2870 N N . LEU A 1 364 ? 22.228 25.328 13.360 1.00 86.38 364 LEU A N 1
ATOM 2871 C CA . LEU A 1 364 ? 22.146 24.448 12.187 1.00 86.38 364 LEU A CA 1
ATOM 2872 C C . LEU A 1 364 ? 23.533 24.107 11.619 1.00 86.38 364 LEU A C 1
ATOM 2874 O O . LEU A 1 364 ? 24.374 24.978 11.378 1.00 86.38 364 LEU A O 1
ATOM 2878 N N . LEU A 1 365 ? 23.747 22.830 11.315 1.00 83.50 365 LEU A N 1
ATOM 2879 C CA . LEU A 1 365 ? 24.960 22.334 10.672 1.00 83.50 365 LEU A CA 1
ATOM 2880 C C . LEU A 1 365 ? 24.847 22.436 9.141 1.00 83.50 365 LEU A C 1
ATOM 2882 O O . LEU A 1 365 ? 23.781 22.248 8.563 1.00 83.50 365 LEU A O 1
ATOM 2886 N N . SER A 1 366 ? 25.963 22.696 8.444 1.00 77.81 366 SER A N 1
ATOM 2887 C CA . SER A 1 366 ? 25.990 22.601 6.965 1.00 77.81 366 SER A CA 1
ATOM 2888 C C . SER A 1 366 ? 25.911 21.156 6.484 1.00 77.81 366 SER A C 1
ATOM 2890 O O . SER A 1 366 ? 25.378 20.888 5.415 1.00 77.81 366 SER A O 1
ATOM 2892 N N . ALA A 1 367 ? 26.475 20.236 7.264 1.00 80.12 367 ALA A N 1
ATOM 2893 C CA . ALA A 1 367 ? 26.443 18.808 7.010 1.00 80.12 367 ALA A CA 1
ATOM 2894 C C . ALA A 1 367 ? 26.110 18.099 8.327 1.00 80.12 367 ALA A C 1
ATOM 2896 O O . ALA A 1 367 ? 26.965 17.997 9.206 1.00 80.12 367 ALA A O 1
ATOM 2897 N N . ALA A 1 368 ? 24.867 17.648 8.482 1.00 75.81 368 ALA A N 1
ATOM 2898 C CA . ALA A 1 368 ? 24.421 16.899 9.649 1.00 75.81 368 ALA A CA 1
ATOM 2899 C C . ALA A 1 368 ? 24.401 15.408 9.314 1.00 75.81 368 ALA A C 1
ATOM 2901 O O . ALA A 1 368 ? 23.794 14.993 8.321 1.00 75.81 368 ALA A O 1
ATOM 2902 N N . PHE A 1 369 ? 25.086 14.604 10.129 1.00 72.12 369 PHE A N 1
ATOM 2903 C CA . PHE A 1 369 ? 25.044 13.141 10.043 1.00 72.12 369 PHE A CA 1
ATOM 2904 C C . PHE A 1 369 ? 25.306 12.554 8.644 1.00 72.12 369 PHE A C 1
ATOM 2906 O O . PHE A 1 369 ? 24.705 11.565 8.230 1.00 72.12 369 PHE A O 1
ATOM 2913 N N . SER A 1 370 ? 26.190 13.202 7.891 1.00 71.81 370 SER A N 1
ATOM 2914 C CA . SER A 1 370 ? 26.464 12.886 6.490 1.00 71.81 370 SER A CA 1
ATOM 2915 C C . SER A 1 370 ? 27.914 12.457 6.305 1.00 71.81 370 SER A C 1
ATOM 2917 O O . SER A 1 370 ? 28.802 12.927 7.018 1.00 71.81 370 SER A O 1
ATOM 2919 N N . ILE A 1 371 ? 28.169 11.584 5.328 1.00 72.56 371 ILE A N 1
ATOM 2920 C CA . ILE A 1 371 ? 29.523 11.136 4.989 1.00 72.56 371 ILE A CA 1
ATOM 2921 C C . ILE A 1 371 ? 29.956 11.811 3.694 1.00 72.56 371 ILE A C 1
ATOM 2923 O O . ILE A 1 371 ? 29.512 11.450 2.607 1.00 72.56 371 ILE A O 1
ATOM 2927 N N . CYS A 1 372 ? 30.832 12.805 3.821 1.00 68.00 372 CYS A N 1
ATOM 2928 C CA . CYS A 1 372 ? 31.400 13.566 2.712 1.00 68.00 372 CYS A CA 1
ATOM 2929 C C . CYS A 1 372 ? 32.870 13.907 2.998 1.00 68.00 372 CYS A C 1
ATOM 2931 O O . CYS A 1 372 ? 33.235 14.195 4.141 1.00 68.00 372 CYS A O 1
ATOM 2933 N N . SER A 1 373 ? 33.738 13.893 1.980 1.00 56.22 373 SER A N 1
ATOM 2934 C CA . SER A 1 373 ? 35.160 14.182 2.196 1.00 56.22 373 SER A CA 1
ATOM 2935 C C . SER A 1 373 ? 35.452 15.684 2.105 1.00 56.22 373 SER A C 1
ATOM 2937 O O . SER A 1 373 ? 35.353 16.280 1.037 1.00 56.22 373 SER A O 1
ATOM 2939 N N . SER A 1 374 ? 35.886 16.250 3.234 1.00 48.78 374 SER A N 1
ATOM 2940 C CA . SER A 1 374 ? 36.630 17.511 3.408 1.00 48.78 374 SER A CA 1
ATOM 2941 C C . SER A 1 374 ? 35.936 18.849 3.077 1.00 48.78 374 SER A C 1
ATOM 2943 O O . SER A 1 374 ? 35.654 19.149 1.922 1.00 48.78 374 SER A O 1
ATOM 2945 N N . LYS A 1 375 ? 35.794 19.693 4.118 1.00 50.19 375 LYS A N 1
ATOM 2946 C CA . LYS A 1 375 ? 36.004 21.166 4.205 1.00 50.19 375 LYS A CA 1
ATOM 2947 C C . LYS A 1 375 ? 35.402 22.131 3.158 1.00 50.19 375 LYS A C 1
ATOM 2949 O O . LYS A 1 375 ? 35.589 23.333 3.301 1.00 50.19 375 LYS A O 1
ATOM 2954 N N . SER A 1 376 ? 34.682 21.665 2.144 1.00 52.09 376 SER A N 1
ATOM 2955 C CA . SER A 1 376 ? 34.174 22.494 1.039 1.00 52.09 376 SER A CA 1
ATOM 2956 C C . SER A 1 376 ? 32.732 22.980 1.224 1.00 52.09 376 SER A C 1
ATOM 2958 O O . SER A 1 376 ? 32.338 23.939 0.574 1.00 52.09 376 SER A O 1
ATOM 2960 N N . PHE A 1 377 ? 31.946 22.378 2.124 1.00 55.59 377 PHE A N 1
ATOM 2961 C CA . PHE A 1 377 ? 30.518 22.707 2.268 1.00 55.59 377 PHE A CA 1
ATOM 2962 C C . PHE A 1 377 ? 30.213 23.848 3.251 1.00 55.59 377 PHE A C 1
ATOM 2964 O O . PHE A 1 377 ? 29.151 24.465 3.178 1.00 55.59 377 PHE A O 1
ATOM 2971 N N . GLU A 1 378 ? 31.152 24.188 4.138 1.00 52.56 378 GLU A N 1
ATOM 2972 C CA . GLU A 1 378 ? 31.040 25.391 4.977 1.00 52.56 378 GLU A CA 1
ATOM 2973 C C . GLU A 1 378 ? 31.163 26.674 4.141 1.00 52.56 378 GLU A C 1
ATOM 2975 O O . GLU A 1 378 ? 30.533 27.681 4.458 1.00 52.56 378 GLU A O 1
ATOM 2980 N N . THR A 1 379 ? 31.915 26.633 3.035 1.00 52.12 379 THR A N 1
ATOM 2981 C CA . THR A 1 379 ? 32.103 27.773 2.128 1.00 52.12 379 THR A CA 1
ATOM 2982 C C . THR A 1 379 ? 31.045 27.858 1.026 1.00 52.12 379 THR A C 1
ATOM 2984 O O . THR A 1 379 ? 30.797 28.953 0.524 1.00 52.12 379 THR A O 1
ATOM 2987 N N . THR A 1 380 ? 30.387 26.752 0.655 1.00 59.69 380 THR A N 1
ATOM 2988 C CA . THR A 1 380 ? 29.417 26.732 -0.456 1.00 59.69 380 THR A CA 1
ATOM 2989 C C . THR A 1 380 ? 27.981 27.063 -0.065 1.00 59.69 380 THR A C 1
ATOM 2991 O O . THR A 1 380 ? 27.168 27.198 -0.968 1.00 59.69 380 THR A O 1
ATOM 2994 N N . ARG A 1 381 ? 27.633 27.245 1.220 1.00 74.81 381 ARG A N 1
ATOM 2995 C CA . ARG A 1 381 ? 26.233 27.491 1.647 1.00 74.81 381 ARG A CA 1
ATOM 2996 C C . ARG A 1 381 ? 25.257 26.427 1.104 1.00 74.81 381 ARG A C 1
ATOM 2998 O O . ARG A 1 381 ? 24.186 26.755 0.600 1.00 74.81 381 ARG A O 1
ATOM 3005 N N . ALA A 1 382 ? 25.659 25.160 1.135 1.00 84.50 382 ALA A N 1
ATOM 3006 C CA . ALA A 1 382 ? 24.789 24.017 0.859 1.00 84.50 382 ALA A CA 1
ATOM 3007 C C . ALA A 1 382 ? 24.426 23.319 2.179 1.00 84.50 382 ALA A C 1
ATOM 3009 O O . ALA A 1 382 ? 25.209 23.360 3.132 1.00 84.50 382 ALA A O 1
ATOM 3010 N N . CYS A 1 383 ? 23.256 22.683 2.225 1.00 86.88 383 CYS A N 1
ATOM 3011 C CA . CYS A 1 383 ? 22.805 21.895 3.371 1.00 86.88 383 CYS A CA 1
ATOM 3012 C C . CYS A 1 383 ? 22.786 20.413 3.000 1.00 86.88 383 CYS A C 1
ATOM 3014 O O . CYS A 1 383 ? 22.173 20.033 2.004 1.00 86.88 383 CYS A O 1
ATOM 3016 N N . VAL A 1 384 ? 23.467 19.577 3.780 1.00 84.81 384 VAL A N 1
ATOM 3017 C CA . VAL A 1 384 ? 23.537 18.130 3.562 1.00 84.81 384 VAL A CA 1
ATOM 3018 C C . VAL A 1 384 ? 23.110 17.403 4.837 1.00 84.81 384 VAL A C 1
ATOM 3020 O O . VAL A 1 384 ? 23.661 17.645 5.908 1.00 84.81 384 VAL A O 1
ATOM 3023 N N . MET A 1 385 ? 22.125 16.514 4.745 1.00 80.00 385 MET A N 1
ATOM 3024 C CA . MET A 1 385 ? 21.541 15.808 5.892 1.00 80.00 385 MET A CA 1
ATOM 3025 C C . MET A 1 385 ? 21.456 14.311 5.611 1.00 80.00 385 MET A C 1
ATOM 3027 O O . MET A 1 385 ? 20.983 13.923 4.545 1.00 80.00 385 MET A O 1
ATOM 3031 N N . HIS A 1 386 ? 21.902 13.458 6.539 1.00 73.44 386 HIS A N 1
ATOM 3032 C CA . HIS A 1 386 ? 21.783 11.991 6.421 1.00 73.44 386 HIS A CA 1
ATOM 3033 C C . HIS A 1 386 ? 22.174 11.427 5.039 1.00 73.44 386 HIS A C 1
ATOM 3035 O O . HIS A 1 386 ? 21.544 10.509 4.517 1.00 73.44 386 HIS A O 1
ATOM 3041 N N . SER A 1 387 ? 23.187 12.012 4.400 1.00 74.56 387 SER A N 1
ATOM 3042 C CA . SER A 1 387 ? 23.516 11.716 3.005 1.00 74.56 387 SER A CA 1
ATOM 3043 C C . SER A 1 387 ? 24.952 11.240 2.848 1.00 74.56 387 SER A C 1
ATOM 3045 O O . SER A 1 387 ? 25.841 11.590 3.626 1.00 74.56 387 SER A O 1
ATOM 3047 N N . VAL A 1 388 ? 25.193 10.438 1.814 1.00 76.19 388 VAL A N 1
ATOM 3048 C CA . VAL A 1 388 ? 26.523 9.925 1.466 1.00 76.19 388 VAL A CA 1
ATOM 3049 C C . VAL A 1 388 ? 26.952 10.502 0.132 1.00 76.19 388 VAL A C 1
ATOM 3051 O O . VAL A 1 388 ? 26.347 10.223 -0.901 1.00 76.19 388 VAL A O 1
ATOM 3054 N N . LEU A 1 389 ? 28.005 11.313 0.158 1.00 81.44 389 LEU A N 1
ATOM 3055 C CA . LEU A 1 389 ? 28.543 12.001 -1.007 1.00 81.44 389 LEU A CA 1
ATOM 3056 C C . LEU A 1 389 ? 29.982 11.541 -1.244 1.00 81.44 389 LEU A C 1
ATOM 3058 O O . LEU A 1 389 ? 30.847 11.656 -0.370 1.00 81.44 389 LEU A O 1
ATOM 3062 N N . HIS A 1 390 ? 30.262 11.059 -2.454 1.00 82.38 390 HIS A N 1
ATOM 3063 C CA . HIS A 1 390 ? 31.630 10.769 -2.868 1.00 82.38 390 HIS A CA 1
ATOM 3064 C C . HIS A 1 390 ? 32.498 12.055 -2.842 1.00 82.38 390 HIS A C 1
ATOM 3066 O O . HIS A 1 390 ? 32.004 13.125 -3.192 1.00 82.38 390 HIS A O 1
ATOM 3072 N N . PRO A 1 391 ? 33.802 11.984 -2.491 1.00 79.62 391 PRO A N 1
ATOM 3073 C CA . PRO A 1 391 ? 34.743 13.118 -2.477 1.00 79.62 391 PRO A CA 1
ATOM 3074 C C . PRO A 1 391 ? 34.709 14.082 -3.671 1.00 79.62 391 PRO A C 1
ATOM 3076 O O . PRO A 1 391 ? 35.019 15.259 -3.537 1.00 79.62 391 PRO A O 1
ATOM 3079 N N . SER A 1 392 ? 34.391 13.567 -4.855 1.00 81.38 392 SER A N 1
ATOM 3080 C CA . SER A 1 392 ? 34.378 14.316 -6.117 1.00 81.38 392 SER A CA 1
ATOM 3081 C C . SER A 1 392 ? 33.042 15.008 -6.413 1.00 81.38 392 SER A C 1
ATOM 3083 O O . SER A 1 392 ? 32.901 15.601 -7.479 1.00 81.38 392 SER A O 1
ATOM 3085 N N . VAL A 1 393 ? 32.031 14.837 -5.557 1.00 85.50 393 VAL A N 1
ATOM 3086 C CA . VAL A 1 393 ? 30.708 15.443 -5.741 1.00 85.50 393 VAL A CA 1
ATOM 3087 C C . VAL A 1 393 ? 30.805 16.946 -5.520 1.00 85.50 393 VAL A C 1
ATOM 3089 O O . VAL A 1 393 ? 31.365 17.399 -4.524 1.00 85.50 393 VAL A O 1
ATOM 3092 N N . THR A 1 394 ? 30.202 17.725 -6.415 1.00 86.69 394 THR A N 1
ATOM 3093 C CA . THR A 1 394 ? 30.077 19.177 -6.242 1.00 86.69 394 THR A CA 1
ATOM 3094 C C . THR A 1 394 ? 28.620 19.549 -6.027 1.00 86.69 394 THR A C 1
ATOM 3096 O O . THR A 1 394 ? 27.797 19.301 -6.907 1.00 86.69 394 THR A O 1
ATOM 3099 N N . VAL A 1 395 ? 28.309 20.183 -4.896 1.00 88.19 395 VAL A N 1
ATOM 3100 C CA . VAL A 1 395 ? 26.985 20.761 -4.631 1.00 88.19 395 VAL A CA 1
ATOM 3101 C C . VAL A 1 395 ? 27.095 22.274 -4.697 1.00 88.19 395 VAL A C 1
ATOM 3103 O O . VAL A 1 395 ? 27.860 22.879 -3.946 1.00 88.19 395 VAL A O 1
ATOM 3106 N N . SER A 1 396 ? 26.367 22.873 -5.637 1.00 88.19 396 SER A N 1
ATOM 3107 C CA . SER A 1 396 ? 26.360 24.325 -5.810 1.00 88.19 396 SER A CA 1
ATOM 3108 C C . SER A 1 396 ? 25.603 25.021 -4.664 1.00 88.19 396 SER A C 1
ATOM 3110 O O . SER A 1 396 ? 24.763 24.391 -4.016 1.00 88.19 396 SER A O 1
ATOM 3112 N N . PRO A 1 397 ? 25.854 26.322 -4.422 1.00 85.94 397 PRO A N 1
ATOM 3113 C CA . PRO A 1 397 ? 25.215 27.064 -3.340 1.00 85.94 397 PRO A CA 1
ATOM 3114 C C . PRO A 1 397 ? 23.692 27.104 -3.396 1.00 85.94 397 PRO A C 1
ATOM 3116 O O . PRO A 1 397 ? 23.085 27.110 -4.472 1.00 85.94 397 PRO A O 1
ATOM 3119 N N . GLY A 1 398 ? 23.081 27.207 -2.217 1.00 87.00 398 GLY A N 1
ATOM 3120 C CA . GLY A 1 398 ? 21.634 27.324 -2.089 1.00 87.00 398 GLY A CA 1
ATOM 3121 C C . GLY A 1 398 ? 20.884 26.005 -2.267 1.00 87.00 398 GLY A C 1
ATOM 3122 O O . GLY A 1 398 ? 19.670 26.043 -2.420 1.00 87.00 398 GLY A O 1
ATOM 3123 N N . SER A 1 399 ? 21.581 24.865 -2.290 1.00 90.38 399 SER A N 1
ATOM 3124 C CA . SER A 1 399 ? 20.992 23.536 -2.500 1.00 90.38 399 SER A CA 1
ATOM 3125 C C . SER A 1 399 ? 20.947 22.709 -1.211 1.00 90.38 399 SER A C 1
ATOM 3127 O O . SER A 1 399 ? 21.858 22.784 -0.382 1.00 90.38 399 SER A O 1
ATOM 3129 N N . VAL A 1 400 ? 19.898 21.897 -1.073 1.00 87.56 400 VAL A N 1
ATOM 3130 C CA . VAL A 1 400 ? 19.674 20.954 0.029 1.00 87.56 400 VAL A CA 1
ATOM 3131 C C . VAL A 1 400 ? 19.744 19.520 -0.503 1.00 87.56 400 VAL A C 1
ATOM 3133 O O . VAL A 1 400 ? 19.104 19.190 -1.502 1.00 87.56 400 VAL A O 1
ATOM 3136 N N . VAL A 1 401 ? 20.522 18.666 0.160 1.00 86.06 401 VAL A N 1
ATOM 3137 C CA . VAL A 1 401 ? 20.634 17.229 -0.122 1.00 86.06 401 VAL A CA 1
ATOM 3138 C C . VAL A 1 401 ? 20.327 16.458 1.156 1.00 86.06 401 VAL A C 1
ATOM 3140 O O . VAL A 1 401 ? 21.069 16.559 2.127 1.00 86.06 401 VAL A O 1
ATOM 3143 N N . GLU A 1 402 ? 19.251 15.682 1.167 1.00 77.88 402 GLU A N 1
ATOM 3144 C CA . GLU A 1 402 ? 18.802 14.929 2.339 1.00 77.88 402 GLU A CA 1
ATOM 3145 C C . GLU A 1 402 ? 18.555 13.452 2.006 1.00 77.88 402 GLU A C 1
ATOM 3147 O O . GLU A 1 402 ? 18.114 13.120 0.904 1.00 77.88 402 GLU A O 1
ATOM 3152 N N . TYR A 1 403 ? 18.865 12.543 2.934 1.00 73.81 403 TYR A N 1
ATOM 3153 C CA . TYR A 1 403 ? 18.599 11.101 2.805 1.00 73.81 403 TYR A CA 1
ATOM 3154 C C . TYR A 1 403 ? 19.054 10.478 1.470 1.00 73.81 403 TYR A C 1
ATOM 3156 O O . TYR A 1 403 ? 18.405 9.582 0.934 1.00 73.81 403 TYR A O 1
ATOM 3164 N N . SER A 1 404 ? 20.136 10.994 0.882 1.00 76.12 404 SER A N 1
ATOM 3165 C CA . SER A 1 404 ? 20.509 10.713 -0.507 1.00 76.12 404 SER A CA 1
ATOM 3166 C C . SER A 1 404 ? 21.930 10.173 -0.634 1.00 76.12 404 SER A C 1
ATOM 3168 O O . SER A 1 404 ? 22.808 10.435 0.190 1.00 76.12 404 SER A O 1
ATOM 3170 N N . ARG A 1 405 ? 22.181 9.434 -1.717 1.00 78.44 405 ARG A N 1
ATOM 3171 C CA . ARG A 1 405 ? 23.501 8.913 -2.083 1.00 78.44 405 ARG A CA 1
ATOM 3172 C C . ARG A 1 405 ? 23.946 9.464 -3.431 1.00 78.44 405 ARG A C 1
ATOM 3174 O O . ARG A 1 405 ? 23.281 9.248 -4.440 1.00 78.44 405 ARG A O 1
ATOM 3181 N N . LEU A 1 406 ? 25.081 10.153 -3.457 1.00 82.06 406 LEU A N 1
ATOM 3182 C CA . LEU A 1 406 ? 25.658 10.744 -4.663 1.00 82.06 406 LEU A CA 1
ATOM 3183 C C . LEU A 1 406 ? 27.035 10.118 -4.912 1.00 82.06 406 LEU A C 1
ATOM 3185 O O . LEU A 1 406 ? 27.961 10.286 -4.113 1.00 82.06 406 LEU A O 1
ATOM 3189 N N . ASP A 1 407 ? 27.160 9.385 -6.018 1.00 79.75 407 ASP A N 1
ATOM 3190 C CA . ASP A 1 407 ? 28.398 8.700 -6.393 1.00 79.75 407 ASP A CA 1
ATOM 3191 C C . ASP A 1 407 ? 29.405 9.653 -7.079 1.00 79.75 407 ASP A C 1
ATOM 3193 O O . ASP A 1 407 ? 29.209 10.867 -7.160 1.00 79.75 407 ASP A O 1
ATOM 3197 N N . ALA A 1 408 ? 30.547 9.122 -7.529 1.00 80.56 408 ALA A N 1
ATOM 3198 C CA . ALA A 1 408 ? 31.658 9.925 -8.039 1.00 80.56 408 ALA A CA 1
ATOM 3199 C C . ALA A 1 408 ? 31.261 10.849 -9.210 1.00 80.56 408 ALA A C 1
ATOM 3201 O O . ALA A 1 408 ? 30.414 10.515 -10.023 1.00 80.56 408 ALA A O 1
ATOM 3202 N N . GLU A 1 409 ? 31.898 12.009 -9.328 1.00 81.75 409 GLU A N 1
ATOM 3203 C CA . GLU A 1 409 ? 31.693 13.002 -10.394 1.00 81.75 409 GLU A CA 1
ATOM 3204 C C . GLU A 1 409 ? 30.267 13.571 -10.552 1.00 81.75 409 GLU A C 1
ATOM 3206 O O . GLU A 1 409 ? 29.991 14.245 -11.544 1.00 81.75 409 GLU A O 1
ATOM 3211 N N . VAL A 1 410 ? 29.365 13.365 -9.583 1.00 84.81 410 VAL A N 1
ATOM 3212 C CA . VAL A 1 410 ? 28.034 13.992 -9.612 1.00 84.81 410 VAL A CA 1
ATOM 3213 C C . VAL A 1 410 ? 28.131 15.504 -9.388 1.00 84.81 410 VAL A C 1
ATOM 3215 O O . VAL A 1 410 ? 28.791 15.970 -8.454 1.00 84.81 410 VAL A O 1
ATOM 3218 N N . LYS A 1 411 ? 27.428 16.282 -10.218 1.00 87.50 411 LYS A N 1
ATOM 3219 C CA . LYS A 1 411 ? 27.351 17.747 -10.115 1.00 87.50 411 LYS A CA 1
ATOM 3220 C C . LYS A 1 411 ? 25.924 18.189 -9.824 1.00 87.50 411 LYS A C 1
ATOM 3222 O O . LYS A 1 411 ? 25.041 17.991 -10.646 1.00 87.50 411 LYS A O 1
ATOM 3227 N N . VAL A 1 412 ? 25.689 18.822 -8.681 1.00 90.19 412 VAL A N 1
ATOM 3228 C CA . VAL A 1 412 ? 24.385 19.384 -8.318 1.00 90.19 412 VAL A CA 1
ATOM 3229 C C . VAL A 1 412 ? 24.389 20.888 -8.566 1.00 90.19 412 VAL A C 1
ATOM 3231 O O . VAL A 1 412 ? 25.230 21.610 -8.022 1.00 90.19 412 VAL A O 1
ATOM 3234 N N . GLY A 1 413 ? 23.457 21.356 -9.398 1.00 88.12 413 GLY A N 1
ATOM 3235 C CA . GLY A 1 413 ? 23.213 22.770 -9.678 1.00 88.12 413 GLY A CA 1
ATOM 3236 C C . GLY A 1 413 ? 22.774 23.569 -8.448 1.00 88.12 413 GLY A C 1
ATOM 3237 O O . GLY A 1 413 ? 22.605 23.031 -7.352 1.00 88.12 413 GLY A O 1
ATOM 3238 N N . ALA A 1 414 ? 22.656 24.885 -8.610 1.00 89.88 414 ALA A N 1
ATOM 3239 C CA . ALA A 1 414 ? 22.283 25.793 -7.525 1.00 89.88 414 ALA A CA 1
ATOM 3240 C C . ALA A 1 414 ? 20.774 25.741 -7.262 1.00 89.88 414 ALA A C 1
ATOM 3242 O O . ALA A 1 414 ? 19.998 25.528 -8.195 1.00 89.88 414 ALA A O 1
ATOM 3243 N N . ARG A 1 415 ? 20.356 26.018 -6.022 1.00 88.12 415 ARG A N 1
ATOM 3244 C CA . ARG A 1 415 ? 18.935 26.040 -5.625 1.00 88.12 415 ARG A CA 1
ATOM 3245 C C . ARG A 1 415 ? 18.206 24.721 -5.905 1.00 88.12 415 ARG A C 1
ATOM 3247 O O . ARG A 1 415 ? 17.094 24.739 -6.415 1.00 88.12 415 ARG A O 1
ATOM 3254 N N . CYS A 1 416 ? 18.834 23.582 -5.628 1.00 87.31 416 CYS A N 1
ATOM 3255 C CA . CYS A 1 416 ? 18.231 22.258 -5.810 1.00 87.31 416 CYS A CA 1
ATOM 3256 C C . CYS A 1 416 ? 17.812 21.630 -4.480 1.00 87.31 416 CYS A C 1
ATOM 3258 O O . CYS A 1 416 ? 18.467 21.850 -3.468 1.00 87.31 416 CYS A O 1
ATOM 3260 N N . ILE A 1 417 ? 16.770 20.801 -4.499 1.00 84.69 417 ILE A N 1
ATOM 3261 C CA . ILE A 1 417 ? 16.376 19.931 -3.385 1.00 84.69 417 ILE A CA 1
ATOM 3262 C C . ILE A 1 417 ? 16.504 18.490 -3.876 1.00 84.69 417 ILE A C 1
ATOM 3264 O O . ILE A 1 417 ? 15.802 18.100 -4.806 1.00 84.69 417 ILE A O 1
ATOM 3268 N N . ILE A 1 418 ? 17.395 17.704 -3.280 1.00 83.38 418 ILE A N 1
ATOM 3269 C CA . ILE A 1 418 ? 17.568 16.279 -3.589 1.00 83.38 418 ILE A CA 1
ATOM 3270 C C . ILE A 1 418 ? 17.246 15.494 -2.329 1.00 83.38 418 ILE A C 1
ATOM 3272 O O . ILE A 1 418 ? 17.923 15.667 -1.321 1.00 83.38 418 ILE A O 1
ATOM 3276 N N . SER A 1 419 ? 16.232 14.637 -2.387 1.00 76.38 419 SER A N 1
ATOM 3277 C CA . SER A 1 419 ? 15.756 13.914 -1.210 1.00 76.38 419 SER A CA 1
ATOM 3278 C C . SER A 1 419 ? 15.473 12.453 -1.500 1.00 76.38 419 SER A C 1
ATOM 3280 O O . SER A 1 419 ? 14.799 12.146 -2.481 1.00 76.38 419 SER A O 1
ATOM 3282 N N . GLY A 1 420 ? 15.970 11.539 -0.667 1.00 68.69 420 GLY A N 1
ATOM 3283 C CA . GLY A 1 420 ? 15.710 10.104 -0.827 1.00 68.69 420 GLY A CA 1
ATOM 3284 C C . GLY A 1 420 ? 16.218 9.520 -2.153 1.00 68.69 420 GLY A C 1
ATOM 3285 O O . GLY A 1 420 ? 15.665 8.541 -2.643 1.00 68.69 420 GLY A O 1
ATOM 3286 N N . CYS A 1 421 ? 17.211 10.144 -2.795 1.00 73.44 421 CYS A N 1
ATOM 3287 C CA . CYS A 1 421 ? 17.647 9.789 -4.146 1.00 73.44 421 CYS A CA 1
ATOM 3288 C C . CYS A 1 421 ? 19.013 9.102 -4.151 1.00 73.44 421 CYS A C 1
ATOM 3290 O O . CYS A 1 421 ? 19.918 9.482 -3.408 1.00 73.44 421 CYS A O 1
ATOM 3292 N N . TRP A 1 422 ? 19.206 8.162 -5.080 1.00 78.06 422 TRP A N 1
ATOM 3293 C CA . TRP A 1 422 ? 20.532 7.673 -5.458 1.00 78.06 422 TRP A CA 1
ATOM 3294 C C . TRP A 1 422 ? 20.899 8.193 -6.850 1.00 78.06 422 TRP A C 1
ATOM 3296 O O . TRP A 1 422 ? 20.254 7.853 -7.839 1.00 78.06 422 TRP A O 1
ATOM 3306 N N . ILE A 1 423 ? 21.944 9.020 -6.926 1.00 77.38 423 ILE A N 1
ATOM 3307 C CA . ILE A 1 423 ? 22.479 9.567 -8.175 1.00 77.38 423 ILE A CA 1
ATOM 3308 C C . ILE A 1 423 ? 23.796 8.870 -8.517 1.00 77.38 423 ILE A C 1
ATOM 3310 O O . ILE A 1 423 ? 24.784 8.972 -7.784 1.00 77.38 423 ILE A O 1
ATOM 3314 N N . SER A 1 424 ? 23.789 8.154 -9.641 1.00 70.75 424 SER A N 1
ATOM 3315 C CA . SER A 1 424 ? 24.942 7.421 -10.161 1.00 70.75 424 SER A CA 1
ATOM 3316 C C . SER A 1 424 ? 26.055 8.342 -10.657 1.00 70.75 424 SER A C 1
ATOM 3318 O O . SER A 1 424 ? 25.846 9.521 -10.947 1.00 70.75 424 SER A O 1
ATOM 3320 N N . SER A 1 425 ? 27.251 7.770 -10.776 1.00 78.19 425 SER A N 1
ATOM 3321 C CA . SER A 1 425 ? 28.468 8.509 -11.094 1.00 78.19 425 SER A CA 1
ATOM 3322 C C . SER A 1 425 ? 28.393 9.273 -12.428 1.00 78.19 425 SER A C 1
ATOM 3324 O O . SER A 1 425 ? 27.862 8.758 -13.410 1.00 78.19 425 SER A O 1
ATOM 3326 N N . GLY A 1 426 ? 28.937 10.495 -12.462 1.00 73.19 426 GLY A N 1
ATOM 3327 C CA . GLY A 1 426 ? 29.091 11.314 -13.673 1.00 73.19 426 GLY A CA 1
ATOM 3328 C C . GLY A 1 426 ? 27.857 12.115 -14.109 1.00 73.19 426 GLY A C 1
ATOM 3329 O O . GLY A 1 426 ? 27.899 12.784 -15.142 1.00 73.19 426 GLY A O 1
ATOM 3330 N N . LEU A 1 427 ? 26.757 12.075 -13.350 1.00 79.25 427 LEU A N 1
ATOM 3331 C CA . LEU A 1 427 ? 25.520 12.791 -13.685 1.00 79.25 427 LEU A CA 1
ATOM 3332 C C . LEU A 1 427 ? 25.515 14.244 -13.186 1.00 79.25 427 LEU A C 1
ATOM 3334 O O . LEU A 1 427 ? 26.028 14.557 -12.113 1.00 79.25 427 LEU A O 1
ATOM 3338 N N . SER A 1 428 ? 24.874 15.138 -13.945 1.00 82.81 428 SER A N 1
ATOM 3339 C CA . SER A 1 428 ? 24.690 16.541 -13.559 1.00 82.81 428 SER A CA 1
ATOM 3340 C C . SER A 1 428 ? 23.211 16.864 -13.360 1.00 82.81 428 SER A C 1
ATOM 3342 O O . SER A 1 428 ? 22.424 16.768 -14.298 1.00 82.81 428 SER A O 1
ATOM 3344 N N . VAL A 1 429 ? 22.847 17.304 -12.157 1.00 84.81 429 VAL A N 1
ATOM 3345 C CA . VAL A 1 429 ? 21.517 17.827 -11.828 1.00 84.81 429 VAL A CA 1
ATOM 3346 C C . VAL A 1 429 ? 21.478 19.321 -12.171 1.00 84.81 429 VAL A C 1
ATOM 3348 O O . VAL A 1 429 ? 22.306 20.072 -11.647 1.00 84.81 429 VAL A O 1
ATOM 3351 N N . PRO A 1 430 ? 20.555 19.788 -13.031 1.00 84.75 430 PRO A N 1
ATOM 3352 C CA . PRO A 1 430 ? 20.410 21.209 -13.354 1.00 84.75 430 PRO A CA 1
ATOM 3353 C C . PRO A 1 430 ? 20.049 22.060 -12.129 1.00 84.75 430 PRO A C 1
ATOM 3355 O O . PRO A 1 430 ? 19.488 21.549 -11.165 1.00 84.75 430 PRO A O 1
ATOM 3358 N N . SER A 1 431 ? 20.322 23.366 -12.168 1.00 87.56 431 SER A N 1
ATOM 3359 C CA . SER A 1 431 ? 19.884 24.311 -11.124 1.00 87.56 431 SER A CA 1
ATOM 3360 C C . SER A 1 431 ? 18.354 24.430 -11.048 1.00 87.56 431 SER A C 1
ATOM 3362 O O . SER A 1 431 ? 17.674 24.252 -12.057 1.00 87.56 431 SER A O 1
ATOM 3364 N N . ASN A 1 432 ? 17.820 24.826 -9.888 1.00 83.75 432 ASN A N 1
ATOM 3365 C CA . ASN A 1 432 ? 16.381 24.953 -9.605 1.00 83.75 432 ASN A CA 1
ATOM 3366 C C . ASN A 1 432 ? 15.600 23.636 -9.754 1.00 83.75 432 ASN A C 1
ATOM 3368 O O . ASN A 1 432 ? 14.447 23.650 -10.187 1.00 83.75 432 ASN A O 1
ATOM 3372 N N . THR A 1 433 ? 16.220 22.510 -9.392 1.00 81.25 433 THR A N 1
ATOM 3373 C CA . THR A 1 433 ? 15.621 21.173 -9.512 1.00 81.25 433 THR A CA 1
ATOM 3374 C C . THR A 1 433 ? 15.216 20.618 -8.152 1.00 81.25 433 THR A C 1
ATOM 3376 O O . THR A 1 433 ? 16.036 20.544 -7.241 1.00 81.25 433 THR A O 1
ATOM 3379 N N . PHE A 1 434 ? 13.973 20.164 -8.037 1.00 78.94 434 PHE A N 1
ATOM 3380 C CA . PHE A 1 434 ? 13.517 19.269 -6.981 1.00 78.94 434 PHE A CA 1
ATOM 3381 C C . PHE A 1 434 ? 13.560 17.820 -7.496 1.00 78.94 434 PHE A C 1
ATOM 3383 O O . PHE A 1 434 ? 12.997 17.542 -8.553 1.00 78.94 434 PHE A O 1
ATOM 3390 N N . MET A 1 435 ? 14.213 16.906 -6.773 1.00 76.81 435 MET A N 1
ATOM 3391 C CA . MET A 1 435 ? 14.268 15.469 -7.071 1.00 76.81 435 MET A CA 1
ATOM 3392 C C . MET A 1 435 ? 13.905 14.647 -5.835 1.00 76.81 435 MET A C 1
ATOM 3394 O O . MET A 1 435 ? 14.499 14.838 -4.771 1.00 76.81 435 MET A O 1
ATOM 3398 N N . HIS A 1 436 ? 12.995 13.689 -5.999 1.00 70.25 436 HIS A N 1
ATOM 3399 C CA . HIS A 1 436 ? 12.656 12.721 -4.958 1.00 70.25 436 HIS A CA 1
ATOM 3400 C C . HIS A 1 436 ? 12.371 11.338 -5.536 1.00 70.25 436 HIS A C 1
ATOM 3402 O O . HIS A 1 436 ? 11.739 11.247 -6.583 1.00 70.25 436 HIS A O 1
ATOM 3408 N N . SER A 1 437 ? 12.813 10.264 -4.876 1.00 64.06 437 SER A N 1
ATOM 3409 C CA . SER A 1 437 ? 12.539 8.891 -5.326 1.00 64.06 437 SER A CA 1
ATOM 3410 C C . SER A 1 437 ? 11.532 8.203 -4.415 1.00 64.06 437 SER A C 1
ATOM 3412 O O . SER A 1 437 ? 11.764 8.065 -3.221 1.00 64.06 437 SER A O 1
ATOM 3414 N N . LEU A 1 438 ? 10.429 7.748 -5.003 1.00 53.72 438 LEU A N 1
ATOM 3415 C CA . LEU A 1 438 ? 9.366 7.005 -4.337 1.00 53.72 438 LEU A CA 1
ATOM 3416 C C . LEU A 1 438 ? 9.510 5.522 -4.648 1.00 53.72 438 LEU A C 1
ATOM 3418 O O . LEU A 1 438 ? 9.778 5.159 -5.793 1.00 53.72 438 LEU A O 1
ATOM 3422 N N . SER A 1 439 ? 9.298 4.661 -3.660 1.00 47.09 439 SER A N 1
ATOM 3423 C CA . SER A 1 439 ? 9.099 3.242 -3.924 1.00 47.09 439 SER A CA 1
ATOM 3424 C C . SER A 1 439 ? 7.704 3.040 -4.519 1.00 47.09 439 SER A C 1
ATOM 3426 O O . SER A 1 439 ? 6.713 3.593 -4.050 1.00 47.09 439 SER A O 1
ATOM 3428 N N . VAL A 1 440 ? 7.622 2.274 -5.599 1.00 45.53 440 VAL A N 1
ATOM 3429 C CA . VAL A 1 440 ? 6.358 1.907 -6.235 1.00 45.53 440 VAL A CA 1
ATOM 3430 C C . VAL A 1 440 ? 6.305 0.401 -6.381 1.00 45.53 440 VAL A C 1
ATOM 3432 O O . VAL A 1 440 ? 7.295 -0.236 -6.744 1.00 45.53 440 VAL A O 1
ATOM 3435 N N . ASN A 1 441 ? 5.150 -0.185 -6.092 1.00 38.94 441 ASN A N 1
ATOM 3436 C CA . ASN A 1 441 ? 4.927 -1.597 -6.342 1.00 38.94 441 ASN A CA 1
ATOM 3437 C C . ASN A 1 441 ? 4.416 -1.758 -7.777 1.00 38.94 441 ASN A C 1
ATOM 3439 O O . ASN A 1 441 ? 3.250 -1.494 -8.058 1.00 38.94 441 ASN A O 1
ATOM 3443 N N . LEU A 1 442 ? 5.313 -2.137 -8.685 1.00 38.59 442 LEU A N 1
ATOM 3444 C CA . LEU A 1 442 ? 4.987 -2.465 -10.069 1.00 38.59 442 LEU A CA 1
ATOM 3445 C C . LEU A 1 442 ? 5.074 -3.984 -10.207 1.00 38.59 442 LEU A C 1
ATOM 3447 O O . LEU A 1 442 ? 6.157 -4.564 -10.119 1.00 38.59 442 LEU A O 1
ATOM 3451 N N . ASP A 1 443 ? 3.922 -4.628 -10.378 1.00 33.84 443 ASP A N 1
ATOM 3452 C CA . ASP A 1 443 ? 3.804 -6.075 -10.594 1.00 33.84 443 ASP A CA 1
ATOM 3453 C C . ASP A 1 443 ? 4.441 -6.935 -9.482 1.00 33.84 443 ASP A C 1
ATOM 3455 O O . ASP A 1 443 ? 5.169 -7.898 -9.740 1.00 33.84 443 ASP A O 1
ATOM 3459 N N . GLY A 1 444 ? 4.223 -6.565 -8.214 1.00 35.34 444 GLY A N 1
ATOM 3460 C CA . GLY A 1 444 ? 4.779 -7.288 -7.062 1.00 35.34 444 GLY A CA 1
ATOM 3461 C C . GLY A 1 444 ? 6.288 -7.088 -6.872 1.00 35.34 444 GLY A C 1
ATOM 3462 O O . GLY A 1 444 ? 6.897 -7.728 -6.009 1.00 35.34 444 GLY A O 1
ATOM 3463 N N . LYS A 1 445 ? 6.913 -6.206 -7.663 1.00 34.22 445 LYS A N 1
ATOM 3464 C CA . LYS A 1 445 ? 8.288 -5.748 -7.478 1.00 34.22 445 LYS A CA 1
ATOM 3465 C C . LYS A 1 445 ? 8.272 -4.307 -7.003 1.00 34.22 445 LYS A C 1
ATOM 3467 O O . LYS A 1 445 ? 7.763 -3.413 -7.672 1.00 34.22 445 LYS A O 1
ATOM 3472 N N . ILE A 1 446 ? 8.913 -4.086 -5.863 1.00 40.03 446 ILE A N 1
ATOM 3473 C CA . ILE A 1 446 ? 9.223 -2.741 -5.394 1.00 40.03 446 ILE A CA 1
ATOM 3474 C C . ILE A 1 446 ? 10.288 -2.169 -6.339 1.00 40.03 446 ILE A C 1
ATOM 3476 O O . ILE A 1 446 ? 11.441 -2.606 -6.333 1.00 40.03 446 ILE A O 1
ATOM 3480 N N . GLY A 1 447 ? 9.870 -1.255 -7.208 1.00 45.44 447 GLY A N 1
ATOM 3481 C CA . GLY A 1 447 ? 10.727 -0.384 -8.002 1.00 45.44 447 GLY A CA 1
ATOM 3482 C C . GLY A 1 447 ? 10.827 0.996 -7.360 1.00 45.44 447 GLY A C 1
ATOM 3483 O O . GLY A 1 447 ? 10.144 1.280 -6.380 1.00 45.44 447 GLY A O 1
ATOM 3484 N N . PHE A 1 448 ? 11.662 1.867 -7.922 1.00 52.47 448 PHE A N 1
ATOM 3485 C CA . PHE A 1 448 ? 11.749 3.263 -7.501 1.00 52.47 448 PHE A CA 1
ATOM 3486 C C . PHE A 1 448 ? 11.433 4.176 -8.682 1.00 52.47 448 PHE A C 1
ATOM 3488 O O . PHE A 1 448 ? 11.967 3.989 -9.775 1.00 52.47 448 PHE A O 1
ATOM 3495 N N . VAL A 1 449 ? 10.569 5.160 -8.462 1.00 52.56 449 VAL A N 1
ATOM 3496 C CA . VAL A 1 449 ? 10.260 6.225 -9.414 1.00 52.56 449 VAL A CA 1
ATOM 3497 C C . VAL A 1 449 ? 10.847 7.513 -8.873 1.00 52.56 449 VAL A C 1
ATOM 3499 O O . VAL A 1 449 ? 10.431 8.000 -7.825 1.00 52.56 449 VAL A O 1
ATOM 3502 N N . THR A 1 450 ? 11.809 8.079 -9.597 1.00 59.94 450 THR A N 1
ATOM 3503 C CA . THR A 1 450 ? 12.330 9.412 -9.296 1.00 59.94 450 THR A CA 1
ATOM 3504 C C . THR A 1 450 ? 11.467 10.461 -9.979 1.00 59.94 450 THR A C 1
ATOM 3506 O O . THR A 1 450 ? 11.383 10.518 -11.205 1.00 59.94 450 THR A O 1
ATOM 3509 N N . VAL A 1 451 ? 10.836 11.302 -9.174 1.00 61.66 451 VAL A N 1
ATOM 3510 C CA . VAL A 1 451 ? 10.061 12.450 -9.616 1.00 61.66 451 VAL A CA 1
ATOM 3511 C C . VAL A 1 451 ? 10.960 13.681 -9.626 1.00 61.66 451 VAL A C 1
ATOM 3513 O O . VAL A 1 451 ? 11.737 13.901 -8.694 1.00 61.66 451 VAL A O 1
ATOM 3516 N N . VAL A 1 452 ? 10.862 14.476 -10.692 1.00 68.69 452 VAL A N 1
ATOM 3517 C CA . VAL A 1 452 ? 11.692 15.663 -10.908 1.00 68.69 452 VAL A CA 1
ATOM 3518 C C . VAL A 1 452 ? 10.802 16.847 -11.277 1.00 68.69 452 VAL A C 1
ATOM 3520 O O . VAL A 1 452 ? 10.045 16.763 -12.238 1.00 68.69 452 VAL A O 1
ATOM 3523 N N . PHE A 1 453 ? 10.915 17.952 -10.541 1.00 69.75 453 PHE A N 1
ATOM 3524 C CA . PHE A 1 453 ? 10.162 19.191 -10.774 1.00 69.75 453 PHE A CA 1
ATOM 3525 C C . PHE A 1 453 ? 11.085 20.410 -10.747 1.00 69.75 453 PHE A C 1
ATOM 3527 O O . PHE A 1 453 ? 12.184 20.362 -10.191 1.00 69.75 453 PHE A O 1
ATOM 3534 N N . GLY A 1 454 ? 10.637 21.525 -11.318 1.00 71.50 454 GLY A N 1
ATOM 3535 C CA . GLY A 1 454 ? 11.235 22.821 -11.038 1.00 71.50 454 GLY A CA 1
ATOM 3536 C C . GLY A 1 454 ? 10.906 23.261 -9.610 1.00 71.50 454 GLY A C 1
ATOM 3537 O O . GL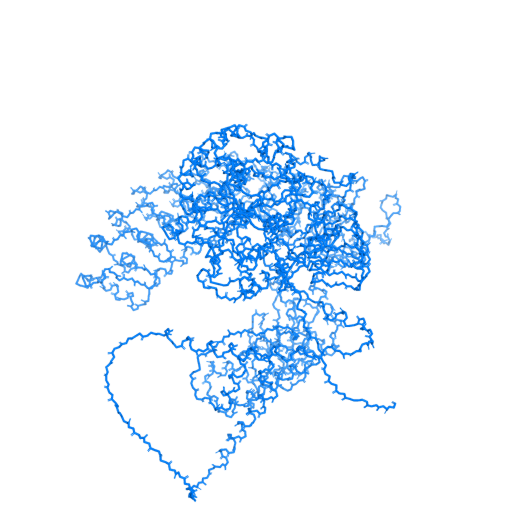Y A 1 454 ? 9.781 23.112 -9.146 1.00 71.50 454 GLY A O 1
ATOM 3538 N N . VAL A 1 455 ? 11.867 23.861 -8.909 1.00 72.69 455 VAL A N 1
ATOM 3539 C CA . VAL A 1 455 ? 11.677 24.385 -7.538 1.00 72.69 455 VAL A CA 1
ATOM 3540 C C . VAL A 1 455 ? 10.572 25.445 -7.450 1.00 72.69 455 VAL A C 1
ATOM 3542 O O . VAL A 1 455 ? 9.964 25.601 -6.394 1.00 72.69 455 VAL A O 1
ATOM 3545 N N . ASN A 1 456 ? 10.290 26.135 -8.558 1.00 70.12 456 ASN A N 1
ATOM 3546 C CA . ASN A 1 456 ? 9.263 27.174 -8.658 1.00 70.12 456 ASN A CA 1
ATOM 3547 C C . ASN A 1 456 ? 7.944 26.665 -9.270 1.00 70.12 456 ASN A C 1
ATOM 3549 O O . ASN A 1 456 ? 7.049 27.475 -9.517 1.00 70.12 456 ASN A O 1
ATOM 3553 N N . ASP A 1 457 ? 7.832 25.368 -9.582 1.00 62.28 457 ASP A N 1
ATOM 3554 C CA . ASP A 1 457 ? 6.594 24.813 -10.128 1.00 62.28 457 ASP A CA 1
ATOM 3555 C C . ASP A 1 457 ? 5.503 24.808 -9.046 1.00 62.28 457 ASP A C 1
ATOM 3557 O O . ASP A 1 457 ? 5.705 24.348 -7.921 1.00 62.28 457 ASP A O 1
ATOM 3561 N N . ASP A 1 458 ? 4.326 25.331 -9.395 1.00 54.66 458 ASP A N 1
ATOM 3562 C CA . ASP A 1 458 ? 3.177 25.370 -8.494 1.00 54.66 458 ASP A CA 1
ATOM 3563 C C . ASP A 1 458 ? 2.344 24.092 -8.631 1.00 54.66 458 ASP A C 1
ATOM 3565 O O . ASP A 1 458 ? 1.489 23.971 -9.514 1.00 54.66 458 ASP A O 1
ATOM 3569 N N . LEU A 1 459 ? 2.577 23.146 -7.723 1.00 51.22 459 LEU A N 1
ATOM 3570 C CA . LEU A 1 459 ? 1.842 21.882 -7.657 1.00 51.22 459 LEU A CA 1
ATOM 3571 C C . LEU A 1 459 ? 0.391 22.056 -7.155 1.00 51.22 459 LEU A C 1
ATOM 3573 O O . LEU A 1 459 ? -0.342 21.073 -7.076 1.00 51.22 459 LEU A O 1
ATOM 3577 N N . LYS A 1 460 ? -0.057 23.284 -6.828 1.00 41.62 460 LYS A N 1
ATOM 3578 C CA . LYS A 1 460 ? -1.459 23.601 -6.476 1.00 41.62 460 LYS A CA 1
ATOM 3579 C C . LYS A 1 460 ? -2.391 23.690 -7.677 1.00 41.62 460 LYS A C 1
ATOM 3581 O O . LYS A 1 460 ? -3.608 23.708 -7.489 1.00 41.62 460 LYS A O 1
ATOM 3586 N N . LYS A 1 461 ? -1.861 23.823 -8.895 1.00 45.00 461 LYS A N 1
ATOM 3587 C CA . LYS A 1 461 ? -2.701 23.844 -10.093 1.00 45.00 461 LYS A CA 1
ATOM 3588 C C . LYS A 1 461 ? -3.192 22.429 -10.362 1.00 45.00 461 LYS A C 1
ATOM 3590 O O . LYS A 1 461 ? -2.434 21.591 -10.841 1.00 45.00 461 LYS A O 1
ATOM 3595 N N . ASN A 1 462 ? -4.464 22.182 -10.062 1.00 39.69 462 ASN A N 1
ATOM 3596 C CA . ASN A 1 462 ? -5.137 20.985 -10.539 1.00 39.69 462 ASN A CA 1
ATOM 3597 C C . ASN A 1 462 ? -5.065 20.972 -12.065 1.00 39.69 462 ASN A C 1
ATOM 3599 O O . ASN A 1 462 ? -5.429 21.943 -12.730 1.00 39.69 462 ASN A O 1
ATOM 3603 N N . VAL A 1 463 ? -4.548 19.874 -12.595 1.00 42.94 463 VAL A N 1
ATOM 3604 C CA . VAL A 1 463 ? -4.580 19.580 -14.016 1.00 42.94 463 VAL A CA 1
ATOM 3605 C C . VAL A 1 463 ? -5.773 18.649 -14.205 1.00 42.94 463 VAL A C 1
ATOM 3607 O O . VAL A 1 463 ? -5.702 17.479 -13.837 1.00 42.94 463 VAL A O 1
ATOM 3610 N N . ASP A 1 464 ? -6.890 19.185 -14.700 1.00 37.62 464 ASP A N 1
ATOM 3611 C CA . ASP A 1 464 ? -8.174 18.468 -14.740 1.00 37.62 464 ASP A CA 1
ATOM 3612 C C . ASP A 1 464 ? -8.153 17.245 -15.682 1.00 37.62 464 ASP A C 1
ATOM 3614 O O . ASP A 1 464 ? -8.983 16.346 -15.546 1.00 37.62 464 ASP A O 1
ATOM 3618 N N . SER A 1 465 ? -7.183 17.163 -16.606 1.00 35.31 465 SER A N 1
ATOM 3619 C CA . SER A 1 465 ? -6.923 15.961 -17.406 1.00 35.31 465 SER A CA 1
ATOM 3620 C C . SER A 1 465 ? -5.430 15.743 -17.721 1.00 35.31 465 SER A C 1
ATOM 3622 O O . SER A 1 465 ? -4.670 16.706 -17.820 1.00 35.31 465 SER A O 1
ATOM 3624 N N . PRO A 1 466 ? -4.979 14.504 -18.005 1.00 33.72 466 PRO A N 1
ATOM 3625 C CA . PRO A 1 466 ? -3.598 14.222 -18.424 1.00 33.72 466 PRO A CA 1
ATOM 3626 C C . PRO A 1 466 ? -3.117 15.009 -19.661 1.00 33.72 466 PRO A C 1
ATOM 3628 O O . PRO A 1 466 ? -1.914 15.129 -19.885 1.00 33.72 466 PRO A O 1
ATOM 3631 N N . ALA A 1 467 ? -4.027 15.564 -20.472 1.00 36.75 467 ALA A N 1
ATOM 3632 C CA . ALA A 1 467 ? -3.689 16.382 -21.638 1.00 36.75 467 ALA A CA 1
ATOM 3633 C C . ALA A 1 467 ? -3.214 17.802 -21.265 1.00 36.75 467 ALA A C 1
ATOM 3635 O O . ALA A 1 467 ? -2.416 18.399 -21.995 1.00 36.75 467 ALA A O 1
ATOM 3636 N N . ASP A 1 468 ? -3.642 18.311 -20.107 1.00 37.34 468 ASP A N 1
ATOM 3637 C CA . ASP A 1 468 ? -3.339 19.662 -19.624 1.00 37.34 468 ASP A CA 1
ATOM 3638 C C . ASP A 1 468 ? -2.021 19.719 -18.833 1.00 37.34 468 ASP A C 1
ATOM 3640 O O . ASP A 1 468 ? -1.587 20.782 -18.389 1.00 37.34 468 ASP A O 1
ATOM 3644 N N . MET A 1 469 ? -1.320 18.583 -18.715 1.00 40.12 469 MET A N 1
ATOM 3645 C CA . MET A 1 469 ? -0.031 18.442 -18.024 1.00 40.12 469 MET A CA 1
ATOM 3646 C C . MET A 1 469 ? 1.057 19.366 -18.605 1.00 40.12 469 MET A C 1
ATOM 3648 O O . MET A 1 469 ? 2.026 19.696 -17.929 1.00 40.12 469 MET A O 1
ATOM 3652 N N . LYS A 1 470 ? 0.861 19.862 -19.837 1.00 41.50 470 LYS A N 1
ATOM 3653 C CA . LYS A 1 470 ? 1.690 20.889 -20.497 1.00 41.50 470 LYS A CA 1
ATOM 3654 C C . LYS A 1 470 ? 1.631 22.268 -19.820 1.00 41.50 470 LYS A C 1
ATOM 3656 O O . LYS A 1 470 ? 2.477 23.110 -20.110 1.00 41.50 470 LYS A O 1
ATOM 3661 N N . ALA A 1 471 ? 0.645 22.516 -18.953 1.00 42.84 471 ALA A N 1
ATOM 3662 C CA . ALA A 1 471 ? 0.542 23.737 -18.155 1.00 42.84 471 ALA A CA 1
ATOM 3663 C C . ALA A 1 471 ? 1.531 23.768 -16.970 1.00 42.84 471 ALA A C 1
ATOM 3665 O O . ALA A 1 471 ? 1.804 24.848 -16.440 1.00 42.84 471 ALA A O 1
ATOM 3666 N N . LEU A 1 472 ? 2.083 22.611 -16.575 1.00 41.47 472 LEU A N 1
ATOM 3667 C CA . LEU A 1 472 ? 3.213 22.506 -15.652 1.00 41.47 472 LEU A CA 1
ATOM 3668 C C . LEU A 1 472 ? 4.515 22.668 -16.446 1.00 41.47 472 LEU A C 1
ATOM 3670 O O . LEU A 1 472 ? 4.820 21.893 -17.355 1.00 41.47 472 LEU A O 1
ATOM 3674 N N . SER A 1 473 ? 5.286 23.705 -16.131 1.00 40.69 473 SER A N 1
ATOM 3675 C CA . SER A 1 473 ? 6.507 24.052 -16.857 1.00 40.69 473 SER A CA 1
ATOM 3676 C C . SER A 1 473 ? 7.710 23.214 -16.419 1.00 40.69 473 SER A C 1
ATOM 3678 O O . SER A 1 473 ? 8.664 23.751 -15.866 1.00 40.69 473 SER A O 1
ATOM 3680 N N . LEU A 1 474 ? 7.730 21.917 -16.737 1.00 43.75 474 LEU A N 1
ATOM 3681 C CA . LEU A 1 474 ? 8.931 21.093 -16.557 1.00 43.75 474 LEU A CA 1
ATOM 3682 C C . LEU A 1 474 ? 10.090 21.632 -17.420 1.00 43.75 474 LEU A C 1
ATOM 3684 O O . LEU A 1 474 ? 10.120 21.476 -18.641 1.00 43.75 474 LEU A O 1
ATOM 3688 N N . PHE A 1 475 ? 11.048 22.303 -16.774 1.00 40.94 475 PHE A N 1
ATOM 3689 C CA . PHE A 1 475 ? 12.350 22.715 -17.326 1.00 40.94 475 PHE A CA 1
ATOM 3690 C C . PHE A 1 475 ? 12.347 23.484 -18.658 1.00 40.94 475 PHE A C 1
ATOM 3692 O O . PHE A 1 475 ? 13.361 23.495 -19.353 1.00 40.94 475 PHE A O 1
ATOM 3699 N N . LYS A 1 476 ? 11.244 24.142 -19.052 1.00 34.69 476 LYS A N 1
ATOM 3700 C CA . LYS A 1 476 ? 11.119 24.838 -20.357 1.00 34.69 476 LYS A CA 1
ATOM 3701 C C . LYS A 1 476 ? 11.580 23.993 -21.569 1.00 34.69 476 LYS A C 1
ATOM 3703 O O . LYS A 1 476 ? 11.892 24.547 -22.620 1.00 34.69 476 LYS A O 1
ATOM 3708 N N . CYS A 1 477 ? 11.615 22.666 -21.443 1.00 28.50 477 CYS A N 1
ATOM 3709 C CA . CYS A 1 477 ? 12.111 21.741 -22.455 1.00 28.50 477 CYS A CA 1
ATOM 3710 C C . CYS A 1 477 ? 11.077 20.643 -22.677 1.00 28.50 477 CYS A C 1
ATOM 3712 O O . CYS A 1 477 ? 10.815 19.822 -21.802 1.00 28.50 477 CYS A O 1
ATOM 3714 N N . THR A 1 478 ? 10.532 20.569 -23.889 1.00 25.58 478 THR A N 1
ATOM 3715 C CA . THR A 1 478 ? 9.847 19.372 -24.384 1.00 25.58 478 THR A CA 1
ATOM 3716 C C . THR A 1 478 ? 10.881 18.280 -24.646 1.00 25.58 478 THR A C 1
ATOM 3718 O O . THR A 1 478 ? 11.325 18.116 -25.779 1.00 25.58 478 THR A O 1
ATOM 3721 N N . LYS A 1 479 ? 11.306 17.604 -23.575 1.00 26.95 479 LYS A N 1
ATOM 3722 C CA . LYS A 1 479 ? 11.878 16.248 -23.490 1.00 26.95 479 LYS A CA 1
ATOM 3723 C C . LYS A 1 479 ? 12.728 16.180 -22.228 1.00 26.95 479 LYS A C 1
ATOM 3725 O O . LYS A 1 479 ? 13.896 16.553 -22.232 1.00 26.95 479 LYS A O 1
ATOM 3730 N N . VAL A 1 480 ? 12.146 15.638 -21.169 1.00 23.81 480 VAL A N 1
ATOM 3731 C CA . VAL A 1 480 ? 12.920 14.942 -20.146 1.00 23.81 480 VAL A CA 1
ATOM 3732 C C . VAL A 1 480 ? 12.452 13.500 -20.218 1.00 23.81 480 VAL A C 1
ATOM 3734 O O . VAL A 1 480 ? 11.292 13.199 -19.948 1.00 23.81 480 VAL A O 1
ATOM 3737 N N . GLN A 1 481 ? 13.340 12.642 -20.718 1.00 23.55 481 GLN A N 1
ATOM 3738 C CA . GLN A 1 481 ? 13.166 11.198 -20.740 1.00 23.55 481 GLN A CA 1
ATOM 3739 C C . GLN A 1 481 ? 12.947 10.715 -19.308 1.00 23.55 481 GLN A C 1
ATOM 3741 O O . GLN A 1 481 ? 13.882 10.656 -18.512 1.00 23.55 481 GLN A O 1
ATOM 3746 N N . THR A 1 482 ? 11.724 10.304 -19.001 1.00 21.98 482 THR A N 1
ATOM 3747 C CA . THR A 1 482 ? 11.533 9.169 -18.114 1.00 21.98 482 THR A CA 1
ATOM 3748 C C . THR A 1 482 ? 12.097 7.961 -18.849 1.00 21.98 482 THR A C 1
ATOM 3750 O O . THR A 1 482 ? 11.488 7.419 -19.768 1.00 21.98 482 THR A O 1
ATOM 3753 N N . SER A 1 483 ? 13.292 7.521 -18.471 1.00 22.81 483 SER A N 1
ATOM 3754 C CA . SER A 1 483 ? 13.734 6.153 -18.728 1.00 22.81 483 SER A CA 1
ATOM 3755 C C . SER A 1 483 ? 12.928 5.197 -17.840 1.00 22.81 483 SER A C 1
ATOM 3757 O O . SER A 1 483 ? 13.466 4.501 -16.986 1.00 22.81 483 SER A O 1
ATOM 3759 N N . ALA A 1 484 ? 11.611 5.155 -18.056 1.00 22.89 484 ALA A N 1
ATOM 3760 C CA . ALA A 1 484 ? 10.871 3.927 -17.857 1.00 22.89 484 ALA A CA 1
ATOM 3761 C C . ALA A 1 484 ? 11.382 2.982 -18.948 1.00 22.89 484 ALA A C 1
ATOM 3763 O O . ALA A 1 484 ? 11.266 3.284 -20.136 1.00 22.89 484 ALA A O 1
ATOM 3764 N N . MET A 1 485 ? 12.028 1.881 -18.559 1.00 25.27 485 MET A N 1
ATOM 3765 C CA . MET A 1 485 ? 12.208 0.774 -19.492 1.00 25.27 485 MET A CA 1
ATOM 3766 C C . MET A 1 485 ? 10.810 0.383 -19.967 1.00 25.27 485 MET A C 1
ATOM 3768 O O . MET A 1 485 ? 10.006 -0.104 -19.172 1.00 25.27 485 MET A O 1
ATOM 3772 N N . GLY A 1 486 ? 10.522 0.687 -21.235 1.00 31.98 486 GLY A N 1
ATOM 3773 C CA . GLY A 1 486 ? 9.374 0.175 -21.963 1.00 31.98 486 GLY A CA 1
ATOM 3774 C C . GLY A 1 486 ? 9.442 -1.338 -21.896 1.00 31.98 486 GLY A C 1
ATOM 3775 O O . GLY A 1 486 ? 10.257 -1.967 -22.563 1.00 31.98 486 GLY A O 1
ATOM 3776 N N . ASN A 1 487 ? 8.661 -1.909 -20.988 1.00 37.75 487 ASN A N 1
ATOM 3777 C CA . ASN A 1 487 ? 8.516 -3.343 -20.886 1.00 37.75 487 ASN A CA 1
ATOM 3778 C C . ASN A 1 487 ? 7.312 -3.727 -21.738 1.00 37.75 487 ASN A C 1
ATOM 3780 O O . ASN A 1 487 ? 6.226 -3.168 -21.569 1.00 37.75 487 ASN A O 1
ATOM 3784 N N . TYR A 1 488 ? 7.525 -4.700 -22.623 1.00 42.78 488 TYR A N 1
ATOM 3785 C CA . TYR A 1 488 ? 6.478 -5.541 -23.193 1.00 42.78 488 TYR A CA 1
ATOM 3786 C C . TYR A 1 488 ? 5.361 -5.774 -22.163 1.00 42.78 488 TYR A C 1
ATOM 3788 O O . TYR A 1 488 ? 5.618 -6.273 -21.061 1.00 42.78 488 TYR A O 1
ATOM 3796 N N . LYS A 1 489 ? 4.131 -5.372 -22.504 1.00 52.62 489 LYS A N 1
ATOM 3797 C CA . LYS A 1 489 ? 2.948 -5.548 -21.653 1.00 52.62 489 LYS A CA 1
ATOM 3798 C C . LYS A 1 489 ? 2.466 -6.996 -21.772 1.00 52.62 489 LYS A C 1
ATOM 3800 O O . LYS A 1 489 ? 1.485 -7.263 -22.449 1.00 52.62 489 LYS A O 1
ATOM 3805 N N . SER A 1 490 ? 3.167 -7.936 -21.140 1.00 55.88 490 SER A N 1
ATOM 3806 C CA . SER A 1 490 ? 2.706 -9.328 -21.051 1.00 55.88 490 SER A CA 1
ATOM 3807 C C . SER A 1 490 ? 1.487 -9.432 -20.138 1.00 55.88 490 SER A C 1
ATOM 3809 O O . SER A 1 490 ? 1.459 -8.771 -19.095 1.00 55.88 490 SER A O 1
ATOM 3811 N N . ARG A 1 491 ? 0.542 -10.329 -20.440 1.00 54.56 491 ARG A N 1
ATOM 3812 C CA . ARG A 1 491 ? -0.562 -10.624 -19.518 1.00 54.56 491 ARG A CA 1
ATOM 3813 C C . ARG A 1 491 ? -0.026 -11.073 -18.138 1.00 54.56 491 ARG A C 1
ATOM 3815 O O . ARG A 1 491 ? 0.774 -12.018 -18.081 1.00 54.56 491 ARG A O 1
ATOM 3822 N N . PRO A 1 492 ? -0.464 -10.461 -17.019 1.00 52.53 492 PRO A N 1
ATOM 3823 C CA . PRO A 1 492 ? -0.050 -10.879 -15.681 1.00 52.53 492 PRO A CA 1
ATOM 3824 C C . PRO A 1 492 ? -0.523 -12.307 -15.373 1.00 52.53 492 PRO A C 1
ATOM 3826 O O . PRO A 1 492 ? -1.630 -12.704 -15.734 1.00 52.53 492 PRO A O 1
ATOM 3829 N N . THR A 1 493 ? 0.325 -13.092 -14.699 1.00 48.56 493 THR A N 1
ATOM 3830 C CA . THR A 1 493 ? 0.068 -14.512 -14.374 1.00 48.56 493 THR A CA 1
ATOM 3831 C C . THR A 1 493 ? -1.079 -14.718 -13.385 1.00 48.56 493 THR A C 1
ATOM 3833 O O . THR A 1 493 ? -1.613 -15.825 -13.300 1.00 48.56 493 THR A O 1
ATOM 3836 N N . GLN A 1 494 ? -1.444 -13.673 -12.640 1.00 47.62 494 GLN A N 1
ATOM 3837 C CA . GLN A 1 494 ? -2.563 -13.628 -11.704 1.00 47.62 494 GLN A CA 1
ATOM 3838 C C . GLN A 1 494 ? -3.319 -12.318 -11.939 1.00 47.62 494 GLN A C 1
ATOM 3840 O O . GLN A 1 494 ? -2.711 -11.251 -12.003 1.00 47.62 494 GLN A O 1
ATOM 3845 N N . THR A 1 495 ? -4.634 -12.405 -12.117 1.00 50.78 495 THR A N 1
ATOM 3846 C CA . THR A 1 495 ? -5.527 -11.239 -12.216 1.00 50.78 495 THR A CA 1
ATOM 3847 C C . THR A 1 495 ? -6.073 -10.874 -10.833 1.00 50.78 495 THR A C 1
ATOM 3849 O O . THR A 1 495 ? -6.110 -11.729 -9.946 1.00 50.78 495 THR A O 1
ATOM 3852 N N . CYS A 1 496 ? -6.526 -9.631 -10.630 1.00 43.91 496 CYS A N 1
ATOM 3853 C CA . CYS A 1 496 ? -7.165 -9.218 -9.370 1.00 43.91 496 CYS A CA 1
ATOM 3854 C C . CYS A 1 496 ? -8.336 -10.144 -8.997 1.00 43.91 496 CYS A C 1
ATOM 3856 O O . CYS A 1 496 ? -8.505 -10.508 -7.834 1.00 43.91 496 CYS A O 1
ATOM 3858 N N . THR A 1 497 ? -9.078 -10.615 -10.002 1.00 51.25 497 THR A N 1
ATOM 3859 C CA . THR A 1 497 ? -10.147 -11.606 -9.852 1.00 51.25 497 THR A CA 1
ATOM 3860 C C . THR A 1 497 ? -9.647 -12.989 -9.400 1.00 51.25 497 THR A C 1
ATOM 3862 O O . THR A 1 497 ? -10.393 -13.701 -8.728 1.00 51.25 497 THR A O 1
ATOM 3865 N N . ASP A 1 498 ? -8.398 -13.383 -9.682 1.00 55.22 498 ASP A N 1
ATOM 3866 C CA . ASP A 1 498 ? -7.812 -14.652 -9.208 1.00 55.22 498 ASP A CA 1
ATOM 3867 C C . ASP A 1 498 ? -7.379 -14.595 -7.747 1.00 55.22 498 ASP A C 1
ATOM 3869 O O . ASP A 1 498 ? -7.667 -15.516 -6.977 1.00 55.22 498 ASP A O 1
ATOM 3873 N N . GLU A 1 499 ? -6.694 -13.519 -7.355 1.00 49.81 499 GLU A N 1
ATOM 3874 C CA . GLU A 1 499 ? -6.308 -13.317 -5.958 1.00 49.81 499 GLU A CA 1
ATOM 3875 C C . GLU A 1 499 ? -7.540 -13.183 -5.069 1.00 49.81 499 GLU A C 1
ATOM 3877 O O . GLU A 1 499 ? -7.580 -13.749 -3.976 1.00 49.81 499 GLU A O 1
ATOM 3882 N N . TRP A 1 500 ? -8.567 -12.481 -5.547 1.00 53.06 500 TRP A N 1
ATOM 3883 C CA . TRP A 1 500 ? -9.802 -12.307 -4.799 1.00 53.06 500 TRP A CA 1
ATOM 3884 C C . TRP A 1 500 ? -10.558 -13.633 -4.630 1.00 53.06 500 TRP A C 1
ATOM 3886 O O . TRP A 1 500 ? -10.908 -14.000 -3.512 1.00 53.06 500 TRP A O 1
ATOM 3896 N N . LYS A 1 501 ? -10.688 -14.452 -5.684 1.00 60.19 501 LYS A N 1
ATOM 3897 C CA . LYS A 1 501 ? -11.300 -15.795 -5.578 1.00 60.19 501 LYS A CA 1
ATOM 3898 C C . LYS A 1 501 ? -10.520 -16.738 -4.661 1.00 60.19 501 LYS A C 1
ATOM 3900 O O . LYS A 1 501 ? -11.121 -17.548 -3.953 1.00 60.19 501 LYS A O 1
ATOM 3905 N N . LYS A 1 502 ? -9.188 -16.630 -4.643 1.00 60.00 502 LYS A N 1
ATOM 3906 C CA . LYS A 1 502 ? -8.341 -17.349 -3.683 1.00 60.00 502 LYS A CA 1
ATOM 3907 C C . LYS A 1 502 ? -8.636 -16.897 -2.247 1.00 60.00 502 LYS A C 1
ATOM 3909 O O . LYS A 1 502 ? -8.859 -17.754 -1.396 1.00 60.00 502 LYS A O 1
ATOM 3914 N N . LYS A 1 503 ? -8.740 -15.586 -2.005 1.00 59.75 503 LYS A N 1
ATOM 3915 C CA . LYS A 1 503 ? -9.110 -15.013 -0.698 1.00 59.75 503 LYS A CA 1
ATOM 3916 C C . LYS A 1 503 ? -10.503 -15.444 -0.237 1.00 59.75 503 LYS A C 1
ATOM 3918 O O . LYS A 1 503 ? -10.662 -15.772 0.932 1.00 59.75 503 LYS A O 1
ATOM 3923 N N . VAL A 1 504 ? -11.491 -15.521 -1.133 1.00 69.44 504 VAL A N 1
ATOM 3924 C CA . VAL A 1 504 ? -12.835 -16.043 -0.811 1.00 69.44 504 VAL A CA 1
ATOM 3925 C C . VAL A 1 504 ? -12.758 -17.505 -0.353 1.00 69.44 504 VAL A C 1
ATOM 3927 O O . VAL A 1 504 ? -13.334 -17.869 0.671 1.00 69.44 504 VAL A O 1
ATOM 3930 N N . SER A 1 505 ? -11.990 -18.347 -1.057 1.00 66.69 505 SER A N 1
ATOM 3931 C CA . SER A 1 505 ? -11.798 -19.747 -0.655 1.00 66.69 505 SER A CA 1
ATOM 3932 C C . SER A 1 505 ? -11.075 -19.887 0.688 1.00 66.69 505 SER A C 1
ATOM 3934 O O . SER A 1 505 ? -11.434 -20.756 1.481 1.00 66.69 505 SER A O 1
ATOM 3936 N N . GLU A 1 506 ? -10.058 -19.062 0.940 1.00 71.06 506 GLU A N 1
ATOM 3937 C CA . GLU A 1 506 ? -9.332 -19.028 2.216 1.00 71.06 506 GLU A CA 1
ATOM 3938 C C . GLU A 1 506 ? -10.235 -18.520 3.353 1.00 71.06 506 GLU A C 1
ATOM 3940 O O . GLU A 1 506 ? -10.209 -19.076 4.449 1.00 71.06 506 GLU A O 1
ATOM 3945 N N . SER A 1 507 ? -11.103 -17.542 3.078 1.00 80.56 507 SER A N 1
ATOM 3946 C CA . SER A 1 507 ? -12.065 -16.986 4.038 1.00 80.56 507 SER A CA 1
ATOM 3947 C C . SER A 1 507 ? -13.033 -18.051 4.566 1.00 80.56 507 SER A C 1
ATOM 3949 O O . SER A 1 507 ? -13.119 -18.258 5.779 1.00 80.56 507 SER A O 1
ATOM 3951 N N . TYR A 1 508 ? -13.704 -18.807 3.684 1.00 86.44 508 TYR A N 1
ATOM 3952 C CA . TYR A 1 508 ? -14.634 -19.861 4.119 1.00 86.44 508 TYR A CA 1
ATOM 3953 C C . TYR A 1 508 ? -13.932 -21.038 4.808 1.00 86.44 508 TYR A C 1
ATOM 3955 O O . TYR A 1 508 ? -14.507 -21.624 5.725 1.00 86.44 508 TYR A O 1
ATOM 3963 N N . ALA A 1 509 ? -12.684 -21.353 4.442 1.00 85.81 509 ALA A N 1
ATOM 3964 C CA . ALA A 1 509 ? -11.895 -22.361 5.152 1.00 85.81 509 ALA A CA 1
ATOM 3965 C C . ALA A 1 509 ? -11.633 -21.952 6.613 1.00 85.81 509 ALA A C 1
ATOM 3967 O O . ALA A 1 509 ? -11.853 -22.752 7.521 1.00 85.81 509 ALA A O 1
ATOM 3968 N N . VAL A 1 510 ? -11.258 -20.689 6.851 1.00 87.19 510 VAL A N 1
ATOM 3969 C CA . VAL A 1 510 ? -11.062 -20.142 8.207 1.00 87.19 510 VAL A CA 1
ATOM 3970 C C . VAL A 1 510 ? -12.370 -20.126 9.002 1.00 87.19 510 VAL A C 1
ATOM 3972 O O . VAL A 1 510 ? -12.376 -20.403 10.201 1.00 87.19 510 VAL A O 1
ATOM 3975 N N . ILE A 1 511 ? -13.497 -19.813 8.357 1.00 88.00 511 ILE A N 1
ATOM 3976 C CA . ILE A 1 511 ? -14.818 -19.845 9.001 1.00 88.00 511 ILE A CA 1
ATOM 3977 C C . ILE A 1 511 ? -15.154 -21.262 9.486 1.00 88.00 511 ILE A C 1
ATOM 3979 O O . ILE A 1 511 ? -15.577 -21.426 10.631 1.00 88.00 511 ILE A O 1
ATOM 3983 N N . ILE A 1 512 ? -14.936 -22.277 8.643 1.00 91.12 512 ILE A N 1
ATOM 3984 C CA . ILE A 1 512 ? -15.166 -23.688 8.988 1.00 91.12 512 ILE A CA 1
ATOM 3985 C C . ILE A 1 512 ? -14.238 -24.123 10.126 1.00 91.12 512 ILE A C 1
ATOM 3987 O O . ILE A 1 512 ? -14.712 -24.704 11.098 1.00 91.12 512 ILE A O 1
ATOM 3991 N N . GLU A 1 513 ? -12.949 -23.782 10.063 1.00 92.19 513 GLU A N 1
ATOM 3992 C CA . GLU A 1 513 ? -11.987 -24.095 11.127 1.00 92.19 513 GLU A CA 1
ATOM 3993 C C . GLU A 1 513 ? -12.434 -23.522 12.480 1.00 92.19 513 GLU A C 1
ATOM 3995 O O . GLU A 1 513 ? -12.478 -24.237 13.480 1.00 92.19 513 GLU A O 1
ATOM 4000 N N . ARG A 1 514 ? -12.870 -22.258 12.509 1.00 92.38 514 ARG A N 1
ATOM 4001 C CA . ARG A 1 514 ? -13.363 -21.605 13.732 1.00 92.38 514 ARG A CA 1
ATOM 4002 C C . ARG A 1 514 ? -14.655 -22.220 14.272 1.00 92.38 514 ARG A C 1
ATOM 4004 O O . ARG A 1 514 ? -14.833 -22.272 15.491 1.00 92.38 514 ARG A O 1
ATOM 4011 N N . LEU A 1 515 ? -15.558 -22.663 13.393 1.00 91.75 515 LEU A N 1
ATOM 4012 C CA . LEU A 1 515 ? -16.748 -23.425 13.788 1.00 91.75 515 LEU A CA 1
ATOM 4013 C C . LEU A 1 515 ? -16.343 -24.764 14.408 1.00 91.75 515 LEU A C 1
ATOM 4015 O O . LEU A 1 515 ? -16.861 -25.135 15.458 1.00 91.75 515 LEU A O 1
ATOM 4019 N N . GLU A 1 516 ? -15.403 -25.480 13.789 1.00 92.56 516 GLU A N 1
ATOM 4020 C CA . GLU A 1 516 ? -14.891 -26.751 14.302 1.00 92.56 516 GLU A CA 1
ATOM 4021 C C . GLU A 1 516 ? -14.166 -26.601 15.642 1.00 92.56 516 GLU A C 1
ATOM 4023 O O . GLU A 1 516 ? -14.307 -27.464 16.507 1.00 92.56 516 GLU A O 1
ATOM 4028 N N . GLU A 1 517 ? -13.436 -25.508 15.856 1.00 91.19 517 GLU A N 1
ATOM 4029 C CA . GLU A 1 517 ? -12.834 -25.187 17.152 1.00 91.19 517 GLU A CA 1
ATOM 4030 C C . GLU A 1 517 ? -13.885 -25.025 18.252 1.00 91.19 517 GLU A C 1
ATOM 4032 O O . GLU A 1 517 ? -13.740 -25.620 19.320 1.00 91.19 517 GLU A O 1
ATOM 4037 N N . ASP A 1 518 ? -14.977 -24.298 17.987 1.00 90.88 518 ASP A N 1
ATOM 4038 C CA . ASP A 1 518 ? -16.081 -24.161 18.945 1.00 90.88 518 ASP A CA 1
ATOM 4039 C C . ASP A 1 518 ? -16.764 -25.516 19.232 1.00 90.88 518 ASP A C 1
ATOM 4041 O O . ASP A 1 518 ? -17.346 -25.708 20.301 1.00 90.88 518 ASP A O 1
ATOM 4045 N N . LEU A 1 519 ? -16.670 -26.490 18.319 1.00 89.25 519 LEU A N 1
ATOM 4046 C CA . LEU A 1 519 ? -17.167 -27.855 18.524 1.00 89.25 519 LEU A CA 1
ATOM 4047 C C . LEU A 1 519 ? -16.216 -28.757 19.329 1.00 89.25 519 LEU A C 1
ATOM 4049 O O . LEU A 1 519 ? -16.662 -29.791 19.840 1.00 89.25 519 LEU A O 1
ATOM 4053 N N . ARG A 1 520 ? -14.926 -28.415 19.447 1.00 87.88 520 ARG A N 1
ATOM 4054 C CA . ARG A 1 520 ? -13.916 -29.226 20.148 1.00 87.88 520 ARG A CA 1
ATOM 4055 C C . ARG A 1 520 ? -13.967 -28.976 21.657 1.00 87.88 520 ARG A C 1
ATOM 4057 O O . ARG A 1 520 ? -13.255 -28.138 22.203 1.00 87.88 520 ARG A O 1
ATOM 4064 N N . ILE A 1 521 ? -14.796 -29.755 22.346 1.00 84.88 521 ILE A N 1
ATOM 4065 C CA . ILE A 1 521 ? -14.877 -29.783 23.815 1.00 84.88 521 ILE A CA 1
ATOM 4066 C C . ILE A 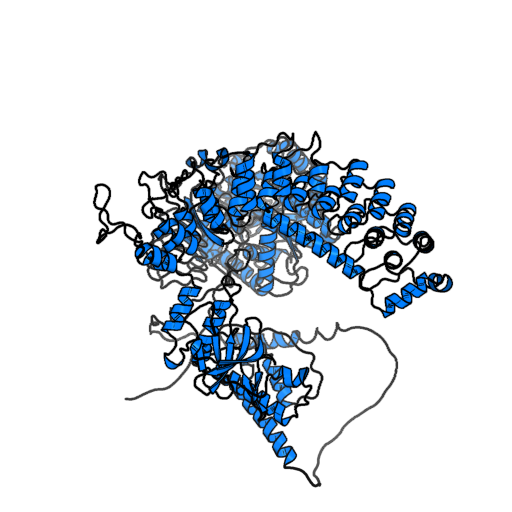1 521 ? -13.972 -30.902 24.355 1.00 84.88 521 ILE A C 1
ATOM 4068 O O . ILE A 1 521 ? -13.904 -31.982 23.768 1.00 84.88 521 ILE A O 1
ATOM 4072 N N . LYS A 1 522 ? -13.282 -30.665 25.482 1.00 83.88 522 LYS A N 1
ATOM 4073 C CA . LYS A 1 522 ? -12.445 -31.679 26.154 1.00 83.88 522 LYS A CA 1
ATOM 4074 C C . LYS A 1 522 ? -13.304 -32.907 26.503 1.00 83.88 522 LYS A C 1
ATOM 4076 O O . LYS A 1 522 ? -14.399 -32.743 27.030 1.00 83.88 522 LYS A O 1
ATOM 4081 N N . GLU A 1 523 ? -12.820 -34.130 26.263 1.00 82.25 523 GLU A N 1
ATOM 4082 C CA . GLU A 1 523 ? -13.624 -35.366 26.421 1.00 82.25 523 GLU A CA 1
ATOM 4083 C C . GLU A 1 523 ? -14.295 -35.517 27.795 1.00 82.25 523 GLU A C 1
ATOM 4085 O O . GLU A 1 523 ? -15.444 -35.960 27.892 1.00 82.25 523 GLU A O 1
ATOM 4090 N N . VAL A 1 524 ? -13.587 -35.123 28.858 1.00 81.62 524 VAL A N 1
ATOM 4091 C CA . VAL A 1 524 ? -14.101 -35.166 30.234 1.00 81.62 524 VAL A CA 1
ATOM 4092 C C . VAL A 1 524 ? -15.294 -34.218 30.389 1.00 81.62 524 VAL A C 1
ATOM 4094 O O . VAL A 1 524 ? -16.362 -34.636 30.828 1.00 81.62 524 VAL A O 1
ATOM 4097 N N . GLU A 1 525 ? -15.150 -32.971 29.932 1.00 82.31 525 GLU A N 1
ATOM 4098 C CA . GLU A 1 525 ? -16.220 -31.965 29.964 1.00 82.31 525 GLU A CA 1
ATOM 4099 C C . GLU A 1 525 ? -17.398 -32.366 29.067 1.00 82.31 525 GLU A C 1
ATOM 4101 O O . GLU A 1 525 ? -18.558 -32.201 29.444 1.00 82.31 525 GLU A O 1
ATOM 4106 N N . PHE A 1 526 ? -17.123 -32.935 27.890 1.00 84.31 526 PHE A N 1
ATOM 4107 C CA . PHE A 1 526 ? -18.155 -33.408 26.971 1.00 84.31 526 PHE A CA 1
ATOM 4108 C C . PHE A 1 526 ? -19.011 -34.511 27.605 1.00 84.31 526 PHE A C 1
ATOM 4110 O O . PHE A 1 526 ? -20.237 -34.477 27.498 1.00 84.31 526 PHE A O 1
ATOM 4117 N N . SER A 1 527 ? -18.383 -35.458 28.307 1.00 83.56 527 SER A N 1
ATOM 4118 C CA . SER A 1 527 ? -19.076 -36.561 28.983 1.00 83.56 527 SER A CA 1
ATOM 4119 C C . SER A 1 527 ? -19.964 -36.067 30.128 1.00 83.56 527 SER A C 1
ATOM 4121 O O . SER A 1 527 ? -21.123 -36.474 30.232 1.00 83.56 527 SER A O 1
ATOM 4123 N N . GLU A 1 528 ? -19.460 -35.140 30.947 1.00 84.69 528 GLU A N 1
ATOM 4124 C CA . GLU A 1 528 ? -20.223 -34.524 32.038 1.00 84.69 528 GLU A CA 1
ATOM 4125 C C . GLU A 1 528 ? -21.412 -33.706 31.521 1.00 84.69 528 GLU A C 1
ATOM 4127 O O . GLU A 1 528 ? -22.534 -33.852 32.009 1.00 84.69 528 GLU A O 1
ATOM 4132 N N . LEU A 1 529 ? -21.194 -32.879 30.494 1.00 85.94 529 LEU A N 1
ATOM 4133 C CA . LEU A 1 529 ? -22.246 -32.060 29.893 1.00 85.94 529 LEU A CA 1
ATOM 4134 C C . LEU A 1 529 ? -23.301 -32.922 29.195 1.00 85.94 529 LEU A C 1
ATOM 4136 O O . LEU A 1 529 ? -24.492 -32.656 29.333 1.00 85.94 529 LEU A O 1
ATOM 4140 N N . LYS A 1 530 ? -22.901 -33.991 28.502 1.00 85.31 530 LYS A N 1
ATOM 4141 C CA . LYS A 1 530 ? -23.835 -34.936 27.877 1.00 85.31 530 LYS A CA 1
ATOM 4142 C C . LYS A 1 530 ? -24.693 -35.665 28.918 1.00 85.31 530 LYS A C 1
ATOM 4144 O O . LYS A 1 530 ? -25.894 -35.842 28.709 1.00 85.31 530 LYS A O 1
ATOM 4149 N N . HIS A 1 531 ? -24.119 -36.038 30.064 1.00 85.50 531 HIS A N 1
ATOM 4150 C CA . HIS A 1 531 ? -24.898 -36.554 31.194 1.00 85.50 531 HIS A CA 1
ATOM 4151 C C . HIS A 1 531 ? -25.857 -35.485 31.748 1.00 85.50 531 HIS A C 1
ATOM 4153 O O . HIS A 1 531 ? -27.034 -35.755 31.987 1.00 85.50 531 HIS A O 1
ATOM 4159 N N . ALA A 1 532 ? -25.391 -34.241 31.889 1.00 86.12 532 ALA A N 1
ATOM 4160 C CA . ALA A 1 532 ? -26.223 -33.137 32.360 1.00 86.12 532 ALA A CA 1
ATOM 4161 C C . ALA A 1 532 ? -27.425 -32.861 31.441 1.00 86.12 532 ALA A C 1
ATOM 4163 O O . ALA A 1 532 ? -28.508 -32.592 31.943 1.00 86.12 532 ALA A O 1
ATOM 4164 N N . PHE A 1 533 ? -27.270 -32.979 30.119 1.00 88.00 533 PHE A N 1
ATOM 4165 C CA . PHE A 1 533 ? -28.367 -32.824 29.153 1.00 88.00 533 PHE A CA 1
ATOM 4166 C C . PHE A 1 533 ? -29.214 -34.094 28.944 1.00 88.00 533 PHE A C 1
ATOM 4168 O O . PHE A 1 533 ? -30.161 -34.057 28.164 1.00 88.00 533 PHE A O 1
ATOM 4175 N N . SER A 1 534 ? -28.918 -35.210 29.618 1.00 84.81 534 SER A N 1
ATOM 4176 C CA . SER A 1 534 ? -29.724 -36.446 29.547 1.00 84.81 534 SER A CA 1
ATOM 4177 C C . SER A 1 534 ? -30.494 -36.765 30.833 1.00 84.81 534 SER A C 1
ATOM 4179 O O . SER A 1 534 ? -31.351 -37.646 30.818 1.00 84.81 534 SER A O 1
ATOM 4181 N N . SER A 1 535 ? -30.254 -36.031 31.925 1.00 85.94 535 SER A N 1
ATOM 4182 C CA . SER A 1 535 ? -30.955 -36.185 33.206 1.00 85.94 535 SER A CA 1
ATOM 4183 C C . SER A 1 535 ? -31.536 -34.853 33.683 1.00 85.94 535 SER A C 1
ATOM 4185 O O . SER A 1 535 ? -30.792 -33.905 33.928 1.00 85.94 535 SER A O 1
ATOM 4187 N N . GLU A 1 536 ? -32.858 -34.782 33.885 1.00 80.62 536 GLU A N 1
ATOM 4188 C CA . GLU A 1 536 ? -33.522 -33.574 34.409 1.00 80.62 536 GLU A CA 1
ATOM 4189 C C . GLU A 1 536 ? -32.987 -33.162 35.789 1.00 80.62 536 GLU A C 1
ATOM 4191 O O . GLU A 1 536 ? -32.861 -31.971 36.089 1.00 80.62 536 GLU A O 1
ATOM 4196 N N . GLU A 1 537 ? -32.633 -34.134 36.635 1.00 82.81 537 GLU A N 1
ATOM 4197 C CA . GLU A 1 537 ? -32.078 -33.856 37.960 1.00 82.81 537 GLU A CA 1
ATOM 4198 C C . GLU A 1 537 ? -30.672 -33.246 37.862 1.00 82.81 537 GLU A C 1
ATOM 4200 O O . GLU A 1 537 ? -30.344 -32.314 38.601 1.00 82.81 537 GLU A O 1
ATOM 4205 N N . ALA A 1 538 ? -29.849 -33.735 36.928 1.00 82.88 538 ALA A N 1
ATOM 4206 C CA . ALA A 1 538 ? -28.518 -33.190 36.677 1.00 82.88 538 ALA A CA 1
ATOM 4207 C C . ALA A 1 538 ? -28.597 -31.803 36.022 1.00 82.88 538 ALA A C 1
ATOM 4209 O O . ALA A 1 538 ? -27.920 -30.879 36.470 1.00 82.88 538 ALA A O 1
ATOM 4210 N N . PHE A 1 539 ? -29.478 -31.627 35.033 1.00 85.81 539 PHE A N 1
ATOM 4211 C CA . PHE A 1 539 ? -29.697 -30.365 34.329 1.00 85.81 539 PHE A CA 1
ATOM 4212 C C . PHE A 1 539 ? -30.096 -29.224 35.276 1.00 85.81 539 PHE A C 1
ATOM 4214 O O . PHE A 1 539 ? -29.598 -28.101 35.166 1.00 85.81 539 PHE A O 1
ATOM 4221 N N . ASN A 1 540 ? -30.952 -29.508 36.263 1.00 82.12 540 ASN A N 1
ATOM 4222 C CA . ASN A 1 540 ? -31.387 -28.512 37.242 1.00 82.12 540 ASN A CA 1
ATOM 4223 C C . ASN A 1 540 ? -30.268 -28.021 38.176 1.00 82.12 540 ASN A C 1
ATOM 4225 O O . ASN A 1 540 ? -30.396 -26.935 38.742 1.00 82.12 540 ASN A O 1
ATOM 4229 N N . LYS A 1 541 ? -29.171 -28.778 38.310 1.00 81.69 541 LYS A N 1
ATOM 4230 C CA . LYS A 1 541 ? -28.004 -28.428 39.137 1.00 81.69 541 LYS A CA 1
ATOM 4231 C C . LYS A 1 541 ? -26.926 -27.657 38.360 1.00 81.69 541 LYS A C 1
ATOM 4233 O O . LYS A 1 541 ? -25.961 -27.195 38.966 1.00 81.69 541 LYS A O 1
ATOM 4238 N N . VAL A 1 542 ? -27.068 -27.495 37.041 1.00 82.62 542 VAL A N 1
ATOM 4239 C CA . VAL A 1 542 ? -26.050 -26.842 36.204 1.00 82.62 542 VAL A CA 1
ATOM 4240 C C . VAL A 1 542 ? -26.006 -25.331 36.462 1.00 82.62 542 VAL A C 1
ATOM 4242 O O . VAL A 1 542 ? -27.026 -24.639 36.461 1.00 82.62 542 VAL A O 1
ATOM 4245 N N . ASN A 1 543 ? -24.797 -24.792 36.642 1.00 84.69 543 ASN A N 1
ATOM 4246 C CA . ASN A 1 543 ? -24.574 -23.360 36.827 1.00 84.69 543 ASN A CA 1
ATOM 4247 C C . ASN A 1 543 ? -24.838 -22.580 35.525 1.00 84.69 543 ASN A C 1
ATOM 4249 O O . ASN A 1 543 ? -24.053 -22.658 34.585 1.00 84.69 543 ASN A O 1
ATOM 4253 N N . LEU A 1 544 ? -25.888 -21.751 35.499 1.00 84.62 544 LEU A N 1
ATOM 4254 C CA . LEU A 1 544 ? -26.287 -20.922 34.346 1.00 84.62 544 LEU A CA 1
ATOM 4255 C C . LEU A 1 544 ? -25.185 -19.974 33.829 1.00 84.62 544 LEU A C 1
ATOM 4257 O O . LEU A 1 544 ? -25.144 -19.627 32.639 1.00 84.62 544 LEU A O 1
ATOM 4261 N N . ASN A 1 545 ? -24.267 -19.584 34.716 1.00 85.69 545 ASN A N 1
ATOM 4262 C CA . ASN A 1 545 ? -23.131 -18.718 34.412 1.00 85.69 545 ASN A CA 1
ATOM 4263 C C . ASN A 1 545 ? -21.898 -19.487 33.919 1.00 85.69 545 ASN A C 1
ATOM 4265 O O . ASN A 1 545 ? -20.906 -18.850 33.573 1.00 85.69 545 ASN A O 1
ATOM 4269 N N . TYR A 1 546 ? -21.944 -20.823 33.862 1.00 86.81 546 TYR A N 1
ATOM 4270 C CA . TYR A 1 546 ? -20.838 -21.635 33.360 1.00 86.81 546 TYR A CA 1
ATOM 4271 C C . TYR A 1 546 ? -20.491 -21.260 31.920 1.00 86.81 546 TYR A C 1
ATOM 4273 O O . TYR A 1 546 ? -21.378 -21.122 31.068 1.00 86.81 546 TYR A O 1
ATOM 4281 N N . ARG A 1 547 ? -19.194 -21.096 31.659 1.00 86.50 547 ARG A N 1
ATOM 4282 C CA . ARG A 1 547 ? -18.630 -20.835 30.338 1.00 86.50 547 ARG A CA 1
ATOM 4283 C C . ARG A 1 547 ? -17.353 -21.647 30.172 1.00 86.50 547 ARG A C 1
ATOM 4285 O O . ARG A 1 547 ? -16.573 -21.734 31.118 1.00 86.50 547 ARG A O 1
ATOM 4292 N N . THR A 1 548 ? -17.136 -22.194 28.980 1.00 86.19 548 THR A N 1
ATOM 4293 C CA . THR A 1 548 ? -15.857 -22.835 28.637 1.00 86.19 548 THR A CA 1
ATOM 4294 C C . THR A 1 548 ? -14.767 -21.787 28.399 1.00 86.19 548 THR A C 1
ATOM 4296 O O . THR A 1 548 ? -15.052 -20.591 28.270 1.00 86.19 548 THR A O 1
ATOM 4299 N N . GLU A 1 549 ? -13.515 -22.233 28.264 1.00 78.88 549 GLU A N 1
ATOM 4300 C CA . GLU A 1 549 ? -12.394 -21.377 27.848 1.00 78.88 549 GLU A CA 1
ATOM 4301 C C . GLU A 1 549 ? -12.658 -20.700 26.490 1.00 78.88 549 GLU A C 1
ATOM 4303 O O . GLU A 1 549 ? -12.303 -19.540 26.323 1.00 78.88 549 GLU A O 1
ATOM 4308 N N . GLY A 1 550 ? -13.373 -21.350 25.563 1.00 74.25 550 GLY A N 1
ATOM 4309 C CA . GLY A 1 550 ? -13.812 -20.768 24.281 1.00 74.25 550 GLY A CA 1
ATOM 4310 C C . GLY A 1 550 ? -14.951 -19.740 24.395 1.00 74.25 550 GLY A C 1
ATOM 4311 O O . GLY A 1 550 ? -15.392 -19.162 23.404 1.00 74.25 550 GLY A O 1
ATOM 4312 N N . GLY A 1 551 ? -15.454 -19.477 25.605 1.00 85.94 551 GLY A N 1
ATOM 4313 C CA . GLY A 1 551 ? -16.565 -18.553 25.841 1.00 85.94 551 GLY A CA 1
ATOM 4314 C C . GLY A 1 551 ? -17.946 -19.133 25.519 1.00 85.94 551 GLY A C 1
ATOM 4315 O O . GLY A 1 551 ? -18.916 -18.374 25.427 1.00 85.94 551 GLY A O 1
ATOM 4316 N N . LEU A 1 552 ? -18.073 -20.457 25.373 1.00 92.19 552 LEU A N 1
ATOM 4317 C CA . LEU A 1 552 ? -19.352 -21.095 25.071 1.00 92.19 552 LEU A CA 1
ATOM 4318 C C . LEU A 1 552 ? -20.308 -20.999 26.260 1.00 92.19 552 LEU A C 1
ATOM 4320 O O . LEU A 1 552 ? -19.950 -21.312 27.393 1.00 92.19 552 LEU A O 1
ATOM 4324 N N . SER A 1 553 ? -21.544 -20.573 26.000 1.00 92.94 553 SER A N 1
ATOM 4325 C CA . SER A 1 553 ? -22.625 -20.571 26.986 1.00 92.94 553 SER A CA 1
ATOM 4326 C C . SER A 1 553 ? -23.278 -21.943 27.108 1.00 92.94 553 SER A C 1
ATOM 4328 O O . SER A 1 553 ? -23.155 -22.762 26.204 1.00 92.94 553 SER A O 1
ATOM 4330 N N . LEU A 1 554 ? -24.054 -22.181 28.172 1.00 92.00 554 LEU A N 1
ATOM 4331 C CA . LEU A 1 554 ? -24.879 -23.395 28.243 1.00 92.00 554 LEU A CA 1
ATOM 4332 C C . LEU A 1 554 ? -25.848 -23.522 27.066 1.00 92.00 554 LEU A C 1
ATOM 4334 O O . LEU A 1 554 ? -26.186 -24.637 26.694 1.00 92.00 554 LEU A O 1
ATOM 4338 N N . LEU A 1 555 ? -26.272 -22.407 26.463 1.00 93.06 555 LEU A N 1
ATOM 4339 C CA . LEU A 1 555 ? -27.113 -22.436 25.270 1.00 93.06 555 LEU A CA 1
ATOM 4340 C C . LEU A 1 555 ? -26.323 -22.923 24.040 1.00 93.06 555 LEU A C 1
ATOM 4342 O O . LEU A 1 555 ? -26.849 -23.712 23.262 1.00 93.06 555 LEU A O 1
ATOM 4346 N N . HIS A 1 556 ? -25.044 -22.541 23.907 1.00 94.50 556 HIS A N 1
ATOM 4347 C CA . HIS A 1 556 ? -24.132 -23.093 22.890 1.00 94.50 556 HIS A CA 1
ATOM 4348 C C . HIS A 1 556 ? -23.879 -24.585 23.132 1.00 94.50 556 HIS A C 1
ATOM 4350 O O . HIS A 1 556 ? -24.049 -25.402 22.234 1.00 94.50 556 HIS A O 1
ATOM 4356 N N . LEU A 1 557 ? -23.546 -24.951 24.371 1.00 92.06 557 LEU A N 1
ATOM 4357 C CA . LEU A 1 557 ? -23.253 -26.331 24.759 1.00 92.06 557 LEU A CA 1
ATOM 4358 C C . LEU A 1 557 ? -24.475 -27.243 24.620 1.00 92.06 557 LEU A C 1
ATOM 4360 O O . LEU A 1 557 ? -24.323 -28.398 24.246 1.00 92.06 557 LEU A O 1
ATOM 4364 N N . CYS A 1 558 ? -25.687 -26.725 24.833 1.00 91.81 558 CYS A N 1
ATOM 4365 C CA . CYS A 1 558 ? -26.931 -27.446 24.560 1.00 91.81 558 CYS A CA 1
ATOM 4366 C C . CYS A 1 558 ? -27.030 -27.863 23.082 1.00 91.81 558 CYS A C 1
ATOM 4368 O O . CYS A 1 558 ? -27.519 -28.951 22.789 1.00 91.81 558 CYS A O 1
ATOM 4370 N N . CYS A 1 559 ? -26.533 -27.033 22.159 1.00 92.56 559 CYS A N 1
ATOM 4371 C CA . CYS A 1 559 ? -26.523 -27.331 20.724 1.00 92.56 559 CYS A CA 1
ATOM 4372 C C . CYS A 1 559 ? -25.423 -28.329 20.329 1.00 92.56 559 CYS A C 1
ATOM 4374 O O . CYS A 1 559 ? -25.571 -29.047 19.346 1.00 92.56 559 CYS A O 1
ATOM 4376 N N . ILE A 1 560 ? -24.336 -28.405 21.103 1.00 90.50 560 ILE A N 1
ATOM 4377 C CA . ILE A 1 560 ? -23.171 -29.251 20.800 1.00 90.50 560 ILE A CA 1
ATOM 4378 C C . ILE A 1 560 ? -23.268 -30.629 21.471 1.00 90.50 560 ILE A C 1
ATOM 4380 O O . ILE A 1 560 ? -22.931 -31.639 20.857 1.00 90.50 560 ILE A O 1
ATOM 4384 N N . CYS A 1 561 ? -23.734 -30.682 22.720 1.00 88.56 561 CYS A N 1
ATOM 4385 C CA . CYS A 1 561 ? -23.670 -31.860 23.591 1.00 88.56 561 CYS A CA 1
ATOM 4386 C C . CYS A 1 561 ? -24.973 -32.680 23.635 1.00 88.56 561 CYS A C 1
ATOM 4388 O O . CYS A 1 561 ? -25.158 -33.478 24.553 1.00 88.56 561 CYS A O 1
ATOM 4390 N N . GLY A 1 562 ? -25.875 -32.506 22.662 1.00 82.88 562 GLY A N 1
ATOM 4391 C CA . GLY A 1 562 ? -27.094 -33.317 22.540 1.00 82.88 562 GLY A CA 1
ATOM 4392 C C . GLY A 1 562 ? -28.254 -32.878 23.437 1.00 82.88 562 GLY A C 1
ATOM 4393 O O . GLY A 1 562 ? -28.978 -33.720 23.963 1.00 82.88 562 GLY A O 1
ATOM 4394 N N . GLY A 1 563 ? -28.438 -31.570 23.633 1.00 88.19 563 GLY A N 1
ATOM 4395 C CA . GLY A 1 563 ? -29.644 -31.034 24.260 1.00 88.19 563 GLY A CA 1
ATOM 4396 C C . GLY A 1 563 ? -30.890 -31.167 23.372 1.00 88.19 563 GLY A C 1
ATOM 4397 O O . GLY A 1 563 ? -30.819 -31.596 22.224 1.00 88.19 563 GLY A O 1
ATOM 4398 N N . ASN A 1 564 ? -32.051 -30.782 23.909 1.00 90.94 564 ASN A N 1
ATOM 4399 C CA . ASN A 1 564 ? -33.354 -30.900 23.243 1.00 90.94 564 ASN A CA 1
ATOM 4400 C C . ASN A 1 564 ? -34.141 -29.582 23.374 1.00 90.94 564 ASN A C 1
ATOM 4402 O O . ASN A 1 564 ? -33.720 -28.656 24.079 1.00 90.94 564 ASN A O 1
ATOM 4406 N N . LYS A 1 565 ? -35.319 -29.491 22.746 1.00 92.19 565 LYS A N 1
ATOM 4407 C CA . LYS A 1 565 ? -36.151 -28.274 22.802 1.00 92.19 565 LYS A CA 1
ATOM 4408 C C . LYS A 1 565 ? -36.560 -27.845 24.219 1.00 92.19 565 LYS A C 1
ATOM 4410 O O . LYS A 1 565 ? -36.741 -26.651 24.460 1.00 92.19 565 LYS A O 1
ATOM 4415 N N . ALA A 1 566 ? -36.724 -28.782 25.159 1.00 91.00 566 ALA A N 1
ATOM 4416 C CA . ALA A 1 566 ? -37.097 -28.471 26.540 1.00 91.00 566 ALA A CA 1
ATOM 4417 C C . ALA A 1 566 ? -35.937 -27.791 27.283 1.00 91.00 566 ALA A C 1
ATOM 4419 O O . ALA A 1 566 ? -36.163 -26.816 28.006 1.00 91.00 566 ALA A O 1
ATOM 4420 N N . HIS A 1 567 ? -34.698 -28.226 27.031 1.00 92.19 567 HIS A N 1
ATOM 4421 C CA . HIS A 1 567 ? -33.497 -27.575 27.553 1.00 92.19 567 HIS A CA 1
ATOM 4422 C C . HIS A 1 567 ? -33.361 -26.144 27.022 1.00 92.19 567 HIS A C 1
ATOM 4424 O O . HIS A 1 567 ? -33.187 -25.227 27.823 1.00 92.19 567 HIS A O 1
ATOM 4430 N N . ILE A 1 568 ? -33.531 -25.926 25.710 1.00 93.19 568 ILE A N 1
ATOM 4431 C CA . ILE A 1 568 ? -33.495 -24.579 25.107 1.00 93.19 568 ILE A CA 1
ATOM 4432 C C . ILE A 1 568 ? -34.530 -23.661 25.762 1.00 93.19 568 ILE A C 1
ATOM 4434 O O . ILE A 1 568 ? -34.169 -22.610 26.293 1.00 93.19 568 ILE A O 1
ATOM 4438 N N . ARG A 1 569 ? -35.799 -24.088 25.820 1.00 90.19 569 ARG A N 1
ATOM 4439 C CA . ARG A 1 569 ? -36.874 -23.319 26.469 1.00 90.19 569 ARG A CA 1
ATOM 4440 C C . ARG A 1 569 ? -36.544 -22.988 27.920 1.00 90.19 569 ARG A C 1
ATOM 4442 O O . ARG A 1 569 ? -36.693 -21.842 28.334 1.00 90.19 569 ARG A O 1
ATOM 4449 N N . THR A 1 570 ? -36.057 -23.965 28.683 1.00 90.69 570 THR A N 1
ATOM 4450 C CA . THR A 1 570 ? -35.717 -23.760 30.095 1.00 90.69 570 THR A CA 1
ATOM 4451 C C . THR A 1 570 ? -34.562 -22.776 30.271 1.00 90.69 570 THR A C 1
ATOM 4453 O O . THR A 1 570 ? -34.642 -21.894 31.123 1.00 90.69 570 THR A O 1
ATOM 4456 N N . LEU A 1 571 ? -33.498 -22.884 29.469 1.00 92.12 571 LEU A N 1
ATOM 4457 C CA . LEU A 1 571 ? -32.360 -21.963 29.541 1.00 92.12 571 LEU A CA 1
ATOM 4458 C C . LEU A 1 571 ? -32.767 -20.530 29.180 1.00 92.12 571 LEU A C 1
ATOM 4460 O O . LEU A 1 571 ? -32.345 -19.590 29.853 1.00 92.12 571 LEU A O 1
ATOM 4464 N N . MET A 1 572 ? -33.614 -20.360 28.164 1.00 90.56 572 MET A N 1
ATOM 4465 C CA . MET A 1 572 ? -34.102 -19.044 27.743 1.00 90.56 572 MET A CA 1
ATOM 4466 C C . MET A 1 572 ? -35.047 -18.423 28.781 1.00 90.56 572 MET A C 1
ATOM 4468 O O . MET A 1 572 ? -34.875 -17.255 29.124 1.00 90.56 572 MET A O 1
ATOM 4472 N N . LEU A 1 573 ? -35.962 -19.205 29.374 1.00 88.88 573 LEU A N 1
ATOM 4473 C CA . LEU A 1 573 ? -36.806 -18.762 30.499 1.00 88.88 573 LEU A CA 1
ATOM 4474 C C . LEU A 1 573 ? -35.977 -18.361 31.728 1.00 88.88 573 LEU A C 1
ATOM 4476 O O . LEU A 1 573 ? -36.333 -17.424 32.437 1.00 88.88 573 LEU A O 1
ATOM 4480 N N . LYS A 1 574 ? -34.843 -19.034 31.958 1.00 88.31 574 LYS A N 1
ATOM 4481 C CA . LYS A 1 574 ? -33.867 -18.686 33.003 1.00 88.31 574 LYS A CA 1
ATOM 4482 C C . LYS A 1 574 ? -32.955 -17.503 32.622 1.00 88.31 574 LYS A C 1
ATOM 4484 O O . LYS A 1 574 ? -32.029 -17.187 33.366 1.00 88.31 574 LYS A O 1
ATOM 4489 N N . GLY A 1 575 ? -33.211 -16.829 31.497 1.00 85.50 575 GLY A N 1
ATOM 4490 C CA . GLY A 1 575 ? -32.574 -15.567 31.115 1.00 85.50 575 GLY A CA 1
ATOM 4491 C C . GLY A 1 575 ? -31.335 -15.683 30.222 1.00 85.50 575 GLY A C 1
ATOM 4492 O O . GLY A 1 575 ? -30.664 -14.671 29.996 1.00 85.50 575 GLY A O 1
ATOM 4493 N N . LEU A 1 576 ? -30.999 -16.869 29.694 1.00 91.38 576 LEU A N 1
ATOM 4494 C CA . LEU A 1 576 ? -29.909 -16.986 28.718 1.00 91.38 576 LEU A CA 1
ATOM 4495 C C . LEU A 1 576 ? -30.348 -16.418 27.366 1.00 91.38 576 LEU A C 1
ATOM 4497 O O . LEU A 1 576 ? -31.321 -16.867 26.767 1.00 91.38 576 LEU A O 1
ATOM 4501 N N . ARG A 1 577 ? -29.590 -15.434 26.875 1.00 89.06 577 ARG A N 1
ATOM 4502 C CA . ARG A 1 577 ? -29.890 -14.746 25.617 1.00 89.06 577 ARG A CA 1
ATOM 4503 C C . ARG A 1 577 ? -29.388 -15.552 24.411 1.00 89.06 577 ARG A C 1
ATOM 4505 O O . ARG A 1 577 ? -28.199 -15.879 24.391 1.00 89.06 577 ARG A O 1
ATOM 4512 N N . PRO A 1 578 ? -30.232 -15.797 23.389 1.00 91.00 578 PRO A N 1
ATOM 4513 C CA . PRO A 1 578 ? -29.824 -16.471 22.153 1.00 91.00 578 PRO A CA 1
ATOM 4514 C C . PRO A 1 578 ? -28.849 -15.642 21.314 1.00 91.00 578 PRO A C 1
ATOM 4516 O O . PRO A 1 578 ? -28.092 -16.207 20.532 1.00 91.00 578 PRO A O 1
ATOM 4519 N N . SER A 1 579 ? -28.818 -14.322 21.526 1.00 91.94 579 SER A N 1
ATOM 4520 C CA . SER A 1 579 ? -27.977 -13.397 20.769 1.00 91.94 579 SER A CA 1
ATOM 4521 C C . SER A 1 579 ? -26.511 -13.353 21.188 1.00 91.94 579 SER A C 1
ATOM 4523 O O . SER A 1 579 ? -25.727 -12.570 20.651 1.00 91.94 579 SER A O 1
ATOM 4525 N N . ARG A 1 580 ? -26.109 -14.158 22.174 1.00 92.06 580 ARG A N 1
ATOM 4526 C CA . ARG A 1 580 ? -24.728 -14.164 22.650 1.00 92.06 580 ARG A CA 1
ATOM 4527 C C . ARG A 1 580 ? -23.810 -14.858 21.644 1.00 92.06 580 ARG A C 1
ATOM 4529 O O . ARG A 1 580 ? -24.173 -15.892 21.102 1.00 92.06 580 ARG A O 1
ATOM 4536 N N . LEU A 1 581 ? -22.609 -14.309 21.467 1.00 93.81 581 LEU A N 1
ATOM 4537 C CA . LEU A 1 581 ? -21.570 -14.860 20.599 1.00 93.81 581 LEU A CA 1
ATOM 4538 C C . LEU A 1 581 ? -20.518 -15.650 21.400 1.00 93.81 581 LEU A C 1
ATOM 4540 O O . LEU A 1 581 ? -20.252 -15.330 22.566 1.00 93.81 581 LEU A O 1
ATOM 4544 N N . THR A 1 582 ? -19.937 -16.686 20.790 1.00 94.06 582 THR A N 1
ATOM 4545 C CA . THR A 1 582 ? -18.690 -17.343 21.230 1.00 94.06 582 THR A CA 1
ATOM 4546 C C . THR A 1 582 ? -17.484 -16.419 21.017 1.00 94.06 582 THR A C 1
ATOM 4548 O O . THR A 1 582 ? -17.619 -15.351 20.417 1.00 94.06 582 THR A O 1
ATOM 4551 N N . ARG A 1 583 ? -16.283 -16.802 21.484 1.00 91.75 583 ARG A N 1
ATOM 4552 C CA . ARG A 1 583 ? -15.051 -16.050 21.160 1.00 91.75 583 ARG A CA 1
ATOM 4553 C C . ARG A 1 583 ? -14.755 -16.030 19.661 1.00 91.75 583 ARG A C 1
ATOM 4555 O O . ARG A 1 583 ? -14.225 -15.036 19.174 1.00 91.75 583 ARG A O 1
ATOM 4562 N N . ASN A 1 584 ? -15.155 -17.083 18.954 1.00 91.00 584 ASN A N 1
ATOM 4563 C CA . ASN A 1 584 ? -15.035 -17.184 17.505 1.00 91.00 584 ASN A CA 1
ATOM 4564 C C . ASN A 1 584 ? -16.171 -16.474 16.749 1.00 91.00 584 ASN A C 1
ATOM 4566 O O . ASN A 1 584 ? -16.128 -16.413 15.525 1.00 91.00 584 ASN A O 1
ATOM 4570 N N . GLY A 1 585 ? -17.133 -15.864 17.454 1.00 93.12 585 GLY A N 1
ATOM 4571 C CA . GLY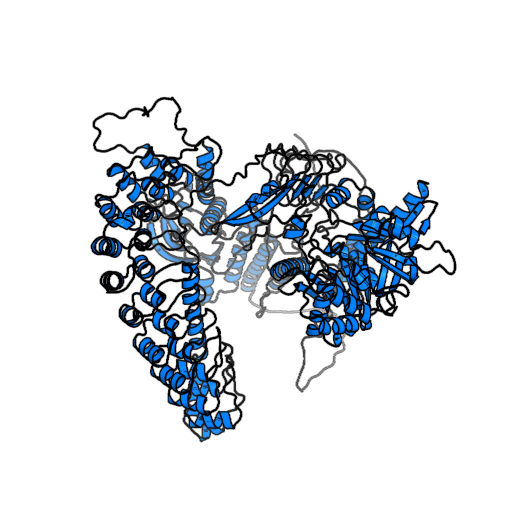 A 1 585 ? -18.145 -14.992 16.860 1.00 93.12 585 GLY A CA 1
ATOM 4572 C C . GLY A 1 585 ? -19.421 -15.697 16.397 1.00 93.12 585 GLY A C 1
ATOM 4573 O O . GLY A 1 585 ? -20.091 -15.176 15.513 1.00 93.12 585 GLY A O 1
ATOM 4574 N N . PHE A 1 586 ? -19.792 -16.846 16.974 1.00 95.94 586 PHE A N 1
ATOM 4575 C CA . PHE A 1 586 ? -20.991 -17.601 16.579 1.00 95.94 586 PHE A CA 1
ATOM 4576 C C . PHE A 1 586 ? -22.071 -17.623 17.667 1.00 95.94 586 PHE A C 1
ATOM 4578 O O . PHE A 1 586 ? -21.771 -17.631 18.858 1.00 95.94 586 PHE A O 1
ATOM 4585 N N . THR A 1 587 ? -23.343 -17.639 17.260 1.00 96.38 587 THR A N 1
ATOM 4586 C CA . THR A 1 587 ? -24.500 -17.765 18.173 1.00 96.38 587 THR A CA 1
ATOM 4587 C C . THR A 1 587 ? -24.887 -19.231 18.373 1.00 96.38 587 THR A C 1
ATOM 4589 O O . THR A 1 587 ? -24.457 -20.113 17.628 1.00 96.38 587 THR A O 1
ATOM 4592 N N . ALA A 1 588 ? -25.787 -19.500 19.325 1.00 95.62 588 ALA A N 1
ATOM 4593 C CA . ALA A 1 588 ? -26.401 -20.824 19.471 1.00 95.62 588 ALA A CA 1
ATOM 4594 C C . ALA A 1 588 ? -27.115 -21.280 18.191 1.00 95.62 588 ALA A C 1
ATOM 4596 O O . ALA A 1 588 ? -27.027 -22.451 17.832 1.00 95.62 588 ALA A O 1
ATOM 4597 N N . LEU A 1 589 ? -27.765 -20.349 17.482 1.00 97.25 589 LEU A N 1
ATOM 4598 C CA . LEU A 1 589 ? -28.445 -20.640 16.221 1.00 97.25 589 LEU A CA 1
ATOM 4599 C C . LEU A 1 589 ? -27.447 -21.042 15.128 1.00 97.25 589 LEU A C 1
ATOM 4601 O O . LEU A 1 589 ? -27.687 -22.034 14.447 1.00 97.25 589 LEU A O 1
ATOM 4605 N N . HIS A 1 590 ? -26.305 -20.352 15.009 1.00 97.12 590 HIS A N 1
ATOM 4606 C CA . HIS A 1 590 ? -25.243 -20.726 14.065 1.00 97.12 590 HIS A CA 1
ATOM 4607 C C . HIS A 1 590 ? -24.717 -22.148 14.324 1.00 97.12 590 HIS A C 1
ATOM 4609 O O . HIS A 1 590 ? -24.616 -22.945 13.395 1.00 97.12 590 HIS A O 1
ATOM 4615 N N . LEU A 1 591 ? -24.445 -22.496 15.586 1.00 95.44 591 LEU A N 1
ATOM 4616 C CA . LEU A 1 591 ? -23.926 -23.819 15.954 1.00 95.44 591 LEU A CA 1
ATOM 4617 C C . LEU A 1 591 ? -24.965 -24.937 15.767 1.00 95.44 591 LEU A C 1
ATOM 4619 O O . LEU A 1 591 ? -24.623 -26.003 15.260 1.00 95.44 591 LEU A O 1
ATOM 4623 N N . ALA A 1 592 ? -26.229 -24.700 16.140 1.00 95.31 592 ALA A N 1
ATOM 4624 C CA . ALA A 1 592 ? -27.322 -25.651 15.911 1.00 95.31 592 ALA A CA 1
ATOM 4625 C C . ALA A 1 592 ? -27.544 -25.912 14.415 1.00 95.31 592 ALA A C 1
ATOM 4627 O O . ALA A 1 592 ? -27.778 -27.049 14.012 1.00 95.31 592 ALA A O 1
ATOM 4628 N N . THR A 1 593 ? -27.411 -24.858 13.608 1.00 95.62 593 THR A N 1
ATOM 4629 C CA . THR A 1 593 ? -27.519 -24.918 12.152 1.00 95.62 593 THR A CA 1
ATOM 4630 C C . THR A 1 593 ? -26.365 -25.707 11.540 1.00 95.62 593 THR A C 1
ATOM 4632 O O . THR A 1 593 ? -26.605 -26.608 10.751 1.00 95.62 593 THR A O 1
ATOM 4635 N N . TYR A 1 594 ? -25.119 -25.446 11.948 1.00 95.25 594 TYR A N 1
ATOM 4636 C CA . TYR A 1 594 ? -23.947 -26.188 11.462 1.00 95.25 594 TYR A CA 1
ATOM 4637 C C . TYR A 1 594 ? -23.980 -27.684 11.836 1.00 95.25 594 TYR A C 1
ATOM 4639 O O . TYR A 1 594 ? -23.458 -28.525 11.107 1.00 95.25 594 TYR A O 1
ATOM 4647 N N . LYS A 1 595 ? -24.616 -28.029 12.964 1.00 91.94 595 LYS A N 1
ATOM 4648 C CA . LYS A 1 595 ? -24.846 -29.414 13.412 1.00 91.94 595 LYS A CA 1
ATOM 4649 C C . LYS A 1 595 ? -26.030 -30.117 12.737 1.00 91.94 595 LYS A C 1
ATOM 4651 O O . LYS A 1 595 ? -26.259 -31.278 13.063 1.00 91.94 595 LYS A O 1
ATOM 4656 N N . ASP A 1 596 ? -26.763 -29.430 11.864 1.00 92.06 596 ASP A N 1
ATOM 4657 C CA . ASP A 1 596 ? -27.973 -29.927 11.197 1.00 92.06 596 ASP A CA 1
ATOM 4658 C C . ASP A 1 596 ? -29.041 -30.461 12.171 1.00 92.06 596 ASP A C 1
ATOM 4660 O O . ASP A 1 596 ? -29.630 -31.523 11.986 1.00 92.06 596 ASP A O 1
ATOM 4664 N N . ASN A 1 597 ? -29.272 -29.748 13.283 1.00 92.62 597 ASN A N 1
ATOM 4665 C CA . ASN A 1 597 ? -30.287 -30.143 14.262 1.00 92.62 597 ASN A CA 1
ATOM 4666 C C . ASN A 1 597 ? -31.565 -29.307 14.114 1.00 92.62 597 ASN A C 1
ATOM 4668 O O . ASN A 1 597 ? -31.745 -28.295 14.799 1.00 92.62 597 ASN A O 1
ATOM 4672 N N . ALA A 1 598 ? -32.468 -29.774 13.251 1.00 93.19 598 ALA A N 1
ATOM 4673 C CA . ALA A 1 598 ? -33.764 -29.158 12.971 1.00 93.19 598 ALA A CA 1
ATOM 4674 C C . ALA A 1 598 ? -34.575 -28.819 14.237 1.00 93.19 598 ALA A C 1
ATOM 4676 O O . ALA A 1 598 ? -35.059 -27.695 14.381 1.00 93.19 598 ALA A O 1
ATOM 4677 N N . GLU A 1 599 ? -34.674 -29.745 15.203 1.00 94.50 599 GLU A N 1
ATOM 4678 C CA . GLU A 1 599 ? -35.447 -29.519 16.434 1.00 94.50 599 GLU A CA 1
ATOM 4679 C C . GLU A 1 599 ? -34.891 -28.336 17.242 1.00 94.50 599 GLU A C 1
ATOM 4681 O O . GLU A 1 599 ? -35.657 -27.508 17.747 1.00 94.50 599 GLU A O 1
ATOM 4686 N N . LEU A 1 600 ? -33.564 -28.232 17.357 1.00 95.06 600 LEU A N 1
ATOM 4687 C CA . LEU A 1 600 ? -32.918 -27.149 18.098 1.00 95.06 600 LEU A CA 1
ATOM 4688 C C . LEU A 1 600 ? -32.967 -25.816 17.353 1.00 95.06 600 LEU A C 1
ATOM 4690 O O . LEU A 1 600 ? -33.201 -24.791 17.996 1.00 95.06 600 LEU A O 1
ATOM 4694 N N . VAL A 1 601 ? -32.811 -25.819 16.026 1.00 96.38 601 VAL A N 1
ATOM 4695 C CA . VAL A 1 601 ? -32.984 -24.621 15.188 1.00 96.38 601 VAL A CA 1
ATOM 4696 C C . VAL A 1 601 ? -34.395 -24.059 15.381 1.00 96.38 601 VAL A C 1
ATOM 4698 O O . VAL A 1 601 ? -34.552 -22.905 15.783 1.00 96.38 601 VAL A O 1
ATOM 4701 N N . THR A 1 602 ? -35.431 -24.887 15.225 1.00 95.75 602 THR A N 1
ATOM 4702 C CA . THR A 1 602 ? -36.828 -24.477 15.431 1.00 95.75 602 THR A CA 1
ATOM 4703 C C . THR A 1 602 ? -37.105 -24.035 16.873 1.00 95.75 602 THR A C 1
ATOM 4705 O O . THR A 1 602 ? -37.864 -23.090 17.097 1.00 95.75 602 THR A O 1
ATOM 4708 N N . ALA A 1 603 ? -36.509 -24.689 17.876 1.00 95.19 603 ALA A N 1
ATOM 4709 C CA . ALA A 1 603 ? -36.682 -24.303 19.277 1.00 95.19 603 ALA A CA 1
ATOM 4710 C C . ALA A 1 603 ? -36.053 -22.937 19.595 1.00 95.19 603 ALA A C 1
ATOM 4712 O O . ALA A 1 603 ? -36.658 -22.150 20.324 1.00 95.19 603 ALA A O 1
ATOM 4713 N N . LEU A 1 604 ? -34.869 -22.647 19.047 1.00 96.12 604 LEU A N 1
ATOM 4714 C CA . LEU A 1 604 ? -34.186 -21.363 19.211 1.00 96.12 604 LEU A CA 1
ATOM 4715 C C . LEU A 1 604 ? -34.962 -20.222 18.543 1.00 96.12 604 LEU A C 1
ATOM 4717 O O . LEU A 1 604 ? -35.145 -19.178 19.168 1.00 96.12 604 LEU A O 1
ATOM 4721 N N . LEU A 1 605 ? -35.471 -20.434 17.325 1.00 95.75 605 LEU A N 1
ATOM 4722 C CA . LEU A 1 605 ? -36.278 -19.444 16.601 1.00 95.75 605 LEU A CA 1
ATOM 4723 C C . LEU A 1 605 ? -37.573 -19.107 17.354 1.00 95.75 605 LEU A C 1
ATOM 4725 O O . LEU A 1 605 ? -37.832 -17.940 17.639 1.00 95.75 605 LEU A O 1
ATOM 4729 N N . HIS A 1 606 ? -38.335 -20.115 17.798 1.00 93.12 606 HIS A N 1
ATOM 4730 C CA . HIS A 1 606 ? -39.518 -19.891 18.642 1.00 93.12 606 HIS A CA 1
ATOM 4731 C C . HIS A 1 606 ? -39.189 -19.249 19.997 1.00 93.12 606 HIS A C 1
ATOM 4733 O O . HIS A 1 606 ? -40.041 -18.601 20.600 1.00 93.12 606 HIS A O 1
ATOM 4739 N N . GLY A 1 607 ? -37.965 -19.443 20.492 1.00 87.88 607 GLY A N 1
ATOM 4740 C CA . GLY A 1 607 ? -37.464 -18.808 21.706 1.00 87.88 607 GLY A CA 1
ATOM 4741 C C . GLY A 1 607 ? -37.073 -17.336 21.533 1.00 87.88 607 GLY A C 1
ATOM 4742 O O . GLY A 1 607 ? -36.714 -16.696 22.519 1.00 87.88 607 GLY A O 1
ATOM 4743 N N . GLY A 1 608 ? -37.131 -16.787 20.315 1.00 89.31 608 GLY A N 1
ATOM 4744 C CA . GLY A 1 608 ? -36.750 -15.405 20.019 1.00 89.31 608 GLY A CA 1
ATOM 4745 C C . GLY A 1 608 ? -35.276 -15.228 19.650 1.00 89.31 608 GLY A C 1
ATOM 4746 O O . GLY A 1 608 ? -34.723 -14.148 19.860 1.00 89.31 608 GLY A O 1
ATOM 4747 N N . ALA A 1 609 ? -34.609 -16.271 19.143 1.00 95.12 609 ALA A N 1
ATOM 4748 C CA . ALA A 1 609 ? -33.339 -16.088 18.446 1.00 95.12 609 ALA A CA 1
ATOM 4749 C C . ALA A 1 609 ? -33.563 -15.248 17.182 1.00 95.12 609 ALA A C 1
ATOM 4751 O O . ALA A 1 609 ? -34.455 -15.545 16.390 1.00 95.12 609 ALA A O 1
ATOM 4752 N N . ASP A 1 610 ? -32.752 -14.207 17.002 1.00 95.50 610 ASP A N 1
ATOM 4753 C CA . ASP A 1 610 ? -32.810 -13.375 15.806 1.00 95.50 610 ASP A CA 1
ATOM 4754 C C . ASP A 1 610 ? -32.245 -14.152 14.610 1.00 95.50 610 ASP A C 1
ATOM 4756 O O . ASP A 1 610 ? -31.060 -14.490 14.565 1.00 95.50 610 ASP A O 1
ATOM 4760 N N . ILE A 1 611 ? -33.124 -14.451 13.654 1.00 96.44 611 ILE A N 1
ATOM 4761 C CA . ILE A 1 611 ? -32.815 -15.222 12.449 1.00 96.44 611 ILE A CA 1
ATOM 4762 C C . ILE A 1 611 ? -31.843 -14.497 11.509 1.00 96.44 611 ILE A C 1
ATOM 4764 O O . ILE A 1 611 ? -31.146 -15.149 10.733 1.00 96.44 611 ILE A O 1
ATOM 4768 N N . GLN A 1 612 ? -31.769 -13.165 11.599 1.00 96.19 612 GLN A N 1
ATOM 4769 C CA . GLN A 1 612 ? -30.899 -12.325 10.772 1.00 96.19 612 GLN A CA 1
ATOM 4770 C C . GLN A 1 612 ? -29.596 -11.952 11.477 1.00 96.19 612 GLN A C 1
ATOM 4772 O O . GLN A 1 612 ? -28.771 -11.238 10.907 1.00 96.19 612 GLN A O 1
ATOM 4777 N N . GLN A 1 613 ? -29.395 -12.404 12.716 1.00 95.62 613 GLN A N 1
ATOM 4778 C CA . GLN A 1 613 ? -28.209 -12.033 13.463 1.00 95.62 613 GLN A CA 1
ATOM 4779 C C . GLN A 1 613 ? -26.949 -12.549 12.770 1.00 95.62 613 GLN A C 1
ATOM 4781 O O . GLN A 1 613 ? -26.790 -13.748 12.539 1.00 95.62 613 GLN A O 1
ATOM 4786 N N . VAL A 1 614 ? -26.024 -11.628 12.522 1.00 93.94 614 VAL A N 1
ATOM 4787 C CA . VAL A 1 614 ? -24.724 -11.928 11.933 1.00 93.94 614 VAL A CA 1
ATOM 4788 C C . VAL A 1 614 ? -23.704 -12.356 12.990 1.00 93.94 614 VAL A C 1
ATOM 4790 O O . VAL A 1 614 ? -23.692 -11.852 14.119 1.00 93.94 614 VAL A O 1
ATOM 4793 N N . GLY A 1 615 ? -22.858 -13.313 12.622 1.00 89.81 615 GLY A N 1
ATOM 4794 C CA . GLY A 1 615 ? -21.692 -13.760 13.375 1.00 89.81 615 GLY A CA 1
ATOM 4795 C C . GLY A 1 615 ? -20.376 -13.274 12.761 1.00 89.81 615 GLY A C 1
ATOM 4796 O O . GLY A 1 615 ? -20.298 -12.200 12.160 1.00 89.81 615 GLY A O 1
ATOM 4797 N N . TYR A 1 616 ? -19.322 -14.076 12.910 1.00 89.31 616 TYR A N 1
ATOM 4798 C CA . TYR A 1 616 ? -18.041 -13.853 12.237 1.00 89.31 616 TYR A CA 1
ATOM 4799 C C . TYR A 1 616 ? -18.228 -13.754 10.715 1.00 89.31 616 TYR A C 1
ATOM 4801 O O . TYR A 1 616 ? -19.058 -14.468 10.165 1.00 89.31 616 TYR A O 1
ATOM 4809 N N . GLY A 1 617 ? -17.498 -12.852 10.048 1.00 83.19 617 GLY A N 1
ATOM 4810 C CA . GLY A 1 617 ? -17.567 -12.650 8.590 1.00 83.19 617 GLY A CA 1
ATOM 4811 C C . GLY A 1 617 ? -18.904 -12.111 8.060 1.00 83.19 617 GLY A C 1
ATOM 4812 O O . GLY A 1 617 ? -19.198 -12.284 6.883 1.00 83.19 617 GLY A O 1
ATOM 4813 N N . ALA A 1 618 ? -19.724 -11.497 8.922 1.00 89.81 618 ALA A N 1
ATOM 4814 C CA . ALA A 1 618 ? -21.090 -11.066 8.607 1.00 89.81 618 ALA A CA 1
ATOM 4815 C C . ALA A 1 618 ? -22.028 -12.209 8.148 1.00 89.81 618 ALA A C 1
ATOM 4817 O O . ALA A 1 618 ? -23.068 -11.961 7.543 1.00 89.81 618 ALA A O 1
ATOM 4818 N N . LEU A 1 619 ? -21.693 -13.467 8.465 1.00 94.12 619 LEU A N 1
ATOM 4819 C CA . LEU A 1 619 ? -22.514 -14.624 8.110 1.00 94.12 619 LEU A CA 1
ATOM 4820 C C . LEU A 1 619 ? -23.726 -14.744 9.037 1.00 94.12 619 LEU A C 1
ATOM 4822 O O . LEU A 1 619 ? -23.609 -14.595 10.250 1.00 94.12 619 LEU A O 1
ATOM 4826 N N . THR A 1 620 ? -24.878 -15.060 8.455 1.00 97.19 620 THR A N 1
ATOM 4827 C CA . THR A 1 620 ? -26.123 -15.398 9.165 1.00 97.19 620 THR A CA 1
ATOM 4828 C C . THR A 1 620 ? -26.259 -16.913 9.307 1.00 97.19 620 THR A C 1
ATOM 4830 O O . THR A 1 620 ? -25.541 -17.677 8.656 1.00 97.19 620 THR A O 1
ATOM 4833 N N . ALA A 1 621 ? -27.239 -17.378 10.088 1.00 96.81 621 ALA A N 1
ATOM 4834 C CA . ALA A 1 621 ? -27.552 -18.805 10.181 1.00 96.81 621 ALA A CA 1
ATOM 4835 C C . ALA A 1 621 ? -27.821 -19.429 8.798 1.00 96.81 621 ALA A C 1
ATOM 4837 O O . ALA A 1 621 ? -27.335 -20.521 8.521 1.00 96.81 621 ALA A O 1
ATOM 4838 N N . LEU A 1 622 ? -28.501 -18.706 7.898 1.00 97.94 622 LEU A N 1
ATOM 4839 C CA . LEU A 1 622 ? -28.770 -19.170 6.533 1.00 97.94 622 LEU A CA 1
ATOM 4840 C C . LEU A 1 622 ? -27.479 -19.389 5.733 1.00 97.94 622 LEU A C 1
ATOM 4842 O O . LEU A 1 622 ? -27.349 -20.400 5.041 1.00 97.94 622 LEU A O 1
ATOM 4846 N N . HIS A 1 623 ? -26.496 -18.497 5.868 1.00 97.12 623 HIS A N 1
ATOM 4847 C CA . HIS A 1 623 ? -25.200 -18.701 5.231 1.00 97.12 623 HIS A CA 1
ATOM 4848 C C . HIS A 1 623 ? -24.469 -19.924 5.798 1.00 97.12 623 HIS A C 1
ATOM 4850 O O . HIS A 1 623 ? -23.979 -20.736 5.023 1.00 97.12 623 HIS A O 1
ATOM 4856 N N . ILE A 1 624 ? -24.435 -20.100 7.125 1.00 96.06 624 ILE A N 1
ATOM 4857 C CA . ILE A 1 624 ? -23.765 -21.250 7.761 1.00 96.06 624 ILE A CA 1
ATOM 4858 C C . ILE A 1 624 ? -24.409 -22.578 7.343 1.00 96.06 624 ILE A C 1
ATOM 4860 O O . ILE A 1 624 ? -23.692 -23.525 7.023 1.00 96.06 624 ILE A O 1
ATOM 4864 N N . ALA A 1 625 ? -25.744 -22.637 7.278 1.00 96.62 625 ALA A N 1
ATOM 4865 C CA . ALA A 1 625 ? -26.473 -23.799 6.763 1.00 96.62 625 ALA A CA 1
ATOM 4866 C C . ALA A 1 625 ? -26.051 -24.138 5.328 1.00 96.62 625 ALA A C 1
ATOM 4868 O O . ALA A 1 625 ? -25.843 -25.301 4.989 1.00 96.62 625 ALA A O 1
ATOM 4869 N N . THR A 1 626 ? -25.887 -23.103 4.500 1.00 96.69 626 THR A N 1
ATOM 4870 C CA . THR A 1 626 ? -25.529 -23.249 3.087 1.00 96.69 626 THR A CA 1
ATOM 4871 C C . THR A 1 626 ? -24.064 -23.653 2.910 1.00 96.69 626 THR A C 1
ATOM 4873 O O . THR A 1 626 ? -23.774 -24.574 2.155 1.00 96.69 626 THR A O 1
ATOM 4876 N N . VAL A 1 627 ? -23.130 -23.057 3.661 1.00 94.38 627 VAL A N 1
ATOM 4877 C CA . VAL A 1 627 ? -21.714 -23.480 3.678 1.00 94.38 627 VAL A CA 1
ATOM 4878 C C . VAL A 1 627 ? -21.599 -24.962 4.049 1.00 94.38 627 VAL A C 1
ATOM 4880 O O . VAL A 1 627 ? -20.832 -25.692 3.428 1.00 94.38 627 VAL A O 1
ATOM 4883 N N . ALA A 1 628 ? -22.392 -25.422 5.020 1.00 92.56 628 ALA A N 1
ATOM 4884 C CA . ALA A 1 628 ? -22.391 -26.812 5.469 1.00 92.56 628 ALA A CA 1
ATOM 4885 C C . ALA A 1 628 ? -23.187 -27.778 4.564 1.00 92.56 628 ALA A C 1
ATOM 4887 O O . ALA A 1 628 ? -23.009 -28.989 4.668 1.00 92.56 628 ALA A O 1
ATOM 4888 N N . GLY A 1 629 ? -24.031 -27.264 3.661 1.00 94.81 629 GLY A N 1
ATOM 4889 C CA . GLY A 1 629 ? -24.838 -28.068 2.736 1.00 94.81 629 GLY A CA 1
ATOM 4890 C C . GLY A 1 629 ? -26.104 -28.683 3.339 1.00 94.81 629 GLY A C 1
ATOM 4891 O O . GLY A 1 629 ? -26.638 -29.650 2.796 1.00 94.81 629 GLY A O 1
ATOM 4892 N N . HIS A 1 630 ? -26.603 -28.121 4.439 1.00 95.88 630 HIS A N 1
ATOM 4893 C CA . HIS A 1 630 ? -27.702 -28.682 5.225 1.00 95.88 630 HIS A CA 1
ATOM 4894 C C . HIS A 1 630 ? -29.070 -28.229 4.709 1.00 95.88 630 HIS A C 1
ATOM 4896 O O . HIS A 1 630 ? -29.567 -27.156 5.058 1.00 95.88 630 HIS A O 1
ATOM 4902 N N . LEU A 1 631 ? -29.688 -29.055 3.860 1.00 95.12 631 LEU A N 1
ATOM 4903 C CA . LEU A 1 631 ? -30.949 -28.744 3.171 1.00 95.12 631 LEU A CA 1
ATOM 4904 C C . LEU A 1 631 ? -32.116 -28.475 4.137 1.00 95.12 631 LEU A C 1
ATOM 4906 O O . LEU A 1 631 ? -32.866 -27.521 3.936 1.00 95.12 631 LEU A O 1
ATOM 4910 N N . GLU A 1 632 ? -32.262 -29.295 5.181 1.00 95.25 632 GLU A N 1
ATOM 4911 C CA . GLU A 1 632 ? -33.363 -29.185 6.147 1.00 95.25 632 GLU A CA 1
ATOM 4912 C C . GLU A 1 632 ? -33.238 -27.913 6.994 1.00 95.25 632 GLU A C 1
ATOM 4914 O O . GLU A 1 632 ? -34.207 -27.169 7.153 1.00 95.25 632 GLU A O 1
ATOM 4919 N N . ALA A 1 633 ? -32.029 -27.597 7.468 1.00 96.12 633 ALA A N 1
ATOM 4920 C CA . ALA A 1 633 ? -31.776 -26.357 8.193 1.00 96.12 633 ALA A CA 1
ATOM 4921 C C . ALA A 1 633 ? -32.049 -25.108 7.332 1.00 96.12 633 ALA A C 1
ATOM 4923 O O . ALA A 1 633 ? -32.649 -24.150 7.825 1.00 96.12 633 ALA A O 1
ATOM 4924 N N . VAL A 1 634 ? -31.667 -25.118 6.046 1.00 97.69 634 VAL A N 1
ATOM 4925 C CA . VAL A 1 634 ? -31.991 -24.030 5.105 1.00 97.69 634 VAL A CA 1
ATOM 4926 C C . VAL A 1 634 ? -33.502 -23.878 4.926 1.00 97.69 634 VAL A C 1
ATOM 4928 O O . VAL A 1 634 ? -34.003 -22.757 5.018 1.00 97.69 634 VAL A O 1
ATOM 4931 N N . ASP A 1 635 ? -34.238 -24.974 4.720 1.00 97.19 635 ASP A N 1
ATOM 4932 C CA . ASP A 1 635 ? -35.700 -24.941 4.558 1.00 97.19 635 ASP A CA 1
ATOM 4933 C C . ASP A 1 635 ? -36.389 -24.351 5.798 1.00 97.19 635 ASP A C 1
ATOM 4935 O O . ASP A 1 635 ? -37.198 -23.428 5.687 1.00 97.19 635 ASP A O 1
ATOM 4939 N N . ILE A 1 636 ? -35.998 -24.794 6.999 1.00 97.38 636 ILE A N 1
ATOM 4940 C CA . ILE A 1 636 ? -36.535 -24.271 8.263 1.00 97.38 636 ILE A CA 1
ATOM 4941 C C . ILE A 1 636 ? -36.268 -22.770 8.395 1.00 97.38 636 ILE A C 1
ATOM 4943 O O . ILE A 1 636 ? -37.181 -22.018 8.746 1.00 97.38 636 ILE A O 1
ATOM 4947 N N . LEU A 1 637 ? -35.040 -22.320 8.123 1.00 98.00 637 LEU A N 1
ATOM 4948 C CA . LEU A 1 637 ? -34.670 -20.908 8.230 1.00 98.00 637 LEU A CA 1
ATOM 4949 C C . LEU A 1 637 ? -35.468 -20.043 7.240 1.00 98.00 637 LEU A C 1
ATOM 4951 O O . LEU A 1 637 ? -36.004 -19.005 7.626 1.00 98.00 637 LEU A O 1
ATOM 4955 N N . LEU A 1 638 ? -35.620 -20.478 5.987 1.00 97.56 638 LEU A N 1
ATOM 4956 C CA . LEU A 1 638 ? -36.403 -19.751 4.981 1.00 97.56 638 LEU A CA 1
ATOM 4957 C C . LEU A 1 638 ? -37.894 -19.688 5.346 1.00 97.56 638 LEU A C 1
ATOM 4959 O O . LEU A 1 638 ? -38.498 -18.619 5.267 1.00 97.56 638 LEU A O 1
ATOM 4963 N N . GLN A 1 639 ? -38.479 -20.789 5.832 1.00 96.62 639 GLN A N 1
ATOM 4964 C CA . GLN A 1 639 ? -39.872 -20.818 6.300 1.00 96.62 639 GLN A CA 1
ATOM 4965 C C . GLN A 1 639 ? -40.127 -19.886 7.496 1.00 96.62 639 GLN A C 1
ATOM 4967 O O . GLN A 1 639 ? -41.235 -19.376 7.648 1.00 96.62 639 GLN A O 1
ATOM 4972 N N . HIS A 1 640 ? -39.108 -19.629 8.322 1.00 96.38 640 HIS A N 1
ATOM 4973 C CA . HIS A 1 640 ? -39.175 -18.691 9.449 1.00 96.38 640 HIS A CA 1
ATOM 4974 C C . HIS A 1 640 ? -38.761 -17.255 9.075 1.00 96.38 640 HIS A C 1
ATOM 4976 O O . HIS A 1 640 ? -38.602 -16.412 9.959 1.00 96.38 640 HIS A O 1
ATOM 4982 N N . GLY A 1 641 ? -38.617 -16.950 7.780 1.00 94.12 641 GLY A N 1
ATOM 4983 C CA . GLY A 1 641 ? -38.405 -15.590 7.283 1.00 94.12 641 GLY A CA 1
ATOM 4984 C C . GLY A 1 641 ? -36.944 -15.146 7.192 1.00 94.12 641 GLY A C 1
ATOM 4985 O O . GLY A 1 641 ? -36.683 -13.942 7.217 1.00 94.12 641 GLY A O 1
ATOM 4986 N N . ALA A 1 642 ? -35.985 -16.074 7.085 1.00 97.19 642 ALA A N 1
ATOM 4987 C CA . ALA A 1 642 ? -34.604 -15.721 6.754 1.00 97.19 642 ALA A CA 1
ATOM 4988 C C . ALA A 1 642 ? -34.551 -15.006 5.393 1.00 97.19 642 ALA A C 1
ATOM 4990 O O . ALA A 1 642 ? -35.237 -15.397 4.446 1.00 97.19 642 ALA A O 1
ATOM 4991 N N . TYR A 1 643 ? -33.738 -13.953 5.276 1.00 97.38 643 TYR A N 1
ATOM 4992 C CA . TYR A 1 643 ? -33.670 -13.192 4.030 1.00 97.38 643 TYR A CA 1
ATOM 4993 C C . TYR A 1 643 ? -32.862 -13.978 3.002 1.00 97.38 643 TYR A C 1
ATOM 4995 O O . TYR A 1 643 ? -31.656 -14.131 3.145 1.00 97.38 643 TYR A O 1
ATOM 5003 N N . VAL A 1 644 ? -33.525 -14.461 1.951 1.00 96.94 644 VAL A N 1
ATOM 5004 C CA . VAL A 1 644 ? -32.912 -15.327 0.929 1.00 96.94 644 VAL A CA 1
ATOM 5005 C C . VAL A 1 644 ? -31.755 -14.656 0.168 1.00 96.94 644 VAL A C 1
ATOM 5007 O O . VAL A 1 644 ? -30.822 -15.337 -0.248 1.00 96.94 644 VAL A O 1
ATOM 5010 N N . ASN A 1 645 ? -31.783 -13.323 0.048 1.00 96.12 645 ASN A N 1
ATOM 5011 C CA . ASN A 1 645 ? -30.781 -12.505 -0.652 1.00 96.12 645 ASN A CA 1
ATOM 5012 C C . ASN A 1 645 ? -29.875 -11.710 0.304 1.00 96.12 645 ASN A C 1
ATOM 5014 O O . ASN A 1 645 ? -29.306 -10.695 -0.090 1.00 96.12 645 ASN A O 1
ATOM 5018 N N . VAL A 1 646 ? -29.770 -12.126 1.570 1.00 95.50 646 VAL A N 1
ATOM 5019 C CA . VAL A 1 646 ? -28.801 -11.536 2.505 1.00 95.50 646 VAL A CA 1
ATOM 5020 C C . VAL A 1 646 ? -27.380 -11.711 1.968 1.00 95.50 646 VAL A C 1
ATOM 5022 O O . VAL A 1 646 ? -27.098 -12.723 1.339 1.00 95.50 646 VAL A O 1
ATOM 5025 N N . GLN A 1 647 ? -26.511 -10.732 2.204 1.00 93.75 647 GLN A N 1
ATOM 5026 C CA . GLN A 1 647 ? -25.126 -10.727 1.739 1.00 93.75 647 GLN A CA 1
ATOM 5027 C C . GLN A 1 647 ? -24.158 -10.821 2.922 1.00 93.75 647 GLN A C 1
ATOM 5029 O O . GLN A 1 647 ? -24.385 -10.185 3.954 1.00 93.75 647 GLN A O 1
ATOM 5034 N N . ASP A 1 648 ? -23.101 -11.618 2.778 1.00 90.69 648 ASP A N 1
ATOM 5035 C CA . ASP A 1 648 ? -21.989 -11.678 3.732 1.00 90.69 648 ASP A CA 1
ATOM 5036 C C . ASP A 1 648 ? -20.942 -10.568 3.480 1.00 90.69 648 ASP A C 1
ATOM 5038 O O . ASP A 1 648 ? -21.159 -9.642 2.696 1.00 90.69 648 ASP A O 1
ATOM 5042 N N . ALA A 1 649 ? -19.789 -10.637 4.158 1.00 85.88 649 ALA A N 1
ATOM 5043 C CA . ALA A 1 649 ? -18.731 -9.630 4.041 1.00 85.88 649 ALA A CA 1
ATOM 5044 C C . ALA A 1 649 ? -18.059 -9.551 2.653 1.00 85.88 649 ALA A C 1
ATOM 5046 O O . ALA A 1 649 ? -17.372 -8.567 2.393 1.00 85.88 649 ALA A O 1
ATOM 5047 N N . VAL A 1 650 ? -18.243 -10.552 1.780 1.00 82.81 650 VAL A N 1
ATOM 5048 C CA . VAL A 1 650 ? -17.781 -10.540 0.374 1.00 82.81 650 VAL A CA 1
ATOM 5049 C C . VAL A 1 650 ? -18.942 -10.346 -0.607 1.00 82.81 650 VAL A C 1
ATOM 5051 O O . VAL A 1 650 ? -18.819 -10.594 -1.807 1.00 82.81 650 VAL A O 1
ATOM 5054 N N . PHE A 1 651 ? -20.080 -9.869 -0.094 1.00 88.88 651 PHE A N 1
ATOM 5055 C CA . PHE A 1 651 ? -21.318 -9.628 -0.828 1.00 88.88 651 PHE A CA 1
ATOM 5056 C C . PHE A 1 651 ? -21.951 -10.890 -1.436 1.00 88.88 651 PHE A C 1
ATOM 5058 O O . PHE A 1 651 ? -22.810 -10.801 -2.319 1.00 88.88 651 PHE A O 1
ATOM 5065 N N . PHE A 1 652 ? -21.574 -12.077 -0.955 1.00 93.19 652 PHE A N 1
ATOM 5066 C CA . PHE A 1 652 ? -22.141 -13.331 -1.430 1.00 93.19 652 PHE A CA 1
ATOM 5067 C C . PHE A 1 652 ? -23.476 -13.599 -0.756 1.00 93.19 652 PHE A C 1
ATOM 5069 O O . PHE A 1 652 ? -23.609 -13.510 0.460 1.00 93.19 652 PHE A O 1
ATOM 5076 N N . THR A 1 653 ? -24.463 -13.964 -1.572 1.00 95.94 653 THR A N 1
ATOM 5077 C CA . THR A 1 653 ? -25.749 -14.474 -1.087 1.00 95.94 653 THR A CA 1
ATOM 5078 C C . THR A 1 653 ? -25.676 -15.979 -0.822 1.00 95.94 653 THR A C 1
ATOM 5080 O O . THR A 1 653 ? -24.798 -16.658 -1.364 1.00 95.94 653 THR A O 1
ATOM 5083 N N . PRO A 1 654 ? -26.631 -16.568 -0.080 1.00 97.19 654 PRO A N 1
ATOM 5084 C CA . PRO A 1 654 ? -26.751 -18.020 0.025 1.00 97.19 654 PRO A CA 1
ATOM 5085 C C . PRO A 1 654 ? -26.729 -18.732 -1.341 1.00 97.19 654 PRO A C 1
ATOM 5087 O O . PRO A 1 654 ? -26.113 -19.786 -1.478 1.00 97.19 654 PRO A O 1
ATOM 5090 N N . LEU A 1 655 ? -27.307 -18.139 -2.395 1.00 96.81 655 LEU A N 1
ATOM 5091 C CA . LEU A 1 655 ? -27.263 -18.728 -3.738 1.00 96.81 655 LEU A CA 1
ATOM 5092 C C . LEU A 1 655 ? -25.842 -18.747 -4.334 1.00 96.81 655 LEU A C 1
ATOM 5094 O O . LEU A 1 655 ? -25.486 -19.723 -4.996 1.00 96.81 655 LEU A O 1
ATOM 5098 N N . HIS A 1 656 ? -25.011 -17.732 -4.058 1.00 94.94 656 HIS A N 1
ATOM 5099 C CA . HIS A 1 656 ? -23.590 -17.741 -4.435 1.00 94.94 656 HIS A CA 1
ATOM 5100 C C . HIS A 1 656 ? -22.848 -18.889 -3.751 1.00 94.94 656 HIS A C 1
ATOM 5102 O O . HIS A 1 656 ? -22.130 -19.637 -4.413 1.00 94.94 656 HIS A O 1
ATOM 5108 N N . ILE A 1 657 ? -23.057 -19.063 -2.443 1.00 94.75 657 ILE A N 1
ATOM 5109 C CA . ILE A 1 657 ? -22.409 -20.114 -1.649 1.00 94.75 657 ILE A CA 1
ATOM 5110 C C . ILE A 1 657 ? -22.827 -21.506 -2.147 1.00 94.75 657 ILE A C 1
ATOM 5112 O O . ILE A 1 657 ? -21.966 -22.346 -2.412 1.00 94.75 657 ILE A O 1
ATOM 5116 N N . ALA A 1 658 ? -24.126 -21.742 -2.354 1.00 96.50 658 ALA A N 1
ATOM 5117 C CA . ALA A 1 658 ? -24.628 -23.015 -2.875 1.00 96.50 658 ALA A CA 1
ATOM 5118 C C . ALA A 1 658 ? -24.042 -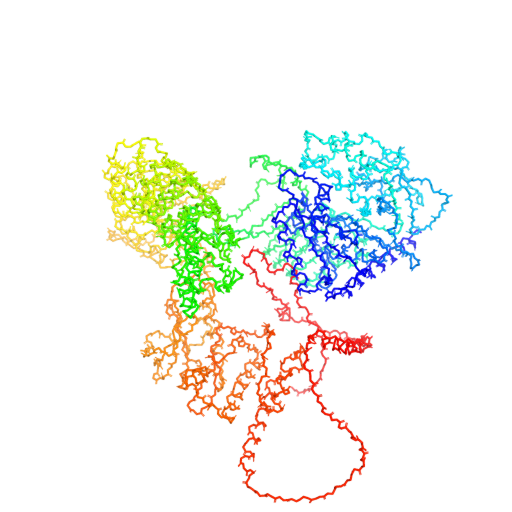23.339 -4.264 1.00 96.50 658 ALA A C 1
ATOM 5120 O O . ALA A 1 658 ? -23.629 -24.474 -4.516 1.00 96.50 658 ALA A O 1
ATOM 5121 N N . ALA A 1 659 ? -23.934 -22.335 -5.144 1.00 94.81 659 ALA A N 1
ATOM 5122 C CA . ALA A 1 659 ? -23.302 -22.480 -6.453 1.00 94.81 659 ALA A CA 1
ATOM 5123 C C . ALA A 1 659 ? -21.786 -22.735 -6.352 1.00 94.81 659 ALA A C 1
ATOM 5125 O O . ALA A 1 659 ? -21.255 -23.556 -7.097 1.00 94.81 659 ALA A O 1
ATOM 5126 N N . TYR A 1 660 ? -21.092 -22.086 -5.413 1.00 92.75 660 TYR A N 1
ATOM 5127 C CA . TYR A 1 660 ? -19.656 -22.264 -5.177 1.00 92.75 660 TYR A CA 1
ATOM 5128 C C . TYR A 1 660 ? -19.300 -23.673 -4.675 1.00 92.75 660 TYR A C 1
ATOM 5130 O O . TYR A 1 660 ? -18.279 -24.229 -5.089 1.00 92.75 660 TYR A O 1
ATOM 5138 N N . PHE A 1 661 ? -20.141 -24.259 -3.815 1.00 92.69 661 PHE A N 1
ATOM 5139 C CA . PHE A 1 661 ? -19.955 -25.605 -3.255 1.00 92.69 661 PHE A CA 1
ATOM 5140 C C . PHE A 1 661 ? -20.630 -26.729 -4.062 1.00 92.69 661 PHE A C 1
ATOM 5142 O O . PHE A 1 661 ? -20.470 -27.898 -3.718 1.00 92.69 661 PHE A O 1
ATOM 5149 N N . GLY A 1 662 ? -21.358 -26.414 -5.138 1.00 94.75 662 GLY A N 1
ATOM 5150 C CA . GLY A 1 662 ? -21.948 -27.422 -6.030 1.00 94.75 662 GLY A CA 1
ATOM 5151 C C . GLY A 1 662 ? -23.232 -28.070 -5.507 1.00 94.75 662 GLY A C 1
ATOM 5152 O O . GLY A 1 662 ? -23.554 -29.202 -5.864 1.00 94.75 662 GLY A O 1
ATOM 5153 N N . GLN A 1 663 ? -23.987 -27.367 -4.667 1.00 95.75 663 GLN A N 1
ATOM 5154 C CA . GLN A 1 663 ? -25.155 -27.902 -3.969 1.00 95.75 663 GLN A CA 1
ATOM 5155 C C . GLN A 1 663 ? -26.455 -27.666 -4.762 1.00 95.75 663 GLN A C 1
ATOM 5157 O O . GLN A 1 663 ? -27.274 -26.813 -4.420 1.00 95.75 663 GLN A O 1
ATOM 5162 N N . GLU A 1 664 ? -26.680 -28.446 -5.824 1.00 95.62 664 GLU A N 1
ATOM 5163 C CA . GLU A 1 664 ? -27.796 -28.233 -6.768 1.00 95.62 664 GLU A CA 1
ATOM 5164 C C . GLU A 1 664 ? -29.190 -28.192 -6.109 1.00 95.62 664 GLU A C 1
ATOM 5166 O O . GLU A 1 664 ? -30.024 -27.356 -6.460 1.00 95.62 664 GLU A O 1
ATOM 5171 N N . GLN A 1 665 ? -29.454 -29.066 -5.131 1.00 96.31 665 GLN A N 1
ATOM 5172 C CA . GLN A 1 665 ? -30.747 -29.093 -4.429 1.00 96.31 665 GLN A CA 1
ATOM 5173 C C . GLN A 1 665 ? -30.972 -27.841 -3.574 1.00 96.31 665 GLN A C 1
ATOM 5175 O O . GLN A 1 665 ? -32.100 -27.360 -3.470 1.00 96.31 665 GLN A O 1
ATOM 5180 N N . LEU A 1 666 ? -29.901 -27.275 -3.010 1.00 97.12 666 LEU A N 1
ATOM 5181 C CA . LEU A 1 666 ? -29.973 -26.020 -2.270 1.00 97.12 666 LEU A CA 1
ATOM 5182 C C . LEU A 1 666 ? -30.203 -24.833 -3.202 1.00 97.12 666 LEU A C 1
ATOM 5184 O O . LEU A 1 666 ? -31.027 -23.983 -2.882 1.00 97.12 666 LEU A O 1
ATOM 5188 N N . CYS A 1 667 ? -29.582 -24.809 -4.386 1.00 96.62 667 CYS A N 1
ATOM 5189 C CA . CYS A 1 667 ? -29.895 -23.803 -5.405 1.00 96.62 667 CYS A CA 1
ATOM 5190 C C . CYS A 1 667 ? -31.389 -23.829 -5.779 1.00 96.62 667 CYS A C 1
ATOM 5192 O O . CYS A 1 667 ? -32.035 -22.782 -5.775 1.00 96.62 667 CYS A O 1
ATOM 5194 N N . LYS A 1 668 ? -31.964 -25.021 -6.013 1.00 95.88 668 LYS A N 1
ATOM 5195 C CA . LYS A 1 668 ? -33.408 -25.202 -6.276 1.00 95.88 668 LYS A CA 1
ATOM 5196 C C . LYS A 1 668 ? -34.274 -24.658 -5.144 1.00 95.88 668 LYS A C 1
ATOM 5198 O O . LYS A 1 668 ? -35.250 -23.952 -5.397 1.00 95.88 668 LYS A O 1
ATOM 5203 N N . LEU A 1 669 ? -33.924 -24.989 -3.902 1.00 97.25 669 LEU A N 1
ATOM 5204 C CA . LEU A 1 669 ? -34.656 -24.542 -2.721 1.00 97.25 669 LEU A CA 1
ATOM 5205 C C . LEU A 1 669 ? -34.594 -23.016 -2.565 1.00 97.25 669 LEU A C 1
ATOM 5207 O O . LEU A 1 669 ? -35.630 -22.378 -2.416 1.00 97.25 669 LEU A O 1
ATOM 5211 N N . LEU A 1 670 ? -33.405 -22.421 -2.664 1.00 97.50 670 LEU A N 1
ATOM 5212 C CA . LEU A 1 670 ? -33.208 -20.974 -2.559 1.00 97.50 670 LEU A CA 1
ATOM 5213 C C . LEU A 1 670 ? -33.980 -20.220 -3.652 1.00 97.50 670 LEU A C 1
ATOM 5215 O O . LEU A 1 670 ? -34.684 -19.257 -3.352 1.00 97.50 670 LEU A O 1
ATOM 5219 N N . MET A 1 671 ? -33.938 -20.692 -4.902 1.00 94.44 671 MET A N 1
ATOM 5220 C CA . MET A 1 671 ? -34.714 -20.103 -6.002 1.00 94.44 671 MET A CA 1
ATOM 5221 C C . MET A 1 671 ? -36.226 -20.205 -5.775 1.00 94.44 671 MET A C 1
ATOM 5223 O O . MET A 1 671 ? -36.944 -19.238 -6.015 1.00 94.44 671 MET A O 1
ATOM 5227 N N . LYS A 1 672 ? -36.721 -21.326 -5.230 1.00 95.50 672 LYS A N 1
ATOM 5228 C CA . LYS A 1 672 ? -38.138 -21.480 -4.851 1.00 95.50 672 LYS A CA 1
ATOM 5229 C C . LYS A 1 672 ? -38.589 -20.425 -3.828 1.00 95.50 672 LYS A C 1
ATOM 5231 O O . LYS A 1 672 ? -39.750 -20.026 -3.848 1.00 95.50 672 LYS A O 1
ATOM 5236 N N . PHE A 1 673 ? -37.685 -19.968 -2.962 1.00 96.56 673 PHE A N 1
ATOM 5237 C CA . PHE A 1 673 ? -37.926 -18.900 -1.986 1.00 96.56 673 PHE A CA 1
ATOM 5238 C C . PHE A 1 673 ? -37.586 -17.488 -2.506 1.00 96.56 673 PHE A C 1
ATOM 5240 O O . PHE A 1 673 ? -37.590 -16.539 -1.726 1.00 96.56 673 PHE A O 1
ATOM 5247 N N . GLY A 1 674 ? -37.342 -17.319 -3.811 1.00 93.38 674 GLY A N 1
ATOM 5248 C CA . GLY A 1 674 ? -37.128 -16.010 -4.436 1.00 93.38 674 GLY A CA 1
ATOM 5249 C C . GLY A 1 674 ? -35.684 -15.505 -4.392 1.00 93.38 674 GLY A C 1
ATOM 5250 O O . GLY A 1 674 ? -35.466 -14.291 -4.375 1.00 93.38 674 GLY A O 1
ATOM 5251 N N . ALA A 1 675 ? -34.696 -16.407 -4.350 1.00 95.69 675 ALA A N 1
ATOM 5252 C CA . ALA A 1 675 ? -33.298 -16.020 -4.521 1.00 95.69 675 ALA A CA 1
ATOM 5253 C C . ALA A 1 675 ? -33.082 -15.315 -5.869 1.00 95.69 675 ALA A C 1
ATOM 5255 O O . ALA A 1 675 ? -33.495 -15.819 -6.914 1.00 95.69 675 ALA A O 1
ATOM 5256 N N . ASP A 1 676 ? -32.412 -14.166 -5.839 1.00 93.06 676 ASP A N 1
ATOM 5257 C CA . ASP A 1 676 ? -32.064 -13.409 -7.034 1.00 93.06 676 ASP A CA 1
ATOM 5258 C C . ASP A 1 676 ? -30.858 -14.056 -7.726 1.00 93.06 676 ASP A C 1
ATOM 5260 O O . ASP A 1 676 ? -29.726 -14.008 -7.236 1.00 93.06 676 ASP A O 1
ATOM 5264 N N . VAL A 1 677 ? -31.108 -14.661 -8.889 1.00 92.19 677 VAL A N 1
ATOM 5265 C CA . VAL A 1 677 ? -30.079 -15.283 -9.737 1.00 92.19 677 VAL A CA 1
ATOM 5266 C C . VAL A 1 677 ? -29.083 -14.265 -10.305 1.00 92.19 677 VAL A C 1
ATOM 5268 O O . VAL A 1 677 ? -27.986 -14.648 -10.710 1.00 92.19 677 VAL A O 1
ATOM 5271 N N . ASN A 1 678 ? -29.446 -12.978 -10.302 1.00 90.94 678 ASN A N 1
ATOM 5272 C CA . ASN A 1 678 ? -28.657 -11.863 -10.820 1.00 90.94 678 ASN A CA 1
ATOM 5273 C C . ASN A 1 678 ? -27.946 -11.054 -9.729 1.00 90.94 678 ASN A C 1
ATOM 5275 O O . ASN A 1 678 ? -27.308 -10.048 -10.058 1.00 90.94 678 ASN A O 1
ATOM 5279 N N . ALA A 1 679 ? -28.039 -11.474 -8.464 1.00 90.31 679 ALA A N 1
ATOM 5280 C CA . ALA A 1 679 ? -27.331 -10.831 -7.368 1.00 90.31 679 ALA A CA 1
ATOM 5281 C C . ALA A 1 679 ? -25.822 -10.799 -7.654 1.00 90.31 679 ALA A C 1
ATOM 5283 O O . ALA A 1 679 ? -25.248 -11.796 -8.087 1.00 90.31 679 ALA A O 1
ATOM 5284 N N . SER A 1 680 ? -25.201 -9.646 -7.407 1.00 86.62 680 SER A N 1
ATOM 5285 C CA . SER A 1 680 ? -23.783 -9.395 -7.669 1.00 86.62 680 SER A CA 1
ATOM 5286 C C . SER A 1 680 ? -22.972 -9.457 -6.378 1.00 86.62 680 SER A C 1
ATOM 5288 O O . SER A 1 680 ? -23.310 -8.761 -5.417 1.00 86.62 680 SER A O 1
ATOM 5290 N N . GLY A 1 681 ? -21.879 -10.220 -6.391 1.00 83.38 681 GLY A N 1
ATOM 5291 C CA . GLY A 1 681 ? -20.799 -10.135 -5.408 1.00 83.38 681 GLY A CA 1
ATOM 5292 C C . GLY A 1 681 ? -19.949 -8.866 -5.568 1.00 83.38 681 GLY A C 1
ATOM 5293 O O . GLY A 1 681 ? -20.234 -8.015 -6.419 1.00 83.38 681 GLY A O 1
ATOM 5294 N N . GLU A 1 682 ? -18.893 -8.739 -4.754 1.00 78.81 682 GLU A N 1
ATOM 5295 C CA . GLU A 1 682 ? -18.020 -7.548 -4.686 1.00 78.81 682 GLU A CA 1
ATOM 5296 C C . GLU A 1 682 ? -17.404 -7.177 -6.044 1.00 78.81 682 GLU A C 1
ATOM 5298 O O . GLU A 1 682 ? -17.299 -6.002 -6.391 1.00 78.81 682 GLU A O 1
ATOM 5303 N N . VAL A 1 683 ? -17.030 -8.186 -6.837 1.00 70.81 683 VAL A N 1
ATOM 5304 C CA . VAL A 1 683 ? -16.371 -8.015 -8.144 1.00 70.81 683 VAL A CA 1
ATOM 5305 C C . VAL A 1 683 ? -17.321 -8.215 -9.328 1.00 70.81 683 VAL A C 1
ATOM 5307 O O . VAL A 1 683 ? -16.873 -8.380 -10.459 1.00 70.81 683 VAL A O 1
ATOM 5310 N N . GLY A 1 684 ? -18.637 -8.203 -9.106 1.00 78.62 684 GLY A N 1
ATOM 5311 C CA . GLY A 1 684 ? -19.606 -8.426 -10.186 1.00 78.62 684 GLY A CA 1
ATOM 5312 C C . GLY A 1 684 ? -19.909 -9.896 -10.470 1.00 78.62 684 GLY A C 1
ATOM 5313 O O . GLY A 1 684 ? -20.680 -10.208 -11.384 1.00 78.62 684 GLY A O 1
ATOM 5314 N N . ASP A 1 685 ? -19.299 -10.825 -9.735 1.00 83.81 685 ASP A N 1
ATOM 5315 C CA . ASP A 1 685 ? -19.534 -12.245 -9.923 1.00 83.81 685 ASP A CA 1
ATOM 5316 C C . ASP A 1 685 ? -20.939 -12.637 -9.463 1.00 83.81 685 ASP A C 1
ATOM 5318 O O . ASP A 1 685 ? -21.496 -12.085 -8.521 1.00 83.81 685 ASP A O 1
ATOM 5322 N N . ARG A 1 686 ? -21.537 -13.573 -10.200 1.00 90.81 686 ARG A N 1
ATOM 5323 C CA . ARG A 1 686 ? -22.904 -14.058 -9.994 1.00 90.81 686 ARG A CA 1
ATOM 5324 C C . ARG A 1 686 ? -22.861 -15.551 -9.709 1.00 90.81 686 ARG A C 1
ATOM 5326 O O . ARG A 1 686 ? -21.885 -16.207 -10.102 1.00 90.81 686 ARG A O 1
ATOM 5333 N N . PRO A 1 687 ? -23.926 -16.147 -9.146 1.00 93.38 687 PRO A N 1
ATOM 5334 C CA . PRO A 1 687 ? -23.970 -17.588 -8.902 1.00 93.38 687 PRO A CA 1
ATOM 5335 C C . PRO A 1 687 ? -23.667 -18.416 -10.164 1.00 93.38 687 PRO A C 1
ATOM 5337 O O . PRO A 1 687 ? -22.961 -19.424 -10.099 1.00 93.38 687 PRO A O 1
ATOM 5340 N N . LEU A 1 688 ? -24.106 -17.939 -11.336 1.00 92.94 688 LEU A N 1
ATOM 5341 C CA . LEU A 1 688 ? -23.840 -18.567 -12.631 1.00 92.94 688 LEU A CA 1
ATOM 5342 C C . LEU A 1 688 ? -22.340 -18.592 -12.981 1.00 92.94 688 LEU A C 1
ATOM 5344 O O . LEU A 1 688 ? -21.832 -19.618 -13.436 1.00 92.94 688 LEU A O 1
ATOM 5348 N N . HIS A 1 689 ? -21.614 -17.498 -12.726 1.00 90.56 689 HIS A N 1
ATOM 5349 C CA . HIS A 1 689 ? -20.168 -17.407 -12.962 1.00 90.56 689 HIS A CA 1
ATOM 5350 C C . HIS A 1 689 ? -19.389 -18.379 -12.067 1.00 90.56 689 HIS A C 1
ATOM 5352 O O . HIS A 1 689 ? -18.461 -19.043 -12.534 1.00 90.56 689 HIS A O 1
ATOM 5358 N N . LEU A 1 690 ? -19.794 -18.515 -10.799 1.00 90.62 690 LEU A N 1
ATOM 5359 C CA . LEU A 1 690 ? -19.179 -19.443 -9.845 1.00 90.62 690 LEU A CA 1
ATOM 5360 C C . LEU A 1 690 ? -19.408 -20.906 -10.249 1.00 90.62 690 LEU A C 1
ATOM 5362 O O . LEU A 1 690 ? -18.452 -21.684 -10.300 1.00 90.62 690 LEU A O 1
ATOM 5366 N N . ALA A 1 691 ? -20.643 -21.266 -10.615 1.00 93.31 691 ALA A N 1
ATOM 5367 C CA . ALA A 1 691 ? -20.976 -22.607 -11.095 1.00 93.31 691 ALA A CA 1
ATOM 5368 C C . ALA A 1 691 ? -20.216 -22.962 -12.386 1.00 93.31 691 ALA A C 1
ATOM 5370 O O . ALA A 1 691 ? -19.661 -24.060 -12.500 1.00 93.31 691 ALA A O 1
ATOM 5371 N N . ALA A 1 692 ? -20.122 -22.017 -13.330 1.00 92.50 692 ALA A N 1
ATOM 5372 C CA . ALA A 1 692 ? -19.368 -22.184 -14.570 1.00 92.50 692 ALA A CA 1
ATOM 5373 C C . ALA A 1 692 ? -17.858 -22.329 -14.323 1.00 92.50 692 ALA A C 1
ATOM 5375 O O . ALA A 1 692 ? -17.215 -23.150 -14.970 1.00 92.50 692 ALA A O 1
ATOM 5376 N N . ALA A 1 693 ? -17.290 -21.584 -13.368 1.00 91.12 693 ALA A N 1
ATOM 5377 C CA . ALA A 1 693 ? -15.877 -21.680 -13.003 1.00 91.12 693 ALA A CA 1
ATOM 5378 C C . ALA A 1 693 ? -15.522 -22.998 -12.292 1.00 91.12 693 ALA A C 1
ATOM 5380 O O . ALA A 1 693 ? -14.406 -23.499 -12.446 1.00 91.12 693 ALA A O 1
ATOM 5381 N N . LYS A 1 694 ? -16.452 -23.571 -11.518 1.00 90.75 694 LYS A N 1
ATOM 5382 C CA . LYS A 1 694 ? -16.254 -24.825 -10.768 1.00 90.75 694 LYS A CA 1
ATOM 5383 C C . LYS A 1 694 ? -16.654 -26.087 -11.535 1.00 90.75 694 LYS A C 1
ATOM 5385 O O . LYS A 1 694 ? -16.234 -27.170 -11.140 1.00 90.75 694 LYS A O 1
ATOM 5390 N N . GLY A 1 695 ? -17.390 -25.959 -12.639 1.00 93.62 695 GLY A N 1
ATOM 5391 C CA . GLY A 1 695 ? -17.750 -27.095 -13.492 1.00 93.62 695 GLY A CA 1
ATOM 5392 C C . GLY A 1 695 ? -19.086 -27.751 -13.143 1.00 93.62 695 GLY A C 1
ATOM 5393 O O . GLY A 1 695 ? -19.332 -28.890 -13.530 1.00 93.62 695 GLY A O 1
ATOM 5394 N N . PHE A 1 696 ? -19.975 -27.061 -12.426 1.00 95.94 696 PHE A N 1
ATOM 5395 C CA . PHE A 1 696 ? -21.247 -27.633 -11.982 1.00 95.94 696 PHE A CA 1
ATOM 5396 C C . PHE A 1 696 ? -22.351 -27.468 -13.033 1.00 95.94 696 PHE A C 1
ATOM 5398 O O . PHE A 1 696 ? -23.212 -26.595 -12.923 1.00 95.94 696 PHE A O 1
ATOM 5405 N N . LEU A 1 697 ? -22.346 -28.336 -14.051 1.00 94.12 697 LEU A N 1
ATOM 5406 C CA . LEU A 1 697 ? -23.283 -28.283 -15.182 1.00 94.12 697 LEU A CA 1
ATOM 5407 C C . LEU A 1 697 ? -24.763 -28.266 -14.760 1.00 94.12 697 LEU A C 1
ATOM 5409 O O . LEU A 1 697 ? -25.548 -27.534 -15.354 1.00 94.12 697 LEU A O 1
ATOM 5413 N N . GLY A 1 698 ? -25.153 -29.050 -13.749 1.00 94.38 698 GLY A N 1
ATOM 5414 C CA . GLY A 1 698 ? -26.536 -29.079 -13.254 1.00 94.38 698 GLY A CA 1
ATOM 5415 C C . GLY A 1 698 ? -27.010 -27.718 -12.732 1.00 94.38 698 GLY A C 1
ATOM 5416 O O . GLY A 1 698 ? -28.121 -27.291 -13.035 1.00 94.38 698 GLY A O 1
ATOM 5417 N N . ILE A 1 699 ? -26.129 -26.990 -12.041 1.00 95.12 699 ILE A N 1
ATOM 5418 C CA . ILE A 1 699 ? -26.402 -25.642 -11.526 1.00 95.12 699 ILE A CA 1
ATOM 5419 C C . ILE A 1 699 ? -26.361 -24.610 -12.654 1.00 95.12 699 ILE A C 1
ATOM 5421 O O . ILE A 1 699 ? -27.206 -23.726 -12.697 1.00 95.12 699 ILE A O 1
ATOM 5425 N N . VAL A 1 700 ? -25.434 -24.736 -13.609 1.00 93.75 700 VAL A N 1
ATOM 5426 C CA . VAL A 1 700 ? -25.417 -23.861 -14.794 1.00 93.75 700 VAL A CA 1
ATOM 5427 C C . VAL A 1 700 ? -26.717 -23.989 -15.587 1.00 93.75 700 VAL A C 1
ATOM 5429 O O . VAL A 1 700 ? -27.300 -22.976 -15.947 1.00 93.75 700 VAL A O 1
ATOM 5432 N N . LYS A 1 701 ? -27.211 -25.215 -15.804 1.00 91.50 701 LYS A N 1
ATOM 5433 C CA . LYS A 1 701 ? -28.510 -25.462 -16.452 1.00 91.50 701 LYS A CA 1
ATOM 5434 C C . LYS A 1 701 ? -29.668 -24.815 -15.700 1.00 91.50 701 LYS A C 1
ATOM 5436 O O . LYS A 1 701 ? -30.569 -24.294 -16.331 1.00 91.50 701 LYS A O 1
ATOM 5441 N N . LEU A 1 702 ? -29.632 -24.873 -14.372 1.00 90.81 702 LEU A N 1
ATOM 5442 C CA . LEU A 1 702 ? -30.654 -24.306 -13.498 1.00 90.81 702 LEU A CA 1
ATOM 5443 C C . LEU A 1 702 ? -30.656 -22.769 -13.497 1.00 90.81 702 LEU A C 1
ATOM 5445 O O . LEU A 1 702 ? -31.709 -22.162 -13.379 1.00 90.81 702 LEU A O 1
ATOM 5449 N N . LEU A 1 703 ? -29.483 -22.140 -13.587 1.00 90.94 703 LEU A N 1
ATOM 5450 C CA . LEU A 1 703 ? -29.345 -20.681 -13.548 1.00 90.94 703 LEU A CA 1
ATOM 5451 C C . LEU A 1 703 ? -29.461 -20.026 -14.935 1.00 90.94 703 LEU A C 1
ATOM 5453 O O . LEU A 1 703 ? -29.653 -18.816 -15.021 1.00 90.94 703 LEU A O 1
ATOM 5457 N N . MET A 1 704 ? -29.334 -20.800 -16.013 1.00 86.00 704 MET A N 1
ATOM 5458 C CA . MET A 1 704 ? -29.541 -20.357 -17.395 1.00 86.00 704 MET A CA 1
ATOM 5459 C C . MET A 1 704 ? -31.030 -20.452 -17.776 1.00 86.00 704 MET A C 1
ATOM 5461 O O . MET A 1 704 ? -31.402 -21.274 -18.610 1.00 86.00 704 MET A O 1
ATOM 5465 N N . ASP A 1 705 ? -31.865 -19.607 -17.165 1.00 72.31 705 ASP A N 1
ATOM 5466 C CA . ASP A 1 705 ? -33.272 -19.382 -17.535 1.00 72.31 705 ASP A CA 1
ATOM 5467 C C . ASP A 1 705 ? -33.455 -17.972 -18.149 1.00 72.31 705 ASP A C 1
ATOM 5469 O O . ASP A 1 705 ? -32.581 -17.106 -18.038 1.00 72.31 705 ASP A O 1
ATOM 5473 N N . ASP A 1 706 ? -34.587 -17.737 -18.824 1.00 54.03 706 ASP A N 1
ATOM 5474 C CA . ASP A 1 706 ? -34.901 -16.490 -19.544 1.00 54.03 706 ASP A CA 1
ATOM 5475 C C . ASP A 1 706 ? -34.928 -15.282 -18.575 1.00 54.03 706 ASP A C 1
ATOM 5477 O O . ASP A 1 706 ? -35.824 -15.158 -17.739 1.00 54.03 706 ASP A O 1
ATOM 5481 N N . GLY A 1 707 ? -33.908 -14.412 -18.641 1.00 62.88 707 GLY A N 1
ATOM 5482 C CA . GLY A 1 707 ? -33.745 -13.238 -17.762 1.00 62.88 707 GLY A CA 1
ATOM 5483 C C . GLY A 1 707 ? -32.466 -13.193 -16.908 1.00 62.88 707 GLY A C 1
ATOM 5484 O O . GLY A 1 707 ? -32.238 -12.199 -16.208 1.00 62.88 707 GLY A O 1
ATOM 5485 N N . SER A 1 708 ? -31.610 -14.218 -16.961 1.00 75.62 708 SER A N 1
ATOM 5486 C CA . SER A 1 708 ? -30.296 -14.189 -16.302 1.00 75.62 708 SER A CA 1
ATOM 5487 C C . SER A 1 708 ? -29.315 -13.263 -17.030 1.00 75.62 708 SER A C 1
ATOM 5489 O O . SER A 1 708 ? -29.042 -13.433 -18.216 1.00 75.62 708 SER A O 1
ATOM 5491 N N . LYS A 1 709 ? -28.742 -12.291 -16.310 1.00 78.62 709 LYS A N 1
ATOM 5492 C CA . LYS A 1 709 ? -27.620 -11.475 -16.785 1.00 78.62 709 LYS A CA 1
ATOM 5493 C C . LYS A 1 709 ? -26.368 -12.331 -16.841 1.00 78.62 709 LYS A C 1
ATOM 5495 O O . LYS A 1 709 ? -25.990 -12.965 -15.855 1.00 78.62 709 LYS A O 1
ATOM 5500 N N . THR A 1 710 ? -25.725 -12.322 -17.997 1.00 79.81 710 THR A N 1
ATOM 5501 C CA . THR A 1 710 ? -24.621 -13.224 -18.300 1.00 79.81 710 THR A CA 1
ATOM 5502 C C . THR A 1 710 ? -23.255 -12.570 -18.183 1.00 79.81 710 THR A C 1
ATOM 5504 O O . THR A 1 710 ? -22.301 -13.233 -18.518 1.00 79.81 710 THR A O 1
ATOM 5507 N N . ASP A 1 711 ? -23.119 -11.308 -17.796 1.00 80.94 711 ASP A N 1
ATOM 5508 C CA . ASP A 1 711 ? -21.864 -10.546 -17.803 1.00 80.94 711 ASP A CA 1
ATOM 5509 C C . ASP A 1 711 ? -21.499 -10.021 -16.403 1.00 80.94 711 ASP A C 1
ATOM 5511 O O . ASP A 1 711 ? -22.363 -9.527 -15.679 1.00 80.94 711 ASP A O 1
ATOM 5515 N N . ASP A 1 712 ? -20.237 -10.144 -15.974 1.00 79.50 712 ASP A N 1
ATOM 5516 C CA . ASP A 1 712 ? -19.718 -9.513 -14.744 1.00 79.50 712 ASP A CA 1
ATOM 5517 C C . ASP A 1 712 ? -19.253 -8.056 -14.955 1.00 79.50 712 ASP A C 1
ATOM 5519 O O . ASP A 1 712 ? -19.413 -7.497 -16.034 1.00 79.50 712 ASP A O 1
ATOM 5523 N N . ASN A 1 713 ? -18.703 -7.413 -13.915 1.00 78.00 713 ASN A N 1
ATOM 5524 C CA . ASN A 1 713 ? -18.240 -6.015 -13.985 1.00 78.00 713 ASN A CA 1
ATOM 5525 C C . ASN A 1 713 ? -17.015 -5.815 -14.903 1.00 78.00 713 ASN A C 1
ATOM 5527 O O . ASN A 1 713 ? -16.633 -4.677 -15.171 1.00 78.00 713 ASN A O 1
ATOM 5531 N N . GLU A 1 714 ? -16.380 -6.902 -15.345 1.00 80.25 714 GLU A N 1
ATOM 5532 C CA . GLU A 1 714 ? -15.265 -6.919 -16.295 1.00 80.25 714 GLU A CA 1
ATOM 5533 C C . GLU A 1 714 ? -15.711 -7.464 -17.668 1.00 80.25 714 GLU A C 1
ATOM 5535 O O . GLU A 1 714 ? -14.870 -7.820 -18.496 1.00 80.25 714 GLU A O 1
ATOM 5540 N N . ASP A 1 715 ? -17.022 -7.529 -17.919 1.00 85.19 715 ASP A N 1
ATOM 5541 C CA . ASP A 1 715 ? -17.652 -8.071 -19.126 1.00 85.19 715 ASP A CA 1
ATOM 5542 C C . ASP A 1 715 ? -17.335 -9.565 -19.382 1.00 85.19 715 ASP A C 1
ATOM 5544 O O . ASP A 1 715 ? -17.434 -10.065 -20.509 1.00 85.19 715 ASP A O 1
ATOM 5548 N N . HIS A 1 716 ? -16.956 -10.337 -18.353 1.00 85.06 716 HIS A N 1
ATOM 5549 C CA . HIS A 1 716 ? -16.835 -11.788 -18.491 1.00 85.06 716 HIS A CA 1
ATOM 5550 C C . HIS A 1 716 ? -18.203 -12.451 -18.496 1.00 85.06 716 HIS A C 1
ATOM 5552 O O . HIS A 1 716 ? -19.003 -12.278 -17.581 1.00 85.06 716 HIS A O 1
ATOM 5558 N N . VAL A 1 717 ? -18.389 -13.336 -19.472 1.00 89.75 717 VAL A N 1
ATOM 5559 C CA . VAL A 1 717 ? -19.547 -14.237 -19.545 1.00 89.75 717 VAL A CA 1
ATOM 5560 C C . VAL A 1 717 ? -19.262 -15.652 -19.020 1.00 89.75 717 VAL A C 1
ATOM 5562 O O . VAL A 1 717 ? -18.093 -16.043 -18.975 1.00 89.75 717 VAL A O 1
ATOM 5565 N N . PRO A 1 718 ? -20.271 -16.486 -18.676 1.00 90.19 718 PRO A N 1
ATOM 5566 C CA . PRO A 1 718 ? -20.077 -17.866 -18.216 1.00 90.19 718 PRO A CA 1
ATOM 5567 C C . PRO A 1 718 ? -19.130 -18.682 -19.096 1.00 90.19 718 PRO A C 1
ATOM 5569 O O . PRO A 1 718 ? -18.326 -19.463 -18.582 1.00 90.19 718 PRO A O 1
ATOM 5572 N N . LEU A 1 719 ? -19.171 -18.437 -20.412 1.00 92.81 719 LEU A N 1
ATOM 5573 C CA . LEU A 1 719 ? -18.293 -19.072 -21.387 1.00 92.81 719 LEU A CA 1
ATOM 5574 C C . LEU A 1 719 ? -16.804 -18.767 -21.134 1.00 92.81 719 LEU A C 1
ATOM 5576 O O . LEU A 1 719 ? -15.977 -19.666 -21.256 1.00 92.81 719 LEU A O 1
ATOM 5580 N N . HIS A 1 720 ? -16.451 -17.547 -20.709 1.00 92.25 720 HIS A N 1
ATOM 5581 C CA . HIS A 1 720 ? -15.080 -17.192 -20.322 1.00 92.25 720 HIS A CA 1
ATOM 5582 C C . HIS A 1 720 ? -14.598 -18.029 -19.132 1.00 92.25 720 HIS A C 1
ATOM 5584 O O . HIS A 1 720 ? -13.478 -18.544 -19.147 1.00 92.25 720 HIS A O 1
ATOM 5590 N N . PHE A 1 721 ? -15.444 -18.210 -18.115 1.00 90.25 721 PHE A N 1
ATOM 5591 C CA . PHE A 1 721 ? -15.093 -18.975 -16.920 1.00 90.25 721 PHE A CA 1
ATOM 5592 C C . PHE A 1 721 ? -14.916 -20.462 -17.221 1.00 90.25 721 PHE A C 1
ATOM 5594 O O . PHE A 1 721 ? -13.862 -21.026 -16.913 1.00 90.25 721 PHE A O 1
ATOM 5601 N N . CYS A 1 722 ? -15.895 -21.108 -17.861 1.00 91.94 722 CYS A N 1
ATOM 5602 C CA . CYS A 1 722 ? -15.772 -22.532 -18.170 1.00 91.94 722 CYS A CA 1
ATOM 5603 C C . CYS A 1 722 ? -14.622 -22.803 -19.151 1.00 91.94 722 CYS A C 1
ATOM 5605 O O . CYS A 1 722 ? -13.920 -23.805 -18.995 1.00 91.94 722 CYS A O 1
ATOM 5607 N N . ALA A 1 723 ? -14.353 -21.885 -20.089 1.00 94.12 723 ALA A N 1
ATOM 5608 C CA . ALA A 1 723 ? -13.233 -22.012 -21.012 1.00 94.12 723 ALA A CA 1
ATOM 5609 C C . ALA A 1 723 ? -11.872 -21.905 -20.303 1.00 94.12 723 ALA A C 1
ATOM 5611 O O . ALA A 1 723 ? -10.982 -22.729 -20.520 1.00 94.12 723 ALA A O 1
ATOM 5612 N N . ARG A 1 724 ? -11.734 -20.942 -19.383 1.00 91.75 724 ARG A N 1
ATOM 5613 C CA . ARG A 1 724 ? -10.531 -20.740 -18.566 1.00 91.75 724 ARG A CA 1
ATOM 5614 C C . ARG A 1 724 ? -10.183 -21.966 -17.716 1.00 91.75 724 ARG A C 1
ATOM 5616 O O . ARG A 1 724 ? -9.016 -22.355 -17.632 1.00 91.75 724 ARG A O 1
ATOM 5623 N N . PHE A 1 725 ? -11.182 -22.566 -17.068 1.00 90.69 725 PHE A N 1
ATOM 5624 C CA . PHE A 1 725 ? -10.969 -23.677 -16.134 1.00 90.69 725 PHE A CA 1
ATOM 5625 C C . PHE A 1 725 ? -10.995 -25.062 -16.798 1.00 90.69 725 PHE A C 1
ATOM 5627 O O . PHE A 1 725 ? -10.425 -26.003 -16.239 1.00 90.69 725 PHE A O 1
ATOM 5634 N N . GLY A 1 726 ? -11.497 -25.172 -18.032 1.00 93.12 726 GLY A N 1
ATOM 5635 C CA . GLY A 1 726 ? -11.447 -26.404 -18.825 1.00 93.12 726 GLY A CA 1
ATOM 5636 C C . GLY A 1 726 ? -12.722 -27.247 -18.785 1.00 93.12 726 GLY A C 1
ATOM 5637 O O . GLY A 1 726 ? -12.650 -28.454 -18.986 1.00 93.12 726 GLY A O 1
ATOM 5638 N N . HIS A 1 727 ? -13.881 -26.649 -18.507 1.00 95.31 727 HIS A N 1
ATOM 5639 C CA . HIS A 1 727 ? -15.141 -27.379 -18.332 1.00 95.31 727 HIS A CA 1
ATOM 5640 C C . HIS A 1 727 ? -15.861 -27.579 -19.671 1.00 95.31 727 HIS A C 1
ATOM 5642 O O . HIS A 1 727 ? -16.810 -26.865 -20.000 1.00 95.31 727 HIS A O 1
ATOM 5648 N N . GLN A 1 728 ? -15.391 -28.557 -20.450 1.00 94.44 728 GLN A N 1
ATOM 5649 C CA . GLN A 1 728 ? -15.845 -28.835 -21.822 1.00 94.44 728 GLN A CA 1
ATOM 5650 C C . GLN A 1 728 ? -17.360 -29.074 -21.941 1.00 94.44 728 GLN A C 1
ATOM 5652 O O . GLN A 1 728 ? -17.990 -28.582 -22.874 1.00 94.44 728 GLN A O 1
ATOM 5657 N N . GLU A 1 729 ? -17.971 -29.794 -20.997 1.00 93.44 729 GLU A N 1
ATOM 5658 C CA . GLU A 1 729 ? -19.412 -30.085 -21.053 1.00 93.44 729 GLU A CA 1
ATOM 5659 C C . GLU A 1 729 ? -20.274 -28.822 -20.935 1.00 93.44 729 GLU A C 1
ATOM 5661 O O . GLU A 1 729 ? -21.310 -28.713 -21.592 1.00 93.44 729 GLU A O 1
ATOM 5666 N N . ILE A 1 730 ? -19.826 -27.844 -20.141 1.00 94.38 730 ILE A N 1
ATOM 5667 C CA . ILE A 1 730 ? -20.502 -26.551 -19.996 1.00 94.38 730 ILE A CA 1
ATOM 5668 C C . ILE A 1 730 ? -20.325 -25.722 -21.266 1.00 94.38 730 ILE A C 1
ATOM 5670 O O . ILE A 1 730 ? -21.292 -25.137 -21.736 1.00 94.38 730 ILE A O 1
ATOM 5674 N N . VAL A 1 731 ? -19.129 -25.720 -21.863 1.00 93.94 731 VAL A N 1
ATOM 5675 C CA . VAL A 1 731 ? -18.879 -25.053 -23.153 1.00 93.94 731 VAL A CA 1
ATOM 5676 C C . VAL A 1 731 ? -19.846 -25.564 -24.220 1.00 93.94 731 VAL A C 1
ATOM 5678 O O . VAL A 1 731 ? -20.511 -24.765 -24.875 1.00 93.94 731 VAL A O 1
ATOM 5681 N N . ARG A 1 732 ? -19.979 -26.889 -24.353 1.00 92.50 732 ARG A N 1
ATOM 5682 C CA . ARG A 1 732 ? -20.904 -27.504 -25.311 1.00 92.50 732 ARG A CA 1
ATOM 5683 C C . ARG A 1 732 ? -22.351 -27.102 -25.034 1.00 92.50 732 ARG A C 1
ATOM 5685 O O . ARG A 1 732 ? -23.060 -26.717 -25.956 1.00 92.50 732 ARG A O 1
ATOM 5692 N N . PHE A 1 733 ? -22.771 -27.155 -23.770 1.00 91.88 733 PHE A N 1
ATOM 5693 C CA . PHE A 1 733 ? -24.117 -26.755 -23.366 1.00 91.88 733 PHE A CA 1
ATOM 5694 C C . PHE A 1 733 ? -24.418 -25.281 -23.685 1.00 91.88 733 PHE A C 1
ATOM 5696 O O . PHE A 1 733 ? -25.478 -24.990 -24.233 1.00 91.88 733 PHE A O 1
ATOM 5703 N N . LEU A 1 734 ? -23.494 -24.365 -23.381 1.00 90.56 734 LEU A N 1
ATOM 5704 C CA . LEU A 1 734 ? -23.682 -22.931 -23.611 1.00 90.56 734 LEU A CA 1
ATOM 5705 C C . LEU A 1 734 ? -23.680 -22.570 -25.104 1.00 90.56 734 LEU A C 1
ATOM 5707 O O . LEU A 1 734 ? -24.463 -21.719 -25.504 1.00 90.56 734 LEU A O 1
ATOM 5711 N N . LEU A 1 735 ? -22.838 -23.216 -25.923 1.00 88.94 735 LEU A N 1
ATOM 5712 C CA . LEU A 1 735 ? -22.713 -22.914 -27.358 1.00 88.94 735 LEU A CA 1
ATOM 5713 C C . LEU A 1 735 ? -23.762 -23.596 -28.245 1.00 88.94 735 LEU A C 1
ATOM 5715 O O . LEU A 1 735 ? -24.070 -23.087 -29.317 1.00 88.94 735 LEU A O 1
ATOM 5719 N N . GLN A 1 736 ? -24.289 -24.753 -27.838 1.00 87.06 736 GLN A N 1
ATOM 5720 C CA . GLN A 1 736 ? -25.358 -25.448 -28.571 1.00 87.06 736 GLN A CA 1
ATOM 5721 C C . GLN A 1 736 ? -26.762 -25.070 -28.081 1.00 87.06 736 GLN A C 1
ATOM 5723 O O . GLN A 1 736 ? -27.751 -25.424 -28.724 1.00 87.06 736 GLN A O 1
ATOM 5728 N N . GLY A 1 737 ? -26.864 -24.405 -26.928 1.00 78.31 737 GLY A N 1
ATOM 5729 C CA . GLY A 1 737 ? -28.132 -23.943 -26.375 1.00 78.31 737 GLY A CA 1
ATOM 5730 C C . GLY A 1 737 ? -28.738 -22.788 -27.175 1.00 78.31 737 GLY A C 1
ATOM 5731 O O . GLY A 1 737 ? -28.062 -22.110 -27.939 1.00 78.31 737 GLY A O 1
ATOM 5732 N N . THR A 1 738 ? -30.027 -22.523 -26.968 1.00 69.94 738 THR A N 1
ATOM 5733 C CA . THR A 1 738 ? -30.758 -21.402 -27.592 1.00 69.94 738 THR A CA 1
ATOM 5734 C C . THR A 1 738 ? -30.523 -20.063 -26.876 1.00 69.94 738 THR A C 1
ATOM 5736 O O . THR A 1 738 ? -31.394 -19.197 -26.893 1.00 69.94 738 THR A O 1
ATOM 5739 N N . PHE A 1 739 ? -29.393 -19.910 -26.186 1.00 75.81 739 PHE A N 1
ATOM 5740 C CA . PHE A 1 739 ? -29.070 -18.729 -25.384 1.00 75.81 739 PHE A CA 1
ATOM 5741 C C . PHE A 1 739 ? -28.410 -17.652 -26.257 1.00 75.81 739 PHE A C 1
ATOM 5743 O O . PHE A 1 739 ? -27.635 -17.989 -27.150 1.00 75.81 739 PHE A O 1
ATOM 5750 N N . ASP A 1 740 ? -28.652 -16.364 -25.981 1.00 71.88 740 ASP A N 1
ATOM 5751 C CA . ASP A 1 740 ? -28.016 -15.235 -26.692 1.00 71.88 740 ASP A CA 1
ATOM 5752 C C . ASP A 1 740 ? -26.567 -14.991 -26.218 1.00 71.88 740 ASP A C 1
ATOM 5754 O O . ASP A 1 740 ? -26.168 -13.893 -25.833 1.00 71.88 740 ASP A O 1
ATOM 5758 N N . LEU A 1 741 ? -25.766 -16.058 -26.167 1.00 77.81 741 LEU A N 1
ATOM 5759 C CA . LEU A 1 741 ? -24.353 -15.994 -25.811 1.00 77.81 741 LEU A CA 1
ATOM 5760 C C . LEU A 1 741 ? -23.506 -15.952 -27.078 1.00 77.81 741 LEU A C 1
ATOM 5762 O O . LEU A 1 741 ? -23.438 -16.917 -27.837 1.00 77.81 741 LEU A O 1
ATOM 5766 N N . GLN A 1 742 ? -22.803 -14.839 -27.278 1.00 82.69 742 GLN A N 1
ATOM 5767 C CA . GLN A 1 742 ? -21.917 -14.668 -28.423 1.00 82.69 742 GLN A CA 1
ATOM 5768 C C . GLN A 1 742 ? -20.575 -15.385 -28.171 1.00 82.69 742 GLN A C 1
ATOM 5770 O O . GLN A 1 742 ? -19.835 -14.979 -27.274 1.00 82.69 742 GLN A O 1
ATOM 5775 N N . PRO A 1 743 ? -20.192 -16.408 -28.960 1.00 82.56 743 PRO A N 1
ATOM 5776 C CA . PRO A 1 743 ? -18.955 -17.174 -28.741 1.00 82.56 743 PRO A CA 1
ATOM 5777 C C . PRO A 1 743 ? -17.677 -16.335 -28.869 1.00 82.56 743 PRO A C 1
ATOM 5779 O O . PRO A 1 743 ? -16.632 -16.681 -28.314 1.00 82.56 743 PRO A O 1
ATOM 5782 N N . HIS A 1 744 ? -17.763 -15.227 -29.607 1.00 89.38 744 HIS A N 1
ATOM 5783 C CA . HIS A 1 744 ? -16.651 -14.332 -29.920 1.00 89.38 744 HIS A CA 1
ATOM 5784 C C . HIS A 1 744 ? -16.702 -13.015 -29.134 1.00 89.38 744 HIS A C 1
ATOM 5786 O O . HIS A 1 744 ? -16.058 -12.044 -29.553 1.00 89.38 744 HIS A O 1
ATOM 5792 N N . CYS A 1 745 ? -17.478 -12.969 -28.044 1.00 88.69 745 CYS A N 1
ATOM 5793 C CA . CYS A 1 745 ? -17.518 -11.839 -27.121 1.00 88.69 745 CYS A CA 1
ATOM 5794 C C . CYS A 1 745 ? -16.136 -11.573 -26.519 1.00 88.69 745 CYS A C 1
ATOM 5796 O O . CYS A 1 745 ? -15.324 -12.494 -26.385 1.00 88.69 745 CYS A O 1
ATOM 5798 N N . VAL A 1 746 ? -15.896 -10.319 -26.141 1.00 90.38 746 VAL A N 1
ATOM 5799 C CA . VAL A 1 746 ? -14.660 -9.899 -25.486 1.00 90.38 746 VAL A CA 1
ATOM 5800 C C . VAL A 1 746 ? -14.955 -9.280 -24.129 1.00 90.38 746 VAL A C 1
ATOM 5802 O O . VAL A 1 746 ? -15.951 -8.577 -23.993 1.00 90.38 746 VAL A O 1
ATOM 5805 N N . ASN A 1 747 ? -14.090 -9.538 -23.154 1.00 87.56 747 ASN A N 1
ATOM 5806 C CA . ASN A 1 747 ? -14.102 -8.838 -21.868 1.00 87.56 747 ASN A CA 1
ATOM 5807 C C . ASN A 1 747 ? -13.419 -7.452 -21.981 1.00 87.56 747 ASN A C 1
ATOM 5809 O O . ASN A 1 747 ? -12.925 -7.082 -23.053 1.00 87.56 747 ASN A O 1
ATOM 5813 N N . ILE A 1 748 ? -13.291 -6.711 -20.873 1.00 80.94 748 ILE A N 1
ATOM 5814 C CA . ILE A 1 748 ? -12.611 -5.394 -20.850 1.00 80.94 748 ILE A CA 1
ATOM 5815 C C . ILE A 1 748 ? -11.141 -5.429 -21.309 1.00 80.94 748 ILE A C 1
ATOM 5817 O O . ILE A 1 748 ? -10.585 -4.407 -21.716 1.00 80.94 748 ILE A O 1
ATOM 5821 N N . TYR A 1 749 ? -10.495 -6.598 -21.261 1.00 83.00 749 TYR A N 1
ATOM 5822 C CA . TYR A 1 749 ? -9.122 -6.799 -21.729 1.00 83.00 749 TYR A CA 1
ATOM 5823 C C . TYR A 1 749 ? -9.056 -7.144 -23.221 1.00 83.00 749 TYR A C 1
ATOM 5825 O O . TYR A 1 749 ? -7.967 -7.313 -23.766 1.00 83.00 749 TYR A O 1
ATOM 5833 N N . GLY A 1 750 ? -10.193 -7.259 -23.907 1.00 87.75 750 GLY A N 1
ATOM 5834 C CA . GLY A 1 750 ? -10.250 -7.740 -25.283 1.00 87.75 750 GLY A CA 1
ATOM 5835 C C . GLY A 1 750 ? -10.047 -9.257 -25.413 1.00 87.75 750 GLY A C 1
ATOM 5836 O O . GLY A 1 750 ? -9.894 -9.752 -26.529 1.00 87.75 750 GLY A O 1
ATOM 5837 N N . ASP A 1 751 ? -10.017 -10.010 -24.307 1.00 91.12 751 ASP A N 1
ATOM 5838 C CA . ASP A 1 751 ? -9.903 -11.467 -24.354 1.00 91.12 751 ASP A CA 1
ATOM 5839 C C . ASP A 1 751 ? -11.231 -12.089 -24.764 1.00 91.12 751 ASP A C 1
ATOM 5841 O O . ASP A 1 751 ? -12.284 -11.683 -24.293 1.00 91.12 751 ASP A O 1
ATOM 5845 N N . THR A 1 752 ? -11.155 -13.149 -25.564 1.00 94.56 752 THR A N 1
ATOM 5846 C CA . THR A 1 752 ? -12.298 -14.012 -25.877 1.00 94.56 752 THR A CA 1
ATOM 5847 C C . THR A 1 752 ? -12.237 -15.242 -24.968 1.00 94.56 752 THR A C 1
ATOM 5849 O O . THR A 1 752 ? -11.172 -15.532 -24.403 1.00 94.56 752 THR A O 1
ATOM 5852 N N . PRO A 1 753 ? -13.301 -16.058 -24.871 1.00 93.94 753 PRO A N 1
ATOM 5853 C CA . PRO A 1 753 ? -13.221 -17.334 -24.159 1.00 93.94 753 PRO A CA 1
ATOM 5854 C C . PRO A 1 753 ? -12.084 -18.231 -24.673 1.00 93.94 753 PRO A C 1
ATOM 5856 O O . PRO A 1 753 ? -11.425 -18.924 -23.894 1.00 93.94 753 PRO A O 1
ATOM 5859 N N . LEU A 1 754 ? -11.794 -18.153 -25.976 1.00 94.38 754 LEU A N 1
ATOM 5860 C CA . LEU A 1 754 ? -10.714 -18.890 -26.621 1.00 94.38 754 LEU A CA 1
ATOM 5861 C C . LEU A 1 754 ? -9.322 -18.400 -26.181 1.00 94.38 754 LEU A C 1
ATOM 5863 O O . LEU A 1 754 ? -8.449 -19.228 -25.931 1.00 94.38 754 LEU A O 1
ATOM 5867 N N . HIS A 1 755 ? -9.131 -17.086 -25.988 1.00 93.50 755 HIS A N 1
ATOM 5868 C CA . HIS A 1 755 ? -7.904 -16.539 -25.387 1.00 93.50 755 HIS A CA 1
ATOM 5869 C C . HIS A 1 755 ? -7.664 -17.145 -23.994 1.00 93.50 755 HIS A C 1
ATOM 5871 O O . HIS A 1 755 ? -6.584 -17.673 -23.720 1.00 93.50 755 HIS A O 1
ATOM 5877 N N . LEU A 1 756 ? -8.684 -17.146 -23.125 1.00 92.00 756 LEU A N 1
ATOM 5878 C CA . LEU A 1 756 ? -8.560 -17.660 -21.754 1.00 92.00 756 LEU A CA 1
ATOM 5879 C C . LEU A 1 756 ? -8.262 -19.165 -21.693 1.00 92.00 756 LEU A C 1
ATOM 5881 O O . LEU A 1 756 ? -7.468 -19.593 -20.847 1.00 92.00 756 LEU A O 1
ATOM 5885 N N . ALA A 1 757 ? -8.870 -19.961 -22.578 1.00 94.06 757 ALA A N 1
ATOM 5886 C CA . ALA A 1 757 ? -8.576 -21.388 -22.707 1.00 94.06 757 ALA A CA 1
ATOM 5887 C C . ALA A 1 757 ? -7.118 -21.628 -23.140 1.00 94.06 757 ALA A C 1
ATOM 5889 O O . ALA A 1 757 ? -6.437 -22.482 -22.560 1.00 94.06 757 ALA A O 1
ATOM 5890 N N . SER A 1 758 ? -6.618 -20.822 -24.085 1.00 93.38 758 SER A N 1
ATOM 5891 C CA . SER A 1 758 ? -5.244 -20.896 -24.593 1.00 93.38 758 SER A CA 1
ATOM 5892 C C . SER A 1 758 ? -4.195 -20.553 -23.539 1.00 93.38 758 SER A C 1
ATOM 5894 O O . SER A 1 758 ? -3.280 -21.348 -23.314 1.00 93.38 758 SER A O 1
ATOM 5896 N N . TYR A 1 759 ? -4.365 -19.455 -22.791 1.00 90.62 759 TYR A N 1
ATOM 5897 C CA . TYR A 1 759 ? -3.478 -19.127 -21.663 1.00 90.62 759 TYR A CA 1
ATOM 5898 C C . TYR A 1 759 ? -3.399 -20.260 -20.627 1.00 90.62 759 TYR A C 1
ATOM 5900 O O . TYR A 1 759 ? -2.380 -20.468 -19.963 1.00 90.62 759 TYR A O 1
ATOM 5908 N N . ASN A 1 760 ? -4.489 -21.008 -20.453 1.00 90.19 760 ASN A N 1
ATOM 5909 C CA . ASN A 1 760 ? -4.585 -22.059 -19.446 1.00 90.19 760 ASN A CA 1
ATOM 5910 C C . ASN A 1 760 ? -4.312 -23.467 -19.976 1.00 90.19 760 ASN A C 1
ATOM 5912 O O . ASN A 1 760 ? -4.406 -24.418 -19.200 1.00 90.19 760 ASN A O 1
ATOM 5916 N N . GLY A 1 761 ? -3.914 -23.607 -21.245 1.00 92.50 761 GLY A N 1
ATOM 5917 C CA . GLY A 1 761 ? -3.545 -24.897 -21.825 1.00 92.50 761 GLY A CA 1
ATOM 5918 C C . GLY A 1 761 ? -4.706 -25.895 -21.913 1.00 92.50 761 GLY A C 1
ATOM 5919 O O . GLY A 1 761 ? -4.457 -27.098 -21.966 1.00 92.50 761 GLY A O 1
ATOM 5920 N N . LYS A 1 762 ? -5.961 -25.418 -21.925 1.00 95.44 762 LYS A N 1
ATOM 5921 C CA . LYS A 1 762 ? -7.188 -26.230 -21.999 1.00 95.44 762 LYS A CA 1
ATOM 5922 C C . LYS A 1 762 ? -7.465 -26.693 -23.432 1.00 95.44 762 LYS A C 1
ATOM 5924 O O . LYS A 1 762 ? -8.315 -26.137 -24.122 1.00 95.44 762 LYS A O 1
ATOM 5929 N N . PHE A 1 763 ? -6.695 -27.674 -23.896 1.00 94.88 763 PHE A N 1
ATOM 5930 C CA . PHE A 1 763 ? -6.683 -28.108 -25.295 1.00 94.88 763 PHE A CA 1
ATOM 5931 C C . PHE A 1 763 ? -8.042 -28.599 -25.793 1.00 94.88 763 PHE A C 1
ATOM 5933 O O . PHE A 1 763 ? -8.510 -28.142 -26.832 1.00 94.88 763 PHE A O 1
ATOM 5940 N N . GLU A 1 764 ? -8.709 -29.443 -25.017 1.00 94.94 764 GLU A N 1
ATOM 5941 C CA . GLU A 1 764 ? -9.998 -30.039 -25.370 1.00 94.94 764 GLU A CA 1
ATOM 5942 C C . GLU A 1 764 ? -11.077 -28.959 -25.539 1.00 94.94 764 GLU A C 1
ATOM 5944 O O . GLU A 1 764 ? -11.875 -28.995 -26.471 1.00 94.94 764 GLU A O 1
ATOM 5949 N N . VAL A 1 765 ? -11.051 -27.934 -24.681 1.00 95.56 765 VAL A N 1
ATOM 5950 C CA . VAL A 1 765 ? -11.935 -26.765 -24.780 1.00 95.56 765 VAL A CA 1
ATOM 5951 C C . VAL A 1 765 ? -11.623 -25.922 -26.015 1.00 95.56 765 VAL A C 1
ATOM 5953 O O . VAL A 1 765 ? -12.551 -25.489 -26.691 1.00 95.56 765 VAL A O 1
ATOM 5956 N N . VAL A 1 766 ? -10.343 -25.681 -26.321 1.00 95.06 766 VAL A N 1
ATOM 5957 C CA . VAL A 1 766 ? -9.937 -24.938 -27.527 1.00 95.06 766 VAL A CA 1
ATOM 5958 C C . VAL A 1 766 ? -10.464 -25.633 -28.783 1.00 95.06 766 VAL A C 1
ATOM 5960 O O . VAL A 1 766 ? -11.039 -24.973 -29.649 1.00 95.06 766 VAL A O 1
ATOM 5963 N N . GLN A 1 767 ? -10.321 -26.960 -28.867 1.00 94.19 767 GLN A N 1
ATOM 5964 C CA . GLN A 1 767 ? -10.860 -27.745 -29.978 1.00 94.19 767 GLN A CA 1
ATOM 5965 C C . GLN A 1 767 ? -12.383 -27.617 -30.070 1.00 94.19 767 GLN A C 1
ATOM 5967 O O . GLN A 1 767 ? -12.900 -27.327 -31.147 1.00 94.19 767 GLN A O 1
ATOM 5972 N N . GLU A 1 768 ? -13.086 -27.781 -28.948 1.00 94.00 768 GLU A N 1
ATOM 5973 C CA . GLU A 1 768 ? -14.548 -27.721 -28.897 1.00 94.00 768 GLU A CA 1
ATOM 5974 C C . GLU A 1 768 ? -15.085 -26.340 -29.316 1.00 94.00 768 GLU A C 1
ATOM 5976 O O . GLU A 1 768 ? -15.976 -26.261 -30.158 1.00 94.00 768 GLU A O 1
ATOM 5981 N N . ILE A 1 769 ? -14.526 -25.241 -28.788 1.00 93.44 769 ILE A N 1
ATOM 5982 C CA . ILE A 1 769 ? -14.960 -23.877 -29.139 1.00 93.44 769 ILE A CA 1
ATOM 5983 C C . ILE A 1 769 ? -14.767 -23.628 -30.638 1.00 93.44 769 ILE A C 1
ATOM 5985 O O . ILE A 1 769 ? -15.683 -23.126 -31.286 1.00 93.44 769 ILE A O 1
ATOM 5989 N N . ILE A 1 770 ? -13.620 -24.008 -31.212 1.00 92.81 770 ILE A N 1
ATOM 5990 C CA . ILE A 1 770 ? -13.350 -23.821 -32.649 1.00 92.81 770 ILE A CA 1
ATOM 5991 C C . ILE A 1 770 ? -14.308 -24.658 -33.510 1.00 92.81 770 ILE A C 1
ATOM 5993 O O . ILE A 1 770 ? -14.804 -24.172 -34.523 1.00 92.81 770 ILE A O 1
ATOM 5997 N N . GLN A 1 771 ? -14.610 -25.896 -33.108 1.00 91.75 771 GLN A N 1
ATOM 5998 C CA . GLN A 1 771 ? -15.548 -26.762 -33.831 1.00 91.75 771 GLN A CA 1
ATOM 5999 C C . GLN A 1 771 ? -16.989 -26.241 -33.795 1.00 91.75 771 GLN A C 1
ATOM 6001 O O . GLN A 1 771 ? -17.702 -26.367 -34.788 1.00 91.75 771 GLN A O 1
ATOM 6006 N N . LEU A 1 772 ? -17.421 -25.663 -32.669 1.00 90.25 772 LEU A N 1
ATOM 6007 C CA . LEU A 1 772 ? -18.797 -25.197 -32.483 1.00 90.25 772 LEU A CA 1
ATOM 6008 C C . LEU A 1 772 ? -19.037 -23.766 -32.983 1.00 90.25 772 LEU A C 1
ATOM 6010 O O . LEU A 1 772 ? -20.139 -23.468 -33.432 1.00 90.25 772 LEU A O 1
ATOM 6014 N N . SER A 1 773 ? -18.034 -22.885 -32.907 1.00 87.31 773 SER A N 1
ATOM 6015 C CA . SER A 1 773 ? -18.174 -21.452 -33.223 1.00 87.31 773 SER A CA 1
ATOM 6016 C C . SER A 1 773 ? -17.358 -20.976 -34.429 1.00 87.31 773 SER A C 1
ATOM 6018 O O . SER A 1 773 ? -17.503 -19.838 -34.862 1.00 87.31 773 SER A O 1
ATOM 6020 N N . GLY A 1 774 ? -16.521 -21.832 -35.017 1.00 87.06 774 GLY A N 1
ATOM 6021 C CA . GLY A 1 774 ? -15.668 -21.469 -36.145 1.00 87.06 774 GLY A CA 1
ATOM 6022 C C . GLY A 1 774 ? -14.398 -20.715 -35.736 1.00 87.06 774 GLY A C 1
ATOM 6023 O O . GLY A 1 774 ? -13.947 -20.756 -34.591 1.00 87.06 774 GLY A O 1
ATOM 6024 N N . THR A 1 775 ? -13.769 -20.053 -36.710 1.00 86.88 775 THR A N 1
ATOM 6025 C CA . THR A 1 775 ? -12.395 -19.530 -36.595 1.00 86.88 775 THR A CA 1
ATOM 6026 C C . THR A 1 775 ? -12.296 -18.015 -36.398 1.00 86.88 775 THR A C 1
ATOM 6028 O O . THR A 1 775 ? -11.185 -17.493 -36.381 1.00 86.88 775 THR A O 1
ATOM 6031 N N . GLU A 1 776 ? -13.408 -17.287 -36.242 1.00 85.81 776 GLU A N 1
ATOM 6032 C CA . GLU A 1 776 ? -13.410 -15.810 -36.167 1.00 85.81 776 GLU A CA 1
ATOM 6033 C C . GLU A 1 776 ? -12.537 -15.275 -35.017 1.00 85.81 776 GLU A C 1
ATOM 6035 O O . GLU A 1 776 ? -11.762 -14.336 -35.194 1.00 85.81 776 GLU A O 1
ATOM 6040 N N . SER A 1 777 ? -12.603 -15.903 -33.839 1.00 87.50 777 SER A N 1
ATOM 6041 C CA . SER A 1 777 ? -11.802 -15.497 -32.676 1.00 87.50 777 SER A CA 1
ATOM 6042 C C . SER A 1 777 ? -10.293 -15.677 -32.859 1.00 87.50 777 SER A C 1
ATOM 6044 O O . SER A 1 777 ? -9.543 -15.087 -32.087 1.00 87.50 777 SER A O 1
ATOM 6046 N N . LEU A 1 778 ? -9.825 -16.463 -33.840 1.00 88.81 778 LEU A N 1
ATOM 6047 C CA . LEU A 1 778 ? -8.392 -16.734 -34.019 1.00 88.81 778 LEU A CA 1
ATOM 6048 C C . LEU A 1 778 ? -7.600 -15.485 -34.424 1.00 88.81 778 LEU A C 1
ATOM 6050 O O . LEU A 1 778 ? -6.432 -15.375 -34.063 1.00 88.81 778 LEU A O 1
ATOM 6054 N N . SER A 1 779 ? -8.229 -14.548 -35.140 1.00 87.00 779 SER A N 1
ATOM 6055 C CA . SER A 1 779 ? -7.600 -13.303 -35.596 1.00 87.00 779 SER A CA 1
ATOM 6056 C C . SER A 1 779 ? -7.889 -12.096 -34.699 1.00 87.00 779 SER A C 1
ATOM 6058 O O . SER A 1 779 ? -7.451 -10.994 -35.020 1.00 87.00 779 SER A O 1
ATOM 6060 N N . LYS A 1 780 ? -8.663 -12.253 -33.614 1.00 88.56 780 LYS A N 1
ATOM 6061 C CA . LYS A 1 780 ? -8.937 -11.148 -32.683 1.00 88.56 780 LYS A CA 1
ATOM 6062 C C . LYS A 1 780 ? -7.731 -10.933 -31.776 1.00 88.56 780 LYS A C 1
ATOM 6064 O O . LYS A 1 780 ? -7.181 -11.893 -31.253 1.00 88.56 780 LYS A O 1
ATOM 6069 N N . GLU A 1 781 ? -7.370 -9.673 -31.566 1.00 88.44 781 GLU A N 1
ATOM 6070 C CA . GLU A 1 781 ? -6.280 -9.279 -30.674 1.00 88.44 781 GLU A CA 1
ATOM 6071 C C . GLU A 1 781 ? -6.819 -8.611 -29.409 1.00 88.44 781 GLU A C 1
ATOM 6073 O O . GLU A 1 781 ? -7.653 -7.703 -29.491 1.00 88.44 781 GLU A O 1
ATOM 6078 N N . ASN A 1 782 ? -6.280 -8.991 -28.255 1.00 86.88 782 ASN A N 1
ATOM 6079 C CA . ASN A 1 782 ? -6.584 -8.347 -26.979 1.00 86.88 782 ASN A CA 1
ATOM 6080 C C . ASN A 1 782 ? -5.757 -7.053 -26.766 1.00 86.88 782 ASN A C 1
ATOM 6082 O O . ASN A 1 782 ? -5.007 -6.616 -27.646 1.00 86.88 782 ASN A O 1
ATOM 6086 N N . ILE A 1 783 ? -5.887 -6.398 -25.606 1.00 81.69 783 ILE A N 1
ATOM 6087 C CA . ILE A 1 783 ? -5.140 -5.157 -25.296 1.00 81.69 783 ILE A CA 1
ATOM 6088 C C . ILE A 1 783 ? -3.621 -5.359 -25.183 1.00 81.69 783 ILE A C 1
ATOM 6090 O O . ILE A 1 783 ? -2.870 -4.384 -25.221 1.00 81.69 783 ILE A O 1
ATOM 6094 N N . PHE A 1 784 ? -3.172 -6.608 -25.039 1.00 82.88 784 PHE A N 1
ATOM 6095 C CA . PHE A 1 784 ? -1.763 -6.998 -24.978 1.00 82.88 784 PHE A CA 1
ATOM 6096 C C . PHE A 1 784 ? -1.188 -7.290 -26.366 1.00 82.88 784 PHE A C 1
ATOM 6098 O O . PHE A 1 784 ? -0.073 -7.789 -26.468 1.00 82.88 784 PHE A O 1
ATOM 6105 N N . SER A 1 785 ? -1.935 -6.978 -27.435 1.00 86.75 785 SER A N 1
ATOM 6106 C CA . SER A 1 785 ? -1.528 -7.269 -28.809 1.00 86.75 785 SER A CA 1
ATOM 6107 C C . SER A 1 785 ? -1.342 -8.776 -29.063 1.00 86.75 785 SER A C 1
ATOM 6109 O O . SER A 1 785 ? -0.574 -9.179 -29.936 1.00 86.75 785 SER A O 1
ATOM 6111 N N . GLU A 1 786 ? -2.032 -9.627 -28.298 1.00 88.69 786 GLU A N 1
ATOM 6112 C CA . GLU A 1 786 ? -1.961 -11.077 -28.448 1.00 88.69 786 GLU A CA 1
ATOM 6113 C C . GLU A 1 786 ? -3.205 -11.619 -29.157 1.00 88.69 786 GLU A C 1
ATOM 6115 O O . GLU A 1 786 ? -4.335 -11.280 -28.800 1.00 88.69 786 GLU A O 1
ATOM 6120 N N . THR A 1 787 ? -2.984 -12.502 -30.133 1.00 91.31 787 THR A N 1
ATOM 6121 C CA . THR A 1 787 ? -4.004 -13.419 -30.659 1.00 91.31 787 THR A CA 1
ATOM 6122 C C . THR A 1 787 ? -4.011 -14.731 -29.879 1.00 91.31 787 THR A C 1
ATOM 6124 O O . THR A 1 787 ? -3.102 -15.021 -29.102 1.00 91.31 787 THR A O 1
ATOM 6127 N N . VAL A 1 788 ? -4.984 -15.602 -30.156 1.00 91.25 788 VAL A N 1
ATOM 6128 C CA . VAL A 1 788 ? -5.119 -16.929 -29.528 1.00 91.25 788 VAL A CA 1
ATOM 6129 C C . VAL A 1 788 ? -3.835 -17.769 -29.621 1.00 91.25 788 VAL A C 1
ATOM 6131 O O . VAL A 1 788 ? -3.493 -18.470 -28.665 1.00 91.25 788 VAL A O 1
ATOM 6134 N N . LEU A 1 789 ? -3.113 -17.691 -30.747 1.00 92.25 789 LEU A N 1
ATOM 6135 C CA . LEU A 1 789 ? -1.830 -18.377 -30.933 1.00 92.25 789 LEU A CA 1
ATOM 6136 C C . LEU A 1 789 ? -0.738 -17.791 -30.028 1.00 92.25 789 LEU A C 1
ATOM 6138 O O . LEU A 1 789 ? 0.002 -18.544 -29.396 1.00 92.25 789 LEU A O 1
ATOM 6142 N N . LEU A 1 790 ? -0.647 -16.462 -29.949 1.00 91.62 790 LEU A N 1
ATOM 6143 C CA . LEU A 1 790 ? 0.322 -15.770 -29.096 1.00 91.62 790 LEU A CA 1
ATOM 6144 C C . LEU A 1 790 ? 0.037 -16.065 -27.617 1.00 91.62 790 LEU A C 1
ATOM 6146 O O . LEU A 1 790 ? 0.949 -16.469 -26.901 1.00 91.62 790 LEU A O 1
ATOM 6150 N N . SER A 1 791 ? -1.228 -16.024 -27.192 1.00 90.88 791 SER A N 1
ATOM 6151 C CA . SER A 1 791 ? -1.643 -16.358 -25.824 1.00 90.88 791 SER A CA 1
ATOM 6152 C C . SER A 1 791 ? -1.317 -17.802 -25.418 1.00 90.88 791 SER A C 1
ATOM 6154 O O . SER A 1 791 ? -0.945 -18.055 -24.268 1.00 90.88 791 SER A O 1
ATOM 6156 N N . ALA A 1 792 ? -1.403 -18.763 -26.348 1.00 91.94 792 ALA A N 1
ATOM 6157 C CA . ALA A 1 792 ? -0.951 -20.138 -26.109 1.00 91.94 792 ALA A CA 1
ATOM 6158 C C . ALA A 1 792 ? 0.578 -20.212 -25.903 1.00 91.94 792 ALA A C 1
ATOM 6160 O O . ALA A 1 792 ? 1.064 -21.003 -25.086 1.00 91.94 792 ALA A O 1
ATOM 6161 N N . CYS A 1 793 ? 1.336 -19.357 -26.597 1.00 92.19 793 CYS A N 1
ATOM 6162 C CA . CYS A 1 793 ? 2.790 -19.263 -26.483 1.00 92.19 793 CYS A CA 1
ATOM 6163 C C . CYS A 1 793 ? 3.266 -18.518 -25.224 1.00 92.19 793 CYS A C 1
ATOM 6165 O O . CYS A 1 793 ? 4.313 -18.878 -24.686 1.00 92.19 793 CYS A O 1
ATOM 6167 N N . THR A 1 794 ? 2.503 -17.543 -24.716 1.00 88.69 794 THR A N 1
ATOM 6168 C CA . THR A 1 794 ? 2.838 -16.737 -23.524 1.00 88.69 794 THR A CA 1
ATOM 6169 C C . THR A 1 794 ? 3.118 -17.611 -22.296 1.00 88.69 794 THR A C 1
ATOM 6171 O O . THR A 1 794 ? 4.176 -17.504 -21.676 1.00 88.69 794 THR A O 1
ATOM 6174 N N . TYR A 1 795 ? 2.242 -18.567 -21.968 1.00 82.25 795 TYR A N 1
ATOM 6175 C CA . TYR A 1 795 ? 2.489 -19.491 -20.847 1.00 82.25 795 TYR A CA 1
ATOM 6176 C C . TYR A 1 795 ? 2.973 -20.881 -21.258 1.00 82.25 795 TYR A C 1
ATOM 6178 O O . TYR A 1 795 ? 3.372 -21.645 -20.381 1.00 82.25 795 TYR A O 1
ATOM 6186 N N . GLY A 1 796 ? 2.942 -21.221 -22.551 1.00 84.38 796 GLY A N 1
ATOM 6187 C CA . GLY A 1 796 ? 3.548 -22.445 -23.085 1.00 84.38 796 GLY A CA 1
ATOM 6188 C C . GLY A 1 796 ? 3.054 -23.749 -22.448 1.00 84.38 796 GLY A C 1
ATOM 6189 O O . GLY A 1 796 ? 3.773 -24.746 -22.454 1.00 84.38 796 GLY A O 1
ATOM 6190 N N . LYS A 1 797 ? 1.843 -23.760 -21.869 1.00 85.56 797 LYS A N 1
ATOM 6191 C CA . LYS A 1 797 ? 1.347 -24.869 -21.031 1.00 85.56 797 LYS A CA 1
ATOM 6192 C C . LYS A 1 797 ? 1.054 -26.154 -21.811 1.00 85.56 797 LYS A C 1
ATOM 6194 O O . LYS A 1 797 ? 1.074 -27.227 -21.215 1.00 85.56 797 LYS A O 1
ATOM 6199 N N . ASN A 1 798 ? 0.748 -26.061 -23.108 1.00 90.50 798 ASN A N 1
ATOM 6200 C CA . ASN A 1 798 ? 0.358 -27.212 -23.923 1.00 90.50 798 ASN A CA 1
ATOM 6201 C C . ASN A 1 798 ? 0.868 -27.086 -25.372 1.00 90.50 798 ASN A C 1
ATOM 6203 O O . ASN A 1 798 ? 0.382 -26.258 -26.139 1.00 90.50 798 ASN A O 1
ATOM 6207 N N . LEU A 1 799 ? 1.836 -27.926 -25.751 1.00 91.56 799 LEU A N 1
ATOM 6208 C CA . LEU A 1 799 ? 2.438 -27.918 -27.091 1.00 91.56 799 LEU A CA 1
ATOM 6209 C C . LEU A 1 799 ? 1.496 -28.463 -28.176 1.00 91.56 799 LEU A C 1
ATOM 6211 O O . LEU A 1 799 ? 1.504 -27.966 -29.300 1.00 91.56 799 LEU A O 1
ATOM 6215 N N . GLU A 1 800 ? 0.675 -29.464 -27.851 1.00 92.62 800 GLU A N 1
ATOM 6216 C CA . GLU A 1 800 ? -0.281 -30.054 -28.799 1.00 92.62 800 GLU A CA 1
ATOM 6217 C C . GLU A 1 800 ? -1.373 -29.055 -29.187 1.00 92.62 800 GLU A C 1
ATOM 6219 O O . GLU A 1 800 ? -1.784 -28.993 -30.344 1.00 92.62 800 GLU A O 1
ATOM 6224 N N . MET A 1 801 ? -1.761 -28.184 -28.255 1.00 93.94 801 MET A N 1
ATOM 6225 C CA . MET A 1 801 ? -2.632 -27.053 -28.556 1.00 93.94 801 MET A CA 1
ATOM 6226 C C . MET A 1 801 ? -2.001 -26.089 -29.566 1.00 93.94 801 MET A C 1
ATOM 6228 O O . MET A 1 801 ? -2.671 -25.695 -30.517 1.00 93.94 801 MET A O 1
ATOM 6232 N N . VAL A 1 802 ? -0.724 -25.723 -29.397 1.00 93.56 802 VAL A N 1
ATOM 6233 C CA . VAL A 1 802 ? -0.027 -24.840 -30.349 1.00 93.56 802 VAL A CA 1
ATOM 6234 C C . VAL A 1 802 ? 0.025 -25.485 -31.738 1.00 93.56 802 VAL A C 1
ATOM 6236 O O . VAL A 1 802 ? -0.286 -24.824 -32.726 1.00 93.56 802 VAL A O 1
ATOM 6239 N N . LYS A 1 803 ? 0.328 -26.789 -31.822 1.00 92.38 803 LYS A N 1
ATOM 6240 C CA . LYS A 1 803 ? 0.284 -27.553 -33.084 1.00 92.38 803 LYS A CA 1
ATOM 6241 C C . LYS A 1 803 ? -1.094 -27.502 -33.741 1.00 92.38 803 LYS A C 1
ATOM 6243 O O . LYS A 1 803 ? -1.195 -27.239 -34.935 1.00 92.38 803 LYS A O 1
ATOM 6248 N N . TYR A 1 804 ? -2.152 -27.736 -32.969 1.00 93.38 804 TYR A N 1
ATOM 6249 C CA . TYR A 1 804 ? -3.523 -27.714 -33.474 1.00 93.38 804 TYR A CA 1
ATOM 6250 C C . TYR A 1 804 ? -3.946 -26.330 -33.977 1.00 93.38 804 TYR A C 1
ATOM 6252 O O . TYR A 1 804 ? -4.584 -26.240 -35.026 1.00 93.38 804 TYR A O 1
ATOM 6260 N N . LEU A 1 805 ? -3.581 -25.263 -33.255 1.00 92.00 805 LEU A N 1
ATOM 6261 C CA . LEU A 1 805 ? -3.855 -23.882 -33.659 1.00 92.00 805 LEU A CA 1
ATOM 6262 C C . LEU A 1 805 ? -3.128 -23.525 -34.964 1.00 92.00 805 LEU A C 1
ATOM 6264 O O . LEU A 1 805 ? -3.743 -22.949 -35.853 1.00 92.00 805 LEU A O 1
ATOM 6268 N N . LEU A 1 806 ? -1.862 -23.928 -35.121 1.00 90.19 806 LEU A N 1
ATOM 6269 C CA . LEU A 1 806 ? -1.109 -23.753 -36.373 1.00 90.19 806 LEU A CA 1
ATOM 6270 C C . LEU A 1 806 ? -1.674 -24.580 -37.539 1.00 90.19 806 LEU A C 1
ATOM 6272 O O . LEU A 1 806 ? -1.517 -24.199 -38.693 1.00 90.19 806 LEU A O 1
ATOM 6276 N N . GLY A 1 807 ? -2.345 -25.697 -37.247 1.00 87.44 807 GLY A N 1
ATOM 6277 C CA . GLY A 1 807 ? -3.060 -26.498 -38.242 1.00 87.44 807 GLY A CA 1
ATOM 6278 C C . GLY A 1 807 ? -4.367 -25.867 -38.738 1.00 87.44 807 GLY A C 1
ATOM 6279 O O . GLY A 1 807 ? -4.965 -26.383 -39.681 1.00 87.44 807 GLY A O 1
ATOM 6280 N N . GLN A 1 808 ? -4.831 -24.769 -38.130 1.00 87.94 808 GLN A N 1
ATOM 6281 C CA . GLN A 1 808 ? -5.976 -24.017 -38.637 1.00 87.94 808 GLN A CA 1
ATOM 6282 C C . GLN A 1 808 ? -5.510 -23.114 -39.788 1.00 87.94 808 GLN A C 1
ATOM 6284 O O . GLN A 1 808 ? -4.642 -22.268 -39.587 1.00 87.94 808 GLN A O 1
ATOM 6289 N N . ASN A 1 809 ? -6.134 -23.216 -40.970 1.00 71.25 809 ASN A N 1
ATOM 6290 C CA . ASN A 1 809 ? -5.792 -22.449 -42.190 1.00 71.25 809 ASN A CA 1
ATOM 6291 C C . ASN A 1 809 ? -5.855 -20.904 -42.053 1.00 71.25 809 ASN A C 1
ATOM 6293 O O . ASN A 1 809 ? -5.647 -20.191 -43.032 1.00 71.25 809 ASN A O 1
ATOM 6297 N N . ALA A 1 810 ? -6.159 -20.381 -40.864 1.00 73.25 810 ALA A N 1
ATOM 6298 C CA . ALA A 1 810 ? -6.260 -18.962 -40.542 1.00 73.25 810 ALA A CA 1
ATOM 6299 C C . ALA A 1 810 ? -5.015 -18.380 -39.840 1.00 73.25 810 ALA A C 1
ATOM 6301 O O . ALA A 1 810 ? -4.937 -17.161 -39.693 1.00 73.25 810 ALA A O 1
ATOM 6302 N N . LEU A 1 811 ? -4.056 -19.198 -39.382 1.00 79.69 811 LEU A N 1
ATOM 6303 C CA . LEU A 1 811 ? -2.954 -18.735 -38.527 1.00 79.69 811 LEU A CA 1
ATOM 6304 C C . LEU A 1 811 ? -1.574 -18.989 -39.145 1.00 79.69 811 LEU A C 1
ATOM 6306 O O . LEU A 1 811 ? -1.249 -20.097 -39.555 1.00 79.69 811 LEU A O 1
ATOM 6310 N N . SER A 1 812 ? -0.734 -17.952 -39.159 1.00 86.75 812 SER A N 1
ATOM 6311 C CA . SER A 1 812 ? 0.681 -18.055 -39.533 1.00 86.75 812 SER A CA 1
ATOM 6312 C C . SER A 1 812 ? 1.549 -18.238 -38.290 1.00 86.75 812 SER A C 1
ATOM 6314 O O . SER A 1 812 ? 1.359 -17.534 -37.298 1.00 86.75 812 SER A O 1
ATOM 6316 N N . ILE A 1 813 ? 2.559 -19.114 -38.358 1.00 89.38 813 ILE A N 1
ATOM 6317 C CA . ILE A 1 813 ? 3.562 -19.275 -37.287 1.00 89.38 813 ILE A CA 1
ATOM 6318 C C . ILE A 1 813 ? 4.333 -17.975 -37.001 1.00 89.38 813 ILE A C 1
ATOM 6320 O O . ILE A 1 813 ? 4.791 -17.748 -35.883 1.00 89.38 813 ILE A O 1
ATOM 6324 N N . ASN A 1 814 ? 4.418 -17.103 -38.008 1.00 90.62 814 ASN A N 1
ATOM 6325 C CA . ASN A 1 814 ? 5.080 -15.803 -37.967 1.00 90.62 814 ASN A CA 1
ATOM 6326 C C . ASN A 1 814 ? 4.087 -14.642 -37.840 1.00 90.62 814 ASN A C 1
ATOM 6328 O O . ASN A 1 814 ? 4.417 -13.510 -38.180 1.00 90.62 814 ASN A O 1
ATOM 6332 N N . HIS A 1 815 ? 2.857 -14.910 -37.394 1.00 89.19 815 HIS A N 1
ATOM 6333 C CA . HIS A 1 815 ? 1.882 -13.856 -37.153 1.00 89.19 815 HIS A CA 1
ATOM 6334 C C . HIS A 1 815 ? 2.413 -12.860 -36.110 1.00 89.19 815 HIS A C 1
ATOM 6336 O O . HIS A 1 815 ? 2.893 -13.265 -35.048 1.00 89.19 815 HIS A O 1
ATOM 6342 N N . GLN A 1 816 ? 2.325 -11.573 -36.440 1.00 87.62 816 GLN A N 1
ATOM 6343 C CA . GLN A 1 816 ? 2.722 -10.455 -35.592 1.00 87.62 816 GLN A CA 1
ATOM 6344 C C . GLN A 1 816 ? 1.468 -9.732 -35.104 1.00 87.62 816 GLN A C 1
ATOM 6346 O O . GLN A 1 816 ? 0.606 -9.410 -35.921 1.00 87.62 816 GLN A O 1
ATOM 6351 N N . GLY A 1 817 ? 1.376 -9.471 -33.799 1.00 84.44 817 GLY A N 1
ATOM 6352 C CA . GLY A 1 817 ? 0.338 -8.584 -33.267 1.00 84.44 817 GLY A CA 1
ATOM 6353 C C . GLY A 1 817 ? 0.559 -7.117 -33.668 1.00 84.44 817 GLY A C 1
ATOM 6354 O O . GLY A 1 817 ? 1.545 -6.776 -34.326 1.00 84.44 817 GLY A O 1
ATOM 6355 N N . ARG A 1 818 ? -0.326 -6.218 -33.221 1.00 83.12 818 ARG A N 1
ATOM 6356 C CA . ARG A 1 818 ? -0.201 -4.751 -33.343 1.00 83.12 818 ARG A CA 1
ATOM 6357 C C . ARG A 1 818 ? 1.161 -4.148 -32.964 1.00 83.12 818 ARG A C 1
ATOM 6359 O O . ARG A 1 818 ? 1.546 -3.144 -33.559 1.00 83.12 818 ARG A O 1
ATOM 6366 N N . ASP A 1 819 ? 1.873 -4.703 -31.990 1.00 78.81 819 ASP A N 1
ATOM 6367 C CA . ASP A 1 819 ? 3.215 -4.264 -31.563 1.00 78.81 819 ASP A CA 1
ATOM 6368 C C . ASP A 1 819 ? 4.362 -5.039 -32.249 1.00 78.81 819 ASP A C 1
ATOM 6370 O O . ASP A 1 819 ? 5.527 -4.881 -31.895 1.00 78.81 819 ASP A O 1
ATOM 6374 N N . GLY A 1 820 ? 4.068 -5.892 -33.232 1.00 82.88 820 GLY A N 1
ATOM 6375 C CA . GLY A 1 820 ? 5.074 -6.624 -33.999 1.00 82.88 820 GLY A CA 1
ATOM 6376 C C . GLY A 1 820 ? 5.611 -7.904 -33.343 1.00 82.88 820 GLY A C 1
ATOM 6377 O O . GLY A 1 820 ? 6.393 -8.610 -33.982 1.00 82.88 820 GLY A O 1
ATOM 6378 N N . HIS A 1 821 ? 5.224 -8.256 -32.110 1.00 88.94 821 HIS A N 1
ATOM 6379 C CA . HIS A 1 821 ? 5.737 -9.484 -31.487 1.00 88.94 821 HIS A CA 1
ATOM 6380 C C . HIS A 1 821 ? 5.062 -10.748 -32.045 1.00 88.94 821 HIS A C 1
ATOM 6382 O O . HIS A 1 821 ? 3.900 -10.734 -32.448 1.00 88.94 821 HIS A O 1
ATOM 6388 N N . THR A 1 822 ? 5.809 -11.858 -32.068 1.00 91.56 822 THR A N 1
ATOM 6389 C CA . THR A 1 822 ? 5.345 -13.174 -32.554 1.00 91.56 822 THR A CA 1
ATOM 6390 C C . THR A 1 822 ? 5.238 -14.192 -31.419 1.00 91.56 822 THR A C 1
ATOM 6392 O O . THR A 1 822 ? 5.780 -13.991 -30.333 1.00 91.56 822 THR A O 1
ATOM 6395 N N . GLY A 1 823 ? 4.644 -15.362 -31.683 1.00 89.44 823 GLY A N 1
ATOM 6396 C CA . GLY A 1 823 ? 4.649 -16.472 -30.719 1.00 89.44 823 GLY A CA 1
ATOM 6397 C C . GLY A 1 823 ? 6.059 -16.915 -30.291 1.00 89.44 823 GLY A C 1
ATOM 6398 O O . GLY A 1 823 ? 6.258 -17.309 -29.141 1.00 89.44 823 GLY A O 1
ATOM 6399 N N . LEU A 1 824 ? 7.059 -16.783 -31.176 1.00 92.69 824 LEU A N 1
ATOM 6400 C CA . LEU A 1 824 ? 8.465 -17.048 -30.847 1.00 92.69 824 LEU A CA 1
ATOM 6401 C C . LEU A 1 824 ? 9.014 -16.019 -29.850 1.00 92.69 824 LEU A C 1
ATOM 6403 O O . LEU A 1 824 ? 9.735 -16.394 -28.928 1.00 92.69 824 LEU A O 1
ATOM 6407 N N . HIS A 1 825 ? 8.632 -14.747 -29.981 1.00 90.06 825 HIS A N 1
ATOM 6408 C CA . HIS A 1 825 ? 8.978 -13.712 -29.009 1.00 90.06 825 HIS A CA 1
ATOM 6409 C C . HIS A 1 825 ? 8.418 -14.044 -27.619 1.00 90.06 825 HIS A C 1
ATOM 6411 O O . HIS A 1 825 ? 9.185 -14.081 -26.654 1.00 90.06 825 HIS A O 1
ATOM 6417 N N . SER A 1 826 ? 7.127 -14.381 -27.517 1.00 88.94 826 SER A N 1
ATOM 6418 C CA . SER A 1 826 ? 6.493 -14.755 -26.243 1.00 88.94 826 SER A CA 1
ATOM 6419 C C . SER A 1 826 ? 7.146 -15.999 -25.622 1.00 88.94 826 SER A C 1
ATOM 6421 O O . SER A 1 826 ? 7.501 -15.993 -24.442 1.00 88.94 826 SER A O 1
ATOM 6423 N N . ALA A 1 827 ? 7.404 -17.045 -26.418 1.00 91.00 827 ALA A N 1
ATOM 6424 C CA . ALA A 1 827 ? 8.066 -18.262 -25.942 1.00 91.00 827 ALA A CA 1
ATOM 6425 C C . ALA A 1 827 ? 9.494 -17.996 -25.421 1.00 91.00 827 ALA A C 1
ATOM 6427 O O . ALA A 1 827 ? 9.893 -18.542 -24.388 1.00 91.00 827 ALA A O 1
ATOM 6428 N N . CYS A 1 828 ? 10.244 -17.124 -26.101 1.00 87.44 828 CYS A N 1
ATOM 6429 C CA . CYS A 1 828 ? 11.581 -16.692 -25.703 1.00 87.44 828 CYS A CA 1
ATOM 6430 C C . CYS A 1 828 ? 11.573 -15.840 -24.429 1.00 87.44 828 CYS A C 1
ATOM 6432 O O . CYS A 1 828 ? 12.408 -16.059 -23.556 1.00 87.44 828 CYS A O 1
ATOM 6434 N N . PHE A 1 829 ? 10.627 -14.908 -24.285 1.00 83.00 829 PHE A N 1
ATOM 6435 C CA . PHE A 1 829 ? 10.494 -14.057 -23.097 1.00 83.00 829 PHE A CA 1
ATOM 6436 C C . PHE A 1 829 ? 10.164 -14.875 -21.840 1.00 83.00 829 PHE A C 1
ATOM 6438 O O . PHE A 1 829 ? 10.741 -14.660 -20.771 1.00 83.00 829 PHE A O 1
ATOM 6445 N N . HIS A 1 830 ? 9.269 -15.857 -21.964 1.00 81.56 830 HIS A N 1
ATOM 6446 C CA . HIS A 1 830 ? 8.807 -16.663 -20.833 1.00 81.56 830 HIS A CA 1
ATOM 6447 C C . HIS A 1 830 ? 9.637 -17.928 -20.561 1.00 81.56 830 HIS A C 1
ATOM 6449 O O . HIS A 1 830 ? 9.393 -18.603 -19.564 1.00 81.56 830 HIS A O 1
ATOM 6455 N N . GLY A 1 831 ? 10.659 -18.220 -21.373 1.00 84.69 831 GLY A N 1
ATOM 6456 C CA . GLY A 1 831 ? 11.621 -19.288 -21.081 1.00 84.69 831 GLY A CA 1
ATOM 6457 C C . GLY A 1 831 ? 11.203 -20.688 -21.545 1.00 84.69 831 GLY A C 1
ATOM 6458 O O . GLY A 1 831 ? 11.731 -21.689 -21.057 1.00 84.69 831 GLY A O 1
ATOM 6459 N N . HIS A 1 832 ? 10.282 -20.797 -22.504 1.00 89.25 832 HIS A N 1
ATOM 6460 C CA . HIS A 1 832 ? 9.706 -22.077 -22.933 1.00 89.25 832 HIS A CA 1
ATOM 6461 C C . HIS A 1 832 ? 10.573 -22.785 -23.982 1.00 89.25 832 HIS A C 1
ATOM 6463 O O . HIS A 1 832 ? 10.181 -22.911 -25.138 1.00 89.25 832 HIS A O 1
ATOM 6469 N N . ILE A 1 833 ? 11.754 -23.285 -23.601 1.00 89.44 833 ILE A N 1
ATOM 6470 C CA . ILE A 1 833 ? 12.754 -23.822 -24.553 1.00 89.44 833 ILE A CA 1
ATOM 6471 C C . ILE A 1 833 ? 12.221 -24.906 -25.505 1.00 89.44 833 ILE A C 1
ATOM 6473 O O . ILE A 1 833 ? 12.556 -24.900 -26.685 1.00 89.44 833 ILE A O 1
ATOM 6477 N N . ARG A 1 834 ? 11.359 -25.817 -25.029 1.00 91.31 834 ARG A N 1
ATOM 6478 C CA . ARG A 1 834 ? 10.759 -26.863 -25.881 1.00 91.31 834 ARG A CA 1
ATOM 6479 C C . ARG A 1 834 ? 9.819 -26.277 -26.933 1.00 91.31 834 ARG A C 1
ATOM 6481 O O . ARG A 1 834 ? 9.784 -26.766 -28.056 1.00 91.31 834 ARG A O 1
ATOM 6488 N N . LEU A 1 835 ? 9.072 -25.239 -26.564 1.00 92.94 835 LEU A N 1
ATOM 6489 C CA . LEU A 1 835 ? 8.196 -24.523 -27.481 1.00 92.94 835 LEU A CA 1
ATOM 6490 C C . LEU A 1 835 ? 9.012 -23.683 -28.469 1.00 92.94 835 LEU A C 1
ATOM 6492 O O . LEU A 1 835 ? 8.707 -23.702 -29.652 1.00 92.94 835 LEU A O 1
ATOM 6496 N N . VAL A 1 836 ? 10.080 -23.018 -28.011 1.00 93.06 836 VAL A N 1
ATOM 6497 C CA . VAL A 1 836 ? 11.023 -22.301 -28.886 1.00 93.06 836 VAL A CA 1
ATOM 6498 C C . VAL A 1 836 ? 11.606 -23.247 -29.934 1.00 93.06 836 VAL A C 1
ATOM 6500 O O . VAL A 1 836 ? 11.530 -22.951 -31.121 1.00 93.06 836 VAL A O 1
ATOM 6503 N N . GLN A 1 837 ? 12.119 -24.406 -29.513 1.00 90.25 837 GLN A N 1
ATOM 6504 C CA . GLN A 1 837 ? 12.640 -25.432 -30.417 1.00 90.25 837 GLN A CA 1
ATOM 6505 C C . GLN A 1 837 ? 11.589 -25.854 -31.450 1.00 90.25 837 GLN A C 1
ATOM 6507 O O . GLN A 1 837 ? 11.852 -25.817 -32.647 1.00 90.25 837 GLN A O 1
ATOM 6512 N N . PHE A 1 838 ? 10.378 -26.189 -30.995 1.00 93.50 838 PHE A N 1
ATOM 6513 C CA . PHE A 1 838 ? 9.282 -26.573 -31.880 1.00 93.50 838 PHE A CA 1
ATOM 6514 C C . PHE A 1 838 ? 8.933 -25.476 -32.896 1.00 93.50 838 PHE A C 1
ATOM 6516 O O . PHE A 1 838 ? 8.779 -25.774 -34.078 1.00 93.50 838 PHE A O 1
ATOM 6523 N N . LEU A 1 839 ? 8.813 -24.220 -32.457 1.00 92.50 839 LEU A N 1
ATOM 6524 C CA . LEU A 1 839 ? 8.488 -23.101 -33.341 1.00 92.50 839 LEU A CA 1
ATOM 6525 C C . LEU A 1 839 ? 9.573 -22.917 -34.410 1.00 92.50 839 LEU A C 1
ATOM 6527 O O . LEU A 1 839 ? 9.249 -22.750 -35.583 1.00 92.50 839 LEU A O 1
ATOM 6531 N N . LEU A 1 840 ? 10.850 -23.016 -34.032 1.00 89.62 840 LEU A N 1
ATOM 6532 C CA . LEU A 1 840 ? 11.975 -22.942 -34.967 1.00 89.62 840 LEU A CA 1
ATOM 6533 C C . LEU A 1 840 ? 11.960 -24.095 -35.984 1.00 89.62 840 LEU A C 1
ATOM 6535 O O . LEU A 1 840 ? 12.054 -23.843 -37.185 1.00 89.62 840 LEU A O 1
ATOM 6539 N N . ASP A 1 841 ? 11.755 -25.331 -35.516 1.00 87.69 841 ASP A N 1
ATOM 6540 C CA . ASP A 1 841 ? 11.687 -26.538 -36.358 1.00 87.69 841 ASP A CA 1
ATOM 6541 C C . ASP A 1 841 ? 10.530 -26.502 -37.361 1.00 87.69 841 ASP A C 1
ATOM 6543 O O . ASP A 1 841 ? 10.594 -27.149 -38.404 1.00 87.69 841 ASP A O 1
ATOM 6547 N N . ASN A 1 842 ? 9.495 -25.708 -37.075 1.00 87.38 842 ASN A N 1
ATOM 6548 C CA . ASN A 1 842 ? 8.331 -25.515 -37.938 1.00 87.38 842 ASN A CA 1
ATOM 6549 C C . ASN A 1 842 ? 8.362 -24.177 -38.703 1.00 87.38 842 ASN A C 1
ATOM 6551 O O . ASN A 1 842 ? 7.344 -23.749 -39.243 1.00 87.38 842 ASN A O 1
ATOM 6555 N N . GLY A 1 843 ? 9.527 -23.526 -38.789 1.00 84.94 843 GLY A N 1
ATOM 6556 C CA . GLY A 1 843 ? 9.748 -22.392 -39.691 1.00 84.94 843 GLY A CA 1
ATOM 6557 C C . GLY A 1 843 ? 9.487 -21.005 -39.101 1.00 84.94 843 GLY A C 1
ATOM 6558 O O . GLY A 1 843 ? 9.349 -20.046 -39.867 1.00 84.94 843 GLY A O 1
ATOM 6559 N N . ALA A 1 844 ? 9.456 -20.856 -37.773 1.00 89.94 844 ALA A N 1
ATOM 6560 C CA . ALA A 1 844 ? 9.423 -19.534 -37.153 1.00 89.94 844 ALA A CA 1
ATOM 6561 C C . ALA A 1 844 ? 10.663 -18.706 -37.545 1.00 89.94 844 ALA A C 1
ATOM 6563 O O . ALA A 1 844 ? 11.788 -19.217 -37.622 1.00 89.94 844 ALA A O 1
ATOM 6564 N N . ASP A 1 845 ? 10.454 -17.423 -37.829 1.00 84.44 845 ASP A N 1
ATOM 6565 C CA . ASP A 1 845 ? 11.508 -16.479 -38.182 1.00 84.44 845 ASP A CA 1
ATOM 6566 C C . ASP A 1 845 ? 11.997 -15.740 -36.931 1.00 84.44 845 ASP A C 1
ATOM 6568 O O . ASP A 1 845 ? 11.254 -15.015 -36.267 1.00 84.44 845 ASP A O 1
ATOM 6572 N N . MET A 1 846 ? 13.271 -15.949 -36.606 1.00 82.56 846 MET A N 1
ATOM 6573 C CA . MET A 1 846 ? 13.936 -15.335 -35.457 1.00 82.56 846 MET A CA 1
ATOM 6574 C C . MET A 1 846 ? 14.351 -13.877 -35.697 1.00 82.56 846 MET A C 1
ATOM 6576 O O . MET A 1 846 ? 14.728 -13.204 -34.738 1.00 82.56 846 MET A O 1
ATOM 6580 N N . ASN A 1 847 ? 14.290 -13.407 -36.948 1.00 80.12 847 ASN A N 1
ATOM 6581 C CA . ASN A 1 847 ? 14.698 -12.060 -37.351 1.00 80.12 847 ASN A CA 1
ATOM 6582 C C . ASN A 1 847 ? 13.543 -11.057 -37.362 1.00 80.12 847 ASN A C 1
ATOM 6584 O O . ASN A 1 847 ? 13.786 -9.867 -37.537 1.00 80.12 847 ASN A O 1
ATOM 6588 N N . LEU A 1 848 ? 12.301 -11.516 -37.184 1.00 81.00 848 LEU A N 1
ATOM 6589 C CA . LEU A 1 848 ? 11.170 -10.611 -37.020 1.00 81.00 848 LEU A CA 1
ATOM 6590 C C . LEU A 1 848 ? 11.356 -9.764 -35.764 1.00 81.00 848 LEU A C 1
ATOM 6592 O O . LEU A 1 848 ? 11.945 -10.211 -34.777 1.00 81.00 848 LEU A O 1
ATOM 6596 N N . VAL A 1 849 ? 10.839 -8.542 -35.827 1.00 80.44 849 VAL A N 1
ATOM 6597 C CA . VAL A 1 849 ? 11.053 -7.520 -34.808 1.00 80.44 849 VAL A CA 1
ATOM 6598 C C . VAL A 1 849 ? 9.733 -7.046 -34.219 1.00 80.44 849 VAL A C 1
ATOM 6600 O O . VAL A 1 849 ? 8.768 -6.802 -34.943 1.00 80.44 849 VAL A O 1
ATOM 6603 N N . ALA A 1 850 ? 9.713 -6.898 -32.898 1.00 78.81 850 ALA A N 1
ATOM 6604 C CA . ALA A 1 850 ? 8.676 -6.184 -32.170 1.00 78.81 850 ALA A CA 1
ATOM 6605 C C . ALA A 1 850 ? 9.052 -4.697 -32.042 1.00 78.81 850 ALA A C 1
ATOM 6607 O O . ALA A 1 850 ? 10.226 -4.355 -31.884 1.00 78.81 850 ALA A O 1
ATOM 6608 N N . CYS A 1 851 ? 8.060 -3.811 -32.099 1.00 67.88 851 CYS A N 1
ATOM 6609 C CA . CYS A 1 851 ? 8.197 -2.367 -31.934 1.00 67.88 851 CYS A CA 1
ATOM 6610 C C . CYS A 1 851 ? 7.432 -1.908 -30.687 1.00 67.88 851 CYS A C 1
ATOM 6612 O O . CYS A 1 851 ? 6.265 -2.241 -30.528 1.00 67.88 851 CYS A O 1
ATOM 6614 N N . ASP A 1 852 ? 8.042 -1.071 -29.844 1.00 52.91 852 ASP A N 1
ATOM 6615 C CA . ASP A 1 852 ? 7.349 -0.453 -28.705 1.00 52.91 852 ASP A CA 1
ATOM 6616 C C . ASP A 1 852 ? 6.491 0.750 -29.168 1.00 52.91 852 ASP A C 1
ATOM 6618 O O . ASP A 1 852 ? 7.045 1.795 -29.535 1.00 52.91 852 ASP A O 1
ATOM 6622 N N . PRO A 1 853 ? 5.144 0.663 -29.141 1.00 42.56 853 PRO A N 1
ATOM 6623 C CA . PRO A 1 853 ? 4.270 1.736 -29.611 1.00 42.56 853 PRO A CA 1
ATOM 6624 C C . PRO A 1 853 ? 4.242 2.961 -28.677 1.00 42.56 853 PRO A C 1
ATOM 6626 O O . PRO A 1 853 ? 3.674 3.990 -29.041 1.00 42.56 853 PRO A O 1
ATOM 6629 N N . SER A 1 854 ? 4.849 2.898 -27.484 1.00 39.12 854 SER A N 1
ATOM 6630 C CA . SER A 1 854 ? 4.911 4.029 -26.543 1.00 39.12 854 SER A CA 1
ATOM 6631 C C . SER A 1 854 ? 5.954 5.096 -26.918 1.00 39.12 854 SER A C 1
ATOM 6633 O O . SER A 1 854 ? 5.961 6.195 -26.352 1.00 39.12 854 SER A O 1
ATOM 6635 N N . ARG A 1 855 ? 6.809 4.820 -27.913 1.00 40.56 855 ARG A N 1
ATOM 6636 C CA . ARG A 1 855 ? 7.852 5.737 -28.384 1.00 40.56 855 ARG A CA 1
ATOM 6637 C C . ARG A 1 855 ? 7.382 6.572 -29.576 1.00 40.56 855 ARG A C 1
ATOM 6639 O O . ARG A 1 855 ? 7.377 6.132 -30.716 1.00 40.56 855 ARG A O 1
ATOM 6646 N N . SER A 1 856 ? 7.067 7.840 -29.317 1.00 35.06 856 SER A N 1
ATOM 6647 C CA . SER A 1 856 ? 6.765 8.871 -30.330 1.00 35.06 856 SER A CA 1
ATOM 6648 C C . SER A 1 856 ? 8.010 9.633 -30.826 1.00 35.06 856 SER A C 1
ATOM 6650 O O . SER A 1 856 ? 7.913 10.732 -31.373 1.00 35.06 856 SER A O 1
ATOM 6652 N N . SER A 1 857 ? 9.207 9.072 -30.638 1.00 39.09 857 SER A N 1
ATOM 6653 C CA . SER A 1 857 ? 10.440 9.535 -31.282 1.00 39.09 857 SER A CA 1
ATOM 6654 C C . SER A 1 857 ? 10.693 8.677 -32.515 1.00 39.09 857 SER A C 1
ATOM 6656 O O . SER A 1 857 ? 10.756 7.466 -32.374 1.00 39.09 857 SER A O 1
ATOM 6658 N N . GLY A 1 858 ? 10.836 9.287 -33.693 1.00 37.78 858 GLY A N 1
ATOM 6659 C CA . GLY A 1 858 ? 10.922 8.632 -35.010 1.00 37.78 858 GLY A CA 1
ATOM 6660 C C . GLY A 1 858 ? 12.085 7.659 -35.278 1.00 37.78 858 GLY A C 1
ATOM 6661 O O . GLY A 1 858 ? 12.422 7.469 -36.438 1.00 37.78 858 GLY A O 1
ATOM 6662 N N . GLU A 1 859 ? 12.666 7.029 -34.259 1.00 41.94 859 GLU A N 1
ATOM 6663 C CA . GLU A 1 859 ? 13.525 5.848 -34.373 1.00 41.94 859 GLU A CA 1
ATOM 6664 C C . GLU A 1 859 ? 12.786 4.673 -33.715 1.00 41.94 859 GLU A C 1
ATOM 6666 O O . GLU A 1 859 ? 12.565 4.656 -32.500 1.00 41.94 859 GLU A O 1
ATOM 6671 N N . LYS A 1 860 ? 12.323 3.722 -34.534 1.00 44.16 860 LYS A N 1
ATOM 6672 C CA . LYS A 1 860 ? 11.703 2.481 -34.060 1.00 44.16 860 LYS A CA 1
ATOM 6673 C C . LYS A 1 860 ? 12.814 1.593 -33.491 1.00 44.16 860 LYS A C 1
ATOM 6675 O O . LYS A 1 860 ? 13.598 1.049 -34.258 1.00 44.16 860 LYS A O 1
ATOM 6680 N N . ASP A 1 861 ? 12.897 1.461 -32.167 1.00 55.12 861 ASP A N 1
ATOM 6681 C CA . ASP A 1 861 ? 13.759 0.451 -31.533 1.00 55.12 861 ASP A CA 1
ATOM 6682 C C . ASP A 1 861 ? 13.137 -0.931 -31.788 1.00 55.12 861 ASP A C 1
ATOM 6684 O O . ASP A 1 861 ? 12.251 -1.381 -31.063 1.00 55.12 861 ASP A O 1
ATOM 6688 N N . GLU A 1 862 ? 13.563 -1.563 -32.875 1.00 66.31 862 GLU A N 1
ATOM 6689 C CA . GLU A 1 862 ? 13.162 -2.901 -33.296 1.00 66.31 862 GLU A CA 1
ATOM 6690 C C . GLU A 1 862 ? 13.864 -3.970 -32.438 1.00 66.31 862 GLU A C 1
ATOM 6692 O O . GLU A 1 862 ? 15.093 -3.995 -32.337 1.00 66.31 862 GLU A O 1
ATOM 6697 N N . GLN A 1 863 ? 13.097 -4.858 -31.793 1.00 72.00 863 GLN A N 1
ATOM 6698 C CA . GLN A 1 863 ? 13.625 -5.887 -30.887 1.00 72.00 863 GLN A CA 1
ATOM 6699 C C . GLN A 1 863 ? 13.341 -7.304 -31.388 1.00 72.00 863 GLN A C 1
ATOM 6701 O O . GLN A 1 863 ? 12.202 -7.628 -31.702 1.00 72.00 863 GLN A O 1
ATOM 6706 N N . THR A 1 864 ? 14.361 -8.168 -31.400 1.00 79.19 864 THR A N 1
ATOM 6707 C CA . THR A 1 864 ? 14.231 -9.582 -31.807 1.00 79.19 864 THR A CA 1
ATOM 6708 C C . THR A 1 864 ? 13.978 -10.515 -30.620 1.00 79.19 864 THR A C 1
ATOM 6710 O O . THR A 1 864 ? 14.333 -10.222 -29.474 1.00 79.19 864 THR A O 1
ATOM 6713 N N . CYS A 1 865 ? 13.466 -11.720 -30.889 1.00 77.62 865 CYS A N 1
ATOM 6714 C CA . CYS A 1 865 ? 13.235 -12.744 -29.863 1.00 77.62 865 CYS A CA 1
ATOM 6715 C C . CYS A 1 865 ? 14.518 -13.170 -29.115 1.00 77.62 865 CYS A C 1
ATOM 6717 O O . CYS A 1 865 ? 14.461 -13.523 -27.934 1.00 77.62 865 CYS A O 1
ATOM 6719 N N . LEU A 1 866 ? 15.685 -13.080 -29.768 1.00 75.81 866 LEU A N 1
ATOM 6720 C CA . LEU A 1 866 ? 16.994 -13.315 -29.153 1.00 75.81 866 LEU A CA 1
ATOM 6721 C C . LEU A 1 866 ? 17.298 -12.279 -28.069 1.00 75.81 866 LEU A C 1
ATOM 6723 O O . LEU A 1 866 ? 17.823 -12.640 -27.015 1.00 75.81 866 LEU A O 1
ATOM 6727 N N . MET A 1 867 ? 16.958 -11.010 -28.313 1.00 68.06 867 MET A N 1
ATOM 6728 C CA . MET A 1 867 ? 17.133 -9.939 -27.333 1.00 68.06 867 MET A CA 1
ATOM 6729 C C . MET A 1 867 ? 16.251 -10.193 -26.110 1.00 68.06 867 MET A C 1
ATOM 6731 O O . MET A 1 867 ? 16.757 -10.145 -24.994 1.00 68.06 867 MET A O 1
ATOM 6735 N N . TRP A 1 868 ? 14.988 -10.588 -26.301 1.00 72.56 868 TRP A N 1
ATOM 6736 C CA . TRP A 1 868 ? 14.078 -10.909 -25.194 1.00 72.56 868 TRP A CA 1
ATOM 6737 C C . TRP A 1 868 ? 14.541 -12.124 -24.374 1.00 72.56 868 TRP A C 1
ATOM 6739 O O . TRP A 1 868 ? 14.554 -12.064 -23.144 1.00 72.56 868 TRP A O 1
ATOM 6749 N N . ALA A 1 869 ? 14.991 -13.206 -25.024 1.00 66.25 869 ALA A N 1
ATOM 6750 C CA . ALA A 1 869 ? 15.563 -14.366 -24.326 1.00 66.25 869 ALA A CA 1
ATOM 6751 C C . ALA A 1 869 ? 16.820 -13.995 -23.522 1.00 66.25 869 ALA A C 1
ATOM 6753 O O . ALA A 1 869 ? 17.020 -14.470 -22.400 1.00 66.25 869 ALA A O 1
ATOM 6754 N N . TYR A 1 870 ? 17.663 -13.129 -24.090 1.00 59.25 870 TYR A N 1
ATOM 6755 C CA . TYR A 1 870 ? 18.891 -12.656 -23.462 1.00 59.25 870 TYR A CA 1
ATOM 6756 C C . TYR A 1 870 ? 18.620 -11.735 -22.268 1.00 59.25 870 TYR A C 1
ATOM 6758 O O . TYR A 1 870 ? 19.216 -11.923 -21.208 1.00 59.25 870 TYR A O 1
ATOM 6766 N N . GLU A 1 871 ? 17.682 -10.795 -22.399 1.00 56.41 871 GLU A N 1
ATOM 6767 C CA . GLU A 1 871 ? 17.256 -9.892 -21.324 1.00 56.41 871 GLU A CA 1
ATOM 6768 C C . GLU A 1 871 ? 16.631 -10.639 -20.143 1.00 56.41 871 GLU A C 1
ATOM 6770 O O . GLU A 1 871 ? 16.841 -10.260 -18.991 1.00 56.41 871 GLU A O 1
ATOM 6775 N N . LYS A 1 872 ? 15.905 -11.730 -20.407 1.00 61.31 872 LYS A N 1
ATOM 6776 C CA . LYS A 1 872 ? 15.296 -12.572 -19.365 1.00 61.31 872 LYS A CA 1
ATOM 6777 C C . LYS A 1 872 ? 16.234 -13.622 -18.773 1.00 61.31 872 LYS A C 1
ATOM 6779 O O . LYS A 1 872 ? 15.841 -14.315 -17.840 1.00 61.31 872 LYS A O 1
ATOM 6784 N N . GLY A 1 873 ? 17.476 -13.704 -19.254 1.00 57.75 873 GLY A N 1
ATOM 6785 C CA . GLY A 1 873 ? 18.502 -14.586 -18.690 1.00 57.75 873 GLY A CA 1
ATOM 6786 C C . GLY A 1 873 ? 18.331 -16.062 -19.054 1.00 57.75 873 GLY A C 1
ATOM 6787 O O . GLY A 1 873 ? 18.873 -16.933 -18.368 1.00 57.75 873 GLY A O 1
ATOM 6788 N N . HIS A 1 874 ? 17.602 -16.362 -20.132 1.00 72.38 874 HIS A N 1
ATOM 6789 C CA . HIS A 1 874 ? 17.358 -17.727 -20.600 1.00 72.38 874 HIS A CA 1
ATOM 6790 C C . HIS A 1 874 ? 18.525 -18.230 -21.459 1.00 72.38 874 HIS A C 1
ATOM 6792 O O . HIS A 1 874 ? 18.391 -18.428 -22.666 1.00 72.38 874 HIS A O 1
ATOM 6798 N N . ASP A 1 875 ? 19.690 -18.444 -20.842 1.00 67.31 875 ASP A N 1
ATOM 6799 C CA . ASP A 1 875 ? 20.948 -18.765 -21.542 1.00 67.31 875 ASP A CA 1
ATOM 6800 C C . ASP A 1 875 ? 20.851 -19.981 -22.472 1.00 67.31 875 ASP A C 1
ATOM 6802 O O . ASP A 1 875 ? 21.464 -19.999 -23.539 1.00 67.31 875 ASP A O 1
ATOM 6806 N N . ALA A 1 876 ? 20.072 -20.997 -22.093 1.00 69.94 876 ALA A N 1
ATOM 6807 C CA . ALA A 1 876 ? 19.855 -22.180 -22.922 1.00 69.94 876 ALA A CA 1
ATOM 6808 C C . ALA A 1 876 ? 19.098 -21.833 -24.216 1.00 69.94 876 ALA A C 1
ATOM 6810 O O . ALA A 1 876 ? 19.445 -22.332 -25.283 1.00 69.94 876 ALA A O 1
ATOM 6811 N N . ILE A 1 877 ? 18.126 -20.918 -24.142 1.00 78.12 877 ILE A N 1
ATOM 6812 C CA . ILE A 1 877 ? 17.381 -20.414 -25.304 1.00 78.12 877 ILE A CA 1
ATOM 6813 C C . ILE A 1 877 ? 18.262 -19.495 -26.147 1.00 78.12 877 ILE A C 1
ATOM 6815 O O . ILE A 1 877 ? 18.275 -19.611 -27.365 1.00 78.12 877 ILE A O 1
ATOM 6819 N N . VAL A 1 878 ? 19.058 -18.626 -25.520 1.00 73.25 878 VAL A N 1
ATOM 6820 C CA . VAL A 1 878 ? 20.036 -17.780 -26.225 1.00 73.25 878 VAL A CA 1
ATOM 6821 C C . VAL A 1 878 ? 21.049 -18.637 -26.980 1.00 73.25 878 VAL A C 1
ATOM 6823 O O . VAL A 1 878 ? 21.389 -18.342 -28.123 1.00 73.25 878 VAL A O 1
ATOM 6826 N N . THR A 1 879 ? 21.536 -19.705 -26.348 1.00 73.88 879 THR A N 1
ATOM 6827 C CA . THR A 1 879 ? 22.476 -20.644 -26.966 1.00 73.88 879 THR A CA 1
ATOM 6828 C C . THR A 1 879 ? 21.815 -21.377 -28.121 1.00 73.88 879 THR A C 1
ATOM 6830 O O . THR A 1 879 ? 22.421 -21.465 -29.187 1.00 73.88 879 THR A O 1
ATOM 6833 N N . LEU A 1 880 ? 20.577 -21.840 -27.928 1.00 78.69 880 LEU A N 1
ATOM 6834 C CA . LEU A 1 880 ? 19.780 -22.460 -28.975 1.00 78.69 880 LEU A CA 1
ATOM 6835 C C . LEU A 1 880 ? 19.626 -21.515 -30.172 1.00 78.69 880 LEU A C 1
ATOM 6837 O O . LEU A 1 880 ? 20.059 -21.865 -31.259 1.00 78.69 880 LEU A O 1
ATOM 6841 N N . LEU A 1 881 ? 19.114 -20.299 -29.971 1.00 78.50 881 LEU A N 1
ATOM 6842 C CA . LEU A 1 881 ? 18.892 -19.319 -31.040 1.00 78.50 881 LEU A CA 1
ATOM 6843 C C . LEU A 1 881 ? 20.180 -18.945 -31.788 1.00 78.50 881 LEU A C 1
ATOM 6845 O O . LEU A 1 881 ? 20.150 -18.776 -33.000 1.00 78.50 881 LEU A O 1
ATOM 6849 N N . LYS A 1 882 ? 21.321 -18.851 -31.093 1.00 75.88 882 LYS A N 1
ATOM 6850 C CA . LYS A 1 882 ? 22.619 -18.534 -31.716 1.00 75.88 882 LYS A CA 1
ATOM 6851 C C . LYS A 1 882 ? 23.184 -19.651 -32.591 1.00 75.88 882 LYS A C 1
ATOM 6853 O O . LYS A 1 882 ? 23.948 -19.362 -33.505 1.00 75.88 882 LYS A O 1
ATOM 6858 N N . HIS A 1 883 ? 22.875 -20.906 -32.278 1.00 75.75 883 HIS A N 1
ATOM 6859 C CA . HIS A 1 883 ? 23.469 -22.072 -32.942 1.00 75.75 883 HIS A CA 1
ATOM 6860 C C . HIS A 1 883 ? 22.443 -22.903 -33.719 1.00 75.75 883 HIS A C 1
ATOM 6862 O O . HIS A 1 883 ? 22.785 -23.965 -34.242 1.00 75.75 883 HIS A O 1
ATOM 6868 N N . TYR A 1 884 ? 21.194 -22.444 -33.790 1.00 77.12 884 TYR A N 1
ATOM 6869 C CA . TYR A 1 884 ? 20.127 -23.139 -34.487 1.00 77.12 884 TYR A CA 1
ATOM 6870 C C . TYR A 1 884 ? 20.398 -23.159 -35.995 1.00 77.12 884 TYR A C 1
ATOM 6872 O O . TYR A 1 884 ? 20.623 -22.120 -36.612 1.00 77.12 884 TYR A O 1
ATOM 6880 N N . LYS A 1 885 ? 20.347 -24.353 -36.592 1.00 71.31 885 LYS A N 1
ATOM 6881 C CA . LYS A 1 885 ? 20.430 -24.564 -38.040 1.00 71.31 885 LYS A CA 1
ATOM 6882 C C . LYS A 1 885 ? 19.129 -25.194 -38.511 1.00 71.31 885 LYS A C 1
ATOM 6884 O O . LYS A 1 885 ? 18.714 -26.207 -37.949 1.00 71.31 885 LYS A O 1
ATOM 6889 N N . ARG A 1 886 ? 18.498 -24.613 -39.537 1.00 64.25 886 ARG A N 1
ATOM 6890 C CA . ARG A 1 886 ? 17.273 -25.178 -40.114 1.00 64.25 886 ARG A CA 1
ATOM 6891 C C . ARG A 1 886 ? 17.581 -26.549 -40.736 1.00 64.25 886 ARG A C 1
ATOM 6893 O O . ARG A 1 886 ? 18.520 -26.639 -41.521 1.00 64.25 886 ARG A O 1
ATOM 6900 N N . PRO A 1 887 ? 16.796 -27.600 -40.439 1.00 54.97 887 PRO A N 1
ATOM 6901 C CA . PRO A 1 887 ? 17.062 -28.956 -40.930 1.00 54.97 887 PRO A CA 1
ATOM 6902 C C . PRO A 1 887 ? 16.961 -29.166 -42.454 1.00 54.97 887 PRO A C 1
ATOM 6904 O O . PRO A 1 887 ? 17.306 -30.246 -42.918 1.00 54.97 887 PRO A O 1
ATOM 6907 N N . LEU A 1 888 ? 16.454 -28.193 -43.223 1.00 53.94 888 LEU A N 1
ATOM 6908 C CA . LEU A 1 888 ? 16.107 -28.346 -44.648 1.00 53.94 888 LEU A CA 1
ATOM 6909 C C . LEU A 1 888 ? 16.917 -27.454 -45.611 1.00 53.94 888 LEU A C 1
ATOM 6911 O O . LEU A 1 888 ? 16.692 -27.527 -46.816 1.00 53.94 888 LEU A O 1
ATOM 6915 N N . ASP A 1 889 ? 17.860 -26.647 -45.115 1.00 45.75 889 ASP A N 1
ATOM 6916 C CA . ASP A 1 889 ? 18.754 -25.851 -45.967 1.00 45.75 889 ASP A CA 1
ATOM 6917 C C . ASP A 1 889 ? 20.096 -26.579 -46.156 1.00 45.75 889 ASP A C 1
ATOM 6919 O O . ASP A 1 889 ? 20.990 -26.490 -45.318 1.00 45.75 889 ASP A O 1
ATOM 6923 N N . ASP A 1 890 ? 20.270 -27.256 -47.297 1.00 40.88 890 ASP A N 1
ATOM 6924 C CA . ASP A 1 890 ? 21.556 -27.826 -47.762 1.00 40.88 890 ASP A CA 1
ATOM 6925 C C . ASP A 1 890 ? 22.544 -26.748 -48.276 1.00 40.88 890 ASP A C 1
ATOM 6927 O O . ASP A 1 890 ? 23.529 -27.027 -48.963 1.00 40.88 890 ASP A O 1
ATOM 6931 N N . SER A 1 891 ? 22.301 -25.484 -47.932 1.00 36.97 891 SER A N 1
ATOM 6932 C CA . SER A 1 891 ? 23.215 -24.371 -48.166 1.00 36.97 891 SER A CA 1
ATOM 6933 C C . SER A 1 891 ? 24.012 -24.117 -46.882 1.00 36.97 891 SER A C 1
ATOM 6935 O O . SER A 1 891 ? 23.409 -23.969 -45.814 1.00 36.97 891 SER A O 1
ATOM 6937 N N . PRO A 1 892 ? 25.355 -24.026 -46.930 1.00 31.69 892 PRO A N 1
ATOM 6938 C CA . PRO A 1 892 ? 26.118 -23.592 -45.776 1.00 31.69 892 PRO A CA 1
ATOM 6939 C C . PRO A 1 892 ? 25.778 -22.120 -45.527 1.00 31.69 892 PRO A C 1
ATOM 6941 O O . PRO A 1 892 ? 26.367 -21.233 -46.139 1.00 31.69 892 PRO A O 1
ATOM 6944 N N . CYS A 1 893 ? 24.838 -21.847 -44.619 1.00 34.38 893 CYS A N 1
ATOM 6945 C CA . CYS A 1 893 ? 24.646 -20.517 -44.047 1.00 34.38 893 CYS A CA 1
ATOM 6946 C C . CYS A 1 893 ? 25.852 -20.191 -43.155 1.00 34.38 893 CYS A C 1
ATOM 6948 O O . CYS A 1 893 ? 25.786 -20.222 -41.927 1.00 34.38 893 CYS A O 1
ATOM 6950 N N . ASN A 1 894 ? 26.987 -19.942 -43.803 1.00 30.84 894 ASN A N 1
ATOM 6951 C CA . ASN A 1 894 ? 28.095 -19.212 -43.235 1.00 30.84 894 ASN A CA 1
ATOM 6952 C C . ASN A 1 894 ? 27.787 -17.726 -43.402 1.00 30.84 894 ASN A C 1
ATOM 6954 O O . ASN A 1 894 ? 27.534 -17.256 -44.506 1.00 30.84 894 ASN A O 1
ATOM 6958 N N . GLU A 1 895 ? 27.873 -17.031 -42.273 1.00 31.03 895 GLU A N 1
ATOM 6959 C CA . GLU A 1 895 ? 27.862 -15.578 -42.123 1.00 31.03 895 GLU A CA 1
ATOM 6960 C C . GLU A 1 895 ? 26.496 -14.896 -42.277 1.00 31.03 895 GLU A C 1
ATOM 6962 O O . GLU A 1 895 ? 25.822 -14.977 -43.298 1.00 31.03 895 GLU A O 1
ATOM 6967 N N . TYR A 1 896 ? 26.132 -14.175 -41.214 1.00 32.78 896 TYR A N 1
ATOM 6968 C CA . TYR A 1 896 ? 25.056 -13.191 -41.103 1.00 32.78 896 TYR A CA 1
ATOM 6969 C C . TYR A 1 896 ? 25.028 -12.203 -42.289 1.00 32.78 896 TYR A C 1
ATOM 6971 O O . TYR A 1 896 ? 25.475 -11.063 -42.170 1.00 32.78 896 TYR A O 1
ATOM 6979 N N . SER A 1 897 ? 24.478 -12.625 -43.426 1.00 28.73 897 SER A N 1
ATOM 6980 C CA . SER A 1 897 ? 24.404 -11.824 -44.648 1.00 28.73 897 SER A CA 1
ATOM 6981 C C . SER A 1 897 ? 22.970 -11.760 -45.183 1.00 28.73 897 SER A C 1
ATOM 6983 O O . SER A 1 897 ? 22.578 -12.552 -46.029 1.00 28.73 897 SER A O 1
ATOM 6985 N N . GLN A 1 898 ? 22.254 -10.743 -44.687 1.00 29.08 898 GLN A N 1
ATOM 6986 C CA . GLN A 1 898 ? 21.149 -9.970 -45.290 1.00 29.08 898 GLN A CA 1
ATOM 6987 C C . GLN A 1 898 ? 19.785 -10.637 -45.579 1.00 29.08 898 GLN A C 1
ATOM 6989 O O . GLN A 1 898 ? 19.692 -11.711 -46.164 1.00 29.08 898 GLN A O 1
ATOM 6994 N N . PRO A 1 899 ? 18.702 -9.884 -45.302 1.00 31.11 899 PRO A N 1
ATOM 6995 C CA . PRO A 1 899 ? 18.060 -9.178 -46.411 1.00 31.11 899 PRO A CA 1
ATOM 6996 C C . PRO A 1 899 ? 17.909 -7.669 -46.153 1.00 31.11 899 PRO A C 1
ATOM 6998 O O . PRO A 1 899 ? 17.400 -7.253 -45.120 1.00 31.11 899 PRO A O 1
ATOM 7001 N N . GLY A 1 900 ? 18.293 -6.858 -47.144 1.00 29.41 900 GLY A N 1
ATOM 7002 C CA . GLY A 1 900 ? 17.776 -5.495 -47.308 1.00 29.41 900 GLY A CA 1
ATOM 7003 C C . GLY A 1 900 ? 18.633 -4.343 -46.776 1.00 29.41 900 GLY A C 1
ATOM 7004 O O . GLY A 1 900 ? 18.188 -3.601 -45.916 1.00 29.41 900 GLY A O 1
ATOM 7005 N N . GLY A 1 901 ? 19.811 -4.122 -47.363 1.00 31.16 901 GLY A N 1
ATOM 7006 C CA . GLY A 1 901 ? 20.146 -2.796 -47.905 1.00 31.16 901 GLY A CA 1
ATOM 7007 C C . GLY A 1 901 ? 20.285 -1.603 -46.952 1.00 31.16 901 GLY A C 1
ATOM 7008 O O . GLY A 1 901 ? 19.808 -0.533 -47.291 1.00 31.16 901 GLY A O 1
ATOM 7009 N N . ASP A 1 902 ? 20.956 -1.751 -45.814 1.00 28.28 902 ASP A N 1
ATOM 7010 C CA . ASP A 1 902 ? 22.027 -0.829 -45.401 1.00 28.28 902 ASP A CA 1
ATOM 7011 C C . ASP A 1 902 ? 22.756 -1.431 -44.195 1.00 28.28 902 ASP A C 1
ATOM 7013 O O . ASP A 1 902 ? 22.150 -1.876 -43.221 1.00 28.28 902 ASP A O 1
ATOM 7017 N N . GLY A 1 903 ? 24.079 -1.541 -44.304 1.00 32.47 903 GLY A N 1
ATOM 7018 C CA . GLY A 1 903 ? 24.923 -2.356 -43.432 1.00 32.47 903 GLY A CA 1
ATOM 7019 C C . GLY A 1 903 ? 24.987 -1.895 -41.974 1.00 32.47 903 GLY A C 1
ATOM 7020 O O . GLY A 1 903 ? 25.962 -1.265 -41.572 1.00 32.47 903 GLY A O 1
ATOM 7021 N N . SER A 1 904 ? 24.019 -2.304 -41.153 1.00 28.23 904 SER A N 1
ATOM 7022 C CA . SER A 1 904 ? 24.120 -2.253 -39.694 1.00 28.23 904 SER A CA 1
ATOM 7023 C C . SER A 1 904 ? 24.123 -3.666 -39.104 1.00 28.23 904 SER A C 1
ATOM 7025 O O . SER A 1 904 ? 23.223 -4.477 -39.301 1.00 28.23 904 SER A O 1
ATOM 7027 N N . TYR A 1 905 ? 25.212 -3.982 -38.407 1.00 29.02 905 TYR A N 1
ATOM 7028 C CA . TYR A 1 905 ? 25.341 -5.161 -37.558 1.00 29.02 905 TYR A CA 1
ATOM 7029 C C . TYR A 1 905 ? 24.198 -5.130 -36.530 1.00 29.02 905 TYR A C 1
ATOM 7031 O O . TYR A 1 905 ? 24.088 -4.143 -35.796 1.00 29.02 905 TYR A O 1
ATOM 7039 N N . VAL A 1 906 ? 23.389 -6.190 -36.405 1.00 34.41 906 VAL A N 1
ATOM 7040 C CA . VAL A 1 906 ? 22.517 -6.335 -35.227 1.00 34.41 906 VAL A CA 1
ATOM 7041 C C . VAL A 1 906 ? 23.431 -6.637 -34.047 1.00 34.41 906 VAL A C 1
ATOM 7043 O O . VAL A 1 906 ? 23.789 -7.780 -33.760 1.00 34.41 906 VAL A O 1
ATOM 7046 N N . SER A 1 907 ? 23.906 -5.570 -33.414 1.00 31.86 907 SER A N 1
ATOM 7047 C CA . SER A 1 907 ? 24.699 -5.651 -32.202 1.00 31.86 907 SER A CA 1
ATOM 7048 C C . SER A 1 907 ? 23.880 -6.382 -31.138 1.00 31.86 907 SER A C 1
ATOM 7050 O O . SER A 1 907 ? 22.848 -5.907 -30.669 1.00 31.86 907 SER A O 1
ATOM 7052 N N . VAL A 1 908 ? 24.334 -7.577 -30.752 1.00 34.81 908 VAL A N 1
ATOM 7053 C CA . VAL A 1 908 ? 23.901 -8.180 -29.488 1.00 34.81 908 VAL A CA 1
ATOM 7054 C C . VAL A 1 908 ? 24.177 -7.131 -28.405 1.00 34.81 908 VAL A C 1
ATOM 7056 O O . VAL A 1 908 ? 25.273 -6.555 -28.427 1.00 34.81 908 VAL A O 1
ATOM 7059 N N . PRO A 1 909 ? 23.239 -6.856 -27.478 1.00 32.72 909 PRO A N 1
ATOM 7060 C CA . PRO A 1 909 ? 23.458 -5.854 -26.448 1.00 32.72 909 PRO A CA 1
ATOM 7061 C C . PRO A 1 909 ? 24.807 -6.096 -25.770 1.00 32.72 909 PRO A C 1
ATOM 7063 O O . PRO A 1 909 ? 25.164 -7.243 -25.478 1.00 32.72 909 PRO A O 1
ATOM 7066 N N . SER A 1 910 ? 25.560 -5.013 -25.569 1.00 32.06 910 SER A N 1
ATOM 7067 C CA . SER A 1 910 ? 26.909 -5.008 -24.992 1.00 32.06 910 SER A CA 1
ATOM 7068 C C . SER A 1 910 ? 26.992 -5.845 -23.698 1.00 32.06 910 SER A C 1
ATOM 7070 O O . SER A 1 910 ? 25.962 -6.194 -23.122 1.00 32.06 910 SER A O 1
ATOM 7072 N N . PRO A 1 911 ? 28.185 -6.164 -23.159 1.00 27.28 911 PRO A N 1
ATOM 7073 C CA . PRO A 1 911 ? 28.333 -6.930 -21.909 1.00 27.28 911 PRO A CA 1
ATOM 7074 C C . PRO A 1 911 ? 27.505 -6.406 -20.712 1.00 27.28 911 PRO A C 1
ATOM 7076 O O . PRO A 1 911 ? 27.279 -7.141 -19.755 1.00 27.28 911 PRO A O 1
ATOM 7079 N N . LEU A 1 912 ? 26.982 -5.176 -20.785 1.00 32.06 912 LEU A N 1
ATOM 7080 C CA . LEU A 1 912 ? 25.960 -4.626 -19.889 1.00 32.06 912 LEU A CA 1
ATOM 7081 C C . LEU A 1 912 ? 24.626 -5.397 -19.902 1.00 32.06 912 LEU A C 1
ATOM 7083 O O . LEU A 1 912 ? 23.951 -5.438 -18.881 1.00 32.06 912 LEU A O 1
ATOM 7087 N N . GLY A 1 913 ? 24.239 -6.050 -20.998 1.00 32.69 913 GLY A N 1
ATOM 7088 C CA . GLY A 1 913 ? 23.079 -6.947 -21.047 1.00 32.69 913 GLY A CA 1
ATOM 7089 C C . GLY A 1 913 ? 23.294 -8.251 -20.266 1.00 32.69 913 GLY A C 1
ATOM 7090 O O . GLY A 1 913 ? 22.368 -8.741 -19.632 1.00 32.69 913 GLY A O 1
ATOM 7091 N N . LYS A 1 914 ? 24.547 -8.725 -20.181 1.00 28.69 914 LYS A N 1
ATOM 7092 C CA . LYS A 1 914 ? 24.966 -9.808 -19.271 1.00 28.69 914 LYS A CA 1
ATOM 7093 C C . LYS A 1 914 ? 24.820 -9.401 -17.800 1.00 28.69 914 LYS A C 1
ATOM 7095 O O . LYS A 1 914 ? 24.597 -10.251 -16.951 1.00 28.69 914 LYS A O 1
ATOM 7100 N N . ILE A 1 915 ? 24.938 -8.104 -17.505 1.00 30.97 915 ILE A N 1
ATOM 7101 C CA . ILE A 1 915 ? 24.768 -7.531 -16.161 1.00 30.97 915 ILE A CA 1
ATOM 7102 C C . ILE A 1 915 ? 23.284 -7.238 -15.869 1.00 30.97 915 ILE A C 1
ATOM 7104 O O . ILE A 1 915 ? 22.869 -7.328 -14.720 1.00 30.97 915 ILE A O 1
ATOM 7108 N N . LYS A 1 916 ? 22.464 -6.964 -16.894 1.00 34.09 916 LYS A N 1
ATOM 7109 C CA . LYS A 1 916 ? 21.007 -6.776 -16.759 1.00 34.09 916 LYS A CA 1
ATOM 7110 C C . LYS A 1 916 ? 20.221 -8.082 -16.554 1.00 34.09 916 LYS A C 1
ATOM 7112 O O . LYS A 1 916 ? 19.161 -8.023 -15.941 1.00 34.09 916 LYS A O 1
ATOM 7117 N N . SER A 1 917 ? 20.720 -9.232 -17.026 1.00 34.38 917 SER A N 1
ATOM 7118 C CA . SER A 1 917 ? 20.069 -10.550 -16.854 1.00 34.38 917 SER A CA 1
ATOM 7119 C C . SER A 1 917 ? 20.697 -11.448 -15.777 1.00 34.38 917 SER A C 1
ATOM 7121 O O . SER A 1 917 ? 20.207 -12.544 -15.500 1.00 34.38 917 SER A O 1
ATOM 7123 N N . MET A 1 918 ? 21.772 -10.991 -15.128 1.00 37.56 918 MET A N 1
ATOM 7124 C CA . MET A 1 918 ? 22.374 -11.677 -13.990 1.00 37.56 918 MET A CA 1
ATOM 7125 C C . MET A 1 918 ? 21.560 -11.368 -12.733 1.00 37.56 918 MET A C 1
ATOM 7127 O O . MET A 1 918 ? 21.640 -10.271 -12.182 1.00 37.56 918 MET A O 1
ATOM 7131 N N . THR A 1 919 ? 20.767 -12.334 -12.269 1.00 46.97 919 THR A N 1
ATOM 7132 C CA . THR A 1 919 ? 20.139 -12.210 -10.951 1.00 46.97 919 THR A CA 1
ATOM 7133 C C . THR A 1 919 ? 21.233 -12.191 -9.879 1.00 46.97 919 THR A C 1
ATOM 7135 O O . THR A 1 919 ? 22.294 -12.802 -10.058 1.00 46.97 919 THR A O 1
ATOM 7138 N N . LYS A 1 920 ? 21.001 -11.478 -8.771 1.00 54.03 920 LYS A N 1
ATOM 7139 C CA . LYS A 1 920 ? 21.950 -11.391 -7.649 1.00 54.03 920 LYS A CA 1
ATOM 7140 C C . LYS A 1 920 ? 22.394 -12.791 -7.204 1.00 54.03 920 LYS A C 1
ATOM 7142 O O . LYS A 1 920 ? 23.576 -13.037 -7.017 1.00 54.03 920 LYS A O 1
ATOM 7147 N N . GLU A 1 921 ? 21.461 -13.735 -7.175 1.00 54.31 921 GLU A N 1
ATOM 7148 C CA . GLU A 1 921 ? 21.678 -15.126 -6.781 1.00 54.31 921 GLU A CA 1
ATOM 7149 C C . GLU A 1 921 ? 22.651 -15.846 -7.731 1.00 54.31 921 GLU A C 1
ATOM 7151 O O . GLU A 1 921 ? 23.529 -16.586 -7.293 1.00 54.31 921 GLU A O 1
ATOM 7156 N N . LYS A 1 922 ? 22.544 -15.600 -9.044 1.00 55.91 922 LYS A N 1
ATOM 7157 C CA . LYS A 1 922 ? 23.465 -16.160 -10.042 1.00 55.91 922 LYS A CA 1
ATOM 7158 C C . LYS A 1 922 ? 24.850 -15.516 -9.955 1.00 55.91 922 LYS A C 1
ATOM 7160 O O . LYS A 1 922 ? 25.846 -16.216 -10.126 1.00 55.91 922 LYS A O 1
ATOM 7165 N N . ALA A 1 923 ? 24.923 -14.217 -9.656 1.00 59.12 923 ALA A N 1
ATOM 7166 C CA . ALA A 1 923 ? 26.188 -13.531 -9.392 1.00 59.12 923 ALA A CA 1
ATOM 7167 C C . ALA A 1 923 ? 26.883 -14.090 -8.140 1.00 59.12 923 ALA A C 1
ATOM 7169 O O . ALA A 1 923 ? 28.078 -14.378 -8.182 1.00 59.12 923 ALA A O 1
ATOM 7170 N N . ASP A 1 924 ? 26.130 -14.295 -7.059 1.00 63.50 924 ASP A N 1
ATOM 7171 C CA . ASP A 1 924 ? 26.642 -14.765 -5.772 1.00 63.50 924 ASP A CA 1
ATOM 7172 C C . ASP A 1 924 ? 27.146 -16.213 -5.861 1.00 63.50 924 ASP A C 1
ATOM 7174 O O . ASP A 1 924 ? 28.240 -16.509 -5.381 1.00 63.50 924 ASP A O 1
ATOM 7178 N N . VAL A 1 925 ? 26.429 -17.101 -6.562 1.00 68.56 925 VAL A N 1
ATOM 7179 C CA . VAL A 1 925 ? 26.880 -18.484 -6.815 1.00 68.56 925 VAL A CA 1
ATOM 7180 C C . VAL A 1 925 ? 28.131 -18.518 -7.699 1.00 68.56 925 VAL A C 1
ATOM 7182 O O . VAL A 1 925 ? 29.052 -19.288 -7.428 1.00 68.56 925 VAL A O 1
ATOM 7185 N N . LEU A 1 926 ? 28.206 -17.688 -8.747 1.00 65.69 926 LEU A N 1
ATOM 7186 C CA . LEU A 1 926 ? 29.390 -17.617 -9.614 1.00 65.69 926 LEU A CA 1
ATOM 7187 C C . LEU A 1 926 ? 30.603 -17.029 -8.880 1.00 65.69 926 LEU A C 1
ATOM 7189 O O . LEU A 1 926 ? 31.718 -17.520 -9.049 1.00 65.69 926 LEU A O 1
ATOM 7193 N N . SER A 1 927 ? 30.385 -16.021 -8.034 1.00 70.19 927 SER A N 1
ATOM 7194 C CA . SER A 1 927 ? 31.407 -15.437 -7.160 1.00 70.19 927 SER A CA 1
ATOM 7195 C C . SER A 1 927 ? 31.906 -16.451 -6.127 1.00 70.19 927 SER A C 1
ATOM 7197 O O . SER A 1 927 ? 33.113 -16.596 -5.913 1.00 70.19 927 SER A O 1
ATOM 7199 N N . LEU A 1 928 ? 30.997 -17.230 -5.535 1.00 78.19 928 LEU A N 1
ATOM 7200 C CA . LEU A 1 928 ? 31.344 -18.317 -4.627 1.00 78.19 928 LEU A CA 1
ATOM 7201 C C . LEU A 1 928 ? 32.154 -19.404 -5.336 1.00 78.19 928 LEU A C 1
ATOM 7203 O O . LEU A 1 928 ? 33.200 -19.802 -4.837 1.00 78.19 928 LEU A O 1
ATOM 7207 N N . ARG A 1 929 ? 31.728 -19.835 -6.527 1.00 78.19 929 ARG A N 1
ATOM 7208 C CA . ARG A 1 929 ? 32.460 -20.817 -7.342 1.00 78.19 929 ARG A CA 1
ATOM 7209 C C . ARG A 1 929 ? 33.869 -20.331 -7.695 1.00 78.19 929 ARG A C 1
ATOM 7211 O O . ARG A 1 929 ? 34.810 -21.110 -7.678 1.00 78.19 929 ARG A O 1
ATOM 7218 N N . ALA A 1 930 ? 34.028 -19.039 -7.979 1.00 73.69 930 ALA A N 1
ATOM 7219 C CA . ALA A 1 930 ? 35.332 -18.455 -8.282 1.00 73.69 930 ALA A CA 1
ATOM 7220 C C . ALA A 1 930 ? 36.241 -18.298 -7.047 1.00 73.69 930 ALA A C 1
ATOM 7222 O O . ALA A 1 930 ? 37.462 -18.336 -7.184 1.00 73.69 930 ALA A O 1
ATOM 7223 N N . SER A 1 931 ? 35.668 -18.091 -5.857 1.00 75.62 931 SER A N 1
ATOM 7224 C CA . SER A 1 931 ? 36.418 -17.831 -4.617 1.00 75.62 931 SER A CA 1
ATOM 7225 C C . SER A 1 931 ? 36.667 -19.072 -3.760 1.00 75.62 931 SER A C 1
ATOM 7227 O O . SER A 1 931 ? 37.580 -19.062 -2.932 1.00 75.62 931 SER A O 1
ATOM 7229 N N . LEU A 1 932 ? 35.886 -20.139 -3.943 1.00 83.31 932 LEU A N 1
ATOM 7230 C CA . LEU A 1 932 ? 36.067 -21.393 -3.224 1.00 83.31 932 LEU A CA 1
ATOM 7231 C C . LEU A 1 932 ? 37.363 -22.088 -3.701 1.00 83.31 932 LEU A C 1
ATOM 7233 O O . LEU A 1 932 ? 37.582 -22.230 -4.902 1.00 83.31 932 LEU A O 1
ATOM 7237 N N . PRO A 1 933 ? 38.243 -22.553 -2.800 1.00 85.12 933 PRO A N 1
ATOM 7238 C CA . PRO A 1 933 ? 39.411 -23.334 -3.199 1.00 85.12 933 PRO A CA 1
ATOM 7239 C C . PRO A 1 933 ? 39.029 -24.608 -3.975 1.00 85.12 933 PRO A C 1
ATOM 7241 O O . PRO A 1 933 ? 38.025 -25.265 -3.680 1.00 85.12 933 PRO A O 1
ATOM 7244 N N . SER A 1 934 ? 39.833 -24.991 -4.970 1.00 81.25 934 SER A N 1
ATOM 7245 C CA . SER A 1 934 ? 39.536 -26.124 -5.864 1.00 81.25 934 SER A CA 1
ATOM 7246 C C . SER A 1 934 ? 39.398 -27.465 -5.133 1.00 81.25 934 SER A C 1
ATOM 7248 O O . SER A 1 934 ? 38.637 -28.321 -5.569 1.00 81.25 934 SER A O 1
ATOM 7250 N N . ASN A 1 935 ? 40.054 -27.643 -3.983 1.00 83.62 935 ASN A N 1
ATOM 7251 C CA . ASN A 1 935 ? 39.945 -28.854 -3.164 1.00 83.62 935 ASN A CA 1
ATOM 7252 C C . ASN A 1 935 ? 38.552 -29.058 -2.536 1.00 83.62 935 ASN A C 1
ATOM 7254 O O . ASN A 1 935 ? 38.210 -30.200 -2.227 1.00 83.62 935 ASN A O 1
ATOM 7258 N N . PHE A 1 936 ? 37.758 -27.991 -2.381 1.00 89.56 936 PHE A N 1
ATOM 7259 C CA . PHE A 1 936 ? 36.393 -28.031 -1.835 1.00 89.56 936 PHE A CA 1
ATOM 7260 C C . PHE A 1 936 ? 35.300 -28.137 -2.910 1.00 89.56 936 PHE A C 1
ATOM 7262 O O . PHE A 1 936 ? 34.117 -28.208 -2.574 1.00 89.56 936 PHE A O 1
ATOM 7269 N N . HIS A 1 937 ? 35.674 -28.152 -4.191 1.00 87.12 937 HIS A N 1
ATOM 7270 C CA . HIS A 1 937 ? 34.737 -28.386 -5.284 1.00 87.12 937 HIS A CA 1
ATOM 7271 C C . HIS A 1 937 ? 34.427 -29.883 -5.394 1.00 87.12 937 HIS A C 1
ATOM 7273 O O . HIS A 1 937 ? 35.334 -30.700 -5.577 1.00 87.12 937 HIS A O 1
ATOM 7279 N N . LEU A 1 938 ? 33.143 -30.226 -5.268 1.00 87.62 938 LEU A N 1
ATOM 7280 C CA . LEU A 1 938 ? 32.630 -31.590 -5.388 1.00 87.62 938 LEU A CA 1
ATOM 7281 C C . LEU A 1 938 ? 31.548 -31.645 -6.461 1.00 87.62 938 LEU A C 1
ATOM 7283 O O . LEU A 1 938 ? 30.673 -30.780 -6.504 1.00 87.62 938 LEU A O 1
ATOM 7287 N N . GLN A 1 939 ? 31.553 -32.691 -7.278 1.00 84.38 939 GLN A N 1
ATOM 7288 C CA . GLN A 1 939 ? 30.432 -33.004 -8.160 1.00 84.38 939 GLN A CA 1
ATOM 7289 C C . GLN A 1 939 ? 29.431 -33.917 -7.452 1.00 84.38 939 GLN A C 1
ATOM 7291 O O . GLN A 1 939 ? 29.810 -34.750 -6.631 1.00 84.38 939 GLN A O 1
ATOM 7296 N N . LEU A 1 940 ? 28.143 -33.815 -7.798 1.00 81.00 940 LEU A N 1
ATOM 7297 C CA . LEU A 1 940 ? 27.119 -34.671 -7.184 1.00 81.00 940 LEU A CA 1
ATOM 7298 C C . LEU A 1 940 ? 27.389 -36.168 -7.439 1.00 81.00 940 LEU A C 1
ATOM 7300 O O . LEU A 1 940 ? 27.061 -37.002 -6.603 1.00 81.00 940 LEU A O 1
ATOM 7304 N N . SER A 1 941 ? 28.037 -36.509 -8.556 1.00 82.31 941 SER A N 1
ATOM 7305 C CA . SER A 1 941 ? 28.471 -37.874 -8.879 1.00 82.31 941 SER A CA 1
ATOM 7306 C C . SER A 1 941 ? 29.543 -38.434 -7.937 1.00 82.31 941 SER A C 1
ATOM 7308 O O . SER A 1 941 ? 29.734 -39.644 -7.908 1.00 82.31 941 SER A O 1
ATOM 7310 N N . GLU A 1 942 ? 30.243 -37.587 -7.175 1.00 83.44 942 GLU A N 1
ATOM 7311 C CA . GLU A 1 942 ? 31.219 -38.010 -6.158 1.00 83.44 942 GLU A CA 1
ATOM 7312 C C . GLU A 1 942 ? 30.558 -38.385 -4.815 1.00 83.44 942 GLU A C 1
ATOM 7314 O O . GLU A 1 942 ? 31.256 -38.817 -3.894 1.00 83.44 942 GLU A O 1
ATOM 7319 N N . LEU A 1 943 ? 29.235 -38.205 -4.683 1.00 87.69 943 LEU A N 1
ATOM 7320 C CA . LEU A 1 943 ? 28.490 -38.400 -3.439 1.00 87.69 943 LEU A CA 1
ATOM 7321 C C . LEU A 1 943 ? 27.605 -39.652 -3.486 1.00 87.69 943 LEU A C 1
ATOM 7323 O O . LEU A 1 943 ? 26.688 -39.761 -4.299 1.00 87.69 943 LEU A O 1
ATOM 7327 N N . GLU A 1 944 ? 27.816 -40.563 -2.537 1.00 89.19 944 GLU A N 1
ATOM 7328 C CA . GLU A 1 944 ? 26.910 -41.683 -2.264 1.00 89.19 944 GLU A CA 1
ATOM 7329 C C . GLU A 1 944 ? 25.961 -41.307 -1.119 1.00 89.19 944 GLU A C 1
ATOM 7331 O O . GLU A 1 944 ? 26.410 -40.907 -0.045 1.00 89.19 944 GLU A O 1
ATOM 7336 N N . PHE A 1 945 ? 24.649 -41.450 -1.326 1.00 86.88 945 PHE A N 1
ATOM 7337 C CA . PHE A 1 945 ? 23.626 -41.207 -0.303 1.00 86.88 945 PHE A CA 1
ATOM 7338 C C . PHE A 1 945 ? 23.202 -42.533 0.337 1.00 86.88 945 PHE A C 1
ATOM 7340 O O . PHE A 1 945 ? 22.798 -43.448 -0.379 1.00 86.88 945 PHE A O 1
ATOM 7347 N N . ASN A 1 946 ? 23.245 -42.636 1.668 1.00 86.19 946 ASN A N 1
ATOM 7348 C CA . ASN A 1 946 ? 22.857 -43.853 2.387 1.00 86.19 946 ASN A CA 1
ATOM 7349 C C . ASN A 1 946 ? 21.503 -43.695 3.091 1.00 86.19 946 ASN A C 1
ATOM 7351 O O . ASN A 1 946 ? 20.512 -44.278 2.663 1.00 86.19 946 ASN A O 1
ATOM 7355 N N . GLU A 1 947 ? 21.448 -42.910 4.167 1.00 85.19 947 GLU A N 1
ATOM 7356 C CA . GLU A 1 947 ? 20.257 -42.775 5.019 1.00 85.19 947 GLU A CA 1
ATOM 7357 C C . GLU A 1 947 ? 20.020 -41.321 5.429 1.00 85.19 947 GLU A C 1
ATOM 7359 O O . GLU A 1 947 ? 20.942 -40.507 5.432 1.00 85.19 947 GLU A O 1
ATOM 7364 N N . ILE A 1 948 ? 18.775 -40.979 5.762 1.00 83.38 948 ILE A N 1
ATOM 7365 C CA . ILE A 1 948 ? 18.419 -39.644 6.255 1.00 83.38 948 ILE A CA 1
ATOM 7366 C C . ILE A 1 948 ? 18.697 -39.609 7.757 1.00 83.38 948 ILE A C 1
ATOM 7368 O O . ILE A 1 948 ? 18.098 -40.373 8.504 1.00 83.38 948 ILE A O 1
ATOM 7372 N N . ILE A 1 949 ? 19.568 -38.698 8.184 1.00 81.38 949 ILE A N 1
ATOM 7373 C CA . ILE A 1 949 ? 19.974 -38.538 9.590 1.00 81.38 949 ILE A CA 1
ATOM 7374 C C . ILE A 1 949 ? 19.392 -37.285 10.245 1.00 81.38 949 ILE A C 1
ATOM 7376 O O . ILE A 1 949 ? 19.495 -37.115 11.454 1.00 81.38 949 ILE A O 1
ATOM 7380 N N . GLY A 1 950 ? 18.771 -36.401 9.462 1.00 71.56 950 GLY A N 1
ATOM 7381 C CA . GLY A 1 950 ? 18.116 -35.210 9.987 1.00 71.56 950 GLY A CA 1
ATOM 7382 C C . GLY A 1 950 ? 17.300 -34.463 8.940 1.00 71.56 950 GLY A C 1
ATOM 7383 O O . GLY A 1 950 ? 17.449 -34.652 7.728 1.00 71.56 950 GLY A O 1
ATOM 7384 N N . SER A 1 951 ? 16.430 -33.579 9.415 1.00 61.25 951 SER A N 1
ATOM 7385 C CA . SER A 1 951 ? 15.667 -32.647 8.589 1.00 61.25 951 SER A CA 1
ATOM 7386 C C . SER A 1 951 ? 15.705 -31.269 9.233 1.00 61.25 951 SER A C 1
ATOM 7388 O O . SER A 1 951 ? 15.181 -31.100 10.330 1.00 61.25 951 SER A O 1
ATOM 7390 N N . GLY A 1 952 ? 16.326 -30.307 8.554 1.00 56.28 952 GLY A N 1
ATOM 7391 C CA . GLY A 1 952 ? 16.292 -28.897 8.937 1.00 56.28 952 GLY A CA 1
ATOM 7392 C C . GLY A 1 952 ? 15.273 -28.122 8.103 1.00 56.28 952 GLY A C 1
ATOM 7393 O O . GLY A 1 952 ? 14.692 -28.656 7.153 1.00 56.28 952 GLY A O 1
ATOM 7394 N N . SER A 1 953 ? 15.109 -26.837 8.411 1.00 51.72 953 SER A N 1
ATOM 7395 C CA . SER A 1 953 ? 14.169 -25.920 7.744 1.00 51.72 953 SER A CA 1
ATOM 7396 C C . SER A 1 953 ? 14.357 -25.820 6.220 1.00 51.72 953 SER A C 1
ATOM 7398 O O . SER A 1 953 ? 13.422 -25.467 5.509 1.00 51.72 953 SER A O 1
ATOM 7400 N N . PHE A 1 954 ? 15.540 -26.179 5.704 1.00 57.50 954 PHE A N 1
ATOM 7401 C CA . PHE A 1 954 ? 15.947 -25.931 4.313 1.00 57.50 954 PHE A CA 1
ATOM 7402 C C . PHE A 1 954 ? 16.324 -27.196 3.527 1.00 57.50 954 PHE A C 1
ATOM 7404 O O . PHE A 1 954 ? 16.696 -27.120 2.355 1.00 57.50 954 PHE A O 1
ATOM 7411 N N . GLY A 1 955 ? 16.227 -28.382 4.140 1.00 66.56 955 GLY A N 1
ATOM 7412 C CA . GLY A 1 955 ? 16.748 -29.590 3.511 1.00 66.56 955 GLY A CA 1
ATOM 7413 C C . GLY A 1 955 ? 16.757 -30.842 4.376 1.00 66.56 955 GLY A C 1
ATOM 7414 O O . GLY A 1 955 ? 16.644 -30.789 5.600 1.00 66.56 955 GLY A O 1
ATOM 7415 N N . LYS A 1 956 ? 16.914 -31.994 3.719 1.00 78.44 956 LYS A N 1
ATOM 7416 C CA . LYS A 1 956 ? 17.222 -33.263 4.395 1.00 78.44 956 LYS A CA 1
ATOM 7417 C C . LYS A 1 956 ? 18.740 -33.417 4.481 1.00 78.44 956 LYS A C 1
ATOM 7419 O O . LYS A 1 956 ? 19.437 -33.142 3.501 1.00 78.44 956 LYS A O 1
ATOM 7424 N N . VAL A 1 957 ? 19.224 -33.864 5.636 1.00 84.06 957 VAL A N 1
ATOM 7425 C CA . VAL A 1 957 ? 20.625 -34.225 5.858 1.00 84.06 957 VAL A CA 1
ATOM 7426 C C . VAL A 1 957 ? 20.747 -35.733 5.722 1.00 84.06 957 VAL A C 1
ATOM 7428 O O . VAL A 1 957 ? 20.028 -36.489 6.378 1.00 84.06 957 VAL A O 1
ATOM 7431 N N . TYR A 1 958 ? 21.646 -36.163 4.849 1.00 86.69 958 TYR A N 1
ATOM 7432 C CA . TYR A 1 958 ? 21.912 -37.564 4.573 1.00 86.69 958 TYR A CA 1
ATOM 7433 C C . TYR A 1 958 ? 23.266 -37.949 5.146 1.00 86.69 958 TYR A C 1
ATOM 7435 O O . TYR A 1 958 ? 24.233 -37.206 5.000 1.00 86.69 958 TYR A O 1
ATOM 7443 N N . ARG A 1 959 ? 23.365 -39.132 5.739 1.00 90.06 959 ARG A N 1
ATOM 7444 C CA . ARG A 1 959 ? 24.653 -39.801 5.886 1.00 90.06 959 ARG A CA 1
ATOM 7445 C C . ARG A 1 959 ? 25.032 -40.381 4.533 1.00 90.06 959 ARG A C 1
ATOM 7447 O O . ARG A 1 959 ? 24.190 -40.973 3.854 1.00 90.06 959 ARG A O 1
ATOM 7454 N N . GLY A 1 960 ? 26.282 -40.197 4.146 1.00 90.81 960 GLY A N 1
ATOM 7455 C CA . GLY A 1 960 ? 26.775 -40.611 2.845 1.00 90.81 960 GLY A CA 1
ATOM 7456 C C . GLY A 1 960 ? 28.261 -40.922 2.841 1.00 90.81 960 GLY A C 1
ATOM 7457 O O . GLY A 1 960 ? 28.925 -40.892 3.883 1.00 90.81 960 GLY A O 1
ATOM 7458 N N . ARG A 1 961 ? 28.790 -41.191 1.649 1.00 89.56 961 ARG A N 1
ATOM 7459 C CA . ARG A 1 961 ? 30.224 -41.351 1.408 1.00 89.56 961 ARG A CA 1
ATOM 7460 C C . ARG A 1 961 ? 30.688 -40.371 0.334 1.00 89.56 961 ARG A C 1
ATOM 7462 O O . ARG A 1 961 ? 30.046 -40.230 -0.699 1.00 89.56 961 ARG A O 1
ATOM 7469 N N . CYS A 1 962 ? 31.815 -39.713 0.584 1.00 89.94 962 CYS A N 1
ATOM 7470 C CA . CYS A 1 962 ? 32.505 -38.848 -0.372 1.00 89.94 962 CYS A CA 1
ATOM 7471 C C . CYS A 1 962 ? 33.999 -39.184 -0.320 1.00 89.94 962 CYS A C 1
ATOM 7473 O O . CYS A 1 962 ? 34.581 -39.200 0.765 1.00 89.94 962 CYS A O 1
ATOM 7475 N N . ARG A 1 963 ? 34.618 -39.513 -1.464 1.00 84.94 963 ARG A N 1
ATOM 7476 C CA . ARG A 1 963 ? 36.059 -39.849 -1.569 1.00 84.94 963 ARG A CA 1
ATOM 7477 C C . ARG A 1 963 ? 36.545 -40.854 -0.497 1.00 84.94 963 ARG A C 1
ATOM 7479 O O . ARG A 1 963 ? 37.570 -40.644 0.144 1.00 84.94 963 ARG A O 1
ATOM 7486 N N . ASN A 1 964 ? 35.793 -41.941 -0.280 1.00 80.81 964 ASN A N 1
ATOM 7487 C CA . ASN A 1 964 ? 36.023 -42.977 0.750 1.00 80.81 964 ASN A CA 1
ATOM 7488 C C . ASN A 1 964 ? 35.914 -42.540 2.227 1.00 80.81 964 ASN A C 1
ATOM 7490 O O . ASN A 1 964 ? 36.188 -43.348 3.114 1.00 80.81 964 ASN A O 1
ATOM 7494 N N . LYS A 1 965 ? 35.440 -41.325 2.520 1.00 87.31 965 LYS A N 1
ATOM 7495 C CA . LYS A 1 965 ? 35.114 -40.868 3.880 1.00 87.31 965 LYS A CA 1
ATOM 7496 C C . LYS A 1 965 ? 33.610 -40.892 4.136 1.00 87.31 965 LYS A C 1
ATOM 7498 O O . LYS A 1 965 ? 32.824 -40.631 3.228 1.00 87.31 965 LYS A O 1
ATOM 7503 N N . ILE A 1 966 ? 33.215 -41.164 5.378 1.00 90.38 966 ILE A N 1
ATOM 7504 C CA . ILE A 1 966 ? 31.819 -41.051 5.824 1.00 90.38 966 ILE A CA 1
ATOM 7505 C C . ILE A 1 966 ? 31.534 -39.578 6.124 1.00 90.38 966 ILE A C 1
ATOM 7507 O O . ILE A 1 966 ? 32.252 -38.956 6.904 1.00 90.38 966 ILE A O 1
ATOM 7511 N N . VAL A 1 967 ? 30.496 -39.028 5.499 1.00 93.62 967 VAL A N 1
ATOM 7512 C CA . VAL A 1 967 ? 30.171 -37.595 5.535 1.00 93.62 967 VAL A CA 1
ATOM 7513 C C . VAL A 1 967 ? 28.686 -37.360 5.799 1.00 93.62 967 VAL A C 1
ATOM 7515 O O . VAL A 1 967 ? 27.851 -38.243 5.585 1.00 93.62 967 VAL A O 1
ATOM 7518 N N . ALA A 1 968 ? 28.359 -36.153 6.253 1.00 92.00 968 ALA A N 1
ATOM 7519 C CA . ALA A 1 968 ? 26.999 -35.640 6.292 1.00 92.00 968 ALA A CA 1
ATOM 7520 C C . ALA A 1 968 ? 26.769 -34.719 5.082 1.00 92.00 968 ALA A C 1
ATOM 7522 O O . ALA A 1 968 ? 27.562 -33.821 4.809 1.00 92.00 968 ALA A O 1
ATOM 7523 N N . ILE A 1 969 ? 25.686 -34.957 4.342 1.00 91.06 969 ILE A N 1
ATOM 7524 C CA . ILE A 1 969 ? 25.340 -34.262 3.100 1.00 91.06 969 ILE A CA 1
ATOM 7525 C C . ILE A 1 969 ? 24.017 -33.526 3.308 1.00 91.06 969 ILE A C 1
ATOM 7527 O O . ILE A 1 969 ? 22.951 -34.142 3.365 1.00 91.06 969 ILE A O 1
ATOM 7531 N N . LYS A 1 970 ? 24.065 -32.197 3.395 1.00 88.88 970 LYS A N 1
ATOM 7532 C CA . LYS A 1 970 ? 22.885 -31.326 3.506 1.00 88.88 970 LYS A CA 1
ATOM 7533 C C . LYS A 1 970 ? 22.442 -30.920 2.100 1.00 88.88 970 LYS A C 1
ATOM 7535 O O . LYS A 1 970 ? 23.132 -30.145 1.439 1.00 88.88 970 LYS A O 1
ATOM 7540 N N . ARG A 1 971 ? 21.306 -31.454 1.625 1.00 82.69 971 ARG A N 1
ATOM 7541 C CA . ARG A 1 971 ? 20.727 -31.086 0.316 1.00 82.69 971 ARG A CA 1
ATOM 7542 C C . ARG A 1 971 ? 19.744 -29.934 0.451 1.00 82.69 971 ARG A C 1
ATOM 7544 O O . ARG A 1 971 ? 18.798 -30.042 1.229 1.00 82.69 971 ARG A O 1
ATOM 7551 N N . TYR A 1 972 ? 19.899 -28.916 -0.385 1.00 73.56 972 TYR A N 1
ATOM 7552 C CA . TYR A 1 972 ? 18.957 -27.803 -0.496 1.00 73.56 972 TYR A CA 1
ATOM 7553 C C . TYR A 1 972 ? 17.823 -28.158 -1.487 1.00 73.56 972 TYR A C 1
ATOM 7555 O O . TYR A 1 972 ? 18.069 -28.800 -2.510 1.00 73.56 972 TYR A O 1
ATOM 7563 N N . ARG A 1 973 ? 16.555 -27.850 -1.154 1.00 56.88 973 ARG A N 1
ATOM 7564 C CA . ARG A 1 973 ? 15.371 -28.236 -1.966 1.00 56.88 973 ARG A CA 1
ATOM 7565 C C . ARG A 1 973 ? 15.105 -27.276 -3.134 1.00 56.88 973 ARG A C 1
ATOM 7567 O O . ARG A 1 973 ? 15.214 -26.068 -2.998 1.00 56.88 973 ARG A O 1
ATOM 7574 N N . THR A 1 974 ? 14.624 -27.841 -4.241 1.00 45.88 974 THR A N 1
ATOM 7575 C CA . THR A 1 974 ? 14.346 -27.210 -5.545 1.00 45.88 974 THR A CA 1
ATOM 7576 C C . THR A 1 974 ? 13.004 -26.501 -5.714 1.00 45.88 974 THR A C 1
ATOM 7578 O O . THR A 1 974 ? 12.787 -25.884 -6.753 1.00 45.88 974 THR A O 1
ATOM 7581 N N . ASN A 1 975 ? 12.076 -26.580 -4.757 1.00 41.41 975 ASN A N 1
ATOM 7582 C CA . ASN A 1 975 ? 10.689 -26.169 -5.030 1.00 41.41 975 ASN A CA 1
ATOM 7583 C C . ASN A 1 975 ? 10.442 -24.655 -5.056 1.00 41.41 975 ASN A C 1
ATOM 7585 O O . ASN A 1 975 ? 9.354 -24.235 -5.437 1.00 41.41 975 ASN A O 1
ATOM 7589 N N . THR A 1 976 ? 11.433 -23.835 -4.722 1.00 40.62 976 THR A N 1
ATOM 7590 C CA . THR A 1 976 ? 11.309 -22.377 -4.779 1.00 40.62 976 THR A CA 1
ATOM 7591 C C . THR A 1 976 ? 12.666 -21.761 -5.065 1.00 40.62 976 THR A C 1
ATOM 7593 O O . THR A 1 976 ? 13.299 -21.173 -4.198 1.00 40.62 976 THR A O 1
ATOM 7596 N N . TYR A 1 977 ? 13.074 -21.770 -6.333 1.00 35.34 977 TYR A N 1
ATOM 7597 C CA . TYR A 1 977 ? 14.097 -20.842 -6.840 1.00 35.34 977 TYR A CA 1
ATOM 7598 C C . TYR A 1 977 ? 13.578 -19.375 -6.871 1.00 35.34 977 TYR A C 1
ATOM 7600 O O . TYR A 1 977 ? 13.913 -18.587 -7.752 1.00 35.34 977 TYR A O 1
ATOM 7608 N N . CYS A 1 978 ? 12.694 -19.020 -5.927 1.00 33.56 978 CYS A N 1
ATOM 7609 C CA . CYS A 1 978 ? 11.966 -17.755 -5.822 1.00 33.56 978 CYS A CA 1
ATOM 7610 C C . CYS A 1 978 ? 11.972 -17.158 -4.399 1.00 33.56 978 CYS A C 1
ATOM 7612 O O . CYS A 1 978 ? 11.587 -16.001 -4.241 1.00 33.56 978 CYS A O 1
ATOM 7614 N N . SER A 1 979 ? 12.429 -17.880 -3.366 1.00 40.84 979 SER A N 1
ATOM 7615 C CA . SER A 1 979 ? 12.723 -17.297 -2.049 1.00 40.84 979 SER A CA 1
ATOM 7616 C C . SER A 1 979 ? 14.172 -16.803 -2.037 1.00 40.84 979 SER A C 1
ATOM 7618 O O . SER A 1 979 ? 15.107 -17.587 -1.907 1.00 40.84 979 SER A O 1
ATOM 7620 N N . LYS A 1 980 ? 14.368 -15.480 -2.148 1.00 46.25 980 LYS A N 1
ATOM 7621 C CA . LYS A 1 980 ? 15.685 -14.803 -2.089 1.00 46.25 980 LYS A CA 1
ATOM 7622 C C . LYS A 1 980 ? 16.559 -15.224 -0.888 1.00 46.25 980 LYS A C 1
ATOM 7624 O O . LYS A 1 980 ? 17.765 -15.028 -0.914 1.00 46.25 980 LYS A O 1
ATOM 7629 N N . SER A 1 981 ? 15.962 -15.788 0.165 1.00 58.28 981 SER A N 1
ATOM 7630 C CA . SER A 1 981 ? 16.638 -16.214 1.392 1.00 58.28 981 SER A CA 1
ATOM 7631 C C . SER A 1 981 ? 17.525 -17.454 1.230 1.00 58.28 981 SER A C 1
ATOM 7633 O O . SER A 1 981 ? 18.555 -17.537 1.896 1.00 58.28 981 SER A O 1
ATOM 7635 N N . ASP A 1 982 ? 17.165 -18.413 0.373 1.00 62.62 982 ASP A N 1
ATOM 7636 C CA . ASP A 1 982 ? 17.710 -19.778 0.482 1.00 62.62 982 ASP A CA 1
ATOM 7637 C C . ASP A 1 982 ? 19.077 -19.920 -0.205 1.00 62.62 982 ASP A C 1
ATOM 7639 O O . ASP A 1 982 ? 19.996 -20.520 0.356 1.00 62.62 982 ASP A O 1
ATOM 7643 N N . THR A 1 983 ? 19.254 -19.289 -1.371 1.00 67.56 983 THR A N 1
ATOM 7644 C CA . THR A 1 983 ? 20.558 -19.193 -2.052 1.00 67.56 983 THR A CA 1
ATOM 7645 C C . THR A 1 983 ? 21.536 -18.322 -1.264 1.00 67.56 983 THR A C 1
ATOM 7647 O O . THR A 1 983 ? 22.711 -18.668 -1.152 1.00 67.56 983 THR A O 1
ATOM 7650 N N . ASP A 1 984 ? 21.055 -17.232 -0.657 1.00 69.56 984 ASP A N 1
ATOM 7651 C CA . ASP A 1 984 ? 21.867 -16.349 0.187 1.00 69.56 984 ASP A CA 1
ATOM 7652 C C . ASP A 1 984 ? 22.395 -17.097 1.430 1.00 69.56 984 ASP A C 1
ATOM 7654 O O . ASP A 1 984 ? 23.565 -16.942 1.791 1.00 69.56 984 ASP A O 1
ATOM 7658 N N . MET A 1 985 ? 21.570 -17.942 2.064 1.00 71.31 985 MET A N 1
ATOM 7659 C CA . MET A 1 985 ? 21.980 -18.786 3.197 1.00 71.31 985 MET A CA 1
ATOM 7660 C C . MET A 1 985 ? 22.948 -19.895 2.778 1.00 71.31 985 MET A C 1
ATOM 7662 O O . MET A 1 985 ? 23.966 -20.077 3.445 1.00 71.31 985 MET A O 1
ATOM 7666 N N . PHE A 1 986 ? 22.699 -20.576 1.652 1.00 81.44 986 PHE A N 1
ATOM 7667 C CA . PHE A 1 986 ? 23.625 -21.572 1.100 1.00 81.44 986 PHE A CA 1
ATOM 7668 C C . PHE A 1 986 ? 25.006 -20.960 0.824 1.00 81.44 986 PHE A C 1
ATOM 7670 O O . PHE A 1 986 ? 26.024 -21.459 1.309 1.00 81.44 986 PHE A O 1
ATOM 7677 N N . CYS A 1 987 ? 25.048 -19.835 0.102 1.00 79.00 987 CYS A N 1
ATOM 7678 C CA . CYS A 1 987 ? 26.300 -19.165 -0.231 1.00 79.00 987 CYS A CA 1
ATOM 7679 C C . CYS A 1 987 ? 27.044 -18.673 1.018 1.00 79.00 987 CYS A C 1
ATOM 7681 O O . CYS A 1 987 ? 28.277 -18.731 1.066 1.00 79.00 987 CYS A O 1
ATOM 7683 N N . ARG A 1 988 ? 26.312 -18.219 2.043 1.00 78.25 988 ARG A N 1
ATOM 7684 C CA . ARG A 1 988 ? 26.876 -17.778 3.324 1.00 78.25 988 ARG A CA 1
ATOM 7685 C C . ARG A 1 988 ? 27.451 -18.935 4.134 1.00 78.25 988 ARG A C 1
ATOM 7687 O O . ARG A 1 988 ? 28.585 -18.825 4.595 1.00 78.25 988 ARG A O 1
ATOM 7694 N N . GLU A 1 989 ? 26.706 -20.029 4.269 1.00 86.19 989 GLU A N 1
ATOM 7695 C CA . GLU A 1 989 ? 27.127 -21.218 5.014 1.00 86.19 989 GLU A CA 1
ATOM 7696 C C . GLU A 1 989 ? 28.416 -21.796 4.410 1.00 86.19 989 GLU A C 1
ATOM 7698 O O . GLU A 1 989 ? 29.398 -21.973 5.128 1.00 86.19 989 GLU A O 1
ATOM 7703 N N . VAL A 1 990 ? 28.482 -21.959 3.080 1.00 86.62 990 VAL A N 1
ATOM 7704 C CA . VAL A 1 990 ? 29.698 -22.419 2.377 1.00 86.62 990 VAL A CA 1
ATOM 7705 C C . VAL A 1 990 ? 30.863 -21.437 2.552 1.00 86.62 990 VAL A C 1
ATOM 7707 O O . VAL A 1 990 ? 31.991 -21.857 2.811 1.00 86.62 990 VAL A O 1
ATOM 7710 N N . SER A 1 991 ? 30.605 -20.128 2.447 1.00 84.12 991 SER A N 1
ATOM 7711 C CA . SER A 1 991 ? 31.636 -19.088 2.591 1.00 84.12 991 SER A CA 1
ATOM 7712 C C . SER A 1 991 ? 32.243 -19.010 3.991 1.00 84.12 991 SER A C 1
ATOM 7714 O O . SER A 1 991 ? 33.391 -18.586 4.126 1.00 84.12 991 SER A O 1
ATOM 7716 N N . ILE A 1 992 ? 31.465 -19.343 5.023 1.00 84.12 992 ILE A N 1
ATOM 7717 C CA . ILE A 1 992 ? 31.914 -19.391 6.415 1.00 84.12 992 ILE A CA 1
ATOM 7718 C C . ILE A 1 992 ? 32.683 -20.688 6.647 1.00 84.12 992 ILE A C 1
ATOM 7720 O O . ILE A 1 992 ? 33.858 -20.639 7.004 1.00 84.12 992 ILE A O 1
ATOM 7724 N N . LEU A 1 993 ? 32.043 -21.828 6.374 1.00 87.75 993 LEU A N 1
ATOM 7725 C CA . LEU A 1 993 ? 32.573 -23.162 6.645 1.00 87.75 993 LEU A CA 1
ATOM 7726 C C . LEU A 1 993 ? 33.935 -23.410 5.983 1.00 87.75 993 LEU A C 1
ATOM 7728 O O . LEU A 1 993 ? 34.806 -24.017 6.600 1.00 87.75 993 LEU A O 1
ATOM 7732 N N . CYS A 1 994 ? 34.174 -22.884 4.776 1.00 85.56 994 CYS A N 1
ATOM 7733 C CA . CYS A 1 994 ? 35.452 -23.057 4.082 1.00 85.56 994 CYS A CA 1
ATOM 7734 C C . CYS A 1 994 ? 36.652 -22.377 4.765 1.00 85.56 994 CYS A C 1
ATOM 7736 O O . CYS A 1 994 ? 37.791 -22.602 4.355 1.00 85.56 994 CYS A O 1
ATOM 7738 N N . ARG A 1 995 ? 36.417 -21.547 5.790 1.00 83.06 995 ARG A N 1
ATOM 7739 C CA . ARG A 1 995 ? 37.454 -20.806 6.530 1.00 83.06 995 ARG A CA 1
ATOM 7740 C C . ARG A 1 995 ? 37.630 -21.295 7.964 1.00 83.06 995 ARG A C 1
ATOM 7742 O O . ARG A 1 995 ? 38.509 -20.788 8.657 1.00 83.06 995 ARG A O 1
ATOM 7749 N N . LEU A 1 996 ? 36.794 -22.229 8.417 1.00 87.00 996 LEU A N 1
ATOM 7750 C CA . LEU A 1 996 ? 36.818 -22.725 9.787 1.00 87.00 996 LEU A CA 1
ATOM 7751 C C . LEU A 1 996 ? 37.694 -23.970 9.887 1.00 87.00 996 LEU A C 1
ATOM 7753 O O . LEU A 1 996 ? 37.613 -24.877 9.063 1.00 87.00 996 LEU A O 1
ATOM 7757 N N . ASN A 1 997 ? 38.520 -24.013 10.925 1.00 87.31 997 ASN A N 1
ATOM 7758 C CA . ASN A 1 997 ? 39.341 -25.164 11.259 1.00 87.31 997 ASN A CA 1
ATOM 7759 C C . ASN A 1 997 ? 39.604 -25.189 12.771 1.00 87.31 997 ASN A C 1
ATOM 7761 O O . ASN A 1 997 ? 40.537 -24.544 13.253 1.00 87.31 997 ASN A O 1
ATOM 7765 N N . HIS A 1 998 ? 38.752 -25.895 13.517 1.00 91.44 998 HIS A N 1
ATOM 7766 C CA . HIS A 1 998 ? 38.864 -26.044 14.967 1.00 91.44 998 HIS A CA 1
ATOM 7767 C C . HIS A 1 998 ? 38.185 -27.345 15.427 1.00 91.44 998 HIS A C 1
ATOM 7769 O O . HIS A 1 998 ? 37.111 -27.653 14.916 1.00 91.44 998 HIS A O 1
ATOM 7775 N N . PRO A 1 999 ? 38.741 -28.094 16.401 1.00 88.00 999 PRO A N 1
ATOM 7776 C CA . PRO A 1 999 ? 38.196 -29.389 16.833 1.00 88.00 999 PRO A CA 1
ATOM 7777 C C . PRO A 1 999 ? 36.759 -29.324 17.374 1.00 88.00 999 PRO A C 1
ATOM 7779 O O . PRO A 1 999 ? 36.007 -30.278 17.209 1.00 88.00 999 PRO A O 1
ATOM 7782 N N . CYS A 1 1000 ? 36.360 -28.199 17.976 1.00 91.88 1000 CYS A N 1
ATOM 7783 C CA . CYS A 1 1000 ? 35.010 -27.987 18.524 1.00 91.88 1000 CYS A CA 1
ATOM 7784 C C . CYS A 1 1000 ? 34.014 -27.355 17.523 1.00 91.88 1000 CYS A C 1
ATOM 7786 O O . CYS A 1 1000 ? 32.932 -26.919 17.914 1.00 91.88 1000 CYS A O 1
ATOM 7788 N N . VAL A 1 1001 ? 34.370 -27.252 16.239 1.00 91.88 1001 VAL A N 1
ATOM 7789 C CA . VAL A 1 1001 ? 33.517 -26.710 15.169 1.00 91.88 1001 VAL A CA 1
ATOM 7790 C C . VAL A 1 1001 ? 33.431 -27.732 14.038 1.00 91.88 1001 VAL A C 1
ATOM 7792 O O . VAL A 1 1001 ? 34.415 -28.395 13.724 1.00 91.88 1001 VAL A O 1
ATOM 7795 N N . ILE A 1 1002 ? 32.256 -27.885 13.423 1.00 92.56 1002 ILE A N 1
ATOM 7796 C CA . ILE A 1 1002 ? 32.052 -28.887 12.371 1.00 92.56 1002 ILE A CA 1
ATOM 7797 C C . ILE A 1 1002 ? 33.015 -28.686 11.185 1.00 92.56 1002 ILE A C 1
ATOM 7799 O O . ILE A 1 1002 ? 33.125 -27.592 10.628 1.00 92.56 1002 ILE A O 1
ATOM 7803 N N . GLN A 1 1003 ? 33.699 -29.756 10.774 1.00 91.19 1003 GLN A N 1
ATOM 7804 C CA . GLN A 1 1003 ? 34.632 -29.706 9.649 1.00 91.19 1003 GLN A CA 1
ATOM 7805 C C . GLN A 1 1003 ? 33.906 -29.718 8.296 1.00 91.19 1003 GLN A C 1
ATOM 7807 O O . GLN A 1 1003 ? 33.012 -30.536 8.054 1.00 91.19 1003 GLN A O 1
ATOM 7812 N N . PHE A 1 1004 ? 34.335 -28.833 7.395 1.00 93.81 1004 PHE A N 1
ATOM 7813 C CA . PHE A 1 1004 ? 33.840 -28.723 6.024 1.00 93.81 1004 PHE A CA 1
ATOM 7814 C C . PHE A 1 1004 ? 34.665 -29.575 5.053 1.00 93.81 1004 PHE A C 1
ATOM 7816 O O . PHE A 1 1004 ? 35.889 -29.467 5.019 1.00 93.81 1004 PHE A O 1
ATOM 7823 N N . GLU A 1 1005 ? 33.996 -30.400 4.245 1.00 91.75 1005 GLU A N 1
ATOM 7824 C CA . GLU A 1 1005 ? 34.640 -31.286 3.263 1.00 91.75 1005 GLU A CA 1
ATOM 7825 C C . GLU A 1 1005 ? 34.444 -30.794 1.815 1.00 91.75 1005 GLU A C 1
ATOM 7827 O O . GLU A 1 1005 ? 35.306 -31.030 0.971 1.00 91.75 1005 GLU A O 1
ATOM 7832 N N . GLY A 1 1006 ? 33.361 -30.066 1.511 1.00 91.44 1006 GLY A N 1
ATOM 7833 C CA . GLY A 1 1006 ? 33.170 -29.423 0.205 1.00 91.44 1006 GLY A CA 1
ATOM 7834 C C . GLY A 1 1006 ? 31.716 -29.096 -0.139 1.00 91.44 1006 GLY A C 1
ATOM 7835 O O . GLY A 1 1006 ? 30.804 -29.329 0.655 1.00 91.44 1006 GLY A O 1
ATOM 7836 N N . ALA A 1 1007 ? 31.487 -28.548 -1.334 1.00 92.19 1007 ALA A N 1
ATOM 7837 C CA . ALA A 1 1007 ? 30.150 -28.205 -1.821 1.00 92.19 1007 ALA A CA 1
ATOM 7838 C C . ALA A 1 1007 ? 29.963 -28.505 -3.316 1.00 92.19 1007 ALA A C 1
ATOM 7840 O O . ALA A 1 1007 ? 30.894 -28.383 -4.115 1.00 92.19 1007 ALA A O 1
ATOM 7841 N N . CYS A 1 1008 ? 28.728 -28.851 -3.687 1.00 88.69 1008 CYS A N 1
ATOM 7842 C CA . CYS A 1 1008 ? 28.291 -28.994 -5.075 1.00 88.69 1008 CYS A CA 1
ATOM 7843 C C . CYS A 1 1008 ? 27.665 -27.685 -5.557 1.00 88.69 1008 CYS A C 1
ATOM 7845 O O . CYS A 1 1008 ? 26.627 -27.276 -5.037 1.00 88.69 1008 CYS A O 1
ATOM 7847 N N . LEU A 1 1009 ? 28.301 -27.035 -6.538 1.00 80.50 1009 LEU A N 1
ATOM 7848 C CA . LEU A 1 1009 ? 27.951 -25.680 -6.988 1.00 80.50 1009 LEU A CA 1
ATOM 7849 C C . LEU A 1 1009 ? 27.476 -25.605 -8.445 1.00 80.50 1009 LEU A C 1
ATOM 7851 O O . LEU A 1 1009 ? 27.102 -24.520 -8.883 1.00 80.50 1009 LEU A O 1
ATOM 7855 N N . ASP A 1 1010 ? 27.528 -26.697 -9.210 1.00 70.31 1010 ASP A N 1
ATOM 7856 C CA . ASP A 1 1010 ? 27.354 -26.661 -10.672 1.00 70.31 1010 ASP A CA 1
ATOM 7857 C C . ASP A 1 1010 ? 25.898 -26.486 -11.114 1.00 70.31 1010 ASP A C 1
ATOM 7859 O O . ASP A 1 1010 ? 25.628 -25.716 -12.037 1.00 70.31 1010 ASP A O 1
ATOM 7863 N N . ASP A 1 1011 ? 24.971 -27.140 -10.413 1.00 67.06 1011 ASP A N 1
ATOM 7864 C CA . ASP A 1 1011 ? 23.539 -27.126 -10.704 1.00 67.06 1011 ASP A CA 1
ATOM 7865 C C . ASP A 1 1011 ? 22.758 -26.571 -9.498 1.00 67.06 1011 ASP A C 1
ATOM 7867 O O . ASP A 1 1011 ? 22.749 -27.197 -8.431 1.00 67.06 1011 ASP A O 1
ATOM 7871 N N . PRO A 1 1012 ? 22.066 -25.425 -9.646 1.00 61.38 1012 PRO A N 1
ATOM 7872 C CA . PRO A 1 1012 ? 21.268 -24.841 -8.575 1.00 61.38 1012 PRO A CA 1
ATOM 7873 C C . PRO A 1 1012 ? 20.084 -25.683 -8.113 1.00 61.38 1012 PRO A C 1
ATOM 7875 O O . PRO A 1 1012 ? 19.575 -25.495 -7.010 1.00 61.38 1012 PRO A O 1
ATOM 7878 N N . SER A 1 1013 ? 19.662 -26.644 -8.932 1.00 58.25 1013 SER A N 1
ATOM 7879 C CA . SER A 1 1013 ? 18.651 -27.626 -8.564 1.00 58.25 1013 SER A CA 1
ATOM 7880 C C . SER A 1 1013 ? 19.214 -28.781 -7.711 1.00 58.25 1013 SER A C 1
ATOM 7882 O O . SER A 1 1013 ? 18.475 -29.645 -7.229 1.00 58.25 1013 SER A O 1
ATOM 7884 N N . GLN A 1 1014 ? 20.534 -28.807 -7.498 1.00 68.88 1014 GLN A N 1
ATOM 7885 C CA . GLN A 1 1014 ? 21.256 -29.908 -6.857 1.00 68.88 1014 GLN A CA 1
ATOM 7886 C C . GLN A 1 1014 ? 22.319 -29.442 -5.849 1.00 68.88 1014 GLN A C 1
ATOM 7888 O O . GLN A 1 1014 ? 23.230 -30.205 -5.524 1.00 68.88 1014 GLN A O 1
ATOM 7893 N N . PHE A 1 1015 ? 22.201 -28.225 -5.311 1.00 85.12 1015 PHE A N 1
ATOM 7894 C CA . PHE A 1 1015 ? 23.128 -27.725 -4.297 1.00 85.12 1015 PHE A CA 1
ATOM 7895 C C . PHE A 1 1015 ? 23.201 -28.631 -3.063 1.00 85.12 1015 PHE A C 1
ATOM 7897 O O . PHE A 1 1015 ? 22.188 -29.064 -2.493 1.00 85.12 1015 PHE A O 1
ATOM 7904 N N . ALA A 1 1016 ? 24.435 -28.897 -2.640 1.00 86.94 1016 ALA A N 1
ATOM 7905 C CA . ALA A 1 1016 ? 24.736 -29.729 -1.488 1.00 86.94 1016 ALA A CA 1
ATOM 7906 C C . ALA A 1 1016 ? 25.956 -29.195 -0.735 1.00 86.94 1016 ALA A C 1
ATOM 7908 O O . ALA A 1 1016 ? 26.950 -28.807 -1.350 1.00 86.94 1016 ALA A O 1
ATOM 7909 N N . ILE A 1 1017 ? 25.871 -29.206 0.596 1.00 90.88 1017 ILE A N 1
ATOM 7910 C CA . ILE A 1 1017 ? 26.981 -28.921 1.514 1.00 90.88 1017 ILE A CA 1
ATOM 7911 C C . ILE A 1 1017 ? 27.408 -30.246 2.141 1.00 90.88 1017 ILE A C 1
ATOM 7913 O O . ILE A 1 1017 ? 26.558 -31.002 2.621 1.00 90.88 1017 ILE A O 1
ATOM 7917 N N . VAL A 1 1018 ? 28.709 -30.527 2.130 1.00 92.25 1018 VAL A N 1
ATOM 7918 C CA . VAL A 1 1018 ? 29.294 -31.761 2.658 1.00 92.25 1018 VAL A CA 1
ATOM 7919 C C . VAL A 1 1018 ? 30.192 -31.425 3.846 1.00 92.25 1018 VAL A C 1
ATOM 7921 O O . VAL A 1 1018 ? 31.166 -30.679 3.717 1.00 92.25 1018 VAL A O 1
ATOM 7924 N N . THR A 1 1019 ? 29.865 -31.982 5.008 1.00 92.69 1019 THR A N 1
ATOM 7925 C CA . THR A 1 1019 ? 30.626 -31.837 6.258 1.00 92.69 1019 THR A CA 1
ATOM 7926 C C . THR A 1 1019 ? 31.024 -33.203 6.804 1.00 92.69 1019 THR A C 1
ATOM 7928 O O . THR A 1 1019 ? 30.526 -34.240 6.353 1.00 92.69 1019 THR A O 1
ATOM 7931 N N . GLN A 1 1020 ? 31.890 -33.227 7.816 1.00 91.62 1020 GLN A N 1
ATOM 7932 C CA . GLN A 1 1020 ? 32.158 -34.460 8.554 1.00 91.62 1020 GLN A CA 1
ATOM 7933 C C . GLN A 1 1020 ? 30.872 -35.040 9.162 1.00 91.62 1020 GLN A C 1
ATOM 7935 O O . GLN A 1 1020 ? 29.948 -34.308 9.533 1.00 91.62 1020 GLN A O 1
ATOM 7940 N N . TYR A 1 1021 ? 30.822 -36.365 9.270 1.00 91.31 1021 TYR A N 1
ATOM 7941 C CA . TYR A 1 1021 ? 29.764 -37.063 9.990 1.00 91.31 1021 TYR A CA 1
ATOM 7942 C C . TYR A 1 1021 ? 30.138 -37.217 11.469 1.00 91.31 1021 TYR A C 1
ATOM 7944 O O . TYR A 1 1021 ? 31.232 -37.679 11.781 1.00 91.31 1021 TYR A O 1
ATOM 7952 N N . VAL A 1 1022 ? 29.214 -36.872 12.368 1.00 90.19 1022 VAL A N 1
ATOM 7953 C CA . VAL A 1 1022 ? 29.383 -36.973 13.826 1.00 90.19 1022 VAL A CA 1
ATOM 7954 C C . VAL A 1 1022 ? 28.403 -38.025 14.349 1.00 90.19 1022 VAL A C 1
ATOM 7956 O O . VAL A 1 1022 ? 27.191 -37.864 14.206 1.00 90.19 1022 VAL A O 1
ATOM 7959 N N . SER A 1 1023 ? 28.911 -39.138 14.889 1.00 85.00 1023 SER A N 1
ATOM 7960 C CA . SER A 1 1023 ? 28.117 -40.361 15.086 1.00 85.00 1023 SER A CA 1
ATOM 7961 C C . SER A 1 1023 ? 27.194 -40.368 16.308 1.00 85.00 1023 SER A C 1
ATOM 7963 O O . SER A 1 1023 ? 26.210 -41.105 16.294 1.00 85.00 1023 SER A O 1
ATOM 7965 N N . GLY A 1 1024 ? 27.448 -39.546 17.331 1.00 81.56 1024 GLY A N 1
ATOM 7966 C CA . GLY A 1 1024 ? 26.644 -39.504 18.562 1.00 81.56 1024 GLY A CA 1
ATOM 7967 C C . GLY A 1 1024 ? 25.355 -38.674 18.469 1.00 81.56 1024 GLY A C 1
ATOM 7968 O O . GLY A 1 1024 ? 24.575 -38.657 19.421 1.00 81.56 1024 GLY A O 1
ATOM 7969 N N . GLY A 1 1025 ? 25.084 -38.033 17.325 1.00 84.94 1025 GLY A N 1
ATOM 7970 C CA . GLY A 1 1025 ? 23.849 -37.279 17.079 1.00 84.94 1025 GLY A CA 1
ATOM 7971 C C . GLY A 1 1025 ? 23.797 -35.913 17.778 1.00 84.94 1025 GLY A C 1
ATOM 7972 O O . GLY A 1 1025 ? 24.809 -35.406 18.258 1.00 84.94 1025 GLY A O 1
ATOM 7973 N N . SER A 1 1026 ? 22.618 -35.281 17.795 1.00 87.62 1026 SER A N 1
ATOM 7974 C CA . SER A 1 1026 ? 22.433 -33.961 18.421 1.00 87.62 1026 SER A CA 1
ATOM 7975 C C . SER A 1 1026 ? 22.239 -34.054 19.938 1.00 87.62 1026 SER A C 1
ATOM 7977 O O . SER A 1 1026 ? 21.668 -35.024 20.450 1.00 87.62 1026 SER A O 1
ATOM 7979 N N . LEU A 1 1027 ? 22.638 -33.009 20.669 1.00 84.00 1027 LEU A N 1
ATOM 7980 C CA . LEU A 1 1027 ? 22.381 -32.895 22.108 1.00 84.00 1027 LEU A CA 1
ATOM 7981 C C . LEU A 1 1027 ? 20.874 -32.955 22.420 1.00 84.00 1027 LEU A C 1
ATOM 7983 O O . LEU A 1 1027 ? 20.473 -33.530 23.435 1.00 84.00 1027 LEU A O 1
ATOM 7987 N N . PHE A 1 1028 ? 20.028 -32.417 21.536 1.00 82.50 1028 PHE A N 1
ATOM 7988 C CA . PHE A 1 1028 ? 18.574 -32.542 21.633 1.00 82.50 1028 PHE A CA 1
ATOM 7989 C C . PHE A 1 1028 ? 18.119 -34.006 21.606 1.00 82.50 1028 PHE A C 1
ATOM 7991 O O . PHE A 1 1028 ? 17.375 -34.428 22.493 1.00 82.50 1028 PHE A O 1
ATOM 7998 N N . SER A 1 1029 ? 18.596 -34.795 20.640 1.00 80.19 1029 SER A N 1
ATOM 7999 C CA . SER A 1 1029 ? 18.269 -36.221 20.539 1.00 80.19 1029 SER A CA 1
ATOM 8000 C C . SER A 1 1029 ? 18.686 -36.983 21.798 1.00 80.19 1029 SER A C 1
ATOM 8002 O O . SER A 1 1029 ? 17.923 -37.797 22.316 1.00 80.19 1029 SER A O 1
ATOM 8004 N N . LEU A 1 1030 ? 19.855 -36.672 22.361 1.00 80.25 1030 LEU A N 1
ATOM 8005 C CA . LEU A 1 1030 ? 20.337 -37.313 23.585 1.00 80.25 1030 LEU A CA 1
ATOM 8006 C C . LEU A 1 1030 ? 19.457 -36.987 24.812 1.00 80.25 1030 LEU A C 1
ATOM 8008 O O . LEU A 1 1030 ? 19.097 -37.885 25.580 1.00 80.25 1030 LEU A O 1
ATOM 8012 N N . LEU A 1 1031 ? 19.090 -35.713 24.994 1.00 75.38 1031 LEU A N 1
ATOM 8013 C CA . LEU A 1 1031 ? 18.347 -35.234 26.168 1.00 75.38 1031 LEU A CA 1
ATOM 8014 C C . LEU A 1 1031 ? 16.837 -35.486 26.093 1.00 75.38 1031 LEU A C 1
ATOM 8016 O O . LEU A 1 1031 ? 16.224 -35.810 27.109 1.00 75.38 1031 LEU A O 1
ATOM 8020 N N . HIS A 1 1032 ? 16.226 -35.317 24.921 1.00 71.44 1032 HIS A N 1
ATOM 8021 C CA . HIS A 1 1032 ? 14.769 -35.301 24.770 1.00 71.44 1032 HIS A CA 1
ATOM 8022 C C . HIS A 1 1032 ? 14.215 -36.566 24.113 1.00 71.44 1032 HIS A C 1
ATOM 8024 O O . HIS A 1 1032 ? 13.197 -37.081 24.579 1.00 71.44 1032 HIS A O 1
ATOM 8030 N N . GLU A 1 1033 ? 14.879 -37.100 23.084 1.00 75.44 1033 GLU A N 1
ATOM 8031 C CA . GLU A 1 1033 ? 14.416 -38.312 22.390 1.00 75.44 1033 GLU A CA 1
ATOM 8032 C C . GLU A 1 1033 ? 14.850 -39.574 23.146 1.00 75.44 1033 GLU A C 1
ATOM 8034 O O . GLU A 1 1033 ? 14.029 -40.437 23.448 1.00 75.44 1033 GLU A O 1
ATOM 8039 N N . GLN A 1 1034 ? 16.127 -39.647 23.531 1.00 77.31 1034 GLN A N 1
ATOM 8040 C CA . GLN A 1 1034 ? 16.696 -40.776 24.274 1.00 77.31 1034 GLN A CA 1
ATOM 8041 C C . GLN A 1 1034 ? 16.542 -40.635 25.797 1.00 77.31 1034 GLN A C 1
ATOM 8043 O O . GLN A 1 1034 ? 16.756 -41.607 26.522 1.00 77.31 1034 GLN A O 1
ATOM 8048 N N . LYS A 1 1035 ? 16.177 -39.439 26.291 1.00 75.12 1035 LYS A N 1
ATOM 8049 C CA . LYS A 1 1035 ? 15.996 -39.115 27.722 1.00 75.12 1035 LYS A CA 1
ATOM 8050 C C . LYS A 1 1035 ? 17.177 -39.542 28.605 1.00 75.12 1035 LYS A C 1
ATOM 8052 O O . LYS A 1 1035 ? 16.989 -39.936 29.758 1.00 75.12 1035 LYS A O 1
ATOM 8057 N N . ARG A 1 1036 ? 18.403 -39.488 28.072 1.00 74.25 1036 ARG A N 1
ATOM 8058 C CA . ARG A 1 1036 ? 19.606 -39.891 28.808 1.00 74.25 1036 ARG A CA 1
ATOM 8059 C C . ARG A 1 1036 ? 19.955 -38.857 29.873 1.00 74.25 1036 ARG A C 1
ATOM 8061 O O . ARG A 1 1036 ? 19.996 -37.655 29.618 1.00 74.25 1036 ARG A O 1
ATOM 8068 N N . ILE A 1 1037 ? 20.244 -39.340 31.077 1.00 73.62 1037 ILE A N 1
ATOM 8069 C CA . ILE A 1 1037 ? 20.732 -38.501 32.171 1.00 73.62 1037 ILE A CA 1
ATOM 8070 C C . ILE A 1 1037 ? 22.239 -38.333 31.985 1.00 73.62 1037 ILE A C 1
ATOM 8072 O O . ILE A 1 1037 ? 22.995 -39.284 32.153 1.00 73.62 1037 ILE A O 1
ATOM 8076 N N . ILE A 1 1038 ? 22.659 -37.120 31.631 1.00 78.00 1038 ILE A N 1
ATOM 8077 C CA . ILE A 1 1038 ? 24.075 -36.759 31.515 1.00 78.00 1038 ILE A CA 1
ATOM 8078 C C . ILE A 1 1038 ? 24.597 -36.397 32.910 1.00 78.00 1038 ILE A C 1
ATOM 8080 O O . ILE A 1 1038 ? 23.992 -35.571 33.614 1.00 78.00 1038 ILE A O 1
ATOM 8084 N N . ASP A 1 1039 ? 25.692 -37.026 33.324 1.00 79.50 1039 ASP A N 1
ATOM 8085 C CA . ASP A 1 1039 ? 26.358 -36.734 34.588 1.00 79.50 1039 ASP A CA 1
ATOM 8086 C C . ASP A 1 1039 ? 27.027 -35.347 34.569 1.00 79.50 1039 ASP A C 1
ATOM 8088 O O . ASP A 1 1039 ? 27.087 -34.658 33.547 1.00 79.50 1039 ASP A O 1
ATOM 8092 N N . LEU A 1 1040 ? 27.455 -34.867 35.738 1.00 76.31 1040 LEU A N 1
ATOM 8093 C CA . LEU A 1 1040 ? 27.998 -33.512 35.852 1.00 76.31 1040 LEU A CA 1
ATOM 8094 C C . LEU A 1 1040 ? 29.319 -33.355 35.085 1.00 76.31 1040 LEU A C 1
ATOM 8096 O O . LEU A 1 1040 ? 29.546 -32.297 34.504 1.00 76.31 1040 LEU A O 1
ATOM 8100 N N . GLN A 1 1041 ? 30.149 -34.400 35.052 1.00 81.56 1041 GLN A N 1
ATOM 8101 C CA . GLN A 1 1041 ? 31.427 -34.390 34.344 1.00 81.56 1041 GLN A CA 1
ATOM 8102 C C . GLN A 1 1041 ? 31.216 -34.236 32.833 1.00 81.56 1041 GLN A C 1
ATOM 8104 O O . GLN A 1 1041 ? 31.742 -33.295 32.242 1.00 81.56 1041 GLN A O 1
ATOM 8109 N N . SER A 1 1042 ? 30.352 -35.051 32.221 1.00 80.81 1042 SER A N 1
ATOM 8110 C CA . SER A 1 1042 ? 30.069 -34.945 30.783 1.00 80.81 1042 SER A CA 1
ATOM 8111 C C . SER A 1 1042 ? 29.351 -33.637 30.426 1.00 80.81 1042 SER A C 1
ATOM 8113 O O . SER A 1 1042 ? 29.610 -33.055 29.378 1.00 80.81 1042 SER A O 1
ATOM 8115 N N . LYS A 1 1043 ? 28.492 -33.102 31.312 1.00 80.69 1043 LYS A N 1
ATOM 8116 C CA . LYS A 1 1043 ? 27.887 -31.765 31.133 1.00 80.69 1043 LYS A CA 1
ATOM 8117 C C . LYS A 1 1043 ? 28.933 -30.654 31.068 1.00 80.69 1043 LYS A C 1
ATOM 8119 O O . LYS A 1 1043 ? 28.777 -29.727 30.275 1.00 80.69 1043 LYS A O 1
ATOM 8124 N N . LEU A 1 1044 ? 29.959 -30.728 31.915 1.00 81.12 1044 LEU A N 1
ATOM 8125 C CA . LEU A 1 1044 ? 31.048 -29.754 31.930 1.00 81.12 1044 LEU A CA 1
ATOM 8126 C C . LEU A 1 1044 ? 31.922 -29.888 30.680 1.00 81.12 1044 LEU A C 1
ATOM 8128 O O . LEU A 1 1044 ? 32.227 -28.866 30.079 1.00 81.12 1044 LEU A O 1
ATOM 8132 N N . ILE A 1 1045 ? 32.234 -31.111 30.238 1.00 85.81 1045 ILE A N 1
ATOM 8133 C CA . ILE A 1 1045 ? 32.987 -31.360 28.995 1.00 85.81 1045 ILE A CA 1
ATOM 8134 C C . ILE A 1 1045 ? 32.259 -30.759 27.784 1.00 85.81 1045 ILE A C 1
ATOM 8136 O O . ILE A 1 1045 ? 32.838 -29.952 27.061 1.00 85.81 1045 ILE A O 1
ATOM 8140 N N . ILE A 1 1046 ? 30.959 -31.038 27.628 1.00 86.75 1046 ILE A N 1
ATOM 8141 C CA . ILE A 1 1046 ? 30.140 -30.471 26.542 1.00 86.75 1046 ILE A CA 1
ATOM 8142 C C . ILE A 1 1046 ? 30.130 -28.934 26.601 1.00 86.75 1046 ILE A C 1
ATOM 8144 O O . ILE A 1 1046 ? 30.260 -28.269 25.574 1.00 86.75 1046 ILE A O 1
ATOM 8148 N N . ALA A 1 1047 ? 29.982 -28.349 27.794 1.00 84.44 1047 ALA A N 1
ATOM 8149 C CA . ALA A 1 1047 ? 29.975 -26.897 27.961 1.00 84.44 1047 ALA A CA 1
ATOM 8150 C C . ALA A 1 1047 ? 31.335 -26.256 27.630 1.00 84.44 1047 ALA A C 1
ATOM 8152 O O . ALA A 1 1047 ? 31.363 -25.184 27.026 1.00 84.44 1047 ALA A O 1
ATOM 8153 N N . ILE A 1 1048 ? 32.444 -26.910 27.997 1.00 86.00 1048 ILE A N 1
ATOM 8154 C CA . ILE A 1 1048 ? 33.809 -26.470 27.680 1.00 86.00 1048 ILE A CA 1
ATOM 8155 C C . ILE A 1 1048 ? 34.037 -26.505 26.170 1.00 86.00 1048 ILE A C 1
ATOM 8157 O O . ILE A 1 1048 ? 34.508 -25.517 25.613 1.00 86.00 1048 ILE A O 1
ATOM 8161 N N . ASP A 1 1049 ? 33.663 -27.592 25.496 1.00 91.31 1049 ASP A N 1
ATOM 8162 C CA . ASP A 1 1049 ? 33.852 -27.732 24.049 1.00 91.31 1049 ASP A CA 1
ATOM 8163 C C . ASP A 1 1049 ? 33.050 -26.683 23.266 1.00 91.31 1049 ASP A C 1
ATOM 8165 O O . ASP A 1 1049 ? 33.582 -26.025 22.369 1.00 91.31 1049 ASP A O 1
ATOM 8169 N N . VAL A 1 1050 ? 31.789 -26.442 23.647 1.00 89.69 1050 VAL A N 1
ATOM 8170 C CA . VAL A 1 1050 ? 30.972 -25.380 23.038 1.00 89.69 1050 VAL A CA 1
ATOM 8171 C C . VAL A 1 1050 ? 31.585 -24.002 23.300 1.00 89.69 1050 VAL A C 1
ATOM 8173 O O . VAL A 1 1050 ? 31.669 -23.191 22.378 1.00 89.69 1050 VAL A O 1
ATOM 8176 N N . ALA A 1 1051 ? 32.058 -23.730 24.520 1.00 86.62 1051 ALA A N 1
ATOM 8177 C CA . ALA A 1 1051 ? 32.700 -22.460 24.854 1.00 86.62 1051 ALA A CA 1
ATOM 8178 C C . ALA A 1 1051 ? 34.003 -22.240 24.063 1.00 86.62 1051 ALA A C 1
ATOM 8180 O O . ALA A 1 1051 ? 34.192 -21.149 23.530 1.00 86.62 1051 ALA A O 1
ATOM 8181 N N . LYS A 1 1052 ? 34.837 -23.276 23.892 1.00 89.81 1052 LYS A N 1
ATOM 8182 C CA . LYS A 1 1052 ? 36.044 -23.250 23.043 1.00 89.81 1052 LYS A CA 1
ATOM 8183 C C . LYS A 1 1052 ? 35.705 -23.024 21.569 1.00 89.81 1052 LYS A C 1
ATOM 8185 O O . LYS A 1 1052 ? 36.382 -22.263 20.883 1.00 89.81 1052 LYS A O 1
ATOM 8190 N N . GLY A 1 1053 ? 34.632 -23.645 21.073 1.00 89.50 1053 GLY A N 1
ATOM 8191 C CA . GLY A 1 1053 ? 34.119 -23.400 19.723 1.00 89.50 1053 GLY A CA 1
ATOM 8192 C C . GLY A 1 1053 ? 33.691 -21.944 19.514 1.00 89.50 1053 GLY A C 1
ATOM 8193 O O . GLY A 1 1053 ? 34.066 -21.330 18.517 1.00 89.50 1053 GLY A O 1
ATOM 8194 N N . MET A 1 1054 ? 32.962 -21.364 20.471 1.00 87.50 1054 MET A N 1
ATOM 8195 C CA . MET A 1 1054 ? 32.535 -19.961 20.415 1.00 87.50 1054 MET A CA 1
ATOM 8196 C C . MET A 1 1054 ? 33.700 -18.977 20.584 1.00 87.50 1054 MET A C 1
ATOM 8198 O O . MET A 1 1054 ? 33.743 -17.970 19.880 1.00 87.50 1054 MET A O 1
ATOM 8202 N N . GLU A 1 1055 ? 34.670 -19.285 21.451 1.00 86.75 1055 GLU A N 1
ATOM 8203 C CA . GLU A 1 1055 ? 35.917 -18.526 21.596 1.00 86.75 1055 GLU A CA 1
ATOM 8204 C C . GLU A 1 1055 ? 36.682 -18.467 20.273 1.00 86.75 1055 GLU A C 1
ATOM 8206 O O . GLU A 1 1055 ? 37.038 -17.384 19.808 1.00 86.75 1055 GLU A O 1
ATOM 8211 N N . TYR A 1 1056 ? 36.871 -19.620 19.623 1.00 89.12 1056 TYR A N 1
ATOM 8212 C CA . TYR A 1 1056 ? 37.520 -19.700 18.319 1.00 89.12 1056 TYR A CA 1
ATOM 8213 C C . TYR A 1 1056 ? 36.813 -18.825 17.280 1.00 89.12 1056 TYR A C 1
ATOM 8215 O O . TYR A 1 1056 ? 37.461 -18.012 16.625 1.00 89.12 1056 TYR A O 1
ATOM 8223 N N . LEU A 1 1057 ? 35.485 -18.942 17.156 1.00 84.62 1057 LEU A N 1
ATOM 8224 C CA . LEU A 1 1057 ? 34.704 -18.161 16.193 1.00 84.62 1057 LEU A CA 1
ATOM 8225 C C . LEU A 1 1057 ? 34.810 -16.652 16.445 1.00 84.62 1057 LEU A C 1
ATOM 8227 O O . LEU A 1 1057 ? 34.895 -15.877 15.491 1.00 84.62 1057 LEU A O 1
ATOM 8231 N N . HIS A 1 1058 ? 34.824 -16.229 17.709 1.00 82.06 1058 HIS A N 1
ATOM 8232 C CA . HIS A 1 1058 ? 34.903 -14.819 18.087 1.00 82.06 1058 HIS A CA 1
ATOM 8233 C C . HIS A 1 1058 ? 36.324 -14.239 17.959 1.00 82.06 1058 HIS A C 1
ATOM 8235 O O . HIS A 1 1058 ? 36.465 -13.035 17.765 1.00 82.06 1058 HIS A O 1
ATOM 8241 N N . ASN A 1 1059 ? 37.360 -15.082 17.986 1.00 79.50 1059 ASN A N 1
ATOM 8242 C CA . ASN A 1 1059 ? 38.765 -14.668 17.888 1.00 79.50 1059 ASN A CA 1
ATOM 8243 C C . ASN A 1 1059 ? 39.354 -14.755 16.467 1.00 79.50 1059 ASN A C 1
ATOM 8245 O O . ASN A 1 1059 ? 40.535 -14.463 16.262 1.00 79.50 1059 ASN A O 1
ATOM 8249 N N . LEU A 1 1060 ? 38.561 -15.137 15.461 1.00 76.12 1060 LEU A N 1
ATOM 8250 C CA . LEU A 1 1060 ? 38.980 -15.069 14.060 1.00 76.12 1060 LEU A CA 1
ATOM 8251 C C . LEU A 1 1060 ? 39.278 -13.621 13.637 1.00 76.12 1060 LEU A C 1
ATOM 8253 O O . LEU A 1 1060 ? 38.656 -12.674 14.112 1.00 76.12 1060 LEU A O 1
ATOM 8257 N N . THR A 1 1061 ? 40.167 -13.445 12.649 1.00 71.50 1061 THR A N 1
ATOM 8258 C CA . THR A 1 1061 ? 40.510 -12.123 12.070 1.00 71.50 1061 THR A CA 1
ATOM 8259 C C . THR A 1 1061 ? 39.287 -11.327 11.607 1.00 71.50 1061 THR A C 1
ATOM 8261 O O . THR A 1 1061 ? 39.317 -10.098 11.564 1.00 71.50 1061 THR A O 1
ATOM 8264 N N . ARG A 1 1062 ? 38.204 -12.032 11.264 1.00 66.50 1062 ARG A N 1
ATOM 8265 C CA . ARG A 1 1062 ? 36.839 -11.510 11.214 1.00 66.50 1062 ARG A CA 1
ATOM 8266 C C . ARG A 1 1062 ? 35.984 -12.377 12.142 1.00 66.50 1062 ARG A C 1
ATOM 8268 O O . ARG A 1 1062 ? 35.716 -13.516 11.754 1.00 66.50 1062 ARG A O 1
ATOM 8275 N N . PRO A 1 1063 ? 35.572 -11.880 13.321 1.00 74.69 1063 PRO A N 1
ATOM 8276 C CA . PRO A 1 1063 ? 34.798 -12.671 14.271 1.00 74.69 1063 PRO A CA 1
ATOM 8277 C C . PRO A 1 1063 ? 33.480 -13.146 13.655 1.00 74.69 1063 PRO A C 1
ATOM 8279 O O . PRO A 1 1063 ? 32.876 -12.422 12.862 1.00 74.69 1063 PRO A O 1
ATOM 8282 N N . ILE A 1 1064 ? 33.021 -14.344 14.006 1.00 77.25 1064 ILE A N 1
ATOM 8283 C CA . ILE A 1 1064 ? 31.784 -14.946 13.494 1.00 77.25 1064 ILE A CA 1
ATOM 8284 C C . ILE A 1 1064 ? 30.820 -15.175 14.655 1.00 77.25 1064 ILE A C 1
ATOM 8286 O O . ILE A 1 1064 ? 31.134 -15.897 15.592 1.00 77.25 1064 ILE A O 1
ATOM 8290 N N . ILE A 1 1065 ? 29.622 -14.599 14.568 1.00 77.62 1065 ILE A N 1
ATOM 8291 C CA . ILE A 1 1065 ? 28.528 -14.826 15.515 1.00 77.62 1065 ILE A CA 1
ATOM 8292 C C . ILE A 1 1065 ? 27.614 -15.908 14.937 1.00 77.62 1065 ILE A C 1
ATOM 8294 O O . ILE A 1 1065 ? 27.080 -15.747 13.838 1.00 77.62 1065 ILE A O 1
ATOM 8298 N N . HIS A 1 1066 ? 27.404 -16.993 15.686 1.00 80.00 1066 HIS A N 1
ATOM 8299 C CA . HIS A 1 1066 ? 26.604 -18.148 15.251 1.00 80.00 1066 HIS A CA 1
ATOM 8300 C C . HIS A 1 1066 ? 25.100 -17.830 15.084 1.00 80.00 1066 HIS A C 1
ATOM 8302 O O . HIS A 1 1066 ? 24.498 -18.225 14.091 1.00 80.00 1066 HIS A O 1
ATOM 8308 N N . ARG A 1 1067 ? 24.521 -17.029 15.996 1.00 71.75 1067 ARG A N 1
ATOM 8309 C CA . ARG A 1 1067 ? 23.121 -16.524 16.018 1.00 71.75 1067 ARG A CA 1
ATOM 8310 C C . ARG A 1 1067 ? 21.993 -17.554 16.176 1.00 71.75 1067 ARG A C 1
ATOM 8312 O O . ARG A 1 1067 ? 20.885 -17.133 16.492 1.00 71.75 1067 ARG A O 1
ATOM 8319 N N . ASP A 1 1068 ? 22.254 -18.849 16.040 1.00 76.62 1068 ASP A N 1
ATOM 8320 C CA . ASP A 1 1068 ? 21.260 -19.913 16.246 1.00 76.62 1068 ASP A CA 1
ATOM 8321 C C . ASP A 1 1068 ? 21.816 -21.044 17.130 1.00 76.62 1068 ASP A C 1
ATOM 8323 O O . ASP A 1 1068 ? 21.689 -22.233 16.844 1.00 76.62 1068 ASP A O 1
ATOM 8327 N N . LEU A 1 1069 ? 22.504 -20.685 18.217 1.00 80.19 1069 LEU A N 1
ATOM 8328 C CA . LEU A 1 1069 ? 23.087 -21.677 19.117 1.00 80.19 1069 LEU A CA 1
ATOM 8329 C C . LEU A 1 1069 ? 21.989 -22.302 19.994 1.00 80.19 1069 LEU A C 1
ATOM 8331 O O . LEU A 1 1069 ? 21.520 -21.694 20.957 1.00 80.19 1069 LEU A O 1
ATOM 8335 N N . ASN A 1 1070 ? 21.587 -23.527 19.662 1.00 80.25 1070 ASN A N 1
ATOM 8336 C CA . ASN A 1 1070 ? 20.573 -24.308 20.370 1.00 80.25 1070 ASN A CA 1
ATOM 8337 C C . ASN A 1 1070 ? 20.986 -25.797 20.455 1.00 80.25 1070 ASN A C 1
ATOM 8339 O O . ASN A 1 1070 ? 21.989 -26.207 19.871 1.00 80.25 1070 ASN A O 1
ATOM 8343 N N . SER A 1 1071 ? 20.232 -26.627 21.185 1.00 78.88 1071 SER A N 1
ATOM 8344 C CA . SER A 1 1071 ? 20.586 -28.041 21.410 1.00 78.88 1071 SER A CA 1
ATOM 8345 C C . SER A 1 1071 ? 20.493 -28.939 20.166 1.00 78.88 1071 SER A C 1
ATOM 8347 O O . SER A 1 1071 ? 21.051 -30.035 20.187 1.00 78.88 1071 SER A O 1
ATOM 8349 N N . HIS A 1 1072 ? 19.843 -28.508 19.080 1.00 79.00 1072 HIS A N 1
ATOM 8350 C CA . HIS A 1 1072 ? 19.858 -29.228 17.799 1.00 79.00 1072 HIS A CA 1
ATOM 8351 C C . HIS A 1 1072 ? 21.161 -28.996 17.021 1.00 79.00 1072 HIS A C 1
ATOM 8353 O O . HIS A 1 1072 ? 21.606 -29.887 16.300 1.00 79.00 1072 HIS A O 1
ATOM 8359 N N . ASN A 1 1073 ? 21.794 -27.835 17.217 1.00 87.44 1073 ASN A N 1
ATOM 8360 C CA . ASN A 1 1073 ? 23.001 -27.400 16.506 1.00 87.44 1073 ASN A CA 1
ATOM 8361 C C . ASN A 1 1073 ? 24.310 -27.775 17.234 1.00 87.44 1073 ASN A C 1
ATOM 8363 O O . ASN A 1 1073 ? 25.399 -27.409 16.794 1.00 87.44 1073 ASN A O 1
ATOM 8367 N N . ILE A 1 1074 ? 24.214 -28.522 18.338 1.00 88.56 1074 ILE A N 1
ATOM 8368 C CA . ILE A 1 1074 ? 25.351 -29.096 19.068 1.00 88.56 1074 ILE A CA 1
ATOM 8369 C C . ILE A 1 1074 ? 25.363 -30.602 18.798 1.00 88.56 1074 ILE A C 1
ATOM 8371 O O . ILE A 1 1074 ? 24.434 -31.306 19.204 1.00 88.56 1074 ILE A O 1
ATOM 8375 N N . LEU A 1 1075 ? 26.398 -31.092 18.113 1.00 90.25 1075 LEU A N 1
ATOM 8376 C CA . LEU A 1 1075 ? 26.567 -32.512 17.785 1.00 90.25 1075 LEU A CA 1
ATOM 8377 C C . LEU A 1 1075 ? 27.599 -33.158 18.710 1.00 90.25 1075 LEU A C 1
ATOM 8379 O O . LEU A 1 1075 ? 28.573 -32.510 19.087 1.00 90.25 1075 LEU A O 1
ATOM 8383 N N . LEU A 1 1076 ? 27.392 -34.425 19.061 1.00 89.44 1076 LEU A N 1
ATOM 8384 C CA . LEU A 1 1076 ? 28.223 -35.157 20.017 1.00 89.44 1076 LEU A CA 1
ATOM 8385 C C . LEU A 1 1076 ? 28.941 -36.329 19.351 1.00 89.44 1076 LEU A C 1
ATOM 8387 O O . LEU A 1 1076 ? 28.332 -37.086 18.597 1.00 89.44 1076 LEU A O 1
ATOM 8391 N N . TYR A 1 1077 ? 30.216 -36.519 19.664 1.00 88.75 1077 TYR A N 1
ATOM 8392 C CA . TYR A 1 1077 ? 30.930 -37.756 19.362 1.00 88.75 1077 TYR A CA 1
ATOM 8393 C C . TYR A 1 1077 ? 30.584 -38.855 20.376 1.00 88.75 1077 TYR A C 1
ATOM 8395 O O . TYR A 1 1077 ? 30.016 -38.604 21.440 1.00 88.75 1077 TYR A O 1
ATOM 8403 N N . GLU A 1 1078 ? 30.929 -40.100 20.048 1.00 83.12 1078 GLU A N 1
ATOM 8404 C CA . GLU A 1 1078 ? 30.711 -41.253 20.935 1.00 83.12 1078 GLU A CA 1
ATOM 8405 C C . GLU A 1 1078 ? 31.508 -41.181 22.246 1.00 83.12 1078 GLU A C 1
ATOM 8407 O O . GLU A 1 1078 ? 31.104 -41.788 23.237 1.00 83.12 1078 GLU A O 1
ATOM 8412 N N . ASP A 1 1079 ? 32.602 -40.422 22.269 1.00 81.94 1079 ASP A N 1
ATOM 8413 C CA . ASP A 1 1079 ? 33.442 -40.184 23.447 1.00 81.94 1079 ASP A CA 1
ATOM 8414 C C . ASP A 1 1079 ? 32.920 -39.058 24.364 1.00 81.94 1079 ASP A C 1
ATOM 8416 O O . ASP A 1 1079 ? 33.485 -38.827 25.430 1.00 81.94 1079 ASP A O 1
ATOM 8420 N N . GLY A 1 1080 ? 31.817 -38.394 23.991 1.00 80.44 1080 GLY A N 1
ATOM 8421 C CA . GLY A 1 1080 ? 31.167 -37.345 24.782 1.00 80.44 1080 GLY A CA 1
ATOM 8422 C C . GLY A 1 1080 ? 31.604 -35.915 24.456 1.00 80.44 1080 GLY A C 1
ATOM 8423 O O . GLY A 1 1080 ? 31.033 -34.982 25.025 1.00 80.44 1080 GLY A O 1
ATOM 8424 N N . HIS A 1 1081 ? 32.548 -35.725 23.528 1.00 90.25 1081 HIS A N 1
ATOM 8425 C CA . HIS A 1 1081 ? 32.963 -34.399 23.065 1.00 90.25 1081 HIS A CA 1
ATOM 8426 C C . HIS A 1 1081 ? 31.939 -33.756 22.127 1.00 90.25 1081 HIS A C 1
ATOM 8428 O O . HIS A 1 1081 ? 31.240 -34.444 21.376 1.00 90.25 1081 HIS A O 1
ATOM 8434 N N . ALA A 1 1082 ? 31.860 -32.423 22.152 1.00 90.62 1082 ALA A N 1
ATOM 8435 C CA . ALA A 1 1082 ? 30.861 -31.661 21.404 1.00 90.62 1082 ALA A CA 1
ATOM 8436 C C . ALA A 1 1082 ? 31.459 -30.800 20.282 1.00 90.62 1082 ALA A C 1
ATOM 8438 O O . ALA A 1 1082 ? 32.542 -30.230 20.407 1.00 90.62 1082 ALA A O 1
ATOM 8439 N N . VAL A 1 1083 ? 30.704 -30.645 19.191 1.00 92.00 1083 VAL A N 1
ATOM 8440 C CA . VAL A 1 1083 ? 31.018 -29.709 18.105 1.00 92.00 1083 VAL A CA 1
ATOM 8441 C C . VAL A 1 1083 ? 29.830 -28.817 17.767 1.00 92.00 1083 VAL A C 1
ATOM 8443 O O . VAL A 1 1083 ? 28.676 -29.253 17.773 1.00 92.00 1083 VAL A O 1
ATOM 8446 N N . VAL A 1 1084 ? 30.122 -27.560 17.439 1.00 91.31 1084 VAL A N 1
ATOM 8447 C CA . VAL A 1 1084 ? 29.134 -26.577 16.980 1.00 91.31 1084 VAL A CA 1
ATOM 8448 C C . VAL A 1 1084 ? 28.898 -26.743 15.476 1.00 91.31 1084 VAL A C 1
ATOM 8450 O O . VAL A 1 1084 ? 29.848 -26.738 14.687 1.00 91.31 1084 VAL A O 1
ATOM 8453 N N . ALA A 1 1085 ? 27.633 -26.884 15.080 1.00 86.75 1085 ALA A N 1
ATOM 8454 C CA . ALA A 1 1085 ? 27.191 -27.104 13.705 1.00 86.75 1085 ALA A CA 1
ATOM 8455 C C . ALA A 1 1085 ? 26.106 -26.092 13.270 1.00 86.75 1085 ALA A C 1
ATOM 8457 O O . ALA A 1 1085 ? 25.672 -25.264 14.062 1.00 86.75 1085 ALA A O 1
ATOM 8458 N N . ASP A 1 1086 ? 25.705 -26.171 11.996 1.00 82.00 1086 ASP A N 1
ATOM 8459 C CA . ASP A 1 1086 ? 24.723 -25.322 11.290 1.00 82.00 1086 ASP A CA 1
ATOM 8460 C C . ASP A 1 1086 ? 25.010 -23.809 11.323 1.00 82.00 1086 ASP A C 1
ATOM 8462 O O . ASP A 1 1086 ? 24.717 -23.105 12.284 1.00 82.00 1086 ASP A O 1
ATOM 8466 N N . PHE A 1 1087 ? 25.574 -23.295 10.227 1.00 80.00 1087 PHE A N 1
ATOM 8467 C CA . PHE A 1 1087 ? 25.991 -21.892 10.101 1.00 80.00 1087 PHE A CA 1
ATOM 8468 C C . PHE A 1 1087 ? 25.103 -21.093 9.135 1.00 80.00 1087 PHE A C 1
ATOM 8470 O O . PHE A 1 1087 ? 25.482 -19.998 8.715 1.00 80.00 1087 PHE A O 1
ATOM 8477 N N . GLY A 1 1088 ? 23.911 -21.598 8.788 1.00 65.94 1088 GLY A N 1
ATOM 8478 C CA . GLY A 1 1088 ? 22.989 -20.924 7.862 1.00 65.94 1088 GLY A CA 1
ATOM 8479 C C . GLY A 1 1088 ? 22.552 -19.520 8.317 1.00 65.94 1088 GLY A C 1
ATOM 8480 O O . GLY A 1 1088 ? 22.366 -18.628 7.488 1.00 65.94 1088 GLY A O 1
ATOM 8481 N N . ALA A 1 1089 ? 22.459 -19.293 9.634 1.00 60.81 1089 ALA A N 1
ATOM 8482 C CA . ALA A 1 1089 ? 22.106 -18.003 10.243 1.00 60.81 1089 ALA A CA 1
ATOM 8483 C C . ALA A 1 1089 ? 23.319 -17.170 10.719 1.00 60.81 1089 ALA A C 1
ATOM 8485 O O . ALA A 1 1089 ? 23.145 -16.020 11.143 1.00 60.81 1089 ALA A O 1
ATOM 8486 N N . ALA A 1 1090 ? 24.535 -17.721 10.635 1.00 60.94 1090 ALA A N 1
ATOM 8487 C CA . ALA A 1 1090 ? 25.744 -17.098 11.164 1.00 60.94 1090 ALA A CA 1
ATOM 8488 C C . ALA A 1 1090 ? 26.148 -15.853 10.358 1.00 60.94 1090 ALA A C 1
ATOM 8490 O O . ALA A 1 1090 ? 25.900 -15.759 9.155 1.00 60.94 1090 ALA A O 1
ATOM 8491 N N . ALA A 1 1091 ? 26.778 -14.880 11.013 1.00 51.31 1091 ALA A N 1
ATOM 8492 C CA . ALA A 1 1091 ? 27.228 -13.635 10.389 1.00 51.31 1091 ALA A CA 1
ATOM 8493 C C . ALA A 1 1091 ? 28.602 -13.212 10.928 1.00 51.31 1091 ALA A C 1
ATOM 8495 O O . ALA A 1 1091 ? 28.940 -13.521 12.068 1.00 51.31 1091 ALA A O 1
ATOM 8496 N N . ALA A 1 1092 ? 29.391 -12.485 10.129 1.00 47.75 1092 ALA A N 1
ATOM 8497 C CA . ALA A 1 1092 ? 30.567 -11.786 10.653 1.00 47.75 1092 ALA A CA 1
ATOM 8498 C C . ALA A 1 1092 ? 30.107 -10.725 11.672 1.00 47.75 1092 ALA A C 1
ATOM 8500 O O . ALA A 1 1092 ? 29.056 -10.117 11.473 1.00 47.75 1092 ALA A O 1
ATOM 8501 N N . ALA A 1 1093 ? 30.839 -10.552 12.771 1.00 41.91 1093 ALA A N 1
ATOM 8502 C CA . ALA A 1 1093 ? 30.381 -9.820 13.944 1.00 41.91 1093 ALA A CA 1
ATOM 8503 C C . ALA A 1 1093 ? 30.239 -8.314 13.693 1.00 41.91 1093 ALA A C 1
ATOM 8505 O O . ALA A 1 1093 ? 31.155 -7.542 13.942 1.00 41.91 1093 ALA A O 1
ATOM 8506 N N . ASP A 1 1094 ? 29.042 -7.929 13.266 1.00 34.62 1094 ASP A N 1
ATOM 8507 C CA . ASP A 1 1094 ? 28.365 -6.708 13.676 1.00 34.62 1094 ASP A CA 1
ATOM 8508 C C . ASP A 1 1094 ? 26.869 -7.044 13.852 1.00 34.62 1094 ASP A C 1
ATOM 8510 O O . ASP A 1 1094 ? 26.184 -7.438 12.910 1.00 34.62 1094 ASP A O 1
ATOM 8514 N N . MET A 1 1095 ? 26.374 -6.882 15.090 1.00 29.00 1095 MET A N 1
ATOM 8515 C CA . MET A 1 1095 ? 24.980 -7.017 15.583 1.00 29.00 1095 MET A CA 1
ATOM 8516 C C . MET A 1 1095 ? 24.452 -8.411 16.024 1.00 29.00 1095 MET A C 1
ATOM 8518 O O . MET A 1 1095 ? 24.131 -9.271 15.205 1.00 29.00 1095 MET A O 1
ATOM 8522 N N . ALA A 1 1096 ? 24.190 -8.558 17.338 1.00 28.97 1096 ALA A N 1
ATOM 8523 C CA . ALA A 1 1096 ? 22.878 -8.836 17.980 1.00 28.97 1096 ALA A CA 1
ATOM 8524 C C . ALA A 1 1096 ? 22.995 -9.692 19.267 1.00 28.97 1096 ALA A C 1
ATOM 8526 O O . ALA A 1 1096 ? 23.574 -10.772 19.242 1.00 28.97 1096 ALA A O 1
ATOM 8527 N N . TYR A 1 1097 ? 22.353 -9.252 20.359 1.00 32.47 1097 TYR A N 1
ATOM 8528 C CA . TYR A 1 1097 ? 21.955 -10.093 21.500 1.00 32.47 1097 TYR A CA 1
ATOM 8529 C C . TYR A 1 1097 ? 20.506 -9.744 21.880 1.00 32.47 1097 TYR A C 1
ATOM 8531 O O . TYR A 1 1097 ? 20.189 -8.569 22.049 1.00 32.47 1097 TYR A O 1
ATOM 8539 N N . HIS A 1 1098 ? 19.637 -10.750 22.022 1.00 29.28 1098 HIS A N 1
ATOM 8540 C CA . HIS A 1 1098 ? 18.263 -10.605 22.522 1.00 29.28 1098 HIS A CA 1
ATOM 8541 C C . HIS A 1 1098 ? 18.182 -10.975 24.011 1.00 29.28 1098 HIS A C 1
ATOM 8543 O O . HIS A 1 1098 ? 18.830 -11.918 24.464 1.00 29.28 1098 HIS A O 1
ATOM 8549 N N . HIS A 1 1099 ? 17.353 -10.257 24.773 1.00 29.56 1099 HIS A N 1
ATOM 8550 C CA . HIS A 1 1099 ? 17.096 -10.524 26.188 1.00 29.56 1099 HIS A CA 1
ATOM 8551 C C . HIS A 1 1099 ? 15.862 -11.419 26.372 1.00 29.56 1099 HIS A C 1
ATOM 8553 O O . HIS A 1 1099 ? 14.734 -10.950 26.254 1.00 29.56 1099 HIS A O 1
ATOM 8559 N N . VAL A 1 1100 ? 16.070 -12.683 26.750 1.00 25.69 1100 VAL A N 1
ATOM 8560 C CA . VAL A 1 1100 ? 15.046 -13.513 27.408 1.00 25.69 1100 VAL A CA 1
ATOM 8561 C C . VAL A 1 1100 ? 15.683 -14.186 28.623 1.00 25.69 1100 VAL A C 1
ATOM 8563 O O . VAL A 1 1100 ? 16.811 -14.677 28.559 1.00 25.69 1100 VAL A O 1
ATOM 8566 N N . ARG A 1 1101 ? 14.980 -14.166 29.759 1.00 31.11 1101 ARG A N 1
ATOM 8567 C CA . ARG A 1 1101 ? 15.422 -14.755 31.029 1.00 31.11 1101 ARG A CA 1
ATOM 8568 C C . ARG A 1 1101 ? 14.646 -16.057 31.268 1.00 31.11 1101 ARG A C 1
ATOM 8570 O O . ARG A 1 1101 ? 13.420 -15.982 31.337 1.00 31.11 1101 ARG A O 1
ATOM 8577 N N . PRO A 1 1102 ? 15.291 -17.226 31.421 1.00 29.78 1102 PRO A N 1
ATOM 8578 C CA . PRO A 1 1102 ? 14.583 -18.429 31.835 1.00 29.78 1102 PRO A CA 1
ATOM 8579 C C . PRO A 1 1102 ? 14.387 -18.444 33.365 1.00 29.78 1102 PRO A C 1
ATOM 8581 O O . PRO A 1 1102 ? 15.163 -17.823 34.101 1.00 29.78 1102 PRO A O 1
ATOM 8584 N N . PRO A 1 1103 ? 13.366 -19.153 33.877 1.00 29.06 1103 PRO A N 1
ATOM 8585 C CA . PRO A 1 1103 ? 13.212 -19.389 35.306 1.00 29.06 1103 PRO A CA 1
ATOM 8586 C C . PRO A 1 1103 ? 14.308 -20.354 35.782 1.00 29.06 1103 PRO A C 1
ATOM 8588 O O . PRO A 1 1103 ? 14.329 -21.522 35.401 1.00 29.06 1103 PRO A O 1
ATOM 8591 N N . ILE A 1 1104 ? 15.234 -19.871 36.613 1.00 36.66 1104 ILE A N 1
ATOM 8592 C CA . ILE A 1 1104 ? 16.285 -20.706 37.208 1.00 36.66 1104 ILE A CA 1
ATOM 8593 C C . ILE A 1 1104 ? 15.700 -21.406 38.439 1.00 36.66 1104 ILE A C 1
ATOM 8595 O O . ILE A 1 1104 ? 15.649 -20.844 39.532 1.00 36.66 1104 ILE A O 1
ATOM 8599 N N . GLY A 1 1105 ? 15.241 -22.639 38.246 1.00 36.47 1105 GLY A N 1
ATOM 8600 C CA . GLY A 1 1105 ? 15.186 -23.656 39.292 1.00 36.47 1105 GLY A CA 1
ATOM 8601 C C . GLY A 1 1105 ? 16.347 -24.631 39.086 1.00 36.47 1105 GLY A C 1
ATOM 8602 O O . GLY A 1 1105 ? 16.708 -24.890 37.945 1.00 36.47 1105 GLY A O 1
ATOM 8603 N N . TYR A 1 1106 ? 16.887 -25.174 40.178 1.00 37.19 1106 TYR A N 1
ATOM 8604 C CA . TYR A 1 1106 ? 17.973 -26.169 40.293 1.00 37.19 1106 TYR A CA 1
ATOM 8605 C C . TYR A 1 1106 ? 19.385 -25.650 40.624 1.00 37.19 1106 TYR A C 1
ATOM 8607 O O . TYR A 1 1106 ? 19.811 -24.558 40.259 1.00 37.19 1106 TYR A O 1
ATOM 8615 N N . SER A 1 1107 ? 20.085 -26.474 41.412 1.00 47.19 1107 SER A N 1
ATOM 8616 C CA . SER A 1 1107 ? 21.359 -26.218 42.086 1.00 47.19 1107 SER A CA 1
ATOM 8617 C C . SER A 1 1107 ? 22.540 -26.210 41.112 1.00 47.19 1107 SER A C 1
ATOM 8619 O O . SER A 1 1107 ? 23.118 -27.253 40.809 1.00 47.19 1107 SER A O 1
ATOM 8621 N N . ILE A 1 1108 ? 22.901 -25.022 40.637 1.00 54.78 1108 ILE A N 1
ATOM 8622 C CA . ILE A 1 1108 ? 24.098 -24.768 39.827 1.00 54.78 1108 ILE A CA 1
ATOM 8623 C C . ILE A 1 1108 ? 25.279 -24.451 40.771 1.00 54.78 1108 ILE A C 1
ATOM 8625 O O . ILE A 1 1108 ? 25.082 -23.713 41.743 1.00 54.78 1108 ILE A O 1
ATOM 8629 N N . PRO A 1 1109 ? 26.506 -24.958 40.523 1.00 58.50 1109 PRO A N 1
ATOM 8630 C CA . PRO A 1 1109 ? 27.692 -24.553 41.278 1.00 58.50 1109 PRO A CA 1
ATOM 8631 C C . PRO A 1 1109 ? 27.854 -23.024 41.307 1.00 58.50 1109 PRO A C 1
ATOM 8633 O O . PRO A 1 1109 ? 27.741 -22.358 40.276 1.00 58.50 1109 PRO A O 1
ATOM 8636 N N . LYS A 1 1110 ? 28.136 -22.450 42.487 1.00 58.19 1110 LYS A N 1
ATOM 8637 C CA . LYS A 1 1110 ? 28.220 -20.987 42.698 1.00 58.19 1110 LYS A CA 1
ATOM 8638 C C . LYS A 1 1110 ? 29.083 -20.231 41.664 1.00 58.19 1110 LYS A C 1
ATOM 8640 O O . LYS A 1 1110 ? 28.639 -19.162 41.244 1.00 58.19 1110 LYS A O 1
ATOM 8645 N N . PRO A 1 1111 ? 30.246 -20.746 41.208 1.00 59.84 1111 PRO A N 1
ATOM 8646 C CA . PRO A 1 1111 ? 31.056 -20.069 40.189 1.00 59.84 1111 PRO A CA 1
ATOM 8647 C C . PRO A 1 1111 ? 30.328 -19.907 38.844 1.00 59.84 1111 PRO A C 1
ATOM 8649 O O . PRO A 1 1111 ? 30.375 -18.841 38.237 1.00 59.84 1111 PRO A O 1
ATOM 8652 N N . ILE A 1 1112 ? 29.578 -20.929 38.418 1.00 64.75 1112 ILE A N 1
ATOM 8653 C CA . ILE A 1 1112 ? 28.822 -20.931 37.155 1.00 64.75 1112 ILE A CA 1
ATOM 8654 C C . ILE A 1 1112 ? 27.612 -19.996 37.257 1.00 64.75 1112 ILE A C 1
ATOM 8656 O O . ILE A 1 1112 ? 27.312 -19.256 36.323 1.00 64.75 1112 ILE A O 1
ATOM 8660 N N . SER A 1 1113 ? 26.953 -19.949 38.420 1.00 64.00 1113 SER A N 1
ATOM 8661 C CA . SER A 1 1113 ? 25.863 -18.996 38.661 1.00 64.00 1113 SER A CA 1
ATOM 8662 C C . SER A 1 1113 ? 26.328 -17.538 38.561 1.00 64.00 1113 SER A C 1
ATOM 8664 O O . SER A 1 1113 ? 25.567 -16.699 38.084 1.00 64.00 1113 SER A O 1
ATOM 8666 N N . ALA A 1 1114 ? 27.550 -17.220 39.000 1.00 66.88 1114 ALA A N 1
ATOM 8667 C CA . ALA A 1 1114 ? 28.105 -15.870 38.897 1.00 66.88 1114 ALA A CA 1
ATOM 8668 C C . ALA A 1 1114 ? 28.428 -15.487 37.441 1.00 66.88 1114 ALA A C 1
ATOM 8670 O O . ALA A 1 1114 ? 28.135 -14.365 37.025 1.00 66.88 1114 ALA A O 1
ATOM 8671 N N . LEU A 1 1115 ? 28.957 -16.428 36.651 1.00 69.00 1115 LEU A N 1
ATOM 8672 C CA . LEU A 1 1115 ? 29.205 -16.233 35.219 1.00 69.00 1115 LEU A CA 1
ATOM 8673 C C . LEU A 1 1115 ? 27.919 -16.044 34.425 1.00 69.00 1115 LEU A C 1
ATOM 8675 O O . LEU A 1 1115 ? 27.847 -15.127 33.620 1.00 69.00 1115 LEU A O 1
ATOM 8679 N N . LEU A 1 1116 ? 26.885 -16.848 34.683 1.00 65.12 1116 LEU A N 1
ATOM 8680 C CA . LEU A 1 1116 ? 25.581 -16.685 34.035 1.00 65.12 1116 LEU A CA 1
ATOM 8681 C C . LEU A 1 1116 ? 24.949 -15.329 34.376 1.00 65.12 1116 LEU A C 1
ATOM 8683 O O . LEU A 1 1116 ? 24.340 -14.699 33.525 1.00 65.12 1116 LEU A O 1
ATOM 8687 N N . MET A 1 1117 ? 25.130 -14.822 35.595 1.00 64.81 1117 MET A N 1
ATOM 8688 C CA . MET A 1 1117 ? 24.632 -13.488 35.945 1.00 64.81 1117 MET A CA 1
ATOM 8689 C C . MET A 1 1117 ? 25.398 -12.366 35.227 1.00 64.81 1117 MET A C 1
ATOM 8691 O O . MET A 1 1117 ? 24.776 -11.393 34.807 1.00 64.81 1117 MET A O 1
ATOM 8695 N N . ARG A 1 1118 ? 26.717 -12.510 35.037 1.00 72.69 1118 ARG A N 1
ATOM 8696 C CA . ARG A 1 1118 ? 27.542 -11.553 34.274 1.00 72.69 1118 ARG A CA 1
ATOM 8697 C C . ARG A 1 1118 ? 27.385 -11.688 32.758 1.00 72.69 1118 ARG A C 1
ATOM 8699 O O . ARG A 1 1118 ? 27.471 -10.692 32.054 1.00 72.69 1118 ARG A O 1
ATOM 8706 N N . GLY A 1 1119 ? 27.093 -12.880 32.244 1.00 57.16 1119 GLY A N 1
ATOM 8707 C CA . GLY A 1 1119 ? 26.818 -13.127 30.823 1.00 57.16 1119 GLY A CA 1
ATOM 8708 C C . GLY A 1 1119 ? 25.627 -12.327 30.291 1.00 57.16 1119 GLY A C 1
ATOM 8709 O O . GLY A 1 1119 ? 25.576 -12.006 29.108 1.00 57.16 1119 GLY A O 1
ATOM 8710 N N . TRP A 1 1120 ? 24.707 -11.942 31.180 1.00 60.31 1120 TRP A N 1
ATOM 8711 C CA . TRP A 1 1120 ? 23.547 -11.101 30.881 1.00 60.31 1120 TRP A CA 1
ATOM 8712 C C . TRP A 1 1120 ? 23.755 -9.620 31.249 1.00 60.31 1120 TRP A C 1
ATOM 8714 O O . TRP A 1 1120 ? 22.779 -8.871 31.310 1.00 60.31 1120 TRP A O 1
ATOM 8724 N N . ASN A 1 1121 ? 24.998 -9.177 31.488 1.00 57.91 1121 ASN A N 1
ATOM 8725 C CA . ASN A 1 1121 ? 25.291 -7.774 31.782 1.00 57.91 1121 ASN A CA 1
ATOM 8726 C C . ASN A 1 1121 ? 24.932 -6.871 30.582 1.00 57.91 1121 ASN A C 1
ATOM 8728 O O . ASN A 1 1121 ? 25.087 -7.252 29.417 1.00 57.91 1121 ASN A O 1
ATOM 8732 N N . VAL A 1 1122 ? 24.399 -5.685 30.867 1.00 43.66 1122 VAL A N 1
ATOM 8733 C CA . VAL A 1 1122 ? 23.985 -4.700 29.862 1.00 43.66 1122 VAL A CA 1
ATOM 8734 C C . VAL A 1 1122 ? 25.207 -4.113 29.145 1.00 43.66 1122 VAL A C 1
ATOM 8736 O O . VAL A 1 1122 ? 25.135 -3.910 27.935 1.00 43.66 1122 VAL A O 1
ATOM 8739 N N . CYS A 1 1123 ? 26.332 -3.937 29.849 1.00 49.16 1123 CYS A N 1
ATOM 8740 C CA . CYS A 1 1123 ? 27.611 -3.514 29.269 1.00 49.16 1123 CYS A CA 1
ATOM 8741 C C . CYS A 1 1123 ? 28.352 -4.717 28.649 1.00 49.16 1123 CYS A C 1
ATOM 8743 O O . CYS A 1 1123 ? 28.671 -5.661 29.382 1.00 49.16 1123 CYS A O 1
ATOM 8745 N N . PRO A 1 1124 ? 28.630 -4.728 27.327 1.00 50.88 1124 PRO A N 1
ATOM 8746 C CA . PRO A 1 1124 ? 29.353 -5.815 26.663 1.00 50.88 1124 PRO A CA 1
ATOM 8747 C C . PRO A 1 1124 ? 30.751 -6.068 27.234 1.00 50.88 1124 PRO A C 1
ATOM 8749 O O . PRO A 1 1124 ? 31.172 -7.217 27.290 1.00 50.88 1124 PRO A O 1
ATOM 8752 N N . GLU A 1 1125 ? 31.430 -5.019 27.698 1.00 58.31 1125 GLU A N 1
ATOM 8753 C CA . GLU A 1 1125 ? 32.785 -5.064 28.259 1.00 58.31 1125 GLU A CA 1
ATOM 8754 C C . GLU A 1 1125 ? 32.826 -5.706 29.655 1.00 58.31 1125 GLU A C 1
ATOM 8756 O O . GLU A 1 1125 ? 33.877 -6.141 30.114 1.00 58.31 1125 GLU A O 1
ATOM 8761 N N . GLU A 1 1126 ? 31.681 -5.776 30.341 1.00 59.31 1126 GLU A N 1
ATOM 8762 C CA . GLU A 1 1126 ? 31.556 -6.396 31.666 1.00 59.31 1126 GLU A CA 1
ATOM 8763 C C . GLU A 1 1126 ? 31.052 -7.849 31.605 1.00 59.31 1126 GLU A C 1
ATOM 8765 O O . GLU A 1 1126 ? 30.977 -8.542 32.634 1.00 59.31 1126 GLU A O 1
ATOM 8770 N N . ARG A 1 1127 ? 30.692 -8.326 30.405 1.00 72.31 1127 ARG A N 1
ATOM 8771 C CA . ARG A 1 1127 ? 30.376 -9.738 30.172 1.00 72.31 1127 ARG A CA 1
ATOM 8772 C C . ARG A 1 1127 ? 31.667 -10.556 30.228 1.00 72.31 1127 ARG A C 1
ATOM 8774 O O . ARG A 1 1127 ? 32.717 -10.061 29.833 1.00 72.31 1127 ARG A O 1
ATOM 8781 N N . PRO A 1 1128 ? 31.612 -11.802 30.720 1.00 75.12 1128 PRO A N 1
ATOM 8782 C CA . PRO A 1 1128 ? 32.779 -12.658 30.695 1.00 75.12 1128 PRO A CA 1
ATOM 8783 C C . PRO A 1 1128 ? 33.125 -12.976 29.239 1.00 75.12 1128 PRO A C 1
ATOM 8785 O O . PRO A 1 1128 ? 32.257 -13.378 28.458 1.00 75.12 1128 PRO A O 1
ATOM 8788 N N . GLU A 1 1129 ? 34.391 -12.802 28.880 1.00 78.75 1129 GLU A N 1
ATOM 8789 C CA . GLU A 1 1129 ? 34.909 -13.332 27.624 1.00 78.75 1129 GLU A CA 1
ATOM 8790 C C . GLU A 1 1129 ? 34.834 -14.862 27.639 1.00 78.75 1129 GLU A C 1
ATOM 8792 O O . GLU A 1 1129 ? 34.878 -15.490 28.701 1.00 78.75 1129 GLU A O 1
ATOM 8797 N N . PHE A 1 1130 ? 34.746 -15.493 26.465 1.00 81.19 1130 PHE A N 1
ATOM 8798 C CA . PHE A 1 1130 ? 34.726 -16.957 26.407 1.00 81.19 1130 PHE A CA 1
ATOM 8799 C C . PHE A 1 1130 ? 36.004 -17.580 26.986 1.00 81.19 1130 PHE A C 1
ATOM 8801 O O . PHE A 1 1130 ? 35.909 -18.637 27.597 1.00 81.19 1130 PHE A O 1
ATOM 8808 N N . SER A 1 1131 ? 37.142 -16.885 26.917 1.00 80.25 1131 SER A N 1
ATOM 8809 C CA . SER A 1 1131 ? 38.393 -17.249 27.596 1.00 80.25 1131 SER A CA 1
ATOM 8810 C C . SER A 1 1131 ? 38.210 -17.393 29.120 1.00 80.25 1131 SER A C 1
ATOM 8812 O O . SER A 1 1131 ? 38.634 -18.380 29.724 1.00 80.25 1131 SER A O 1
ATOM 8814 N N . GLU A 1 1132 ? 37.498 -16.453 29.752 1.00 81.69 1132 GLU A N 1
ATOM 8815 C CA . GLU A 1 1132 ? 37.149 -16.489 31.177 1.00 81.69 1132 GLU A CA 1
ATOM 8816 C C . GLU A 1 1132 ? 36.145 -17.613 31.485 1.00 81.69 1132 GLU A C 1
ATOM 8818 O O . GLU A 1 1132 ? 36.270 -18.315 32.494 1.00 81.69 1132 GLU A O 1
ATOM 8823 N N . VAL A 1 1133 ? 35.151 -17.804 30.609 1.00 82.56 1133 VAL A N 1
ATOM 8824 C CA . VAL A 1 1133 ? 34.143 -18.866 30.744 1.00 82.56 1133 VAL A CA 1
ATOM 8825 C C . VAL A 1 1133 ? 34.794 -20.249 30.673 1.00 82.56 1133 VAL A C 1
ATOM 8827 O O . VAL A 1 1133 ? 34.516 -21.086 31.532 1.00 82.56 1133 VAL A O 1
ATOM 8830 N N . VAL A 1 1134 ? 35.682 -20.480 29.701 1.00 85.06 1134 VAL A N 1
ATOM 8831 C CA . VAL A 1 1134 ? 36.433 -21.734 29.538 1.00 85.06 1134 VAL A CA 1
ATOM 8832 C C . VAL A 1 1134 ? 37.274 -22.005 30.783 1.00 85.06 1134 VAL A C 1
ATOM 8834 O O . VAL A 1 1134 ? 37.106 -23.059 31.395 1.00 85.06 1134 VAL A O 1
ATOM 8837 N N . ALA A 1 1135 ? 38.073 -21.033 31.239 1.00 83.81 1135 ALA A N 1
ATOM 8838 C CA . ALA A 1 1135 ? 38.934 -21.194 32.413 1.00 83.81 1135 ALA A CA 1
ATOM 8839 C C . ALA A 1 1135 ? 38.150 -21.578 33.683 1.00 83.81 1135 ALA A C 1
ATOM 8841 O O . ALA A 1 1135 ? 38.578 -22.422 34.471 1.00 83.81 1135 ALA A O 1
ATOM 8842 N N . LYS A 1 1136 ? 36.967 -20.988 33.885 1.00 81.06 1136 LYS A N 1
ATOM 8843 C CA . LYS A 1 1136 ? 36.117 -21.278 35.048 1.00 81.06 1136 LYS A CA 1
ATOM 8844 C C . LYS A 1 1136 ? 35.376 -22.608 34.954 1.00 81.06 1136 LYS A C 1
ATOM 8846 O O . LYS A 1 1136 ? 35.132 -23.235 35.988 1.00 81.06 1136 LYS A O 1
ATOM 8851 N N . LEU A 1 1137 ? 34.991 -23.035 33.753 1.00 82.19 1137 LEU A N 1
ATOM 8852 C CA . LEU A 1 1137 ? 34.405 -24.358 33.542 1.00 82.19 1137 LEU A CA 1
ATOM 8853 C C . LEU A 1 1137 ? 35.457 -25.460 33.728 1.00 82.19 1137 LEU A C 1
ATOM 8855 O O . LEU A 1 1137 ? 35.159 -26.457 34.382 1.00 82.19 1137 LEU A O 1
ATOM 8859 N N . GLU A 1 1138 ? 36.686 -25.248 33.250 1.00 84.56 1138 GLU A N 1
ATOM 8860 C CA . GLU A 1 1138 ? 37.828 -26.144 33.482 1.00 84.56 1138 GLU A CA 1
ATOM 8861 C C . GLU A 1 1138 ? 38.186 -26.223 34.975 1.00 84.56 1138 GLU A C 1
ATOM 8863 O O . GLU A 1 1138 ? 38.361 -27.317 35.503 1.00 84.56 1138 GLU A O 1
ATOM 8868 N N . GLU A 1 1139 ? 38.173 -25.100 35.705 1.00 82.69 1139 GLU A N 1
ATOM 8869 C CA . GLU A 1 1139 ? 38.324 -25.090 37.170 1.00 82.69 1139 GLU A CA 1
ATOM 8870 C C . GLU A 1 1139 ? 37.233 -25.930 37.864 1.00 82.69 1139 GLU A C 1
ATOM 8872 O O . GLU A 1 1139 ? 37.511 -26.682 38.799 1.00 82.69 1139 GLU A O 1
ATOM 8877 N N . CYS A 1 1140 ? 35.979 -25.839 37.406 1.00 79.31 1140 CYS A N 1
ATOM 8878 C CA . CYS A 1 1140 ? 34.883 -26.653 37.937 1.00 79.31 1140 CYS A CA 1
ATOM 8879 C C . CYS A 1 1140 ? 35.061 -28.144 37.621 1.00 79.31 1140 CYS A C 1
ATOM 8881 O O . CYS A 1 1140 ? 34.774 -28.968 38.487 1.00 79.31 1140 CYS A O 1
ATOM 8883 N N . LEU A 1 1141 ? 35.541 -28.488 36.423 1.00 80.62 1141 LEU A N 1
ATOM 8884 C CA . LEU A 1 1141 ? 35.829 -29.866 36.024 1.00 80.62 1141 LEU A CA 1
ATOM 8885 C C . LEU A 1 1141 ? 36.956 -30.457 36.885 1.00 80.62 1141 LEU A C 1
ATOM 8887 O O . LEU A 1 1141 ? 36.756 -31.502 37.501 1.00 80.62 1141 LEU A O 1
ATOM 8891 N N . CYS A 1 1142 ? 38.061 -29.725 37.057 1.00 78.56 1142 CYS A N 1
ATOM 8892 C CA . CYS A 1 1142 ? 39.156 -30.093 37.957 1.00 78.56 1142 CYS A CA 1
ATOM 8893 C C . CYS A 1 1142 ? 38.675 -30.281 39.402 1.00 78.56 1142 CYS A C 1
ATOM 8895 O O . CYS A 1 1142 ? 39.074 -31.228 40.067 1.00 78.56 1142 CYS A O 1
ATOM 8897 N N . ASN A 1 1143 ? 37.785 -29.420 39.907 1.00 74.00 1143 ASN A N 1
ATOM 8898 C CA . ASN A 1 1143 ? 37.234 -29.560 41.260 1.00 74.00 1143 ASN A CA 1
ATOM 8899 C C . ASN A 1 1143 ? 36.327 -30.793 41.420 1.00 74.00 1143 ASN A C 1
ATOM 8901 O O . ASN A 1 1143 ? 36.267 -31.369 42.508 1.00 74.00 1143 ASN A O 1
ATOM 8905 N N . VAL A 1 1144 ? 35.630 -31.216 40.360 1.00 70.56 1144 VAL A N 1
ATOM 8906 C CA . VAL A 1 1144 ? 34.849 -32.465 40.345 1.00 70.56 1144 VAL A CA 1
ATOM 8907 C C . VAL A 1 1144 ? 35.782 -33.682 40.320 1.00 70.56 1144 VAL A C 1
ATOM 8909 O O . VAL A 1 1144 ? 35.550 -34.627 41.072 1.00 70.56 1144 VAL A O 1
ATOM 8912 N N . GLU A 1 1145 ? 36.870 -33.632 39.549 1.00 66.19 1145 GLU A N 1
ATOM 8913 C CA . GLU A 1 1145 ? 37.899 -34.683 39.499 1.00 66.19 1145 GLU A CA 1
ATOM 8914 C C . GLU A 1 1145 ? 38.677 -34.792 40.827 1.00 66.19 1145 GLU A C 1
ATOM 8916 O O . GLU A 1 1145 ? 38.858 -35.887 41.361 1.00 66.19 1145 GLU A O 1
ATOM 8921 N N . VAL A 1 1146 ? 39.052 -33.661 41.438 1.00 57.50 1146 VAL A N 1
ATOM 8922 C CA . VAL A 1 1146 ? 39.738 -33.591 42.744 1.00 57.50 1146 VAL A CA 1
ATOM 8923 C C . VAL A 1 1146 ? 38.811 -33.998 43.896 1.00 57.50 1146 VAL A C 1
ATOM 8925 O O . VAL A 1 1146 ? 39.248 -34.674 44.825 1.00 57.50 1146 VAL A O 1
ATOM 8928 N N . GLY A 1 1147 ? 37.521 -33.650 43.834 1.00 52.69 1147 GLY A N 1
ATOM 8929 C CA . GLY A 1 1147 ? 36.507 -34.093 44.797 1.00 52.69 1147 GLY A CA 1
ATOM 8930 C C . GLY A 1 1147 ? 36.228 -35.601 44.750 1.00 52.69 1147 GLY A C 1
ATOM 8931 O O . GLY A 1 1147 ? 35.851 -36.177 45.768 1.00 52.69 1147 GLY A O 1
ATOM 8932 N N . GLN A 1 1148 ? 36.460 -36.252 43.604 1.00 47.88 1148 GLN A N 1
ATOM 8933 C CA . GLN A 1 1148 ? 36.447 -37.715 43.476 1.00 47.88 1148 GLN A CA 1
ATOM 8934 C C . GLN A 1 1148 ? 37.772 -38.365 43.919 1.00 47.88 1148 GLN A C 1
ATOM 8936 O O . GLN A 1 1148 ? 37.757 -39.497 44.400 1.00 47.88 1148 GLN A O 1
ATOM 8941 N N . LEU A 1 1149 ? 38.901 -37.650 43.823 1.00 44.44 1149 LEU A N 1
ATOM 8942 C CA . LEU A 1 1149 ? 40.224 -38.082 44.306 1.00 44.44 1149 LEU A CA 1
ATOM 8943 C C . LEU A 1 1149 ? 40.419 -37.915 45.829 1.00 44.44 1149 LEU A C 1
ATOM 8945 O O . LEU A 1 1149 ? 41.248 -38.610 46.412 1.00 44.44 1149 LEU A O 1
ATOM 8949 N N . MET A 1 1150 ? 39.657 -37.032 46.487 1.00 37.66 1150 MET A N 1
ATOM 8950 C CA . MET A 1 1150 ? 39.722 -36.766 47.932 1.00 37.66 1150 MET A CA 1
ATOM 8951 C C . MET A 1 1150 ? 38.481 -37.290 48.670 1.00 37.66 1150 MET A C 1
ATOM 8953 O O . MET A 1 1150 ? 37.609 -36.554 49.131 1.00 37.66 1150 MET A O 1
ATOM 8957 N N . SER A 1 1151 ? 38.431 -38.609 48.820 1.00 29.47 1151 SER A N 1
ATOM 8958 C CA . SER A 1 1151 ? 37.756 -39.323 49.911 1.00 29.47 1151 SER A CA 1
ATOM 8959 C C . SER A 1 1151 ? 38.561 -40.605 50.167 1.00 29.47 1151 SER A C 1
ATOM 8961 O O . SER A 1 1151 ? 38.863 -41.285 49.188 1.00 29.47 1151 SER A O 1
ATOM 8963 N N . PRO A 1 1152 ? 38.930 -40.970 51.417 1.00 40.28 1152 PRO A N 1
ATOM 8964 C CA . PRO A 1 1152 ? 38.187 -40.717 52.654 1.00 40.28 1152 PRO A CA 1
ATOM 8965 C C . PRO A 1 1152 ? 39.029 -40.175 53.840 1.00 40.28 1152 PRO A C 1
ATOM 8967 O O . PRO A 1 1152 ? 40.246 -40.053 53.772 1.00 40.28 1152 PRO A O 1
ATOM 8970 N N . ALA A 1 1153 ? 38.328 -39.982 54.967 1.00 30.58 1153 ALA A N 1
ATOM 8971 C CA . ALA A 1 1153 ? 38.818 -39.957 56.355 1.00 30.58 1153 ALA A CA 1
ATOM 8972 C C . ALA A 1 1153 ? 39.172 -38.592 56.992 1.00 30.58 1153 ALA A C 1
ATOM 8974 O O . ALA A 1 1153 ? 40.294 -38.109 56.962 1.00 30.58 1153 ALA A O 1
ATOM 8975 N N . SER A 1 1154 ? 38.154 -38.046 57.671 1.00 32.75 1154 SER A N 1
ATOM 8976 C CA . SER A 1 1154 ? 38.162 -37.593 59.076 1.00 32.75 1154 SER A CA 1
ATOM 8977 C C . SER A 1 1154 ? 39.356 -36.803 59.644 1.00 32.75 1154 SER A C 1
ATOM 8979 O O . SER A 1 1154 ? 40.420 -37.366 59.880 1.00 32.75 1154 SER A O 1
ATOM 8981 N N . GLY A 1 1155 ? 39.043 -35.614 60.176 1.00 27.70 1155 GLY A N 1
ATOM 8982 C CA . GLY A 1 1155 ? 39.338 -35.326 61.588 1.00 27.70 1155 GLY A CA 1
ATOM 8983 C C . GLY A 1 1155 ? 40.112 -34.045 61.920 1.00 27.70 1155 GLY A C 1
ATOM 8984 O O . GLY A 1 1155 ? 41.285 -33.932 61.596 1.00 27.70 1155 GLY A O 1
ATOM 8985 N N . ASN A 1 1156 ? 39.458 -33.209 62.743 1.00 27.23 1156 ASN A N 1
ATOM 8986 C CA . ASN A 1 1156 ? 40.013 -32.428 63.871 1.00 27.23 1156 ASN A CA 1
ATOM 8987 C C . ASN A 1 1156 ? 40.784 -31.121 63.557 1.00 27.23 1156 ASN A C 1
ATOM 8989 O O . ASN A 1 1156 ? 41.844 -31.135 62.952 1.00 27.23 1156 ASN A O 1
ATOM 8993 N N . SER A 1 1157 ? 40.193 -29.938 63.828 1.00 29.81 1157 SER A N 1
ATOM 8994 C CA . SER A 1 1157 ? 40.202 -29.152 65.103 1.00 29.81 1157 SER A CA 1
ATOM 8995 C C . SER A 1 1157 ? 41.537 -28.405 65.320 1.00 29.81 1157 SER A C 1
ATOM 8997 O O . SER A 1 1157 ? 42.573 -29.030 65.174 1.00 29.81 1157 SER A O 1
ATOM 8999 N N . SER A 1 1158 ? 41.673 -27.130 65.717 1.00 29.64 1158 SER A N 1
ATOM 9000 C CA . SER A 1 1158 ? 40.827 -26.167 66.452 1.00 29.64 1158 SER A CA 1
ATOM 9001 C C . SER A 1 1158 ? 41.601 -24.839 66.667 1.00 29.64 1158 SER A C 1
ATOM 9003 O O . SER A 1 1158 ? 42.827 -24.880 66.723 1.00 29.64 1158 SER A O 1
ATOM 9005 N N . GLY A 1 1159 ? 40.893 -23.723 66.928 1.00 25.08 1159 GLY A N 1
ATOM 9006 C CA . GLY A 1 1159 ? 41.400 -22.509 67.620 1.00 25.08 1159 GLY A CA 1
ATOM 9007 C C . GLY A 1 1159 ? 40.824 -21.191 67.063 1.00 25.08 1159 GLY A C 1
ATOM 9008 O O . GLY A 1 1159 ? 41.352 -20.685 66.083 1.00 25.08 1159 GLY A O 1
ATOM 9009 N N . SER A 1 1160 ? 39.595 -20.780 67.425 1.00 26.16 1160 SER A N 1
ATOM 9010 C CA . SER A 1 1160 ? 39.222 -19.765 68.456 1.00 26.16 1160 SER A CA 1
ATOM 9011 C C . SER A 1 1160 ? 39.790 -18.348 68.181 1.00 26.16 1160 SER A C 1
ATOM 9013 O O . SER A 1 1160 ? 40.978 -18.188 67.954 1.00 26.16 1160 SER A O 1
ATOM 9015 N N . LEU A 1 1161 ? 39.010 -17.259 68.102 1.00 24.59 1161 LEU A N 1
ATOM 9016 C CA . LEU A 1 1161 ? 38.100 -16.680 69.102 1.00 24.59 1161 LEU A CA 1
ATOM 9017 C C . LEU A 1 1161 ? 37.061 -15.729 68.459 1.00 24.59 1161 LEU A C 1
ATOM 9019 O O . LEU A 1 1161 ? 37.378 -14.957 67.559 1.00 24.59 1161 LEU A O 1
ATOM 9023 N N . SER A 1 1162 ? 35.847 -15.738 69.010 1.00 26.09 1162 SER A N 1
ATOM 9024 C CA . SER A 1 1162 ? 34.787 -14.719 68.884 1.00 26.09 1162 SER A CA 1
ATOM 9025 C C . SER A 1 1162 ? 34.690 -13.865 70.163 1.00 26.09 1162 SER A C 1
ATOM 9027 O O . SER A 1 1162 ? 35.224 -14.277 71.195 1.00 26.09 1162 SER A O 1
ATOM 9029 N N . PRO A 1 1163 ? 33.946 -12.740 70.144 1.00 31.16 1163 PRO A N 1
ATOM 9030 C CA . PRO A 1 1163 ? 32.774 -12.604 71.038 1.00 31.16 1163 PRO A CA 1
ATOM 9031 C C . PRO A 1 1163 ? 31.541 -11.995 70.319 1.00 31.16 1163 PRO A C 1
ATOM 9033 O O . PRO A 1 1163 ? 31.644 -10.969 69.656 1.00 31.16 1163 PRO A O 1
ATOM 9036 N N . SER A 1 1164 ? 30.422 -12.738 70.260 1.00 25.12 1164 SER A N 1
ATOM 9037 C CA . SER A 1 1164 ? 29.150 -12.575 71.024 1.00 25.12 1164 SER A CA 1
ATOM 9038 C C . SER A 1 1164 ? 28.237 -11.433 70.522 1.00 25.12 1164 SER A C 1
ATOM 9040 O O . SER A 1 1164 ? 28.614 -10.275 70.638 1.00 25.12 1164 SER A O 1
ATOM 9042 N N . SER A 1 1165 ? 27.097 -11.634 69.841 1.00 29.70 1165 SER A N 1
ATOM 9043 C CA . SER A 1 1165 ? 25.861 -12.427 70.070 1.00 29.70 1165 SER A CA 1
ATOM 9044 C C . SER A 1 1165 ? 24.775 -11.701 70.880 1.00 29.70 1165 SER A C 1
ATOM 9046 O O . SER A 1 1165 ? 24.918 -11.520 72.087 1.00 29.70 1165 SER A O 1
ATOM 9048 N N . SER A 1 1166 ? 23.630 -11.453 70.243 1.00 24.02 1166 SER A N 1
ATOM 9049 C CA . SER A 1 1166 ? 22.309 -11.637 70.851 1.00 24.02 1166 SER A CA 1
ATOM 9050 C C . SER A 1 1166 ? 21.326 -12.125 69.779 1.00 24.02 1166 SER A C 1
ATOM 9052 O O . SER A 1 1166 ? 21.374 -11.718 68.619 1.00 24.02 1166 SER A O 1
ATOM 9054 N N . THR A 1 1167 ? 20.491 -13.073 70.183 1.00 29.97 1167 THR A N 1
ATOM 9055 C CA . THR A 1 1167 ? 19.526 -13.850 69.394 1.00 29.97 1167 THR A CA 1
ATOM 9056 C C . THR A 1 1167 ? 18.162 -13.637 70.035 1.00 29.97 1167 THR A C 1
ATOM 9058 O O . THR A 1 1167 ? 18.138 -13.536 71.255 1.00 29.97 1167 THR A O 1
ATOM 9061 N N . ASP A 1 1168 ? 17.068 -13.665 69.266 1.00 24.05 1168 ASP A N 1
ATOM 9062 C CA . ASP A 1 1168 ? 15.784 -14.237 69.716 1.00 24.05 1168 ASP A CA 1
ATOM 9063 C C . ASP A 1 1168 ? 14.801 -14.483 68.540 1.00 24.05 1168 ASP A C 1
ATOM 9065 O O . ASP A 1 1168 ? 14.436 -13.565 67.811 1.00 24.05 1168 ASP A O 1
ATOM 9069 N N . CYS A 1 1169 ? 14.496 -15.771 68.293 1.00 25.53 1169 CYS A N 1
ATOM 9070 C CA . CYS A 1 1169 ? 13.189 -16.475 68.372 1.00 25.53 1169 CYS A CA 1
ATOM 9071 C C . CYS A 1 1169 ? 11.868 -15.687 68.111 1.00 25.53 1169 CYS A C 1
ATOM 9073 O O . CYS A 1 1169 ? 11.756 -14.551 68.534 1.00 25.53 1169 CYS A O 1
ATOM 9075 N N . LEU A 1 1170 ? 10.732 -16.188 67.575 1.00 25.83 1170 LEU A N 1
ATOM 9076 C CA . LEU A 1 1170 ? 10.196 -17.503 67.158 1.00 25.83 1170 LEU A CA 1
ATOM 9077 C C . LEU A 1 1170 ? 8.809 -17.310 66.448 1.00 25.83 1170 LEU A C 1
ATOM 9079 O O . LEU A 1 1170 ? 8.053 -16.410 66.789 1.00 25.83 1170 LEU A O 1
ATOM 9083 N N . ALA A 1 1171 ? 8.497 -18.203 65.496 1.00 26.27 1171 ALA A N 1
ATOM 9084 C CA . ALA A 1 1171 ? 7.223 -18.792 65.004 1.00 26.27 1171 ALA A CA 1
ATOM 9085 C C . ALA A 1 1171 ? 5.781 -18.207 65.241 1.00 26.27 1171 ALA A C 1
ATOM 9087 O O . ALA A 1 1171 ? 5.342 -18.049 66.373 1.00 26.27 1171 ALA A O 1
ATOM 9088 N N . ALA A 1 1172 ? 4.977 -18.190 64.146 1.00 26.16 1172 ALA A N 1
ATOM 9089 C CA . ALA A 1 1172 ? 3.706 -18.947 63.908 1.00 26.16 1172 ALA A CA 1
ATOM 9090 C C . ALA A 1 1172 ? 2.375 -18.208 63.532 1.00 26.16 1172 ALA A C 1
ATOM 9092 O O . ALA A 1 1172 ? 1.783 -17.499 64.334 1.00 26.16 1172 ALA A O 1
ATOM 9093 N N . ARG A 1 1173 ? 1.831 -18.643 62.368 1.00 26.77 1173 ARG A N 1
ATOM 9094 C CA . ARG A 1 1173 ? 0.419 -18.813 61.893 1.00 26.77 1173 ARG A CA 1
ATOM 9095 C C . ARG A 1 1173 ? -0.425 -17.645 61.324 1.00 26.77 1173 ARG A C 1
ATOM 9097 O O . ARG A 1 1173 ? -0.759 -16.698 62.018 1.00 26.77 1173 ARG A O 1
ATOM 9104 N N . GLY A 1 1174 ? -0.956 -17.893 60.109 1.00 21.81 1174 GLY A N 1
ATOM 9105 C CA . GLY A 1 1174 ? -2.211 -17.334 59.561 1.00 21.81 1174 GLY A CA 1
ATOM 9106 C C . GLY A 1 1174 ? -2.086 -16.648 58.187 1.00 21.81 1174 GLY A C 1
ATOM 9107 O O . GLY A 1 1174 ? -1.561 -15.550 58.096 1.00 21.81 1174 GLY A O 1
ATOM 9108 N N . SER A 1 1175 ? -2.583 -17.272 57.113 1.00 28.56 1175 SER A N 1
ATOM 9109 C CA . SER A 1 1175 ? -2.815 -16.674 55.770 1.00 28.56 1175 SER A CA 1
ATOM 9110 C C . SER A 1 1175 ? -3.884 -15.549 55.792 1.00 28.56 1175 SER A C 1
ATOM 9112 O O . SER A 1 1175 ? -4.574 -15.490 56.811 1.00 28.56 1175 SER A O 1
ATOM 9114 N N . PRO A 1 1176 ? -4.202 -14.767 54.715 1.00 39.91 1176 PRO A N 1
ATOM 9115 C CA . PRO A 1 1176 ? -3.637 -14.643 53.347 1.00 39.91 1176 PRO A CA 1
ATOM 9116 C C . PRO A 1 1176 ? -3.461 -13.178 52.810 1.00 39.91 1176 PRO A C 1
ATOM 9118 O O . PRO A 1 1176 ? -4.046 -12.234 53.327 1.00 39.91 1176 PRO A O 1
ATOM 9121 N N . GLY A 1 1177 ? -2.799 -13.007 51.650 1.00 25.39 1177 GLY A N 1
ATOM 9122 C CA . GLY A 1 1177 ? -3.206 -12.000 50.642 1.00 25.39 1177 GLY A CA 1
ATOM 9123 C C . GLY A 1 1177 ? -2.264 -10.823 50.310 1.00 25.39 1177 GLY A C 1
ATOM 9124 O O . GLY A 1 1177 ? -1.921 -10.032 51.176 1.00 25.39 1177 GLY A O 1
ATOM 9125 N N . ARG A 1 1178 ? -2.033 -10.652 48.990 1.00 26.81 1178 ARG A N 1
ATOM 9126 C CA . ARG A 1 1178 ? -1.575 -9.448 48.240 1.00 26.81 1178 ARG A CA 1
ATOM 9127 C C . ARG A 1 1178 ? -0.129 -8.975 48.485 1.00 26.81 1178 ARG A C 1
ATOM 9129 O O . ARG A 1 1178 ? 0.354 -8.976 49.598 1.00 26.81 1178 ARG A O 1
ATOM 9136 N N . SER A 1 1179 ? 0.631 -8.458 47.522 1.00 28.73 1179 SER A N 1
ATOM 9137 C CA . SER A 1 1179 ? 0.622 -8.444 46.051 1.00 28.73 1179 SER A CA 1
ATOM 9138 C C . SER A 1 1179 ? 1.969 -7.839 45.624 1.00 28.73 1179 SER A C 1
ATOM 9140 O O . SER A 1 1179 ? 2.470 -6.925 46.274 1.00 28.73 1179 SER A O 1
ATOM 9142 N N . HIS A 1 1180 ? 2.513 -8.334 44.516 1.00 29.11 1180 HIS A N 1
ATOM 9143 C CA . HIS A 1 1180 ? 3.860 -8.164 43.950 1.00 29.11 1180 HIS A CA 1
ATOM 9144 C C . HIS A 1 1180 ? 4.367 -6.732 43.621 1.00 29.11 1180 HIS A C 1
ATOM 9146 O O . HIS A 1 1180 ? 5.366 -6.595 42.924 1.00 29.11 1180 HIS A O 1
ATOM 9152 N N . VAL A 1 1181 ? 3.746 -5.649 44.093 1.00 28.81 1181 VAL A N 1
ATOM 9153 C CA . VAL A 1 1181 ? 3.988 -4.298 43.532 1.00 28.81 1181 VAL A CA 1
ATOM 9154 C C . VAL A 1 1181 ? 4.987 -3.445 44.336 1.00 28.81 1181 VAL A C 1
ATOM 9156 O O . VAL A 1 1181 ? 5.536 -2.483 43.810 1.00 28.81 1181 VAL A O 1
ATOM 9159 N N . ALA A 1 1182 ? 5.318 -3.803 45.580 1.00 29.75 1182 ALA A N 1
ATOM 9160 C CA . ALA A 1 1182 ? 6.180 -2.962 46.427 1.00 29.75 1182 ALA A CA 1
ATOM 9161 C C . ALA A 1 1182 ? 7.698 -3.230 46.299 1.00 29.75 1182 ALA A C 1
ATOM 9163 O O . ALA A 1 1182 ? 8.497 -2.369 46.652 1.00 29.75 1182 ALA A O 1
ATOM 9164 N N . ALA A 1 1183 ? 8.122 -4.383 45.769 1.00 30.64 1183 ALA A N 1
ATOM 9165 C CA . ALA A 1 1183 ? 9.540 -4.776 45.750 1.00 30.64 1183 ALA A CA 1
ATOM 9166 C C . ALA A 1 1183 ? 10.329 -4.301 44.509 1.00 30.64 1183 ALA A C 1
ATOM 9168 O O . ALA A 1 1183 ? 11.551 -4.408 44.481 1.00 30.64 1183 ALA A O 1
ATOM 9169 N N . LEU A 1 1184 ? 9.655 -3.759 43.487 1.00 29.17 1184 LEU A N 1
ATOM 9170 C CA . LEU A 1 1184 ? 10.293 -3.260 42.256 1.00 29.17 1184 LEU A CA 1
ATOM 9171 C C . LEU A 1 1184 ? 10.757 -1.799 42.351 1.00 29.17 1184 LEU A C 1
ATOM 9173 O O . LEU A 1 1184 ? 11.495 -1.333 41.487 1.00 29.17 1184 LEU A O 1
ATOM 9177 N N . ARG A 1 1185 ? 10.349 -1.074 43.399 1.00 27.83 1185 ARG A N 1
ATOM 9178 C CA . ARG A 1 1185 ? 10.553 0.379 43.491 1.00 27.83 1185 ARG A CA 1
ATOM 9179 C C . ARG A 1 1185 ? 11.908 0.784 44.082 1.00 27.83 1185 ARG A C 1
ATOM 9181 O O . ARG A 1 1185 ? 12.375 1.878 43.815 1.00 27.83 1185 ARG A O 1
ATOM 9188 N N . SER A 1 1186 ? 12.579 -0.101 44.814 1.00 30.22 1186 SER A N 1
ATOM 9189 C CA . SER A 1 1186 ? 13.793 0.219 45.583 1.00 30.22 1186 SER A CA 1
ATOM 9190 C C . SER A 1 1186 ? 15.123 -0.145 44.903 1.00 30.22 1186 SER A C 1
ATOM 9192 O O . SER A 1 1186 ? 16.173 -0.033 45.529 1.00 30.22 1186 SER A O 1
ATOM 9194 N N . ARG A 1 1187 ? 15.122 -0.559 43.625 1.00 32.75 1187 ARG A N 1
ATOM 9195 C CA . ARG A 1 1187 ? 16.359 -0.920 42.895 1.00 32.75 1187 ARG A CA 1
ATOM 9196 C C . ARG A 1 1187 ? 16.790 0.088 41.821 1.00 32.75 1187 ARG A C 1
ATOM 9198 O O . ARG A 1 1187 ? 17.976 0.155 41.524 1.00 32.75 1187 ARG A O 1
ATOM 9205 N N . PHE A 1 1188 ? 15.870 0.905 41.304 1.00 29.95 1188 PHE A N 1
ATOM 9206 C CA . PHE A 1 1188 ? 16.171 1.933 40.293 1.00 29.95 1188 PHE A CA 1
ATOM 9207 C C . PHE A 1 1188 ? 16.916 3.154 40.861 1.00 29.95 1188 PHE A C 1
ATOM 9209 O O . PHE A 1 1188 ? 17.688 3.787 40.146 1.00 29.95 1188 PHE A O 1
ATOM 9216 N N . GLU A 1 1189 ? 16.752 3.458 42.152 1.00 29.92 1189 GLU A N 1
ATOM 9217 C CA . GLU A 1 1189 ? 17.421 4.611 42.775 1.00 29.92 1189 GLU A CA 1
ATOM 9218 C C . GLU A 1 1189 ? 18.934 4.410 42.982 1.00 29.92 1189 GLU A C 1
ATOM 9220 O O . GLU A 1 1189 ? 19.673 5.388 43.079 1.00 29.92 1189 GLU A O 1
ATOM 9225 N N . LEU A 1 1190 ? 19.431 3.165 42.987 1.00 29.03 1190 LEU A N 1
ATOM 9226 C CA . LEU A 1 1190 ? 20.857 2.886 43.205 1.00 29.03 1190 LEU A CA 1
ATOM 9227 C C . LEU A 1 1190 ? 21.706 2.986 41.918 1.00 29.03 1190 LEU A C 1
ATOM 9229 O O . LEU A 1 1190 ? 22.890 3.307 41.996 1.00 29.03 1190 LEU A O 1
ATOM 9233 N N . GLU A 1 1191 ? 21.121 2.755 40.735 1.00 30.16 1191 GLU A N 1
ATOM 9234 C CA . GLU A 1 1191 ? 21.829 2.822 39.439 1.00 30.16 1191 GLU A CA 1
ATOM 9235 C C . GLU A 1 1191 ? 22.035 4.264 38.942 1.00 30.16 1191 GLU A C 1
ATOM 9237 O O . GLU A 1 1191 ? 23.040 4.566 38.297 1.00 30.16 1191 GLU A O 1
ATOM 9242 N N . TYR A 1 1192 ? 21.144 5.193 39.306 1.00 31.58 1192 TYR A N 1
ATOM 9243 C CA . TYR A 1 1192 ? 21.262 6.606 38.924 1.00 31.58 1192 TYR A CA 1
ATOM 9244 C C . TYR A 1 1192 ? 22.454 7.309 39.605 1.00 31.58 1192 TYR A C 1
ATOM 9246 O O . TYR A 1 1192 ? 23.095 8.182 39.018 1.00 31.58 1192 TYR A O 1
ATOM 9254 N N . ALA A 1 1193 ? 22.811 6.890 40.825 1.00 29.31 1193 ALA A N 1
ATOM 9255 C CA . ALA A 1 1193 ? 23.890 7.493 41.610 1.00 29.31 1193 ALA A CA 1
ATOM 9256 C C . ALA A 1 1193 ? 25.309 7.128 41.120 1.00 29.31 1193 ALA A C 1
ATOM 9258 O O . ALA A 1 1193 ? 26.256 7.875 41.378 1.00 29.31 1193 ALA A O 1
ATOM 9259 N N . LEU A 1 1194 ? 25.476 6.009 40.404 1.00 30.47 1194 LEU A N 1
ATOM 9260 C CA . LEU A 1 1194 ? 26.785 5.549 39.916 1.00 30.47 1194 LEU A CA 1
ATOM 9261 C C . LEU A 1 1194 ? 27.189 6.215 38.589 1.00 30.47 1194 LEU A C 1
ATOM 9263 O O . LEU A 1 1194 ? 28.353 6.578 38.418 1.00 30.47 1194 LEU A O 1
ATOM 9267 N N . ASN A 1 1195 ? 26.228 6.495 37.704 1.00 31.48 1195 ASN A N 1
ATOM 9268 C CA . ASN A 1 1195 ? 26.496 7.111 36.397 1.00 31.48 1195 ASN A CA 1
ATOM 9269 C C . ASN A 1 1195 ? 26.867 8.606 36.479 1.00 31.48 1195 ASN A C 1
ATOM 9271 O O . ASN A 1 1195 ? 27.592 9.112 35.623 1.00 31.48 1195 ASN A O 1
ATOM 9275 N N . ALA A 1 1196 ? 26.461 9.311 37.542 1.00 28.41 1196 ALA A N 1
ATOM 9276 C CA . ALA A 1 1196 ? 26.780 10.729 37.738 1.00 28.41 1196 ALA A CA 1
ATOM 9277 C C . ALA A 1 1196 ? 28.271 11.005 38.044 1.00 28.41 1196 ALA A C 1
ATOM 9279 O O . ALA A 1 1196 ? 28.747 12.120 37.835 1.00 28.41 1196 ALA A O 1
ATOM 9280 N N . ARG A 1 1197 ? 29.038 10.007 38.515 1.00 27.75 1197 ARG A N 1
ATOM 9281 C CA . ARG A 1 1197 ? 30.466 10.169 38.861 1.00 27.75 1197 ARG A CA 1
ATOM 9282 C C . ARG A 1 1197 ? 31.427 10.001 37.680 1.00 27.75 1197 ARG A C 1
ATOM 9284 O O . ARG A 1 1197 ? 32.515 10.568 37.724 1.00 27.75 1197 ARG A O 1
ATOM 9291 N N . ALA A 1 1198 ? 31.037 9.289 36.621 1.00 28.48 1198 ALA A N 1
ATOM 9292 C CA . ALA A 1 1198 ? 31.895 9.053 35.455 1.00 28.48 1198 ALA A CA 1
ATOM 9293 C C . ALA A 1 1198 ? 32.039 10.296 34.550 1.00 28.48 1198 ALA A C 1
ATOM 9295 O O . ALA A 1 1198 ? 33.079 10.500 33.926 1.00 28.48 1198 ALA A O 1
ATOM 9296 N N . TYR A 1 1199 ? 31.033 11.180 34.540 1.00 28.98 1199 TYR A N 1
ATOM 9297 C CA . TYR A 1 1199 ? 30.995 12.359 33.664 1.00 28.98 1199 TYR A CA 1
ATOM 9298 C C . TYR A 1 1199 ? 31.934 13.501 34.105 1.00 28.98 1199 TYR A C 1
ATOM 9300 O O . TYR A 1 1199 ? 32.335 14.329 33.291 1.00 28.98 1199 TYR A O 1
ATOM 9308 N N . ALA A 1 1200 ? 32.342 13.541 35.379 1.00 29.16 1200 ALA A N 1
ATOM 9309 C CA . ALA A 1 1200 ? 33.221 14.589 35.910 1.00 29.16 1200 ALA A CA 1
ATOM 9310 C C . ALA A 1 1200 ? 34.708 14.407 35.533 1.00 29.16 1200 ALA A C 1
ATOM 9312 O O . ALA A 1 1200 ? 35.482 15.358 35.618 1.00 29.16 1200 ALA A O 1
ATOM 9313 N N . PHE A 1 1201 ? 35.121 13.210 35.099 1.00 28.69 1201 PHE A N 1
ATOM 9314 C CA . PHE A 1 1201 ? 36.532 12.889 34.845 1.00 28.69 1201 PHE A CA 1
ATOM 9315 C C . PHE A 1 1201 ? 36.993 13.216 33.408 1.00 28.69 1201 PHE A C 1
ATOM 9317 O O . PHE A 1 1201 ? 38.179 13.420 33.167 1.00 28.69 1201 PHE A O 1
ATOM 9324 N N . TRP A 1 1202 ? 36.068 13.327 32.447 1.00 28.00 1202 TRP A N 1
ATOM 9325 C CA . TRP A 1 1202 ? 36.388 13.497 31.018 1.00 28.00 1202 TRP A CA 1
ATOM 9326 C C . TRP A 1 1202 ? 36.643 14.950 30.566 1.00 28.00 1202 TRP A C 1
ATOM 9328 O O . TRP A 1 1202 ? 37.122 15.175 29.458 1.00 28.00 1202 TRP A O 1
ATOM 9338 N N . SER A 1 1203 ? 36.389 15.955 31.412 1.00 26.81 1203 SER A N 1
ATOM 9339 C CA . SER A 1 1203 ? 36.461 17.380 31.031 1.00 26.81 1203 SER A CA 1
ATOM 9340 C C . SER A 1 1203 ? 37.866 18.019 31.089 1.00 26.81 1203 SER A C 1
ATOM 9342 O O . SER A 1 1203 ? 37.979 19.216 30.828 1.00 26.81 1203 SER A O 1
ATOM 9344 N N . GLN A 1 1204 ? 38.938 17.296 31.445 1.00 27.98 1204 GLN A N 1
ATOM 9345 C CA . GLN A 1 1204 ? 40.229 17.933 31.786 1.00 27.98 1204 GLN A CA 1
ATOM 9346 C C . GLN A 1 1204 ? 41.427 17.693 30.844 1.00 27.98 1204 GLN A C 1
ATOM 9348 O O . GLN A 1 1204 ? 42.482 18.253 31.121 1.00 27.98 1204 GLN A O 1
ATOM 9353 N N . ASN A 1 1205 ? 41.325 16.959 29.724 1.00 27.12 1205 ASN A N 1
ATOM 9354 C CA . ASN A 1 1205 ? 42.533 16.558 28.967 1.00 27.12 1205 ASN A CA 1
ATOM 9355 C C . ASN A 1 1205 ? 42.517 16.768 27.436 1.00 27.12 1205 ASN A C 1
ATOM 9357 O O . ASN A 1 1205 ? 43.025 15.947 26.677 1.00 27.12 1205 ASN A O 1
ATOM 9361 N N . SER A 1 1206 ? 42.011 17.905 26.952 1.00 28.09 1206 SER A N 1
ATOM 9362 C CA . SER A 1 1206 ? 42.123 18.305 25.537 1.00 28.09 1206 SER A CA 1
ATOM 9363 C C . SER A 1 1206 ? 43.140 19.436 25.346 1.00 28.09 1206 SER A C 1
ATOM 9365 O O . SER A 1 1206 ? 42.784 20.612 25.282 1.00 28.09 1206 SER A O 1
ATOM 9367 N N . GLY A 1 1207 ? 44.424 19.089 25.240 1.00 30.97 1207 GLY A N 1
ATOM 9368 C CA . GLY A 1 1207 ? 45.468 20.066 24.940 1.00 30.97 1207 GLY A CA 1
ATOM 9369 C C . GLY A 1 1207 ? 46.832 19.461 24.623 1.00 30.97 1207 GLY A C 1
ATOM 9370 O O . GLY A 1 1207 ? 47.714 19.548 25.468 1.00 30.97 1207 GLY A O 1
ATOM 9371 N N . ARG A 1 1208 ? 47.022 18.899 23.410 1.00 24.89 1208 ARG A N 1
ATOM 9372 C CA . ARG A 1 1208 ? 48.246 19.015 22.566 1.00 24.89 1208 ARG A CA 1
ATOM 9373 C C . ARG A 1 1208 ? 48.284 18.034 21.367 1.00 24.89 1208 ARG A C 1
ATOM 9375 O O . ARG A 1 1208 ? 48.173 16.834 21.549 1.00 24.89 1208 ARG A O 1
ATOM 9382 N N . ARG A 1 1209 ? 48.635 18.613 20.201 1.00 26.25 1209 ARG A N 1
ATOM 9383 C CA . ARG A 1 1209 ? 49.394 18.092 19.025 1.00 26.25 1209 ARG A CA 1
ATOM 9384 C C . ARG A 1 1209 ? 48.745 17.181 17.954 1.00 26.25 1209 ARG A C 1
ATOM 9386 O O . ARG A 1 1209 ? 48.671 15.972 18.084 1.00 26.25 1209 ARG A O 1
ATOM 9393 N N . SER A 1 1210 ? 48.385 17.843 16.845 1.00 31.12 1210 SER A N 1
ATOM 9394 C CA . SER A 1 1210 ? 48.910 17.781 15.453 1.00 31.12 1210 SER A CA 1
ATOM 9395 C C . SER A 1 1210 ? 49.481 16.501 14.795 1.00 31.12 1210 SER A C 1
ATOM 9397 O O . SER A 1 1210 ? 50.461 15.932 15.263 1.00 31.12 1210 SER A O 1
ATOM 9399 N N . SER A 1 1211 ? 48.991 16.321 13.551 1.00 37.12 1211 SER A N 1
ATOM 9400 C CA . SER A 1 1211 ? 49.615 15.830 12.299 1.00 37.12 1211 SER A CA 1
ATOM 9401 C C . SER A 1 1211 ? 49.876 14.331 12.098 1.00 37.12 1211 SER A C 1
ATOM 9403 O O . SER A 1 1211 ? 50.969 13.866 12.388 1.00 37.12 1211 SER A O 1
ATOM 9405 N N . GLN A 1 1212 ? 48.930 13.647 11.438 1.00 29.27 1212 GLN A N 1
ATOM 9406 C CA . GLN A 1 1212 ? 49.132 12.755 10.276 1.00 29.27 1212 GLN A CA 1
ATOM 9407 C C . GLN A 1 1212 ? 47.758 12.438 9.639 1.00 29.27 1212 GLN A C 1
ATOM 9409 O O . GLN A 1 1212 ? 46.762 12.310 10.346 1.00 29.27 1212 GLN A O 1
ATOM 9414 N N . GLY A 1 1213 ? 47.668 12.438 8.305 1.00 31.98 1213 GLY A N 1
ATOM 9415 C CA . GLY A 1 1213 ? 46.414 12.243 7.561 1.00 31.98 1213 GLY A CA 1
ATOM 9416 C C . GLY A 1 1213 ? 46.012 10.768 7.442 1.00 31.98 1213 GLY A C 1
ATOM 9417 O O . GLY A 1 1213 ? 46.873 9.917 7.243 1.00 31.98 1213 GLY A O 1
ATOM 9418 N N . LEU A 1 1214 ? 44.707 10.492 7.543 1.00 30.44 1214 LEU A N 1
ATOM 9419 C CA . LEU A 1 1214 ? 44.101 9.154 7.433 1.00 30.44 1214 LEU A CA 1
ATOM 9420 C C . LEU A 1 1214 ? 44.219 8.580 6.009 1.00 30.44 1214 LEU A C 1
ATOM 9422 O O . LEU A 1 1214 ? 44.134 9.314 5.020 1.00 30.44 1214 LEU A O 1
ATOM 9426 N N . SER A 1 1215 ? 44.384 7.259 5.904 1.00 35.09 1215 SER A N 1
ATOM 9427 C CA . SER A 1 1215 ? 44.579 6.557 4.627 1.00 35.09 1215 SER A CA 1
ATOM 9428 C C . SER A 1 1215 ? 43.254 6.164 3.954 1.00 35.09 1215 SER A C 1
ATOM 9430 O O . SER A 1 1215 ? 42.202 6.046 4.585 1.00 35.09 1215 SER A O 1
ATOM 9432 N N . ARG A 1 1216 ? 43.299 5.915 2.637 1.00 28.48 1216 ARG A N 1
ATOM 9433 C CA . ARG A 1 1216 ? 42.133 5.628 1.774 1.00 28.48 1216 ARG A CA 1
ATOM 9434 C C . ARG A 1 1216 ? 41.334 4.368 2.164 1.00 28.48 1216 ARG A C 1
ATOM 9436 O O . ARG A 1 1216 ? 40.191 4.236 1.730 1.00 28.48 1216 ARG A O 1
ATOM 9443 N N . ASP A 1 1217 ? 41.898 3.484 2.989 1.00 34.41 1217 ASP A N 1
ATOM 9444 C CA . ASP A 1 1217 ? 41.253 2.249 3.460 1.00 34.41 1217 ASP A CA 1
ATOM 9445 C C . ASP A 1 1217 ? 40.494 2.409 4.792 1.00 34.41 1217 ASP A C 1
ATOM 9447 O O . ASP A 1 1217 ? 39.660 1.566 5.130 1.00 34.41 1217 ASP A O 1
ATOM 9451 N N . GLU A 1 1218 ? 40.700 3.509 5.523 1.00 32.75 1218 GLU A N 1
ATOM 9452 C CA . GLU A 1 1218 ? 39.901 3.853 6.713 1.00 32.75 1218 GLU A CA 1
ATOM 9453 C C . GLU A 1 1218 ? 38.559 4.495 6.333 1.00 32.75 1218 GLU A C 1
ATOM 9455 O O . GLU A 1 1218 ? 37.541 4.235 6.969 1.00 32.75 1218 GLU A O 1
ATOM 9460 N N . LEU A 1 1219 ? 38.506 5.228 5.214 1.00 30.73 1219 LEU A N 1
ATOM 9461 C CA . LEU A 1 1219 ? 37.267 5.788 4.651 1.00 30.73 1219 LEU A CA 1
ATOM 9462 C C . LEU A 1 1219 ? 36.274 4.718 4.161 1.00 30.73 1219 LEU A C 1
ATOM 9464 O O . LEU A 1 1219 ? 35.074 4.976 4.108 1.00 30.73 1219 LEU A O 1
ATOM 9468 N N . ARG A 1 1220 ? 36.749 3.512 3.814 1.00 31.66 1220 ARG A N 1
ATOM 9469 C CA . ARG A 1 1220 ? 35.903 2.402 3.333 1.00 31.66 1220 ARG A CA 1
ATOM 9470 C C . ARG A 1 1220 ? 35.275 1.564 4.446 1.00 31.66 1220 ARG A C 1
ATOM 9472 O O . ARG A 1 1220 ? 34.267 0.915 4.188 1.00 31.66 1220 ARG A O 1
ATOM 9479 N N . ARG A 1 1221 ? 35.845 1.560 5.656 1.00 33.66 1221 ARG A N 1
ATOM 9480 C CA . ARG A 1 1221 ? 35.335 0.765 6.789 1.00 33.66 1221 ARG A CA 1
ATOM 9481 C C . ARG A 1 1221 ? 34.151 1.413 7.520 1.00 33.66 1221 ARG A C 1
ATOM 9483 O O . ARG A 1 1221 ? 33.405 0.700 8.171 1.00 33.66 1221 ARG A O 1
ATOM 9490 N N . ASN A 1 1222 ? 33.925 2.716 7.340 1.00 27.83 1222 ASN A N 1
ATOM 9491 C CA . ASN A 1 1222 ? 32.923 3.489 8.089 1.00 27.83 1222 ASN A CA 1
ATOM 9492 C C . ASN A 1 1222 ? 31.566 3.688 7.368 1.00 27.83 1222 ASN A C 1
ATOM 9494 O O . ASN A 1 1222 ? 30.813 4.575 7.753 1.00 27.83 1222 ASN A O 1
ATOM 9498 N N . MET A 1 1223 ? 31.238 2.917 6.320 1.00 25.70 1223 MET A N 1
ATOM 9499 C CA . MET A 1 1223 ? 29.975 3.068 5.568 1.00 25.70 1223 MET A CA 1
ATOM 9500 C C . MET A 1 1223 ? 29.267 1.726 5.306 1.00 25.70 1223 MET A C 1
ATOM 9502 O O . MET A 1 1223 ? 29.527 1.086 4.286 1.00 25.70 1223 MET A O 1
ATOM 9506 N N . GLN A 1 1224 ? 28.332 1.318 6.173 1.00 27.61 1224 GLN A N 1
ATOM 9507 C CA . GLN A 1 1224 ? 27.297 0.312 5.863 1.00 27.61 1224 GLN A CA 1
ATOM 9508 C C . GLN A 1 1224 ? 25.930 0.747 6.433 1.00 27.61 1224 GLN A C 1
ATOM 9510 O O . GLN A 1 1224 ? 25.845 1.192 7.573 1.00 27.61 1224 GLN A O 1
ATOM 9515 N N . PHE A 1 1225 ? 24.881 0.647 5.604 1.00 27.48 1225 PHE A N 1
ATOM 9516 C CA . PHE A 1 1225 ? 23.487 1.071 5.852 1.00 27.48 1225 PHE A CA 1
ATOM 9517 C C . PHE A 1 1225 ? 22.559 -0.112 6.245 1.00 27.48 1225 PHE A C 1
ATOM 9519 O O . PHE A 1 1225 ? 22.942 -1.259 6.001 1.00 27.48 1225 PHE A O 1
ATOM 9526 N N . PRO A 1 1226 ? 21.338 0.127 6.789 1.00 26.89 1226 PRO A N 1
ATOM 9527 C CA . PRO A 1 1226 ? 20.387 -0.907 7.242 1.00 26.89 1226 PRO A CA 1
ATOM 9528 C C . PRO A 1 1226 ? 19.468 -1.472 6.124 1.00 26.89 1226 PRO A C 1
ATOM 9530 O O . PRO A 1 1226 ? 19.415 -0.900 5.033 1.00 26.89 1226 PRO A O 1
ATOM 9533 N N . PRO A 1 1227 ? 18.734 -2.587 6.366 1.00 29.62 1227 PRO A N 1
ATOM 9534 C CA . PRO A 1 1227 ? 17.857 -3.244 5.382 1.00 29.62 1227 PRO A CA 1
ATOM 9535 C C . PRO A 1 1227 ? 16.367 -2.813 5.417 1.00 29.62 1227 PRO A C 1
ATOM 9537 O O . PRO A 1 1227 ? 15.713 -2.926 6.443 1.00 29.62 1227 PRO A O 1
ATOM 9540 N N . ILE A 1 1228 ? 15.824 -2.452 4.242 1.00 30.03 1228 ILE A N 1
ATOM 9541 C CA . ILE A 1 1228 ? 14.431 -2.036 3.912 1.00 30.03 1228 ILE A CA 1
ATOM 9542 C C . ILE A 1 1228 ? 13.357 -3.069 4.336 1.00 30.03 1228 ILE A C 1
ATOM 9544 O O . ILE A 1 1228 ? 13.576 -4.272 4.172 1.00 30.03 1228 ILE A O 1
ATOM 9548 N N . ASP A 1 1229 ? 12.190 -2.612 4.822 1.00 34.91 1229 ASP A N 1
ATOM 9549 C CA . ASP A 1 1229 ? 11.093 -3.470 5.309 1.00 34.91 1229 ASP A CA 1
ATOM 9550 C C . ASP A 1 1229 ? 9.999 -3.803 4.260 1.00 34.91 1229 ASP A C 1
ATOM 9552 O O . ASP A 1 1229 ? 10.077 -3.436 3.085 1.00 34.91 1229 ASP A O 1
ATOM 9556 N N . ARG A 1 1230 ? 8.978 -4.571 4.683 1.00 25.81 1230 ARG A N 1
ATOM 9557 C CA . ARG A 1 1230 ? 7.918 -5.139 3.824 1.00 25.81 1230 ARG A CA 1
ATOM 9558 C C . ARG A 1 1230 ? 6.851 -4.148 3.339 1.00 25.81 1230 ARG A C 1
ATOM 9560 O O . ARG A 1 1230 ? 6.077 -4.541 2.469 1.00 25.81 1230 ARG A O 1
ATOM 9567 N N . ASN A 1 1231 ? 6.829 -2.908 3.824 1.00 30.31 1231 ASN A N 1
ATOM 9568 C CA . ASN A 1 1231 ? 5.867 -1.887 3.389 1.00 30.31 1231 ASN A CA 1
ATOM 9569 C C . ASN A 1 1231 ? 6.481 -0.868 2.417 1.00 30.31 1231 ASN A C 1
ATOM 9571 O O . ASN A 1 1231 ? 5.837 0.109 2.049 1.00 30.31 1231 ASN A O 1
ATOM 9575 N N . GLY A 1 1232 ? 7.713 -1.106 1.955 1.00 30.16 1232 GLY A N 1
ATOM 9576 C CA . GLY A 1 1232 ? 8.353 -0.262 0.947 1.00 30.16 1232 GLY A CA 1
ATOM 9577 C C . GLY A 1 1232 ? 8.916 1.049 1.492 1.00 30.16 1232 GLY A C 1
ATOM 9578 O O . GLY A 1 1232 ? 9.384 1.866 0.696 1.00 30.16 1232 GLY A O 1
ATOM 9579 N N . TYR A 1 1233 ? 8.956 1.234 2.812 1.00 27.00 1233 TYR A N 1
ATOM 9580 C CA . TYR A 1 1233 ? 9.824 2.231 3.420 1.00 27.00 1233 TYR A CA 1
ATOM 9581 C C . TYR A 1 1233 ? 11.234 1.650 3.519 1.00 27.00 1233 TYR A C 1
ATOM 9583 O O . TYR A 1 1233 ? 11.426 0.491 3.897 1.00 27.00 1233 TYR A O 1
ATOM 9591 N N . VAL A 1 1234 ? 12.250 2.468 3.210 1.00 28.95 1234 VAL A N 1
ATOM 9592 C CA . VAL A 1 1234 ? 13.567 2.273 3.834 1.00 28.95 1234 VAL A CA 1
ATOM 9593 C C . VAL A 1 1234 ? 13.270 2.063 5.309 1.00 28.95 1234 VAL A C 1
ATOM 9595 O O . VAL A 1 1234 ? 12.525 2.873 5.859 1.00 28.95 1234 VAL A O 1
ATOM 9598 N N . SER A 1 1235 ? 13.765 0.986 5.925 1.00 30.62 1235 SER A N 1
ATOM 9599 C CA . SER A 1 1235 ? 13.743 0.906 7.378 1.00 30.62 1235 SER A CA 1
ATOM 9600 C C . SER A 1 1235 ? 14.472 2.160 7.830 1.00 30.62 1235 SER A C 1
ATOM 9602 O O . SER A 1 1235 ? 15.697 2.236 7.712 1.00 30.62 1235 SER A O 1
ATOM 9604 N N . ASP A 1 1236 ? 13.697 3.156 8.233 1.00 36.56 1236 ASP A N 1
ATOM 9605 C CA . ASP A 1 1236 ? 14.174 4.386 8.804 1.00 36.56 1236 ASP A CA 1
ATOM 9606 C C . ASP A 1 1236 ? 15.008 5.318 7.881 1.00 36.56 1236 ASP A C 1
ATOM 9608 O O . ASP A 1 1236 ? 16.227 5.158 7.767 1.00 36.56 1236 ASP A O 1
ATOM 9612 N N . PRO A 1 1237 ? 14.432 6.401 7.311 1.00 29.59 1237 PRO A N 1
ATOM 9613 C CA . PRO A 1 1237 ? 15.235 7.542 6.848 1.00 29.59 1237 PRO A CA 1
ATOM 9614 C C . PRO A 1 1237 ? 16.113 8.109 7.984 1.00 29.59 1237 PRO A C 1
ATOM 9616 O O . PRO A 1 1237 ? 17.183 8.663 7.742 1.00 29.59 1237 PRO A O 1
ATOM 9619 N N . MET A 1 1238 ? 15.699 7.910 9.239 1.00 30.89 1238 MET A N 1
ATOM 9620 C CA . MET A 1 1238 ? 16.343 8.380 10.462 1.00 30.89 1238 MET A CA 1
ATOM 9621 C C . MET A 1 1238 ? 17.289 7.360 11.125 1.00 30.89 1238 MET A C 1
ATOM 9623 O O . MET A 1 1238 ? 17.763 7.619 12.230 1.00 30.89 1238 MET A O 1
ATOM 9627 N N . SER A 1 1239 ? 17.682 6.270 10.445 1.00 32.44 1239 SER A N 1
ATOM 9628 C CA . SER A 1 1239 ? 18.671 5.328 10.998 1.00 32.44 1239 SER A CA 1
ATOM 9629 C C . SER A 1 1239 ? 20.037 5.900 10.679 1.00 32.44 1239 SER A C 1
ATOM 9631 O O . SER A 1 1239 ? 20.764 5.438 9.792 1.00 32.44 1239 SER A O 1
ATOM 9633 N N . THR A 1 1240 ? 20.373 6.971 11.382 1.00 26.42 1240 THR A N 1
ATOM 9634 C CA . THR A 1 1240 ? 21.687 7.565 11.341 1.00 26.42 1240 THR A CA 1
ATOM 9635 C C . THR A 1 1240 ? 22.728 6.537 11.721 1.00 26.42 1240 THR A C 1
ATOM 9637 O O . THR A 1 1240 ? 22.662 5.897 12.769 1.00 26.42 1240 THR A O 1
ATOM 9640 N N . MET A 1 1241 ? 23.723 6.411 10.854 1.00 26.20 1241 MET A N 1
ATOM 9641 C CA . MET A 1 1241 ? 24.935 5.653 11.097 1.00 26.20 1241 MET A CA 1
ATOM 9642 C C . MET A 1 1241 ? 25.502 5.946 12.492 1.00 26.20 1241 MET A C 1
ATOM 9644 O O . MET A 1 1241 ? 25.732 7.097 12.868 1.00 26.20 1241 MET A O 1
ATOM 9648 N N . ARG A 1 1242 ? 25.750 4.873 13.247 1.00 26.41 1242 ARG A N 1
ATOM 9649 C CA . ARG A 1 1242 ? 26.564 4.897 14.462 1.00 26.41 1242 ARG A CA 1
ATOM 9650 C C . ARG A 1 1242 ? 27.933 5.493 14.123 1.00 26.41 1242 ARG A C 1
ATOM 9652 O O . ARG A 1 1242 ? 28.648 4.937 13.297 1.00 26.41 1242 ARG A O 1
ATOM 9659 N N . PHE A 1 1243 ? 28.330 6.560 14.809 1.00 23.08 1243 PHE A N 1
ATOM 9660 C CA . PHE A 1 1243 ? 29.742 6.905 14.973 1.00 23.08 1243 PHE A CA 1
ATOM 9661 C C . PHE A 1 1243 ? 30.166 6.502 16.388 1.00 23.08 1243 PHE A C 1
ATOM 9663 O O . PHE A 1 1243 ? 29.756 7.121 17.366 1.00 23.08 1243 PHE A O 1
ATOM 9670 N N . HIS A 1 1244 ? 30.978 5.447 16.493 1.00 26.05 1244 HIS A N 1
ATOM 9671 C CA . HIS A 1 1244 ? 31.763 5.162 17.692 1.00 26.05 1244 HIS A CA 1
ATOM 9672 C C . HIS A 1 1244 ? 32.958 6.126 17.755 1.00 26.05 1244 HIS A C 1
ATOM 9674 O O . HIS A 1 1244 ? 33.674 6.315 16.772 1.00 26.05 1244 HIS A O 1
ATOM 9680 N N . SER A 1 1245 ? 33.179 6.730 18.921 1.00 23.50 1245 SER A N 1
ATOM 9681 C CA . SER A 1 1245 ? 34.376 7.503 19.252 1.00 23.50 1245 SER A CA 1
ATOM 9682 C C . SER A 1 1245 ? 35.571 6.577 19.520 1.00 23.50 1245 SER A C 1
ATOM 9684 O O . SER A 1 1245 ? 35.525 5.773 20.449 1.00 23.50 1245 SER A O 1
ATOM 9686 N N . CYS A 1 1246 ? 36.652 6.729 18.750 1.00 23.64 1246 CYS A N 1
ATOM 9687 C CA . CYS A 1 1246 ? 38.016 6.309 19.125 1.00 23.64 1246 CYS A CA 1
ATOM 9688 C C . CYS A 1 1246 ? 38.598 7.336 20.140 1.00 23.64 1246 CYS A C 1
ATOM 9690 O O . CYS A 1 1246 ? 38.138 8.473 20.149 1.00 23.64 1246 CYS A O 1
ATOM 9692 N N . SER A 1 1247 ? 39.585 7.072 21.012 1.00 28.84 1247 SER A N 1
ATOM 9693 C CA . SER A 1 1247 ? 40.872 6.400 20.750 1.00 28.84 1247 SER A CA 1
ATOM 9694 C C . SER A 1 1247 ? 41.784 6.238 21.999 1.00 28.84 1247 SER A C 1
ATOM 9696 O O . SER A 1 1247 ? 41.750 7.087 22.885 1.00 28.84 1247 SER A O 1
ATOM 9698 N N . SER A 1 1248 ? 42.736 5.283 21.890 1.00 28.09 1248 SER A N 1
ATOM 9699 C CA . SER A 1 1248 ? 44.199 5.327 22.224 1.00 28.09 1248 SER A CA 1
ATOM 9700 C C . SER A 1 1248 ? 44.661 5.418 23.693 1.00 28.09 1248 SER A C 1
ATOM 9702 O O . SER A 1 1248 ? 44.039 6.119 24.474 1.00 28.09 1248 SER A O 1
ATOM 9704 N N . SER A 1 1249 ? 45.768 4.806 24.147 1.00 29.02 1249 SER A N 1
ATOM 9705 C CA . SER A 1 1249 ? 47.123 4.533 23.584 1.00 29.02 1249 SER A CA 1
ATOM 9706 C C . SER A 1 1249 ? 47.748 3.280 24.263 1.00 29.02 1249 SER A C 1
ATOM 9708 O O . SER A 1 1249 ? 47.205 2.840 25.269 1.00 29.02 1249 SER A O 1
ATOM 9710 N N . GLY A 1 1250 ? 48.803 2.571 23.818 1.00 29.39 1250 GLY A N 1
ATOM 9711 C CA . GLY A 1 1250 ? 50.147 2.859 23.241 1.00 29.39 1250 GLY A CA 1
ATOM 9712 C C . GLY A 1 1250 ? 51.151 2.034 24.099 1.00 29.39 1250 GLY A C 1
ATOM 9713 O O . GLY A 1 1250 ? 50.863 1.851 25.275 1.00 29.39 1250 GLY A O 1
ATOM 9714 N N . SER A 1 1251 ? 52.249 1.393 23.677 1.00 26.48 1251 SER A N 1
ATOM 9715 C CA . SER A 1 1251 ? 53.436 1.721 22.851 1.00 26.48 1251 SER A CA 1
ATOM 9716 C C . SER A 1 1251 ? 54.306 0.420 22.773 1.00 26.48 1251 SER A C 1
ATOM 9718 O O . SER A 1 1251 ? 53.989 -0.538 23.472 1.00 26.48 1251 SER A O 1
ATOM 9720 N N . PHE A 1 1252 ? 55.339 0.212 21.943 1.00 25.45 1252 PHE A N 1
ATOM 9721 C CA . PHE A 1 1252 ? 56.615 0.934 21.777 1.00 25.45 1252 PHE A CA 1
ATOM 9722 C C . PHE A 1 1252 ? 57.389 0.408 20.533 1.00 25.45 1252 PHE A C 1
ATOM 9724 O O . PHE A 1 1252 ? 57.213 -0.748 20.156 1.00 25.45 1252 PHE A O 1
ATOM 9731 N N . GLU A 1 1253 ? 58.191 1.312 19.941 1.00 25.69 1253 GLU A N 1
ATOM 9732 C CA . GLU A 1 1253 ? 59.554 1.241 19.330 1.00 25.69 1253 GLU A CA 1
ATOM 9733 C C . GLU A 1 1253 ? 60.276 -0.127 19.208 1.00 25.69 1253 GLU A C 1
ATOM 9735 O O . GLU A 1 1253 ? 59.998 -1.049 19.958 1.00 25.69 1253 GLU A O 1
ATOM 9740 N N . GLU A 1 1254 ? 61.306 -0.373 18.389 1.00 26.70 1254 GLU A N 1
ATOM 9741 C CA . GLU A 1 1254 ? 62.131 0.330 17.387 1.00 26.70 1254 GLU A CA 1
ATOM 9742 C C . GLU A 1 1254 ? 63.016 -0.754 16.716 1.00 26.70 1254 GLU A C 1
ATOM 9744 O O . GLU A 1 1254 ? 63.179 -1.852 17.248 1.00 26.70 1254 GLU A O 1
ATOM 9749 N N . SER A 1 1255 ? 63.715 -0.372 15.640 1.00 29.33 1255 SER A N 1
ATOM 9750 C CA . SER A 1 1255 ? 65.015 -0.913 15.182 1.00 29.33 1255 SER A CA 1
ATOM 9751 C C . SER A 1 1255 ? 65.076 -2.292 14.498 1.00 29.33 1255 SER A C 1
ATOM 9753 O O . SER A 1 1255 ? 65.299 -3.323 15.127 1.00 29.33 1255 SER A O 1
ATOM 9755 N N . ASN A 1 1256 ? 64.978 -2.298 13.163 1.00 34.38 1256 ASN A N 1
ATOM 9756 C CA . ASN A 1 1256 ? 66.100 -2.454 12.208 1.00 34.38 1256 ASN A CA 1
ATOM 9757 C C . ASN A 1 1256 ? 65.582 -2.610 10.775 1.00 34.38 1256 ASN A C 1
ATOM 9759 O O . ASN A 1 1256 ? 64.638 -3.407 10.574 1.00 34.38 1256 ASN A O 1
#

pLDDT: mean 74.57, std 22.15, range [21.81, 98.0]

Sequence (1256 aa):
MLIMEDRGNIHLEKSTKGKLEKFDKMRGKAVESGEFWDLVVITAVDEDQRSAYETQITEKLERKELPLGIIYHVFADPPGVKIGNGGSTLYSLQCLNDKYGKTLSGFKIILIHAGGFSQRLPNASALGKIFTALPLGNPLYQMLELKLAMYVDFPSHMKPGILVTCADDIELYSIPDHENIVFDKPGFTALAHPSPLSIGTTHGVFVLEPAKEPRICDMEFRTCSQFLHKPSSEKMRRSNALCLRNGEEFVYTDSTYYFDYSTAKTLLTLLSEIVPLTCEIDAYGDFLQALGPLATLDYTKNTANLTKKENGHVKVRQKIFNHLKGTELNVILLNNSKFYHVGTTEEYLYHFTTDPCLRAELGLLSAAFSICSSKSFETTRACVMHSVLHPSVTVSPGSVVEYSRLDAEVKVGARCIISGCWISSGLSVPSNTFMHSLSVNLDGKIGFVTVVFGVNDDLKKNVDSPADMKALSLFKCTKVQTSAMGNYKSRPTQTCTDEWKKKVSESYAVIIERLEEDLRIKEVEFSELKHAFSSEEAFNKVNLNYRTEGGLSLLHLCCICGGNKAHIRTLMLKGLRPSRLTRNGFTALHLATYKDNAELVTALLHGGADIQQVGYGALTALHIATVAGHLEAVDILLQHGAYVNVQDAVFFTPLHIAAYFGQEQLCKLLMKFGADVNASGEVGDRPLHLAAAKGFLGIVKLLMDDGSKTDDNEDHVPLHFCARFGHQEIVRFLLQGTFDLQPHCVNIYGDTPLHLASYNGKFEVVQEIIQLSGTESLSKENIFSETVLLSACTYGKNLEMVKYLLGQNALSINHQGRDGHTGLHSACFHGHIRLVQFLLDNGADMNLVACDPSRSSGEKDEQTCLMWAYEKGHDAIVTLLKHYKRPLDDSPCNEYSQPGGDGSYVSVPSPLGKIKSMTKEKADVLSLRASLPSNFHLQLSELEFNEIIGSGSFGKVYRGRCRNKIVAIKRYRTNTYCSKSDTDMFCREVSILCRLNHPCVIQFEGACLDDPSQFAIVTQYVSGGSLFSLLHEQKRIIDLQSKLIIAIDVAKGMEYLHNLTRPIIHRDLNSHNILLYEDGHAVVADFGAAAAADMAYHHVRPPIGYSIPKPISALLMRGWNVCPEERPEFSEVVAKLEECLCNVEVGQLMSPASGNSSGSLSPSSSTDCLAARGSPGRSHVAALRSRFELEYALNARAYAFWSQNSGRRSSQGLSRDELRRNMQFPPIDRNGYVSDPMSTMRFHSCSSSGSFEESN

Secondary structure (DSSP, 8-state):
-HHHHHHHHHHHHHHHHHHHHHHHHHBTSBPPBTTB-SEEEEEESSHHHHHHHHHHHHHHHHTT-SBBSPEEEEEEPPSSS--HHHHHHHHHHHHHHHHHGGGGGG-EEEEEE--S--TT-HHHHHTTGGG-EEEEETTEEEHHHHHHHHTTTSGGGB-SEEEEEESSEEEEE---TT----B-SSSEEEEEEEEEHHHHTTSEEEEEPPPSS----SEEEEEEEEEEES--HHHHHHTT--EEETTEEEEEEEEEEEEEHHHHHHHHHHHHHH-S--S---IIIIIGGG-STT--GGGGG--TT-SS--TTHHHHHHHHHHHHTT--EEEEEESSEEEEE--SHHHHHIIIII-HHHHHHHT--SEES-B--SS-HHHHT-EEES-EE-TT-EE-TT-EEES-EE-TT-EEPTT-EEES-EE-TT-EEPTTEEEEEEEEEETTEEEEEEEEEETT--TTS--SSGGGGGGS-STT-S-----------PPPSS-HHHHHHHHHHHHHHHHHHHHHHHH---HHHHHHHHHHTT-HHHHHTS-TT---TT---HHHHHHHTT--HHHHHHHHHTT--TTPPPTTS--HHHHHHHTT-HHHHHHHHHTT--TT---GGG--HHHHHHHHT-HHHHHHHHHTT--TT---TT---HHHHHHHHT-HHHHHHHHHTT--TT---TTS--HHHHHHHHT-HHHHHHH-STT-----TT---HHHHHHHHT-HHHHHHHHHSSS---TT---TTS--HHHHHHHTT-HHHHHHHHHHH-SGGGG---TTS--HHHHHHHH---HHHHHHHHTSTT--TT---TTS--HHHHHHHHT-HHHHHHHHHTT--TT-EEE-TT--SSS--EEEHHHHHHHTT-HHHHHHHHH---TT--S---S---SSSS-----PPPHHHHHHS--HHHHHHHHHHHHS-GGGB--GGGEEEEEEEEEETTEEEEEEEETTEEEEEEEEPSTTTT-HHHHHHHHHHHHHHTT---TTBPPEEEEE-S-TTS-EEEEE--TT-BHHIIIIIS-----HHHHHHHHHHHHHHHHHHHHSSS-EE-S--STTSEEE-TTS-EEE---TT-EESS-----------S---HHHHHHHHHHT-SSGGGSPPHHHHHHHHHHHHHHHHHHHH------------------------------TTSTTSSSHHHHHHHHHHHTTSGGG--------PPPTTTTTTT--PPPP-TTSS-S-TT-----PPP----------